Protein AF-A0A1I8AXR8-F1 (afdb_monomer)

Structure (mmCIF, N/CA/C/O backbone):
data_AF-A0A1I8AXR8-F1
#
_entry.id   AF-A0A1I8AXR8-F1
#
loop_
_atom_site.group_PDB
_atom_site.id
_atom_site.type_symbol
_atom_site.label_atom_id
_atom_site.label_alt_id
_atom_site.label_comp_id
_atom_site.label_asym_id
_atom_site.label_entity_id
_atom_site.label_seq_id
_atom_site.pdbx_PDB_ins_code
_atom_site.Cartn_x
_atom_site.Cartn_y
_atom_site.Cartn_z
_atom_site.occupancy
_atom_site.B_iso_or_equiv
_atom_site.auth_seq_id
_atom_site.auth_comp_id
_atom_site.auth_asym_id
_atom_site.auth_atom_id
_atom_site.pdbx_PDB_model_num
ATOM 1 N N . MET A 1 1 ? 24.373 9.805 62.077 1.00 29.59 1 MET A N 1
ATOM 2 C CA . MET A 1 1 ? 24.104 11.245 61.869 1.00 29.59 1 MET A CA 1
ATOM 3 C C . MET A 1 1 ? 22.833 11.357 61.031 1.00 29.59 1 MET A C 1
ATOM 5 O O . MET A 1 1 ? 22.923 11.371 59.820 1.00 29.59 1 MET A O 1
ATOM 9 N N . PHE A 1 2 ? 21.623 11.124 61.542 1.00 18.30 2 PHE A N 1
ATOM 10 C CA . PHE A 1 2 ? 20.919 11.729 62.683 1.00 18.30 2 PHE A CA 1
ATOM 11 C C . PHE A 1 2 ? 20.661 13.240 62.536 1.00 18.30 2 PHE A C 1
ATOM 13 O O . PHE A 1 2 ? 21.577 14.032 62.692 1.00 18.30 2 PHE A O 1
ATOM 20 N N . ALA A 1 3 ? 19.367 13.551 62.371 1.00 20.72 3 ALA A N 1
ATOM 21 C CA . ALA A 1 3 ? 18.621 14.655 62.980 1.00 20.72 3 ALA A CA 1
ATOM 22 C C . ALA A 1 3 ? 18.751 16.103 62.447 1.00 20.72 3 ALA A C 1
ATOM 24 O O . ALA A 1 3 ? 19.794 16.730 62.532 1.00 20.72 3 ALA A O 1
ATOM 25 N N . ARG A 1 4 ? 17.557 16.645 62.134 1.00 22.14 4 ARG A N 1
ATOM 26 C CA . ARG A 1 4 ? 17.025 17.968 62.539 1.00 22.14 4 ARG A CA 1
ATOM 27 C C . ARG A 1 4 ? 17.604 19.236 61.893 1.00 22.14 4 ARG A C 1
ATOM 29 O O . ARG A 1 4 ? 18.681 19.687 62.247 1.00 22.14 4 ARG A O 1
ATOM 36 N N . CYS A 1 5 ? 16.781 19.861 61.043 1.00 23.34 5 CYS A N 1
ATOM 37 C CA . CYS A 1 5 ? 16.087 21.152 61.269 1.00 23.34 5 CYS A CA 1
ATOM 38 C C . CYS A 1 5 ? 15.422 21.562 59.930 1.00 23.34 5 CYS A C 1
ATOM 40 O O . CYS A 1 5 ? 16.123 21.780 58.952 1.00 23.34 5 CYS A O 1
ATOM 42 N N . SER A 1 6 ? 14.106 21.395 59.719 1.00 24.03 6 SER A N 1
ATOM 43 C CA . SER A 1 6 ? 12.989 22.271 60.156 1.00 24.03 6 SER A CA 1
ATOM 44 C C . SER A 1 6 ? 13.092 23.692 59.573 1.00 24.03 6 SER A C 1
ATOM 46 O O . SER A 1 6 ? 14.146 24.296 59.677 1.00 24.03 6 SER A O 1
ATOM 48 N N . SER A 1 7 ? 12.082 24.377 59.042 1.00 24.09 7 SER A N 1
ATOM 49 C CA . SER A 1 7 ? 10.654 24.143 58.797 1.00 24.09 7 SER A CA 1
ATOM 50 C C . SER A 1 7 ? 10.083 25.533 58.488 1.00 24.09 7 SER A C 1
ATOM 52 O O . SER A 1 7 ? 10.192 26.399 59.353 1.00 24.09 7 SER A O 1
ATOM 54 N N . SER A 1 8 ? 9.431 25.751 57.343 1.00 22.34 8 SER A N 1
ATOM 55 C CA . SER A 1 8 ? 8.398 26.797 57.236 1.00 22.34 8 SER A CA 1
ATOM 56 C C . SER A 1 8 ? 7.565 26.694 55.949 1.00 22.34 8 SER A C 1
ATOM 58 O O . SER A 1 8 ? 7.930 27.181 54.890 1.00 22.34 8 SER A O 1
ATOM 60 N N . ILE A 1 9 ? 6.386 26.087 56.125 1.00 24.69 9 ILE A N 1
ATOM 61 C CA . ILE A 1 9 ? 5.084 26.525 55.592 1.00 24.69 9 ILE A CA 1
ATOM 62 C C . ILE A 1 9 ? 4.852 26.371 54.074 1.00 24.69 9 ILE A C 1
ATOM 64 O O . ILE A 1 9 ? 5.057 27.290 53.293 1.00 24.69 9 ILE A O 1
ATOM 68 N N . LEU A 1 10 ? 4.240 25.237 53.701 1.00 26.34 10 LEU A N 1
ATOM 69 C CA . LEU A 1 10 ? 2.917 25.188 53.047 1.00 26.34 10 LEU A CA 1
ATOM 70 C C . LEU A 1 10 ? 2.359 23.750 53.123 1.00 26.34 10 LEU A C 1
ATOM 72 O O . LEU A 1 10 ? 2.732 22.859 52.365 1.00 26.34 10 LEU A O 1
ATOM 76 N N . ASN A 1 11 ? 1.480 23.535 54.108 1.00 26.31 11 ASN A N 1
ATOM 77 C CA . ASN A 1 11 ? 0.777 22.283 54.402 1.00 26.31 11 ASN A CA 1
ATOM 78 C C . ASN A 1 11 ? -0.110 21.818 53.234 1.00 26.31 11 ASN A C 1
ATOM 80 O O . ASN A 1 11 ? -1.107 22.465 52.922 1.00 26.31 11 ASN A O 1
ATOM 84 N N . CYS A 1 12 ? 0.182 20.636 52.687 1.00 32.12 12 CYS A N 1
ATOM 85 C CA . CYS A 1 12 ? -0.750 19.822 51.897 1.00 32.12 12 CYS A CA 1
ATOM 86 C C . CYS A 1 12 ? -1.304 18.664 52.751 1.00 32.12 12 CYS A C 1
ATOM 88 O O . CYS A 1 12 ? -1.126 17.493 52.422 1.00 32.12 12 CYS A O 1
ATOM 90 N N . GLU A 1 13 ? -1.975 18.971 53.864 1.00 31.16 13 GLU A N 1
ATOM 91 C CA . GLU A 1 13 ? -2.759 17.967 54.607 1.00 31.16 13 GLU A CA 1
ATOM 92 C C . GLU A 1 13 ? -4.134 17.710 53.964 1.00 31.16 13 GLU A C 1
ATOM 94 O O . GLU A 1 13 ? -4.656 16.601 54.071 1.00 31.16 13 GLU A O 1
ATOM 99 N N . ASN A 1 14 ? -4.670 18.646 53.171 1.00 32.03 14 ASN A N 1
ATOM 100 C CA . ASN A 1 14 ? -5.993 18.503 52.545 1.00 32.03 14 ASN A CA 1
ATOM 101 C C . ASN A 1 14 ? -6.058 17.415 51.456 1.00 32.03 14 ASN A C 1
ATOM 103 O O . ASN A 1 14 ? -7.065 16.725 51.346 1.00 32.03 14 ASN A O 1
ATOM 107 N N . ILE A 1 15 ? -4.978 17.154 50.711 1.00 35.00 15 ILE A N 1
ATOM 108 C CA . ILE A 1 15 ? -4.961 16.081 49.692 1.00 35.00 15 ILE A CA 1
ATOM 109 C C . ILE A 1 15 ? -4.820 14.695 50.345 1.00 35.00 15 ILE A C 1
ATOM 111 O O . ILE A 1 15 ? -5.386 13.708 49.868 1.00 35.00 15 ILE A O 1
ATOM 115 N N . ARG A 1 16 ? -4.116 14.607 51.481 1.00 32.00 16 ARG A N 1
ATOM 116 C CA . ARG A 1 16 ? -3.982 13.362 52.251 1.00 32.00 16 ARG A CA 1
ATOM 117 C C . ARG A 1 16 ? -5.279 13.040 52.996 1.00 32.00 16 ARG A C 1
ATOM 119 O O . ARG A 1 16 ? -5.691 11.884 52.995 1.00 32.00 16 ARG A O 1
ATOM 126 N N . LEU A 1 17 ? -5.963 14.056 53.525 1.00 32.66 17 LEU A N 1
ATOM 127 C CA . LEU A 1 17 ? -7.264 13.920 54.180 1.00 32.66 17 LEU A CA 1
ATOM 128 C C . LEU A 1 17 ? -8.397 13.616 53.198 1.00 32.66 17 LEU A C 1
ATOM 130 O O . LEU A 1 17 ? -9.223 12.780 53.528 1.00 32.66 17 LEU A O 1
ATOM 134 N N . VAL A 1 18 ? -8.403 14.151 51.971 1.00 34.94 18 VAL A N 1
ATOM 135 C CA . VAL A 1 18 ? -9.366 13.732 50.929 1.00 34.94 18 VAL A CA 1
ATOM 136 C C . VAL A 1 18 ? -9.127 12.276 50.507 1.00 34.94 18 VAL A C 1
ATOM 138 O O . VAL A 1 18 ? -10.086 11.532 50.323 1.00 34.94 18 VAL A O 1
ATOM 141 N N . ARG A 1 19 ? -7.873 11.802 50.460 1.00 32.31 19 ARG A N 1
ATOM 142 C CA . ARG A 1 19 ? -7.561 10.372 50.253 1.00 32.31 19 ARG A CA 1
ATOM 143 C C . ARG A 1 19 ? -7.998 9.497 51.431 1.00 32.31 19 ARG A C 1
ATOM 145 O O . ARG A 1 19 ? -8.493 8.399 51.198 1.00 32.31 19 ARG A O 1
ATOM 152 N N . ILE A 1 20 ? -7.866 9.987 52.666 1.00 34.72 20 ILE A N 1
ATOM 153 C CA . ILE A 1 20 ? -8.324 9.298 53.880 1.00 34.72 20 ILE A CA 1
ATOM 154 C C . ILE A 1 20 ? -9.857 9.293 53.945 1.00 34.72 20 ILE A C 1
ATOM 156 O O . ILE A 1 20 ? -10.422 8.235 54.153 1.00 34.72 20 ILE A O 1
ATOM 160 N N . PHE A 1 21 ? -10.557 10.392 53.650 1.00 31.42 21 PHE A N 1
ATOM 161 C CA . PHE A 1 21 ? -12.026 10.468 53.649 1.00 31.42 21 PHE A CA 1
ATOM 162 C C . PHE A 1 21 ? -12.658 9.680 52.489 1.00 31.42 21 PHE A C 1
ATOM 164 O O . PHE A 1 21 ? -13.735 9.100 52.644 1.00 31.42 21 PHE A O 1
ATOM 171 N N . TYR A 1 22 ? -11.974 9.579 51.344 1.00 33.56 22 TYR A N 1
ATOM 172 C CA . TYR A 1 22 ? -12.390 8.721 50.228 1.00 33.56 22 TYR A CA 1
ATOM 173 C C . TYR A 1 22 ? -12.094 7.233 50.492 1.00 33.56 22 TYR A C 1
ATOM 175 O O . TYR A 1 22 ? -12.860 6.358 50.091 1.00 33.56 22 TYR A O 1
ATOM 183 N N . GLN A 1 23 ? -11.030 6.919 51.242 1.00 34.28 23 GLN A N 1
ATOM 184 C CA . GLN A 1 23 ? -10.815 5.575 51.792 1.00 34.28 23 GLN A CA 1
ATOM 185 C C . GLN A 1 23 ? -11.816 5.241 52.911 1.00 34.28 23 GLN A C 1
ATOM 187 O O . GLN A 1 23 ? -12.264 4.099 52.980 1.00 34.28 23 GLN A O 1
ATOM 192 N N . SER A 1 24 ? -12.255 6.223 53.704 1.00 28.59 24 SER A N 1
ATOM 193 C CA . SER A 1 24 ? -13.285 6.078 54.742 1.00 28.59 24 SER A CA 1
ATOM 194 C C . SER A 1 24 ? -14.697 5.919 54.168 1.00 28.59 24 SER A C 1
ATOM 196 O O . SER A 1 24 ? -15.491 5.159 54.711 1.00 28.59 24 SER A O 1
ATOM 198 N N . SER A 1 25 ? -15.008 6.538 53.025 1.00 31.62 25 SER A N 1
ATOM 199 C CA . SER A 1 25 ? -16.276 6.315 52.303 1.00 31.62 25 SER A CA 1
ATOM 200 C C . SER A 1 25 ? -16.273 5.031 51.460 1.00 31.62 25 SER A C 1
ATOM 202 O O . SER A 1 25 ? -17.330 4.443 51.250 1.00 31.62 25 SER A O 1
ATOM 204 N N . LYS A 1 26 ? -15.096 4.490 51.103 1.00 32.09 26 LYS A N 1
ATOM 205 C CA . LYS A 1 26 ? -14.926 3.072 50.713 1.00 32.09 26 LYS A CA 1
ATOM 206 C C . LYS A 1 26 ? -14.981 2.097 51.902 1.00 32.09 26 LYS A C 1
ATOM 208 O O . LYS A 1 26 ? -15.085 0.889 51.691 1.00 32.09 26 LYS A O 1
ATOM 213 N N . ALA A 1 27 ? -14.910 2.586 53.142 1.00 34.31 27 ALA A N 1
ATOM 214 C CA . ALA A 1 27 ? -14.874 1.759 54.348 1.00 34.31 27 ALA A CA 1
ATOM 215 C C . ALA A 1 27 ? -16.246 1.515 55.003 1.00 34.31 27 ALA A C 1
ATOM 217 O O . ALA A 1 27 ? -16.294 0.761 55.973 1.00 34.31 27 ALA A O 1
ATOM 218 N N . ALA A 1 28 ? -17.346 2.034 54.449 1.00 36.84 28 ALA A N 1
ATOM 219 C CA . ALA A 1 28 ? -18.707 1.795 54.942 1.00 36.84 28 ALA A CA 1
ATOM 220 C C . ALA A 1 28 ? -19.453 0.658 54.209 1.00 36.84 28 ALA A C 1
ATOM 222 O O . ALA A 1 28 ? -20.670 0.690 54.103 1.00 36.84 28 ALA A O 1
ATOM 223 N N . LEU A 1 29 ? -18.737 -0.357 53.713 1.00 40.94 29 LEU A N 1
ATOM 224 C CA . LEU A 1 29 ? -19.336 -1.673 53.460 1.00 40.94 29 LEU A CA 1
ATOM 225 C C . LEU A 1 29 ? -19.294 -2.453 54.774 1.00 40.94 29 LEU A C 1
ATOM 227 O O . LEU A 1 29 ? -18.216 -2.625 55.370 1.00 40.94 29 LEU A O 1
ATOM 231 N N . SER A 1 30 ? -20.468 -2.870 55.240 1.00 47.69 30 SER A N 1
ATOM 232 C CA . SER A 1 30 ? -20.643 -3.655 56.458 1.00 47.69 30 SER A CA 1
ATOM 233 C C . SER A 1 30 ? -19.792 -4.933 56.406 1.00 47.69 30 SER A C 1
ATOM 235 O O . SER A 1 30 ? -19.450 -5.436 55.334 1.00 47.69 30 SER A O 1
ATOM 237 N N . ARG A 1 31 ? -19.420 -5.490 57.569 1.00 41.81 31 ARG A N 1
ATOM 238 C CA . ARG A 1 31 ? -18.684 -6.772 57.648 1.00 41.81 31 ARG A CA 1
ATOM 239 C C . ARG A 1 31 ? -19.369 -7.880 56.827 1.00 41.81 31 ARG A C 1
ATOM 241 O O . ARG A 1 31 ? -18.669 -8.661 56.198 1.00 41.81 31 ARG A O 1
ATOM 248 N N . ARG A 1 32 ? -20.707 -7.858 56.759 1.00 38.28 32 ARG A N 1
ATOM 249 C CA . ARG A 1 32 ? -21.541 -8.758 55.948 1.00 38.28 32 ARG A CA 1
ATOM 250 C C . ARG A 1 32 ? -21.328 -8.586 54.442 1.00 38.28 32 ARG A C 1
ATOM 252 O O . ARG A 1 32 ? -21.114 -9.577 53.762 1.00 38.28 32 ARG A O 1
ATOM 259 N N . GLU A 1 33 ? -21.296 -7.357 53.932 1.00 44.94 33 GLU A N 1
ATOM 260 C CA . GLU A 1 33 ? -21.058 -7.100 52.501 1.00 44.94 33 GLU A CA 1
ATOM 261 C C . GLU A 1 33 ? -19.604 -7.390 52.099 1.00 44.94 33 GLU A C 1
ATOM 263 O O . GLU A 1 33 ? -19.334 -7.818 50.983 1.00 44.94 33 GLU A O 1
ATOM 268 N N . LYS A 1 34 ? -18.641 -7.206 53.012 1.00 41.62 34 LYS A N 1
ATOM 269 C CA . LYS A 1 34 ? -17.238 -7.595 52.780 1.00 41.62 34 LYS A CA 1
ATOM 270 C C . LYS A 1 34 ? -17.065 -9.115 52.742 1.00 41.62 34 LYS A C 1
ATOM 272 O O . LYS A 1 34 ? -16.311 -9.601 51.904 1.00 41.62 34 LYS A O 1
ATOM 277 N N . GLU A 1 35 ? -17.779 -9.853 53.590 1.00 41.88 35 GLU A N 1
ATOM 278 C CA . GLU A 1 35 ? -17.837 -11.319 53.541 1.00 41.88 35 GLU A CA 1
ATOM 279 C C . GLU A 1 35 ? -18.580 -11.820 52.298 1.00 41.88 35 GLU A C 1
ATOM 281 O O . GLU A 1 35 ? -18.089 -12.740 51.652 1.00 41.88 35 GLU A O 1
ATOM 286 N N . GLU A 1 36 ? -19.674 -11.180 51.875 1.00 42.41 36 GLU A N 1
ATOM 287 C CA . GLU A 1 36 ? -20.349 -11.486 50.606 1.00 42.41 36 GLU A CA 1
ATOM 288 C C . GLU A 1 36 ? -19.445 -11.221 49.403 1.00 42.41 36 GLU A C 1
ATOM 290 O O . GLU A 1 36 ? -19.290 -12.108 48.575 1.00 42.41 36 GLU A O 1
ATOM 295 N N . ILE A 1 37 ? -18.738 -10.089 49.343 1.00 43.81 37 ILE A N 1
ATOM 296 C CA . ILE A 1 37 ? -17.756 -9.789 48.285 1.00 43.81 37 ILE A CA 1
ATOM 297 C C . ILE A 1 37 ? -16.580 -10.777 48.308 1.00 43.81 37 ILE A C 1
ATOM 299 O O . ILE A 1 37 ? -16.006 -11.077 47.261 1.00 43.81 37 ILE A O 1
ATOM 303 N N . GLN A 1 38 ? -16.195 -11.302 49.473 1.00 38.84 38 GLN A N 1
ATOM 304 C CA . GLN A 1 38 ? -15.097 -12.262 49.613 1.00 38.84 38 GLN A CA 1
ATOM 305 C C . GLN A 1 38 ? -15.529 -13.693 49.259 1.00 38.84 38 GLN A C 1
ATOM 307 O O . GLN A 1 38 ? -14.780 -14.401 48.582 1.00 38.84 38 GLN A O 1
ATOM 312 N N . ILE A 1 39 ? -16.759 -14.078 49.604 1.00 45.69 39 ILE A N 1
ATOM 313 C CA . ILE A 1 39 ? -17.433 -15.302 49.149 1.00 45.69 39 ILE A CA 1
ATOM 314 C C . ILE A 1 39 ? -17.700 -15.224 47.641 1.00 45.69 39 ILE A C 1
ATOM 316 O O . ILE A 1 39 ? -17.515 -16.206 46.930 1.00 45.69 39 ILE A O 1
ATOM 320 N N . GLU A 1 40 ? -18.064 -14.059 47.115 1.00 42.81 40 GLU A N 1
ATOM 321 C CA . GLU A 1 40 ? -18.295 -13.825 45.694 1.00 42.81 40 GLU A CA 1
ATOM 322 C C . GLU A 1 40 ? -16.977 -13.756 44.914 1.00 42.81 40 GLU A C 1
ATOM 324 O O . GLU A 1 40 ? -16.893 -14.310 43.824 1.00 42.81 40 GLU A O 1
ATOM 329 N N . ARG A 1 41 ? -15.892 -13.224 45.495 1.00 40.00 41 ARG A N 1
ATOM 330 C CA . ARG A 1 41 ? -14.520 -13.357 44.966 1.00 40.00 41 ARG A CA 1
ATOM 331 C C . ARG A 1 41 ? -14.034 -14.805 44.967 1.00 40.00 41 ARG A C 1
ATOM 333 O O . ARG A 1 41 ? -13.414 -15.216 43.990 1.00 40.00 41 ARG A O 1
ATOM 340 N N . GLN A 1 42 ? -14.323 -15.592 46.006 1.00 36.62 42 GLN A N 1
ATOM 341 C CA . GLN A 1 42 ? -13.999 -17.024 46.024 1.00 36.62 42 GLN A CA 1
ATOM 342 C C . GLN A 1 42 ? -14.852 -17.824 45.025 1.00 36.62 42 GLN A C 1
ATOM 344 O O . GLN A 1 42 ? -14.312 -18.676 44.321 1.00 36.62 42 GLN A O 1
ATOM 349 N N . LYS A 1 43 ? -16.140 -17.492 44.858 1.00 37.97 43 LYS A N 1
ATOM 350 C CA . LYS A 1 43 ? -17.004 -18.037 43.793 1.00 37.97 43 LYS A CA 1
ATOM 351 C C . LYS A 1 43 ? -16.540 -17.613 42.389 1.00 37.97 43 LYS A C 1
ATOM 353 O O . LYS A 1 43 ? -16.572 -18.434 41.476 1.00 37.97 43 LYS A O 1
ATOM 358 N N . ARG A 1 44 ? -16.041 -16.383 42.205 1.00 37.97 44 ARG A N 1
ATOM 359 C CA . ARG A 1 44 ? -15.445 -15.878 40.946 1.00 37.97 44 ARG A CA 1
ATOM 360 C C . ARG A 1 44 ? -14.108 -16.555 40.622 1.00 37.97 44 ARG A C 1
ATOM 362 O O . ARG A 1 44 ? -13.863 -16.876 39.464 1.00 37.97 44 ARG A O 1
ATOM 369 N N . LEU A 1 45 ? -13.285 -16.868 41.627 1.00 37.31 45 LEU A N 1
ATOM 370 C CA . LEU A 1 45 ? -12.059 -17.663 41.458 1.00 37.31 45 LEU A CA 1
ATOM 371 C C . LEU A 1 45 ? -12.357 -19.130 41.100 1.00 37.31 45 LEU A C 1
ATOM 373 O O . LEU A 1 45 ? -11.647 -19.706 40.279 1.00 37.31 45 LEU A O 1
ATOM 377 N N . GLN A 1 46 ? -13.439 -19.713 41.627 1.00 35.56 46 GLN A N 1
ATOM 378 C CA . GLN A 1 46 ? -13.941 -21.025 41.188 1.00 35.56 46 GLN A CA 1
ATOM 379 C C . GLN A 1 46 ? -14.601 -20.982 39.791 1.00 35.56 46 GLN A C 1
ATOM 381 O O . GLN A 1 46 ? -14.593 -21.982 39.073 1.00 35.56 46 GLN A O 1
ATOM 386 N N . GLY A 1 47 ? -15.101 -19.820 39.350 1.00 38.12 47 GLY A N 1
ATOM 387 C CA . GLY A 1 47 ? -15.659 -19.590 38.008 1.00 38.12 47 GLY A CA 1
ATOM 388 C C . GLY A 1 47 ? -14.653 -19.741 36.857 1.00 38.12 47 GLY A C 1
ATOM 389 O O . GLY A 1 47 ? -15.047 -20.076 35.737 1.00 38.12 47 GLY A O 1
ATOM 390 N N . ASN A 1 48 ? -13.351 -19.617 37.136 1.00 40.31 48 ASN A N 1
ATOM 391 C CA . ASN A 1 48 ? -12.281 -19.855 36.159 1.00 40.31 48 ASN A CA 1
ATOM 392 C C . ASN A 1 48 ? -12.113 -21.331 35.755 1.00 40.31 48 ASN A C 1
ATOM 394 O O . ASN A 1 48 ? -11.412 -21.616 34.786 1.00 40.31 48 ASN A O 1
ATOM 398 N N . ALA A 1 49 ? -12.804 -22.271 36.411 1.00 42.34 49 ALA A N 1
ATOM 399 C CA . ALA A 1 49 ? -12.857 -23.669 35.979 1.00 42.34 49 ALA A CA 1
ATOM 400 C C . ALA A 1 49 ? -13.659 -23.885 34.671 1.00 42.34 49 ALA A C 1
ATOM 402 O O . ALA A 1 49 ? -13.642 -24.985 34.120 1.00 42.34 49 ALA A O 1
ATOM 403 N N . LYS A 1 50 ? -14.361 -22.857 34.159 1.00 49.22 50 LYS A N 1
ATOM 404 C CA . LYS A 1 50 ? -15.215 -22.937 32.954 1.00 49.22 50 LYS A CA 1
ATOM 405 C C . LYS A 1 50 ? -14.607 -22.356 31.672 1.00 49.22 50 LYS A C 1
ATOM 407 O O . LYS A 1 50 ? -15.218 -22.486 30.611 1.00 49.22 50 LYS A O 1
ATOM 412 N N . VAL A 1 51 ? -13.430 -21.729 31.722 1.00 57.00 51 VAL A N 1
ATOM 413 C CA . VAL A 1 51 ? -12.792 -21.186 30.511 1.00 57.00 51 VAL A CA 1
ATOM 414 C C . VAL A 1 51 ? -12.061 -22.313 29.781 1.00 57.00 51 VAL A C 1
ATOM 416 O O . VAL A 1 51 ? -11.196 -22.974 30.348 1.00 57.00 51 VAL A O 1
ATOM 419 N N . SER A 1 52 ? -12.397 -22.540 28.508 1.00 63.41 52 SER A N 1
ATOM 420 C CA . SER A 1 52 ? -11.734 -23.560 27.684 1.00 63.41 52 SER A CA 1
ATOM 421 C C . SER A 1 52 ? -10.209 -23.380 27.699 1.00 63.41 52 SER A C 1
ATOM 423 O O . SER A 1 52 ? -9.712 -22.279 27.451 1.00 63.41 52 SER A O 1
ATOM 425 N N . SER A 1 53 ? -9.459 -24.466 27.918 1.00 69.06 53 SER A N 1
ATOM 426 C CA . SER A 1 53 ? -7.984 -24.479 27.923 1.00 69.06 53 SER A CA 1
ATOM 427 C C . SER A 1 53 ? -7.374 -23.848 26.665 1.00 69.06 53 SER A C 1
ATOM 429 O O . SER A 1 53 ? -6.331 -23.195 26.734 1.00 69.06 53 SER A O 1
ATOM 431 N N . ARG A 1 54 ? -8.069 -23.961 25.525 1.00 71.19 54 ARG A N 1
ATOM 432 C CA . ARG A 1 54 ? -7.694 -23.338 24.250 1.00 71.19 54 ARG A CA 1
ATOM 433 C C . ARG A 1 54 ? -7.748 -21.806 24.298 1.00 71.19 54 ARG A C 1
ATOM 435 O O . ARG A 1 54 ? -6.834 -21.163 23.790 1.00 71.19 54 ARG A O 1
ATOM 442 N N . ILE A 1 55 ? -8.767 -21.221 24.936 1.00 79.31 55 ILE A N 1
ATOM 443 C CA . ILE A 1 55 ? -8.857 -19.762 25.128 1.00 79.31 55 ILE A CA 1
ATOM 444 C C . ILE A 1 55 ? -7.792 -19.286 26.104 1.00 79.31 55 ILE A C 1
ATOM 446 O O . ILE A 1 55 ? -7.133 -18.291 25.829 1.00 79.31 55 ILE A O 1
ATOM 450 N N . ILE A 1 56 ? -7.574 -20.005 27.207 1.00 80.06 56 ILE A N 1
ATOM 451 C CA . ILE A 1 56 ? -6.540 -19.643 28.188 1.00 80.06 56 ILE A CA 1
ATOM 452 C C . ILE A 1 56 ? -5.162 -19.590 27.516 1.00 80.06 56 ILE A C 1
ATOM 454 O O . ILE A 1 56 ? -4.406 -18.642 27.727 1.00 80.06 56 ILE A O 1
ATOM 458 N N . GLY A 1 57 ? -4.844 -20.580 26.675 1.00 81.50 57 GLY A N 1
ATOM 459 C CA . GLY A 1 57 ? -3.610 -20.588 25.890 1.00 81.50 57 GLY A CA 1
ATOM 460 C C . GLY A 1 57 ? -3.481 -19.360 24.985 1.00 81.50 57 GLY A C 1
ATOM 461 O O . GLY A 1 57 ? -2.420 -18.737 24.948 1.00 81.50 57 GLY A O 1
ATOM 462 N N . GLN A 1 58 ? -4.561 -18.969 24.306 1.00 84.50 58 GLN A N 1
ATOM 463 C CA . GLN A 1 58 ? -4.555 -17.802 23.425 1.00 84.50 58 GLN A CA 1
ATOM 464 C C . GLN A 1 58 ? -4.463 -16.472 24.190 1.00 84.50 58 GLN A C 1
ATOM 466 O O . GLN A 1 58 ? -3.686 -15.605 23.801 1.00 84.50 58 GLN A O 1
ATOM 471 N N . LEU A 1 59 ? -5.180 -16.324 25.306 1.00 84.75 59 LEU A N 1
ATOM 472 C CA . LEU A 1 59 ? -5.106 -15.139 26.166 1.00 84.75 59 LEU A CA 1
ATOM 473 C C . LEU A 1 59 ? -3.693 -14.933 26.711 1.00 84.75 59 LEU A C 1
ATOM 475 O O . LEU A 1 59 ? -3.188 -13.816 26.682 1.00 84.75 59 LEU A O 1
ATOM 479 N N . LYS A 1 60 ? -3.012 -16.006 27.137 1.00 83.88 60 LYS A N 1
ATOM 480 C CA . LYS A 1 60 ? -1.603 -15.932 27.561 1.00 83.88 60 LYS A CA 1
ATOM 481 C C . LYS A 1 60 ? -0.697 -15.409 26.443 1.00 83.88 60 LYS A C 1
ATOM 483 O O . LYS A 1 60 ? 0.166 -14.574 26.707 1.00 83.88 60 LYS A O 1
ATOM 488 N N . LYS A 1 61 ? -0.909 -15.862 25.200 1.00 86.12 61 LYS A N 1
ATOM 489 C CA . LYS A 1 61 ? -0.177 -15.357 24.026 1.00 86.12 61 LYS A CA 1
ATOM 490 C C . LYS A 1 61 ? -0.455 -13.868 23.783 1.00 86.12 61 LYS A C 1
ATOM 492 O O . LYS A 1 61 ? 0.486 -13.112 23.564 1.00 86.12 61 LYS A O 1
ATOM 497 N N . TRP A 1 62 ? -1.719 -13.445 23.849 1.00 87.06 62 TRP A N 1
ATOM 498 C CA . TRP A 1 62 ? -2.117 -12.042 23.685 1.00 87.06 62 TRP A CA 1
ATOM 499 C C . TRP A 1 62 ? -1.553 -11.132 24.772 1.00 87.06 62 TRP A C 1
ATOM 501 O O . TRP A 1 62 ? -0.997 -10.090 24.446 1.00 87.06 62 TRP A O 1
ATOM 511 N N . ILE A 1 63 ? -1.643 -11.533 26.041 1.00 85.81 63 ILE A N 1
ATOM 512 C CA . ILE A 1 63 ? -1.091 -10.779 27.173 1.00 85.81 63 ILE A CA 1
ATOM 513 C C . ILE A 1 63 ? 0.411 -10.571 26.979 1.00 85.81 63 ILE A C 1
ATOM 515 O O . ILE A 1 63 ? 0.868 -9.433 27.015 1.00 85.81 63 ILE A O 1
ATOM 519 N N . LYS A 1 64 ? 1.154 -11.646 26.686 1.00 86.31 64 LYS A N 1
ATOM 520 C CA . LYS A 1 64 ? 2.599 -11.562 26.450 1.00 86.31 64 LYS A CA 1
ATOM 521 C C . LYS A 1 64 ? 2.930 -10.626 25.285 1.00 86.31 64 LYS A C 1
ATOM 523 O O . LYS A 1 64 ? 3.842 -9.817 25.394 1.00 86.31 64 LYS A O 1
ATOM 528 N N . PHE A 1 65 ? 2.190 -10.722 24.180 1.00 86.38 65 PHE A N 1
ATOM 529 C CA . PHE A 1 65 ? 2.374 -9.834 23.032 1.00 86.38 65 PHE A CA 1
ATOM 530 C C . PHE A 1 65 ? 2.151 -8.360 23.398 1.00 86.38 65 PHE A C 1
ATOM 532 O O . PHE A 1 65 ? 2.990 -7.525 23.078 1.00 86.38 65 PHE A O 1
ATOM 539 N N . LEU A 1 66 ? 1.055 -8.043 24.093 1.00 84.62 66 LEU A N 1
ATOM 540 C CA . LEU A 1 66 ? 0.732 -6.672 24.496 1.00 84.62 66 LEU A CA 1
ATOM 541 C C . LEU A 1 66 ? 1.763 -6.098 25.476 1.00 84.62 66 LEU A C 1
ATOM 543 O O . LEU A 1 66 ? 2.097 -4.922 25.379 1.00 84.62 66 LEU A O 1
ATOM 547 N N . GLU A 1 67 ? 2.289 -6.908 26.397 1.00 85.00 67 GLU A N 1
ATOM 548 C CA . GLU A 1 67 ? 3.366 -6.495 27.306 1.00 85.00 67 GLU A CA 1
ATOM 549 C C . GLU A 1 67 ? 4.647 -6.146 26.540 1.00 85.00 67 GLU A C 1
ATOM 551 O O . GLU A 1 67 ? 5.187 -5.055 26.718 1.00 85.00 67 GLU A O 1
ATOM 556 N N . VAL A 1 68 ? 5.089 -7.033 25.640 1.00 85.06 68 VAL A N 1
ATOM 557 C CA . VAL A 1 68 ? 6.285 -6.817 24.807 1.00 85.06 68 VAL A CA 1
ATOM 558 C C . VAL A 1 68 ? 6.122 -5.583 23.918 1.00 85.06 68 VAL A C 1
ATOM 560 O O . VAL A 1 68 ? 7.031 -4.756 23.828 1.00 85.06 68 VAL A O 1
ATOM 563 N N . GLU A 1 69 ? 4.960 -5.425 23.285 1.00 84.62 69 GLU A N 1
ATOM 564 C CA . GLU A 1 69 ? 4.680 -4.282 22.420 1.00 84.62 69 GLU A CA 1
ATOM 565 C C . GLU A 1 69 ? 4.591 -2.973 23.216 1.00 84.62 69 GLU A C 1
ATOM 567 O O . GLU A 1 69 ? 5.163 -1.967 22.798 1.00 84.62 69 GLU A O 1
ATOM 572 N N . SER A 1 70 ? 3.961 -2.981 24.397 1.00 82.56 70 SER A N 1
ATOM 573 C CA . SER A 1 70 ? 3.939 -1.814 25.288 1.00 82.56 70 SER A CA 1
ATOM 574 C C . SER A 1 70 ? 5.353 -1.387 25.681 1.00 82.56 70 SER A C 1
ATOM 576 O O . SER A 1 70 ? 5.664 -0.197 25.639 1.00 82.56 70 SER A O 1
ATOM 578 N N . SER A 1 71 ? 6.220 -2.336 26.047 1.00 82.81 71 SER A N 1
ATOM 579 C CA . SER A 1 71 ? 7.614 -2.040 26.391 1.00 82.81 71 SER A CA 1
ATOM 580 C C . SER A 1 71 ? 8.404 -1.511 25.193 1.00 82.81 71 SER A C 1
ATOM 582 O O . SER A 1 71 ? 9.197 -0.584 25.348 1.00 82.81 71 SER A O 1
ATOM 584 N N . ALA A 1 72 ? 8.182 -2.048 23.989 1.00 82.56 72 ALA A N 1
ATOM 585 C CA . ALA A 1 72 ? 8.825 -1.556 22.771 1.00 82.56 72 ALA A CA 1
ATOM 586 C C . ALA A 1 72 ? 8.430 -0.101 22.458 1.00 82.56 72 ALA A C 1
ATOM 588 O O . ALA A 1 72 ? 9.309 0.728 22.219 1.00 82.56 72 ALA A O 1
ATOM 589 N N . ILE A 1 73 ? 7.133 0.221 22.539 1.00 77.94 73 ILE A N 1
ATOM 590 C CA . ILE A 1 73 ? 6.609 1.583 22.349 1.00 77.94 73 ILE A CA 1
ATOM 591 C C . ILE A 1 73 ? 7.207 2.547 23.377 1.00 77.94 73 ILE A C 1
ATOM 593 O O . ILE A 1 73 ? 7.652 3.639 23.014 1.00 77.94 73 ILE A O 1
ATOM 597 N N . GLN A 1 74 ? 7.261 2.146 24.649 1.00 77.50 74 GLN A N 1
ATOM 598 C CA . GLN A 1 74 ? 7.843 2.964 25.713 1.00 77.50 74 GLN A CA 1
ATOM 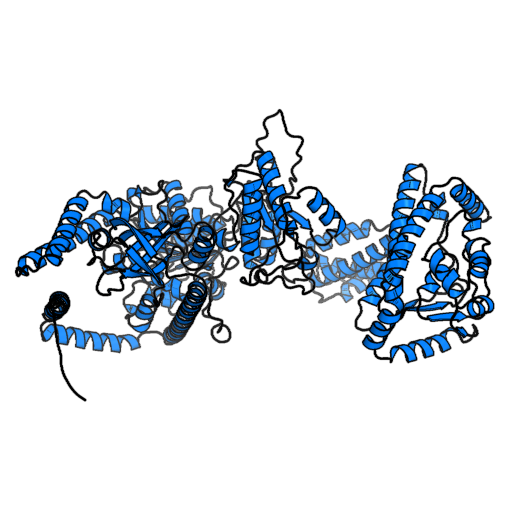599 C C . GLN A 1 74 ? 9.340 3.217 25.476 1.00 77.50 74 GLN A C 1
ATOM 601 O O . GLN A 1 74 ? 9.789 4.359 25.561 1.00 77.50 74 GLN A O 1
ATOM 606 N N . ASN A 1 75 ? 10.105 2.189 25.099 1.00 81.75 75 ASN A N 1
ATOM 607 C CA . ASN A 1 75 ? 11.537 2.316 24.821 1.00 81.75 75 ASN A CA 1
ATOM 608 C C . ASN A 1 75 ? 11.831 3.246 23.635 1.00 81.75 75 ASN A C 1
ATOM 610 O O . ASN A 1 75 ? 12.707 4.107 23.740 1.00 81.75 75 ASN A O 1
ATOM 614 N N . GLU A 1 76 ? 11.092 3.114 22.529 1.00 78.88 76 GLU A N 1
ATOM 615 C CA . GLU A 1 76 ? 11.246 3.996 21.365 1.00 78.88 76 GLU A CA 1
ATOM 616 C C . GLU A 1 76 ? 10.920 5.450 21.727 1.00 78.88 76 GLU A C 1
ATOM 618 O O . GLU A 1 76 ? 11.659 6.373 21.380 1.00 78.88 76 GLU A O 1
ATOM 623 N N . THR A 1 77 ? 9.866 5.648 22.518 1.00 73.88 77 THR A N 1
ATOM 624 C CA . THR A 1 77 ? 9.462 6.962 23.023 1.00 73.88 77 THR A CA 1
ATOM 625 C C . THR A 1 77 ? 10.550 7.603 23.897 1.00 73.88 77 THR A C 1
ATOM 627 O O . THR A 1 77 ? 10.892 8.777 23.709 1.00 73.88 77 THR A O 1
ATOM 630 N N . ILE A 1 78 ? 11.155 6.838 24.813 1.00 78.56 78 ILE A N 1
ATOM 631 C CA . ILE A 1 78 ? 12.271 7.293 25.658 1.00 78.56 78 ILE A CA 1
ATOM 632 C C . ILE A 1 78 ? 13.480 7.677 24.796 1.00 78.56 78 ILE A C 1
ATOM 634 O O . ILE A 1 78 ? 14.108 8.714 25.027 1.00 78.56 78 ILE A O 1
ATOM 638 N N . GLU A 1 79 ? 13.818 6.873 23.788 1.00 80.44 79 GLU A N 1
ATOM 639 C CA . GLU A 1 79 ? 14.957 7.143 22.909 1.00 80.44 79 GLU A CA 1
ATOM 640 C C . GLU A 1 79 ? 14.749 8.414 22.070 1.00 80.44 79 GLU A C 1
ATOM 642 O O . GLU A 1 79 ? 15.650 9.254 21.982 1.00 80.44 79 GLU A O 1
ATOM 647 N N . MET A 1 80 ? 13.551 8.601 21.507 1.00 76.25 80 MET A N 1
ATOM 648 C CA . MET A 1 80 ? 13.181 9.824 20.789 1.00 76.25 80 MET A CA 1
ATOM 649 C C . MET A 1 80 ? 13.292 11.064 21.682 1.00 76.25 80 MET A C 1
ATOM 651 O O . MET A 1 80 ? 13.850 12.078 21.261 1.00 76.25 80 MET A O 1
ATOM 655 N N . THR A 1 81 ? 12.833 10.961 22.931 1.00 75.69 81 THR A N 1
ATOM 656 C CA . THR A 1 81 ? 12.913 12.037 23.932 1.00 75.69 81 THR A CA 1
ATOM 657 C C . THR A 1 81 ? 14.363 12.398 24.252 1.00 75.69 81 THR A C 1
ATOM 659 O O . THR A 1 81 ? 14.739 13.569 24.213 1.00 75.69 81 THR A O 1
ATOM 662 N N . LYS A 1 82 ? 15.224 11.397 24.483 1.00 80.94 82 LYS A N 1
ATOM 663 C CA . LYS A 1 82 ? 16.663 11.611 24.716 1.00 80.94 82 LYS A CA 1
ATOM 664 C C . LYS A 1 82 ? 17.339 12.291 23.526 1.00 80.94 82 LYS A C 1
ATOM 666 O O . LYS A 1 82 ? 18.105 13.235 23.708 1.00 80.94 82 LYS A O 1
ATOM 671 N N . ARG A 1 83 ? 17.037 11.849 22.300 1.00 79.25 83 ARG A N 1
ATOM 672 C CA . ARG A 1 83 ? 17.570 12.463 21.072 1.00 79.25 83 ARG A CA 1
ATOM 673 C C . ARG A 1 83 ? 17.115 13.913 20.919 1.00 79.25 83 ARG A C 1
ATOM 675 O O . ARG A 1 83 ? 17.922 14.749 20.517 1.00 79.25 83 ARG A O 1
ATOM 682 N N . PHE A 1 84 ? 15.869 14.224 21.268 1.00 81.56 84 PHE A N 1
ATOM 683 C CA . PHE A 1 84 ? 15.366 15.594 21.262 1.00 81.56 84 PHE A CA 1
ATOM 684 C C . PHE A 1 84 ? 16.116 16.475 22.267 1.00 81.56 84 PHE A C 1
ATOM 686 O O . PHE A 1 84 ? 16.705 17.479 21.866 1.00 81.56 84 PHE A O 1
ATOM 693 N N . HIS A 1 85 ? 16.200 16.051 23.532 1.00 81.88 85 HIS A N 1
ATOM 694 C CA . HIS A 1 85 ? 16.869 16.826 24.583 1.00 81.88 85 HIS A CA 1
ATOM 695 C C . HIS A 1 85 ? 18.388 16.931 24.418 1.00 81.88 85 HIS A C 1
ATOM 697 O O . HIS A 1 85 ? 18.996 17.848 24.957 1.00 81.88 85 HIS A O 1
ATOM 703 N N . SER A 1 86 ? 19.013 16.052 23.625 1.00 82.81 86 SER A N 1
ATOM 704 C CA . SER A 1 86 ? 20.436 16.188 23.279 1.00 82.81 86 SER A CA 1
ATOM 705 C C . SER A 1 86 ? 20.750 17.421 22.423 1.00 82.81 86 SER A C 1
ATOM 707 O O . SER A 1 86 ? 21.907 17.821 22.334 1.00 82.81 86 SER A O 1
ATOM 709 N N . LYS A 1 87 ? 19.737 18.006 21.769 1.00 80.44 87 LYS A N 1
ATOM 710 C CA . LYS A 1 87 ? 19.891 19.142 20.845 1.00 80.44 87 LYS A CA 1
ATOM 711 C C . LYS A 1 87 ? 19.055 20.353 21.219 1.00 80.44 87 LYS A C 1
ATOM 713 O O . LYS A 1 87 ? 19.416 21.462 20.844 1.00 80.44 87 LYS A O 1
ATOM 718 N N . TRP A 1 88 ? 17.941 20.141 21.910 1.00 82.06 88 TRP A N 1
ATOM 719 C CA . TRP A 1 88 ? 16.946 21.171 22.156 1.00 82.06 88 TRP A CA 1
ATOM 720 C C . TRP A 1 88 ? 16.504 21.196 23.623 1.00 82.06 88 TRP A C 1
ATOM 722 O O . TRP A 1 88 ? 16.421 20.141 24.253 1.00 82.06 88 TRP A O 1
ATOM 732 N N . PRO A 1 89 ? 16.178 22.376 24.179 1.00 82.19 89 PRO A N 1
ATOM 733 C CA . PRO A 1 89 ? 15.688 22.480 25.549 1.00 82.19 89 PRO A CA 1
ATOM 734 C C . PRO A 1 89 ? 14.296 21.854 25.713 1.00 82.19 89 PRO A C 1
ATOM 736 O O . PRO A 1 89 ? 13.577 21.602 24.738 1.00 82.19 89 PRO A O 1
ATOM 739 N N . GLU A 1 90 ? 13.902 21.621 26.969 1.00 80.44 90 GLU A N 1
ATOM 740 C CA . GLU A 1 90 ? 12.559 21.138 27.291 1.00 80.44 90 GLU A CA 1
ATOM 741 C C . GLU A 1 90 ? 11.470 22.078 26.739 1.00 80.44 90 GLU A C 1
ATOM 743 O O . GLU A 1 90 ? 11.576 23.300 26.899 1.00 80.44 90 GLU A O 1
ATOM 748 N N . PRO A 1 91 ? 10.411 21.536 26.105 1.00 85.94 91 PRO A N 1
ATOM 749 C CA . PRO A 1 91 ? 9.351 22.356 25.541 1.00 85.94 91 PRO A CA 1
ATOM 750 C C . PRO A 1 91 ? 8.612 23.150 26.609 1.00 85.94 91 PRO A C 1
ATOM 752 O O . PRO A 1 91 ? 7.881 22.594 27.431 1.00 85.94 91 PRO A O 1
ATOM 755 N N . SER A 1 92 ? 8.795 24.467 26.560 1.00 86.81 92 SER A N 1
ATOM 756 C CA . SER A 1 92 ? 8.090 25.420 27.409 1.00 86.81 92 SER A CA 1
ATOM 757 C C . SER A 1 92 ? 6.807 25.878 26.722 1.00 86.81 92 SER A C 1
ATOM 759 O O . SER A 1 92 ? 6.807 26.275 25.558 1.00 86.81 92 SER A O 1
ATOM 761 N N . LEU A 1 93 ? 5.703 25.820 27.453 1.00 86.81 93 LEU A N 1
ATOM 762 C CA . LEU A 1 93 ? 4.355 26.105 26.989 1.00 86.81 93 LEU A CA 1
ATOM 763 C C . LEU A 1 93 ? 3.773 27.291 27.753 1.00 86.81 93 LEU A C 1
ATOM 765 O O . LEU A 1 93 ? 3.859 27.340 28.979 1.00 86.81 93 LEU A O 1
ATOM 769 N N . SER A 1 94 ? 3.116 28.199 27.043 1.00 86.00 94 SER A N 1
ATOM 770 C CA . SER A 1 94 ? 2.296 29.261 27.620 1.00 86.00 94 SER A CA 1
ATOM 771 C C . SER A 1 94 ? 0.819 28.962 27.421 1.00 86.00 94 SER A C 1
ATOM 773 O O . SER A 1 94 ? 0.405 28.609 26.322 1.00 86.00 94 SER A O 1
ATOM 775 N N . VAL A 1 95 ? 0.020 29.080 28.480 1.00 85.31 95 VAL A N 1
ATOM 776 C CA . VAL A 1 95 ? -1.425 28.809 28.414 1.00 85.31 95 VAL A CA 1
ATOM 777 C C . VAL A 1 95 ? -2.118 29.914 27.616 1.00 85.31 95 VAL A C 1
ATOM 779 O O . VAL A 1 95 ? -1.935 31.095 27.899 1.00 85.31 95 VAL A O 1
ATOM 782 N N . LEU A 1 96 ? -2.919 29.519 26.628 1.00 83.06 96 LEU A N 1
ATOM 783 C CA . LEU A 1 96 ? -3.785 30.398 25.842 1.00 83.06 96 LEU A CA 1
ATOM 784 C C . LEU A 1 96 ? -5.225 30.369 26.361 1.00 83.06 96 LEU A C 1
ATOM 786 O O . LEU A 1 96 ? -5.857 31.415 26.469 1.00 83.06 96 LEU A O 1
ATOM 790 N N . ASN A 1 97 ? -5.756 29.178 26.658 1.00 81.88 97 ASN A N 1
ATOM 791 C CA . ASN A 1 97 ? -7.135 28.996 27.115 1.00 81.88 97 ASN A CA 1
ATOM 792 C C . ASN A 1 97 ? -7.310 27.661 27.868 1.00 81.88 97 ASN A C 1
ATOM 794 O O . ASN A 1 97 ? -6.558 26.721 27.624 1.00 81.88 97 ASN A O 1
ATOM 798 N N . ALA A 1 98 ? -8.310 27.554 28.748 1.00 80.12 98 ALA A N 1
ATOM 799 C CA . ALA A 1 98 ? -8.683 26.316 29.440 1.00 80.12 98 ALA A CA 1
ATOM 800 C C . ALA A 1 98 ? -10.190 26.274 29.766 1.00 80.12 98 ALA A C 1
ATOM 802 O O . ALA A 1 98 ? -10.755 27.286 30.198 1.00 80.12 98 ALA A O 1
ATOM 803 N N . TRP A 1 99 ? -10.833 25.116 29.567 1.00 74.44 99 TRP A N 1
ATOM 804 C CA . TRP A 1 99 ? -12.272 24.905 29.809 1.00 74.44 99 TRP A CA 1
ATOM 805 C C . TRP A 1 99 ? -12.623 23.419 30.028 1.00 74.44 99 TRP A C 1
ATOM 807 O O . TRP A 1 99 ? -11.858 22.526 29.667 1.00 74.44 99 TRP A O 1
ATOM 817 N N . HIS A 1 100 ? -13.801 23.133 30.589 1.00 72.50 100 HIS A N 1
ATOM 818 C CA . HIS A 1 100 ? -14.311 21.764 30.728 1.00 72.50 100 HIS A CA 1
ATOM 819 C C . HIS A 1 100 ? -14.905 21.230 29.414 1.00 72.50 100 HIS A C 1
ATOM 821 O O . HIS A 1 100 ? -15.597 21.937 28.686 1.00 72.50 100 HIS A O 1
ATOM 827 N N . GLY A 1 101 ? -14.687 19.956 29.102 1.00 61.44 101 GLY A N 1
ATOM 828 C CA . GLY A 1 101 ? -15.455 19.247 28.083 1.00 61.44 101 GLY A CA 1
ATOM 829 C C . GLY A 1 101 ? -15.759 17.844 28.569 1.00 61.44 101 GLY A C 1
ATOM 830 O O . GLY A 1 101 ? -14.877 16.995 28.619 1.00 61.44 101 GLY A O 1
ATOM 831 N N . ALA A 1 102 ? -16.996 17.619 28.990 1.00 55.59 102 ALA A N 1
ATOM 832 C CA . ALA A 1 102 ? -17.416 16.287 29.385 1.00 55.59 102 ALA A CA 1
ATOM 833 C C . ALA A 1 102 ? -17.837 15.477 28.149 1.00 55.59 102 ALA A C 1
ATOM 835 O O . ALA A 1 102 ? -18.439 16.048 27.233 1.00 55.59 102 ALA A O 1
ATOM 836 N N . PRO A 1 103 ? -17.581 14.156 28.147 1.00 55.28 103 PRO A N 1
ATOM 837 C CA . PRO A 1 103 ? -17.015 13.330 29.217 1.00 55.28 103 PRO A CA 1
ATOM 838 C C . PRO A 1 103 ? -15.482 13.240 29.154 1.00 55.28 103 PRO A C 1
ATOM 840 O O . PRO A 1 103 ? -14.891 12.390 29.811 1.00 55.28 103 PRO A O 1
ATOM 843 N N . GLU A 1 104 ? -14.813 14.045 28.327 1.00 63.97 104 GLU A N 1
ATOM 844 C CA . GLU A 1 104 ? -13.393 13.850 28.028 1.00 63.97 104 GLU A CA 1
ATOM 845 C C . GLU A 1 104 ? -12.418 14.472 29.042 1.00 63.97 104 GLU A C 1
ATOM 847 O O . GLU A 1 104 ? -11.264 14.039 29.097 1.00 63.97 104 GLU A O 1
ATOM 852 N N . GLY A 1 105 ? -12.866 15.445 29.842 1.00 73.75 105 GLY A N 1
ATOM 853 C CA . GLY A 1 105 ? -12.107 16.068 30.929 1.00 73.75 105 GLY A CA 1
ATOM 854 C C . GLY A 1 105 ? -11.874 17.574 30.744 1.00 73.75 105 GLY A C 1
ATOM 855 O O . GLY A 1 105 ? -12.739 18.290 30.243 1.00 73.75 105 GLY A O 1
ATOM 856 N N . VAL A 1 106 ? -10.722 18.089 31.179 1.00 77.88 106 VAL A N 1
ATOM 857 C CA . VAL A 1 106 ? -10.342 19.508 31.020 1.00 77.88 106 VAL A CA 1
ATOM 858 C C . VAL A 1 106 ? -9.527 19.689 29.747 1.00 77.88 106 VAL A C 1
ATOM 860 O O . VAL A 1 106 ? -8.535 18.998 29.532 1.00 77.88 106 VAL A O 1
ATOM 863 N N . PHE A 1 107 ? -9.923 20.636 28.905 1.00 81.69 107 PHE A N 1
ATOM 864 C CA . PHE A 1 107 ? -9.204 21.020 27.697 1.00 81.69 107 PHE A CA 1
ATOM 865 C C . PHE A 1 107 ? -8.331 22.233 27.986 1.00 81.69 107 PHE A C 1
ATOM 867 O O . PHE A 1 107 ? -8.790 23.188 28.612 1.00 81.69 107 PHE A O 1
ATOM 874 N N . VAL A 1 108 ? -7.097 22.214 27.488 1.00 84.38 108 VAL A N 1
ATOM 875 C CA . VAL A 1 108 ? -6.158 23.331 27.626 1.00 84.38 108 VAL A CA 1
ATOM 876 C C . VAL A 1 108 ? -5.474 23.589 26.288 1.00 84.38 108 VAL A C 1
ATOM 878 O O . VAL A 1 108 ? -4.987 22.664 25.635 1.00 84.38 108 VAL A O 1
ATOM 881 N N . GLU A 1 109 ? -5.454 24.848 25.866 1.00 86.75 109 GLU A N 1
ATOM 882 C CA . GLU A 1 109 ? -4.709 25.335 24.708 1.00 86.75 109 GLU A CA 1
ATOM 883 C C . GLU A 1 109 ? -3.445 26.048 25.169 1.00 86.75 109 GLU A C 1
ATOM 885 O O . GLU A 1 109 ? -3.471 26.865 26.086 1.00 86.75 109 GLU A O 1
ATOM 890 N N . PHE A 1 110 ? -2.344 25.747 24.496 1.00 88.19 110 PHE A N 1
ATOM 891 C CA . PHE A 1 110 ? -1.015 26.256 24.761 1.00 88.19 110 PHE A CA 1
ATOM 892 C C . PHE A 1 110 ? -0.384 26.813 23.481 1.00 88.19 110 PHE A C 1
ATOM 894 O O . PHE A 1 110 ? -0.617 26.307 22.378 1.00 88.19 110 PHE A O 1
ATOM 901 N N . SER A 1 111 ? 0.478 27.813 23.630 1.00 86.25 111 SER A N 1
ATOM 902 C CA . SER A 1 111 ? 1.497 28.179 22.651 1.00 86.25 111 SER A CA 1
ATOM 903 C C . SER A 1 111 ? 2.858 27.665 23.109 1.00 86.25 111 SER A C 1
ATOM 905 O O . SER A 1 111 ? 3.232 27.786 24.273 1.00 86.25 111 SER A O 1
ATOM 907 N N . LEU A 1 112 ? 3.611 27.083 22.186 1.00 84.75 112 LEU A N 1
ATOM 908 C CA . LEU A 1 112 ? 5.014 26.753 22.372 1.00 84.75 112 LEU A CA 1
ATOM 909 C C . LEU A 1 112 ? 5.802 28.063 22.427 1.00 84.75 112 LEU A C 1
ATOM 911 O O . LEU A 1 112 ? 5.669 28.909 21.538 1.00 84.75 112 LEU A O 1
ATOM 915 N N . GLN A 1 113 ? 6.598 28.241 23.477 1.00 80.25 113 GLN A N 1
ATOM 916 C CA . GLN A 1 113 ? 7.493 29.386 23.569 1.00 80.25 113 GLN A CA 1
ATOM 917 C C . GLN A 1 113 ? 8.585 29.249 22.506 1.00 80.25 113 GLN A C 1
ATOM 919 O O . GLN A 1 113 ? 9.228 28.205 22.399 1.00 80.25 113 GLN A O 1
ATOM 924 N N . LYS A 1 114 ? 8.739 30.299 21.696 1.00 68.00 114 LYS A N 1
ATOM 925 C CA . LYS A 1 114 ? 9.739 30.383 20.630 1.00 68.00 114 LYS A CA 1
ATOM 926 C C . LYS A 1 114 ? 11.162 30.380 21.198 1.00 68.00 114 LYS A C 1
ATOM 928 O O . LYS A 1 114 ? 11.379 30.835 22.323 1.00 68.00 114 LYS A O 1
ATOM 933 N N . LEU A 1 115 ? 12.100 29.867 20.409 1.00 61.50 115 LEU A N 1
ATOM 934 C CA . LEU A 1 115 ? 13.539 30.051 20.593 1.00 61.50 115 LEU A CA 1
ATOM 935 C C . LEU A 1 115 ? 13.987 31.288 19.782 1.00 61.50 115 LEU A C 1
ATOM 937 O O . LEU A 1 115 ? 13.159 31.995 19.211 1.00 61.50 115 LEU A O 1
ATOM 941 N N . ASP A 1 116 ? 15.286 31.595 19.748 1.00 56.75 116 ASP A N 1
ATOM 942 C CA . ASP A 1 116 ? 15.811 32.674 18.895 1.00 56.75 116 ASP A CA 1
ATOM 943 C C . ASP A 1 116 ? 15.437 32.466 17.408 1.00 56.75 116 ASP A C 1
ATOM 945 O O . ASP A 1 116 ? 15.296 31.329 16.940 1.00 56.75 116 ASP A O 1
ATOM 949 N N . SER A 1 117 ? 15.303 33.564 16.650 1.00 55.59 117 SER A N 1
ATOM 950 C CA . SER A 1 117 ? 14.626 33.608 15.338 1.00 55.59 117 SER A CA 1
ATOM 951 C C . SER A 1 117 ? 15.142 32.623 14.280 1.00 55.59 117 SER A C 1
ATOM 953 O O . SER A 1 117 ? 14.347 32.142 13.476 1.00 55.59 117 SER A O 1
ATOM 955 N N . ASP A 1 118 ? 16.432 32.275 14.287 1.00 52.38 118 ASP A N 1
ATOM 956 C CA . ASP A 1 118 ? 17.029 31.354 13.302 1.00 52.38 118 ASP A CA 1
ATOM 957 C C . ASP A 1 118 ? 16.761 29.863 13.597 1.00 52.38 118 ASP A C 1
ATOM 959 O O . ASP A 1 118 ? 16.914 29.007 12.719 1.00 52.38 118 ASP A O 1
ATOM 963 N N . ASN A 1 119 ? 16.351 29.518 14.822 1.00 59.97 119 ASN A N 1
ATOM 964 C CA . ASN A 1 119 ? 16.186 28.128 15.265 1.00 59.97 119 ASN A CA 1
ATOM 965 C C . ASN A 1 119 ? 14.724 27.668 15.373 1.00 59.97 119 ASN A C 1
ATOM 967 O O . ASN A 1 119 ? 14.476 26.467 15.523 1.00 59.97 119 ASN A O 1
ATOM 971 N N . ASP A 1 120 ? 13.763 28.583 15.252 1.00 67.88 120 ASP A N 1
ATOM 972 C CA . ASP A 1 120 ? 12.340 28.322 15.488 1.00 67.88 120 ASP A CA 1
ATOM 973 C C . ASP A 1 120 ? 11.754 27.230 14.581 1.00 67.88 120 ASP A C 1
ATOM 975 O O . ASP A 1 120 ? 11.115 26.294 15.065 1.00 67.88 120 ASP A O 1
ATOM 979 N N . GLU A 1 121 ? 11.993 27.283 13.268 1.00 67.06 121 GLU A N 1
ATOM 980 C CA . GLU A 1 121 ? 11.420 26.294 12.343 1.00 67.06 121 GLU A CA 1
ATOM 981 C C . GLU A 1 121 ? 11.985 24.889 12.570 1.00 67.06 121 GLU A C 1
ATOM 983 O O . GLU A 1 121 ? 11.249 23.898 12.546 1.00 67.06 121 GLU A O 1
ATOM 988 N N . ARG A 1 122 ? 13.293 24.789 12.836 1.00 70.56 122 ARG A N 1
ATOM 989 C CA . ARG A 1 122 ? 13.959 23.508 13.110 1.00 70.56 122 ARG A CA 1
ATOM 990 C C . ARG A 1 122 ? 13.499 22.922 14.437 1.00 70.56 122 ARG A C 1
ATOM 992 O O . ARG A 1 122 ? 13.291 21.711 14.520 1.00 70.56 122 ARG A O 1
ATOM 999 N N . TYR A 1 123 ? 13.307 23.768 15.445 1.00 76.56 123 TYR A N 1
ATOM 1000 C CA . TYR A 1 123 ? 12.778 23.359 16.738 1.00 76.56 123 TYR A CA 1
ATOM 1001 C C . TYR A 1 123 ? 11.330 22.884 16.632 1.00 76.56 123 TYR A C 1
ATOM 1003 O O . TYR A 1 123 ? 11.018 21.796 17.109 1.00 76.56 123 TYR A O 1
ATOM 1011 N N . ILE A 1 124 ? 10.458 23.625 15.940 1.00 72.00 124 ILE A N 1
ATOM 1012 C CA . ILE A 1 124 ? 9.054 23.239 15.725 1.00 72.00 124 ILE A CA 1
ATOM 1013 C C . ILE A 1 124 ? 8.961 21.928 14.932 1.00 72.00 124 ILE A C 1
ATOM 1015 O O . ILE A 1 124 ? 8.146 21.062 15.271 1.00 72.00 124 ILE A O 1
ATOM 1019 N N . ALA A 1 125 ? 9.800 21.745 13.909 1.00 70.56 125 ALA A N 1
ATOM 1020 C CA . ALA A 1 125 ? 9.865 20.499 13.149 1.00 70.56 125 ALA A CA 1
ATOM 1021 C C . ALA A 1 125 ? 10.338 19.323 14.023 1.00 70.56 125 ALA A C 1
ATOM 1023 O O . ALA A 1 125 ? 9.704 18.266 14.034 1.00 70.56 125 ALA A O 1
ATOM 1024 N N . ALA A 1 126 ? 11.402 19.513 14.812 1.00 72.88 126 ALA A N 1
ATOM 1025 C CA . ALA A 1 126 ? 11.900 18.504 15.745 1.00 72.88 126 ALA A CA 1
ATOM 1026 C C . ALA A 1 126 ? 10.860 18.165 16.826 1.00 72.88 126 ALA A C 1
ATOM 1028 O O . ALA A 1 126 ? 10.615 16.989 17.092 1.00 72.88 126 ALA A O 1
ATOM 1029 N N . PHE A 1 127 ? 10.187 19.171 17.386 1.00 79.81 127 PHE A N 1
ATOM 1030 C CA . PHE A 1 127 ? 9.111 19.011 18.360 1.00 79.81 127 PHE A CA 1
ATOM 1031 C C . PHE A 1 127 ? 7.964 18.184 17.772 1.00 79.81 127 PHE A C 1
ATOM 1033 O O . PHE A 1 127 ? 7.563 17.178 18.352 1.00 79.81 127 PHE A O 1
ATOM 1040 N N . SER A 1 128 ? 7.504 18.538 16.570 1.00 73.00 128 SER A N 1
ATOM 1041 C CA . SER A 1 128 ? 6.409 17.841 15.877 1.00 73.00 128 SER A CA 1
ATOM 1042 C C . SER A 1 128 ? 6.774 16.417 15.436 1.00 73.00 128 S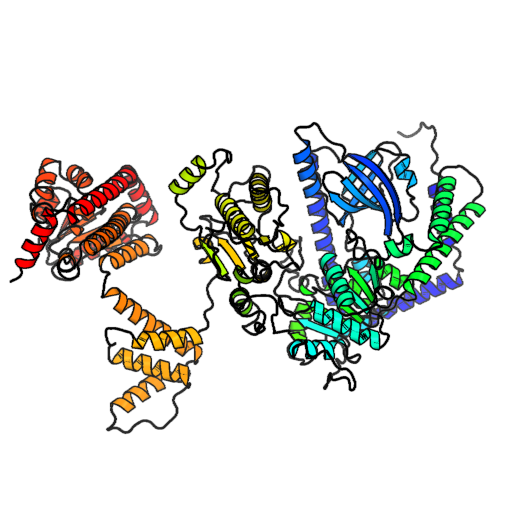ER A C 1
ATOM 1044 O O . SER A 1 128 ? 5.894 15.599 15.168 1.00 73.00 128 SER A O 1
ATOM 1046 N N . SER A 1 129 ? 8.069 16.095 15.352 1.00 70.56 129 SER A N 1
ATOM 1047 C CA . SER A 1 129 ? 8.526 14.730 15.073 1.00 70.56 129 SER A CA 1
ATOM 1048 C C . SER A 1 129 ? 8.371 13.796 16.281 1.00 70.56 129 SER A C 1
ATOM 1050 O O . SER A 1 129 ? 8.134 12.600 16.097 1.00 70.56 129 SER A O 1
ATOM 1052 N N . VAL A 1 130 ? 8.454 14.352 17.497 1.00 73.75 130 VAL A N 1
ATOM 1053 C CA . VAL A 1 130 ? 8.390 13.633 18.778 1.00 73.75 130 VAL A CA 1
ATOM 1054 C C . VAL A 1 130 ? 6.974 13.639 19.347 1.00 73.75 130 VAL A C 1
ATOM 1056 O O . VAL A 1 130 ? 6.430 12.588 19.678 1.00 73.75 130 VAL A O 1
ATOM 1059 N N . PHE A 1 131 ? 6.355 14.814 19.414 1.00 77.88 131 PHE A N 1
ATOM 1060 C CA . PHE A 1 131 ? 5.010 15.015 19.933 1.00 77.88 131 PHE A CA 1
ATOM 1061 C C . PHE A 1 131 ? 4.012 15.014 18.778 1.00 77.88 131 PHE A C 1
ATOM 1063 O O . PHE A 1 131 ? 4.116 15.817 17.853 1.00 77.88 131 PHE A O 1
ATOM 1070 N N . LYS A 1 132 ? 3.033 14.110 18.820 1.00 72.56 132 LYS A N 1
ATOM 1071 C CA . LYS A 1 132 ? 2.024 13.943 17.767 1.00 72.56 132 LYS A CA 1
ATOM 1072 C C . LYS A 1 132 ? 0.624 14.025 18.361 1.00 72.56 132 LYS A C 1
ATOM 1074 O O . LYS A 1 132 ? 0.422 13.858 19.562 1.00 72.56 132 LYS A O 1
ATOM 1079 N N . ASN A 1 133 ? -0.373 14.250 17.511 1.00 67.50 133 ASN A N 1
ATOM 1080 C CA . ASN A 1 133 ? -1.767 14.112 17.929 1.00 67.50 133 ASN A CA 1
ATOM 1081 C C . ASN A 1 133 ? -2.003 12.683 18.444 1.00 67.50 133 ASN A C 1
ATOM 1083 O O . ASN A 1 133 ? -1.607 11.716 17.795 1.00 67.50 133 ASN A O 1
ATOM 1087 N N . GLY A 1 134 ? -2.637 12.564 19.606 1.00 68.62 134 GLY A N 1
ATOM 1088 C CA . GLY A 1 134 ? -2.833 11.314 20.336 1.00 68.62 134 GLY A CA 1
ATOM 1089 C C . GLY A 1 134 ? -1.698 10.945 21.297 1.00 68.62 134 GLY A C 1
ATOM 1090 O O . GLY A 1 134 ? -1.875 10.010 22.074 1.00 68.62 134 GLY A O 1
ATOM 1091 N N . SER A 1 135 ? -0.561 11.654 21.296 1.00 73.00 135 SER A N 1
ATOM 1092 C CA . SER A 1 135 ? 0.531 11.384 22.240 1.00 73.00 135 SER A CA 1
ATOM 1093 C C . SER A 1 135 ? 0.083 11.616 23.682 1.00 73.00 135 SER A C 1
ATOM 1095 O O . SER A 1 135 ? -0.481 12.663 24.011 1.00 73.00 135 SER A O 1
ATOM 1097 N N . HIS A 1 136 ? 0.385 10.651 24.546 1.00 78.38 136 HIS A N 1
ATOM 1098 C CA . HIS A 1 136 ? 0.263 10.797 25.989 1.00 78.38 136 HIS A CA 1
ATOM 1099 C C . HIS A 1 136 ? 1.461 11.582 26.534 1.00 78.38 136 HIS A C 1
ATOM 1101 O O . HIS A 1 136 ? 2.612 11.272 26.231 1.00 78.38 136 HIS A O 1
ATOM 1107 N N . VAL A 1 137 ? 1.190 12.615 27.324 1.00 84.56 137 VAL A N 1
ATOM 1108 C CA . VAL A 1 137 ? 2.179 13.585 27.808 1.00 84.56 137 VAL A CA 1
ATOM 1109 C C . VAL A 1 137 ? 1.947 13.921 29.275 1.00 84.56 137 VAL A C 1
ATOM 1111 O O . VAL A 1 137 ? 0.861 13.712 29.808 1.00 84.56 137 VAL A O 1
ATOM 1114 N N . ILE A 1 138 ? 2.980 14.438 29.926 1.00 86.38 138 ILE A N 1
ATOM 1115 C CA . ILE A 1 138 ? 2.942 14.959 31.287 1.00 86.38 138 ILE A CA 1
ATOM 1116 C C . ILE A 1 138 ? 3.206 16.461 31.221 1.00 86.38 138 ILE A C 1
ATOM 1118 O O . ILE A 1 138 ? 4.230 16.897 30.683 1.00 86.38 138 ILE A O 1
ATOM 1122 N N . LEU A 1 139 ? 2.287 17.240 31.785 1.00 86.12 139 LEU A N 1
ATOM 1123 C CA . LEU A 1 139 ? 2.449 18.672 32.001 1.00 86.12 139 LEU A CA 1
ATOM 1124 C C . LEU A 1 139 ? 3.037 18.911 33.389 1.00 86.12 139 LEU A C 1
ATOM 1126 O O . LEU A 1 139 ? 2.484 18.442 34.385 1.00 86.12 139 LEU A O 1
ATOM 1130 N N . LYS A 1 140 ? 4.130 19.672 33.452 1.00 85.81 140 LYS A N 1
ATOM 1131 C CA . LYS A 1 140 ? 4.793 20.062 34.702 1.00 85.81 140 LYS A CA 1
ATOM 1132 C C . LYS A 1 140 ? 4.750 21.575 34.857 1.00 85.81 140 LYS A C 1
ATOM 1134 O O . LYS A 1 140 ? 5.100 22.301 33.929 1.00 85.81 140 LYS A O 1
ATOM 1139 N N . SER A 1 141 ? 4.315 22.070 36.009 1.00 79.12 141 SER A N 1
ATOM 1140 C CA . SER A 1 141 ? 4.327 23.512 36.270 1.00 79.12 141 SER A CA 1
ATOM 1141 C C . SER A 1 141 ? 5.758 24.030 36.459 1.00 79.12 141 SER A C 1
ATOM 1143 O O . SER A 1 141 ? 6.568 23.389 37.128 1.00 79.12 141 SER A O 1
ATOM 1145 N N . ARG A 1 142 ? 6.062 25.215 35.903 1.00 71.56 142 ARG A N 1
ATOM 1146 C CA . ARG A 1 142 ? 7.361 25.890 36.083 1.00 71.56 142 ARG A CA 1
ATOM 1147 C C . ARG A 1 142 ? 7.435 26.724 37.370 1.00 71.56 142 ARG A C 1
ATOM 1149 O O . ARG A 1 142 ? 8.530 27.019 37.842 1.00 71.56 142 ARG A O 1
ATOM 1156 N N . LYS A 1 143 ? 6.289 27.116 37.940 1.00 62.91 143 LYS A N 1
ATOM 1157 C CA . LYS A 1 143 ? 6.181 27.891 39.188 1.00 62.91 143 LYS A CA 1
ATOM 1158 C C . LYS A 1 143 ? 5.276 27.150 40.178 1.00 62.91 143 LYS A C 1
ATOM 1160 O O . LYS A 1 143 ? 4.059 27.313 40.136 1.00 62.91 143 LYS A O 1
ATOM 1165 N N . GLY A 1 144 ? 5.856 26.356 41.077 1.00 57.00 144 GLY A N 1
ATOM 1166 C CA . GLY A 1 144 ? 5.141 25.724 42.197 1.00 57.00 144 GLY A CA 1
ATOM 1167 C C . GLY A 1 144 ? 5.465 24.237 42.392 1.00 57.00 144 GLY A C 1
ATOM 1168 O O . GLY A 1 144 ? 6.150 23.649 41.556 1.00 57.00 144 GLY A O 1
ATOM 1169 N N . PRO A 1 145 ? 5.014 23.621 43.503 1.00 49.91 145 PRO A N 1
ATOM 1170 C CA . PRO A 1 145 ? 5.301 22.224 43.800 1.00 49.91 145 PRO A CA 1
ATOM 1171 C C . PRO A 1 145 ? 4.663 21.281 42.767 1.00 49.91 145 PRO A C 1
ATOM 1173 O O . PRO A 1 145 ? 3.463 21.309 42.500 1.00 49.91 145 PRO A O 1
ATOM 1176 N N . THR A 1 146 ? 5.540 20.454 42.205 1.00 52.81 146 THR A N 1
ATOM 1177 C CA . THR A 1 146 ? 5.364 19.341 41.268 1.00 52.81 146 THR A CA 1
ATOM 1178 C C . THR A 1 146 ? 4.091 18.515 41.470 1.00 52.81 146 THR A C 1
ATOM 1180 O O . THR A 1 146 ? 4.026 17.611 42.301 1.00 52.81 146 THR A O 1
ATOM 1183 N N . THR A 1 147 ? 3.094 18.743 40.620 1.00 66.06 147 THR A N 1
ATOM 1184 C CA . THR A 1 147 ? 2.160 17.681 40.229 1.00 66.06 147 THR A CA 1
ATOM 1185 C C . THR A 1 147 ? 2.288 17.477 38.731 1.00 66.06 147 THR A C 1
ATOM 1187 O O . THR A 1 147 ? 1.978 18.362 37.940 1.00 66.06 147 THR A O 1
ATOM 1190 N N . ASP A 1 148 ? 2.813 16.315 38.361 1.00 77.62 148 ASP A N 1
ATOM 1191 C CA . ASP A 1 148 ? 2.847 15.833 36.990 1.00 77.62 148 ASP A CA 1
ATOM 1192 C C . ASP A 1 148 ? 1.402 15.548 36.569 1.00 77.62 148 ASP A C 1
ATOM 1194 O O . ASP A 1 148 ? 0.755 14.672 37.146 1.00 77.62 148 ASP A O 1
ATOM 1198 N N . ILE A 1 149 ? 0.874 16.311 35.609 1.00 81.88 149 ILE A N 1
ATOM 1199 C CA . ILE A 1 149 ? -0.511 16.167 35.142 1.00 81.88 149 ILE A CA 1
ATOM 1200 C C . ILE A 1 149 ? -0.515 15.360 33.837 1.00 81.88 149 ILE A C 1
ATOM 1202 O O . ILE A 1 149 ? -0.048 15.871 32.813 1.00 81.88 149 ILE A O 1
ATOM 1206 N N . PRO A 1 150 ? -1.058 14.127 33.828 1.00 81.75 150 PRO A N 1
ATOM 1207 C CA . PRO A 1 150 ? -1.230 13.355 32.606 1.00 81.75 150 PRO A CA 1
ATOM 1208 C C . PRO A 1 150 ? -2.242 14.012 31.675 1.00 81.75 150 PRO A C 1
ATOM 1210 O O . PRO A 1 150 ? -3.375 14.311 32.056 1.00 81.75 150 PRO A O 1
ATOM 1213 N N . ALA A 1 151 ? -1.840 14.184 30.425 1.00 82.44 151 ALA A N 1
ATOM 1214 C CA . ALA A 1 151 ? -2.662 14.743 29.373 1.00 82.44 151 ALA A CA 1
ATOM 1215 C C . ALA A 1 151 ? -2.474 13.970 28.062 1.00 82.44 151 ALA A C 1
ATOM 1217 O O . ALA A 1 151 ? -1.544 13.180 27.893 1.00 82.44 151 ALA A O 1
ATOM 1218 N N . VAL A 1 152 ? -3.379 14.193 27.115 1.00 79.50 152 VAL A N 1
ATOM 1219 C CA . VAL A 1 152 ? -3.292 13.661 25.752 1.00 79.50 152 VAL A CA 1
ATOM 1220 C C . VAL A 1 152 ? -3.323 14.824 24.776 1.00 79.50 152 VAL A C 1
ATOM 1222 O O . VAL A 1 152 ? -4.211 15.675 24.854 1.00 79.50 152 VAL A O 1
ATOM 1225 N N . ILE A 1 153 ? -2.374 14.860 23.844 1.00 79.06 153 ILE A N 1
ATOM 1226 C CA . ILE A 1 153 ? -2.346 15.865 22.782 1.00 79.06 153 ILE A CA 1
ATOM 1227 C C . ILE A 1 153 ? -3.514 15.620 21.830 1.00 79.06 153 ILE A C 1
ATOM 1229 O O . ILE A 1 153 ? -3.621 14.561 21.221 1.00 79.06 153 ILE A O 1
ATOM 1233 N N . LEU A 1 154 ? -4.375 16.614 21.658 1.00 72.44 154 LEU A N 1
ATOM 1234 C CA . LEU A 1 154 ? -5.475 16.576 20.695 1.00 72.44 154 LEU A CA 1
ATOM 1235 C C . LEU A 1 154 ? -5.075 17.165 19.353 1.00 72.44 154 LEU A C 1
ATOM 1237 O O . LEU A 1 154 ? -5.483 16.686 18.296 1.00 72.44 154 LEU A O 1
ATOM 1241 N N . TYR A 1 155 ? -4.315 18.251 19.418 1.00 74.19 155 TYR A N 1
ATOM 1242 C CA . TYR A 1 155 ? -3.966 19.043 18.261 1.00 74.19 155 TYR A CA 1
ATOM 1243 C C . TYR A 1 155 ? -2.597 19.667 18.452 1.00 74.19 155 TYR A C 1
ATOM 1245 O O . TYR A 1 155 ? -2.323 20.263 19.490 1.00 74.19 155 TYR A O 1
ATOM 1253 N N . LEU A 1 156 ? -1.780 19.575 17.414 1.00 71.81 156 LEU A N 1
ATOM 1254 C CA . LEU A 1 156 ? -0.511 20.256 17.296 1.00 71.81 156 LEU A CA 1
ATOM 1255 C C . LEU A 1 156 ? -0.396 20.854 15.893 1.00 71.81 156 LEU A C 1
ATOM 1257 O O . LEU A 1 156 ? -0.507 20.140 14.895 1.00 71.81 156 LEU A O 1
ATOM 1261 N N . SER A 1 157 ? -0.182 22.166 15.807 1.00 71.50 157 SER A N 1
ATOM 1262 C CA . SER A 1 157 ? 0.073 22.847 14.537 1.00 71.50 157 SER A CA 1
ATOM 1263 C C . SER A 1 157 ? 0.749 24.195 14.748 1.00 71.50 157 SER A C 1
ATOM 1265 O O . SER A 1 157 ? 0.281 24.983 15.565 1.00 71.50 157 SER A O 1
ATOM 1267 N N . HIS A 1 158 ? 1.814 24.473 13.989 1.00 70.00 158 HIS A N 1
ATOM 1268 C CA . HIS A 1 158 ? 2.517 25.766 13.980 1.00 70.00 158 HIS A CA 1
ATOM 1269 C C . HIS A 1 158 ? 2.839 26.298 15.392 1.00 70.00 158 HIS A C 1
ATOM 1271 O O . HIS A 1 158 ? 2.581 27.455 15.709 1.00 70.00 158 HIS A O 1
ATOM 1277 N N . GLY A 1 159 ? 3.327 25.423 16.279 1.00 69.88 159 GLY A N 1
ATOM 1278 C CA . GLY A 1 159 ? 3.648 25.783 17.664 1.00 69.88 159 GLY A CA 1
ATOM 1279 C C . GLY A 1 159 ? 2.437 26.002 18.580 1.00 69.88 159 GLY A C 1
ATOM 1280 O O . GLY A 1 159 ? 2.623 26.343 19.739 1.00 69.88 159 GLY A O 1
ATOM 1281 N N . LYS A 1 160 ? 1.198 25.791 18.126 1.00 80.75 160 LYS A N 1
ATOM 1282 C CA . LYS A 1 160 ? 0.012 25.737 18.993 1.00 80.75 160 LYS A CA 1
ATOM 1283 C C . LYS A 1 160 ? -0.321 24.295 19.340 1.00 80.75 160 LYS A C 1
ATOM 1285 O O . LYS A 1 160 ? -0.377 23.438 18.456 1.00 80.75 160 LYS A O 1
ATOM 1290 N N . LEU A 1 161 ? -0.577 24.050 20.616 1.00 85.69 161 LEU A N 1
ATOM 1291 C CA . LEU A 1 161 ? -0.870 22.743 21.182 1.00 85.69 161 LEU A CA 1
ATOM 1292 C C . LEU A 1 161 ? -2.216 22.793 21.906 1.00 85.69 161 LEU A C 1
ATOM 1294 O O . LEU A 1 161 ? -2.461 23.693 22.695 1.00 85.69 161 LEU A O 1
ATOM 1298 N N . LYS A 1 162 ? -3.075 21.803 21.691 1.00 85.50 162 LYS A N 1
ATOM 1299 C CA . LYS A 1 162 ? -4.283 21.577 22.490 1.00 85.50 162 LYS A CA 1
ATOM 1300 C C . LYS A 1 162 ? -4.187 20.209 23.126 1.00 85.50 162 LYS A C 1
ATOM 1302 O O . LYS A 1 162 ? -3.908 19.235 22.424 1.00 85.50 162 LYS A O 1
ATOM 1307 N N . VAL A 1 163 ? -4.455 20.122 24.418 1.00 85.50 163 VAL A N 1
ATOM 1308 C CA . VAL A 1 163 ? -4.435 18.867 25.169 1.00 85.50 163 VAL A CA 1
ATOM 1309 C C . VAL A 1 163 ? -5.740 18.666 25.926 1.00 85.50 163 VAL A C 1
ATOM 1311 O O . VAL A 1 163 ? -6.478 19.620 26.175 1.00 85.50 163 VAL A O 1
ATOM 1314 N N . VAL A 1 164 ? -6.006 17.418 26.300 1.00 80.81 164 VAL A N 1
ATOM 1315 C CA . VAL A 1 164 ? -7.062 17.054 27.247 1.00 80.81 164 VAL A CA 1
ATOM 1316 C C . VAL A 1 164 ? -6.468 16.361 28.462 1.00 80.81 164 VAL A C 1
ATOM 1318 O O . VAL A 1 164 ? -5.558 15.541 28.334 1.00 80.81 164 VAL A O 1
ATOM 1321 N N . ILE A 1 165 ? -7.012 16.661 29.631 1.00 80.81 165 ILE A N 1
ATOM 1322 C CA . ILE A 1 165 ? -6.666 16.063 30.915 1.00 80.81 165 ILE A CA 1
ATOM 1323 C C . ILE A 1 165 ? -7.891 15.296 31.389 1.00 80.81 165 ILE A C 1
ATOM 1325 O O . ILE A 1 165 ? -8.929 15.894 31.655 1.00 80.81 165 ILE A O 1
ATOM 1329 N N . LYS A 1 166 ? -7.774 13.970 31.490 1.00 67.12 166 LYS A N 1
ATOM 1330 C CA . LYS A 1 166 ? -8.904 13.077 31.810 1.00 67.12 166 LYS A CA 1
ATOM 1331 C C . LYS A 1 166 ? -9.308 13.079 33.289 1.00 67.12 166 LYS A C 1
ATOM 1333 O O . LYS A 1 166 ? -10.226 12.361 33.672 1.00 67.12 166 LYS A O 1
ATOM 1338 N N . ASP A 1 167 ? -8.614 13.838 34.130 1.00 68.00 167 ASP A N 1
ATOM 1339 C CA . ASP A 1 167 ? -8.952 13.959 35.543 1.00 68.00 167 ASP A CA 1
ATOM 1340 C C . ASP A 1 167 ? -9.977 15.080 35.757 1.00 68.00 167 ASP A C 1
ATOM 1342 O O . ASP A 1 167 ? -9.635 16.259 35.797 1.00 68.00 167 ASP A O 1
ATOM 1346 N N . HIS A 1 168 ? -11.243 14.695 35.927 1.00 57.12 168 HIS A N 1
ATOM 1347 C CA . HIS A 1 168 ? -12.360 15.601 36.228 1.00 57.12 168 HIS A CA 1
ATOM 1348 C C . HIS A 1 168 ? -12.284 16.230 37.633 1.00 57.12 168 HIS A C 1
ATOM 1350 O O . HIS A 1 168 ? -13.172 16.992 38.027 1.00 57.12 168 HIS A O 1
ATOM 1356 N N . GLN A 1 169 ? -11.295 15.859 38.452 1.00 57.72 169 GLN A N 1
ATOM 1357 C CA . GLN A 1 169 ? -11.034 16.512 39.734 1.00 57.72 169 GLN A CA 1
ATOM 1358 C C . GLN A 1 169 ? -10.183 17.771 39.585 1.00 57.72 169 GLN A C 1
ATOM 1360 O O . GLN A 1 169 ? -10.271 18.651 40.441 1.00 57.72 169 GLN A O 1
ATOM 1365 N N . LEU A 1 170 ? -9.405 17.863 38.506 1.00 64.81 170 LEU A N 1
ATOM 1366 C CA . LEU A 1 170 ? -8.725 19.084 38.096 1.00 64.81 170 LEU A CA 1
ATOM 1367 C C . LEU A 1 170 ? -9.727 19.954 37.334 1.00 64.81 170 LEU A C 1
ATOM 1369 O O . LEU A 1 170 ? -10.513 19.439 36.538 1.00 64.81 170 LEU A O 1
ATOM 1373 N N . GLY A 1 171 ? -9.712 21.262 37.565 1.00 66.75 171 GLY A N 1
ATOM 1374 C CA . GLY A 1 171 ? -10.466 22.204 36.747 1.00 66.75 171 GLY A CA 1
ATOM 1375 C C . GLY A 1 171 ? -9.548 23.163 35.974 1.00 66.75 171 GLY A C 1
ATOM 1376 O O . GLY A 1 171 ? -8.314 23.087 36.061 1.00 66.75 171 GLY A O 1
ATOM 1377 N N . PRO A 1 172 ? -10.136 24.021 35.124 1.00 72.12 172 PRO A N 1
ATOM 1378 C CA . PRO A 1 172 ? -9.406 24.853 34.178 1.00 72.12 172 PRO A CA 1
ATOM 1379 C C . PRO A 1 172 ? -8.639 26.004 34.840 1.00 72.12 172 PRO A C 1
ATOM 1381 O O . PRO A 1 172 ? -7.686 26.508 34.238 1.00 72.12 172 PRO A O 1
ATOM 1384 N N . ASN A 1 173 ? -9.007 26.434 36.052 1.00 67.50 173 ASN A N 1
ATOM 1385 C CA . ASN A 1 173 ? -8.406 27.619 36.669 1.00 67.50 173 ASN A CA 1
ATOM 1386 C C . ASN A 1 173 ? -6.943 27.391 37.088 1.00 67.50 173 ASN A C 1
ATOM 1388 O O . ASN A 1 173 ? -6.139 28.319 36.992 1.00 67.50 173 ASN A O 1
ATOM 1392 N N . ILE A 1 174 ? -6.541 26.149 37.391 1.00 72.06 174 ILE A N 1
ATOM 1393 C CA . ILE A 1 174 ? -5.132 25.773 37.646 1.00 72.06 174 ILE A CA 1
ATOM 1394 C C . ILE A 1 174 ? -4.208 26.222 36.495 1.00 72.06 174 ILE A C 1
ATOM 1396 O O . ILE A 1 174 ? -3.075 26.653 36.724 1.00 72.06 174 ILE A O 1
ATOM 1400 N N . PHE A 1 175 ? -4.703 26.180 35.255 1.00 73.44 175 PHE A N 1
ATOM 1401 C CA . PHE A 1 175 ? -3.966 26.609 34.063 1.00 73.44 175 PHE A CA 1
ATOM 1402 C C . PHE A 1 175 ? -4.028 28.122 33.836 1.00 73.44 175 PHE A C 1
ATOM 1404 O O . PHE A 1 175 ? -3.140 28.680 33.200 1.00 73.44 175 PHE A O 1
ATOM 1411 N N . ARG A 1 176 ? -5.034 28.815 34.379 1.00 63.62 176 ARG A N 1
ATOM 1412 C CA . ARG A 1 176 ? -5.142 30.281 34.291 1.00 63.62 176 ARG A CA 1
ATOM 1413 C C . ARG A 1 176 ? -4.196 30.995 35.261 1.00 63.62 176 ARG A C 1
ATOM 1415 O O . ARG A 1 176 ? -3.672 32.049 34.915 1.00 63.62 176 ARG A O 1
ATOM 1422 N N . PHE A 1 177 ? -3.928 30.415 36.435 1.00 57.38 177 PHE A N 1
ATOM 1423 C CA . PHE A 1 177 ? -3.018 30.993 37.437 1.00 57.38 177 PHE A CA 1
ATOM 1424 C C . PHE A 1 177 ? -1.530 30.721 37.167 1.00 57.38 177 PHE A C 1
ATOM 1426 O O . PHE A 1 177 ? -0.672 31.487 37.610 1.00 57.38 177 PHE A O 1
ATOM 1433 N N . ASN A 1 178 ? -1.202 29.656 36.426 1.00 60.09 178 ASN A N 1
ATOM 1434 C CA . ASN A 1 178 ? 0.171 29.299 36.071 1.00 60.09 178 ASN A CA 1
ATOM 1435 C C . ASN A 1 178 ? 0.405 29.478 34.566 1.00 60.09 178 ASN A C 1
ATOM 1437 O O . ASN A 1 178 ? -0.013 28.651 33.759 1.00 60.09 178 ASN A O 1
ATOM 1441 N N . SER A 1 179 ? 1.082 30.560 34.173 1.00 67.12 179 SER A N 1
ATOM 1442 C CA . SER A 1 179 ? 1.207 30.951 32.761 1.00 67.12 179 SER A CA 1
ATOM 1443 C C . SER A 1 179 ? 2.261 30.171 31.971 1.00 67.12 179 SER A C 1
ATOM 1445 O O . SER A 1 179 ? 2.357 30.350 30.757 1.00 67.12 179 SER A O 1
ATOM 1447 N N . THR A 1 180 ? 3.059 29.322 32.632 1.00 78.88 180 THR A N 1
ATOM 1448 C CA . THR A 1 180 ? 4.168 28.592 31.998 1.00 78.88 180 THR A CA 1
ATOM 1449 C C . THR A 1 180 ? 4.290 27.156 32.494 1.00 78.88 180 THR A C 1
ATOM 1451 O O . THR A 1 180 ? 4.358 26.898 33.696 1.00 78.88 180 THR A O 1
ATOM 1454 N N . TRP A 1 181 ? 4.348 26.228 31.545 1.00 86.00 181 TRP A N 1
ATOM 1455 C CA . TRP A 1 181 ? 4.367 24.786 31.762 1.00 86.00 181 TRP A CA 1
ATOM 1456 C C . TRP A 1 181 ? 5.483 24.144 30.951 1.00 86.00 181 TRP A C 1
ATOM 1458 O O . TRP A 1 181 ? 5.927 24.693 29.949 1.00 86.00 181 TRP A O 1
ATOM 1468 N N . ILE A 1 182 ? 5.922 22.972 31.377 1.00 86.06 182 ILE A N 1
ATOM 1469 C CA . ILE A 1 182 ? 6.880 22.135 30.669 1.00 86.06 182 ILE A CA 1
ATOM 1470 C C . ILE A 1 182 ? 6.141 20.894 30.178 1.00 86.06 182 ILE A C 1
ATOM 1472 O O . ILE A 1 182 ? 5.396 20.266 30.936 1.00 86.06 182 ILE A O 1
ATOM 1476 N N . LEU A 1 183 ? 6.343 20.547 28.910 1.00 86.62 183 LEU A N 1
ATOM 1477 C CA . LEU A 1 183 ? 5.804 19.332 28.313 1.00 86.62 183 LEU A CA 1
ATOM 1478 C C . LEU A 1 183 ? 6.861 18.231 28.317 1.00 86.62 183 LEU A C 1
ATOM 1480 O O . LEU A 1 183 ? 7.929 18.381 27.730 1.00 86.62 183 LEU A O 1
ATOM 1484 N N . SER A 1 184 ? 6.526 17.094 28.909 1.00 83.44 184 SER A N 1
ATOM 1485 C CA . SER A 1 184 ? 7.331 15.873 28.840 1.00 83.44 184 SER A CA 1
ATOM 1486 C C . SER A 1 184 ? 6.485 14.720 28.313 1.00 83.44 184 SER A C 1
ATOM 1488 O O . SER A 1 184 ? 5.255 14.782 28.344 1.00 83.44 184 SER A O 1
ATOM 1490 N N . ILE A 1 185 ? 7.114 13.677 27.775 1.00 77.88 185 ILE A N 1
ATOM 1491 C CA . ILE A 1 185 ? 6.362 12.501 27.330 1.00 77.88 185 ILE A CA 1
ATOM 1492 C C . ILE A 1 185 ? 5.958 11.664 28.543 1.00 77.88 185 ILE A C 1
ATOM 1494 O O . ILE A 1 185 ? 6.733 11.515 29.485 1.00 77.88 185 ILE A O 1
ATOM 1498 N N . ALA A 1 186 ? 4.733 11.138 28.527 1.00 74.00 186 ALA A N 1
ATOM 1499 C CA . ALA A 1 186 ? 4.260 10.262 29.583 1.00 74.00 186 ALA A CA 1
ATOM 1500 C C . ALA A 1 186 ? 4.731 8.824 29.351 1.00 74.00 186 ALA A C 1
ATOM 1502 O O . ALA A 1 186 ? 4.521 8.255 28.279 1.00 74.00 186 ALA A O 1
ATOM 1503 N N . GLU A 1 187 ? 5.292 8.212 30.389 1.00 69.00 187 GLU A N 1
ATOM 1504 C CA . GLU A 1 187 ? 5.496 6.768 30.443 1.00 69.00 187 GLU A CA 1
ATOM 1505 C C . GLU A 1 187 ? 4.171 6.093 30.819 1.00 69.00 187 GLU A C 1
ATOM 1507 O O . GLU A 1 187 ? 3.830 5.979 31.994 1.00 69.00 187 GLU A O 1
ATOM 1512 N N . ILE A 1 188 ? 3.380 5.698 29.816 1.00 64.75 188 ILE A N 1
ATOM 1513 C CA . ILE A 1 188 ? 2.083 5.039 30.025 1.00 64.75 188 ILE A CA 1
ATOM 1514 C C . ILE A 1 188 ? 2.068 3.695 29.310 1.00 64.75 188 ILE A C 1
ATOM 1516 O O . ILE A 1 188 ? 2.409 3.601 28.130 1.00 64.75 188 ILE A O 1
ATOM 1520 N N . ASN A 1 189 ? 1.597 2.663 30.010 1.00 67.56 189 ASN A N 1
ATOM 1521 C CA . ASN A 1 189 ? 1.229 1.408 29.373 1.00 67.56 189 ASN A CA 1
ATOM 1522 C C . ASN A 1 189 ? -0.089 1.608 28.614 1.00 67.56 189 ASN A C 1
ATOM 1524 O O . ASN A 1 189 ? -1.181 1.565 29.178 1.00 67.56 189 ASN A O 1
ATOM 1528 N N . ILE A 1 190 ? 0.013 1.842 27.307 1.00 66.69 190 ILE A N 1
ATOM 1529 C CA . ILE A 1 190 ? -1.146 2.114 26.448 1.00 66.69 190 ILE A CA 1
ATOM 1530 C C . ILE A 1 190 ? -2.151 0.950 26.385 1.00 66.69 190 ILE A C 1
ATOM 1532 O O . ILE A 1 190 ? -3.308 1.162 26.021 1.00 66.69 190 ILE A O 1
ATOM 1536 N N . PHE A 1 191 ? -1.733 -0.265 26.753 1.00 76.06 191 PHE A N 1
ATOM 1537 C CA . PHE A 1 191 ? -2.576 -1.459 26.781 1.00 76.06 191 PHE A CA 1
ATOM 1538 C C . PHE A 1 191 ? -3.029 -1.836 28.192 1.00 76.06 191 PHE A C 1
ATOM 1540 O O . PHE A 1 191 ? -3.649 -2.883 28.347 1.00 76.06 191 PHE A O 1
ATOM 1547 N N . GLU A 1 192 ? -2.769 -1.014 29.213 1.00 73.56 192 GLU A N 1
ATOM 1548 C CA . GLU A 1 192 ? -3.059 -1.324 30.619 1.00 73.56 192 GLU A CA 1
ATOM 1549 C C . GLU A 1 192 ? -4.495 -1.815 30.826 1.00 73.56 192 GLU A C 1
ATOM 1551 O O . GLU A 1 192 ? -4.692 -2.915 31.328 1.00 73.56 192 GLU A O 1
ATOM 1556 N N . ARG A 1 193 ? -5.499 -1.089 30.320 1.00 71.56 193 ARG A N 1
ATOM 1557 C CA . ARG A 1 193 ? -6.914 -1.496 30.426 1.00 71.56 193 ARG A CA 1
ATOM 1558 C C . ARG A 1 193 ? -7.222 -2.818 29.722 1.00 71.56 193 ARG A C 1
ATOM 1560 O O . ARG A 1 193 ? -8.011 -3.619 30.208 1.00 71.56 193 ARG A O 1
ATOM 1567 N N . LEU A 1 194 ? -6.617 -3.047 28.558 1.00 77.94 194 LEU A N 1
ATOM 1568 C CA . LEU A 1 194 ? -6.792 -4.289 27.803 1.00 77.94 194 LEU A CA 1
ATOM 1569 C C . LEU A 1 194 ? -6.139 -5.467 28.543 1.00 77.94 194 LEU A C 1
ATOM 1571 O O . LEU A 1 194 ? -6.706 -6.556 28.615 1.00 77.94 194 LEU A O 1
ATOM 1575 N N . LEU A 1 195 ? -4.971 -5.232 29.143 1.00 78.94 195 LEU A N 1
ATOM 1576 C CA . LEU A 1 195 ? -4.284 -6.185 30.006 1.00 78.94 195 LEU A CA 1
ATOM 1577 C C . LEU A 1 195 ? -5.093 -6.466 31.274 1.00 78.94 195 LEU A C 1
ATOM 1579 O O . LEU A 1 195 ? -5.214 -7.628 31.639 1.00 78.94 195 LEU A O 1
ATOM 1583 N N . GLU A 1 196 ? -5.678 -5.457 31.919 1.00 75.62 196 GLU A N 1
ATOM 1584 C CA . GLU A 1 196 ? -6.593 -5.630 33.054 1.00 75.62 196 GLU A CA 1
ATOM 1585 C C . GLU A 1 196 ? -7.812 -6.468 32.663 1.00 75.62 196 GLU A C 1
ATOM 1587 O O . GLU A 1 196 ? -8.156 -7.416 33.371 1.00 75.62 196 GLU A O 1
ATOM 1592 N N . MET A 1 197 ? -8.410 -6.196 31.500 1.00 76.62 197 MET A N 1
ATOM 1593 C CA . MET A 1 197 ? -9.531 -6.978 30.980 1.00 76.62 197 MET A CA 1
ATOM 1594 C C . MET A 1 197 ? -9.146 -8.449 30.755 1.00 76.62 197 MET A C 1
ATOM 1596 O O . MET A 1 197 ? -9.903 -9.344 31.119 1.00 76.62 197 MET A O 1
ATOM 1600 N N . PHE A 1 198 ? -7.963 -8.733 30.201 1.00 78.50 198 PHE A N 1
ATOM 1601 C CA . PHE A 1 198 ? -7.518 -10.113 29.966 1.00 78.50 198 PHE A CA 1
ATOM 1602 C C . PHE A 1 198 ? -6.961 -10.827 31.208 1.00 78.50 198 PHE A C 1
ATOM 1604 O O . PHE A 1 198 ? -7.062 -12.052 31.287 1.00 78.50 198 PHE A O 1
ATOM 1611 N N . LYS A 1 199 ? -6.354 -10.102 32.158 1.00 72.38 199 LYS A N 1
ATOM 1612 C CA . LYS A 1 199 ? -5.718 -10.663 33.367 1.00 72.38 199 LYS A CA 1
ATOM 1613 C C . LYS A 1 199 ? -6.665 -10.762 34.561 1.00 72.38 199 LYS A C 1
ATOM 1615 O O . LYS A 1 199 ? -6.519 -11.679 35.364 1.00 72.38 199 LYS A O 1
ATOM 1620 N N . GLY A 1 200 ? -7.553 -9.784 34.724 1.00 56.75 200 GLY A N 1
ATOM 1621 C CA . GLY A 1 200 ? -8.288 -9.536 35.966 1.00 56.75 200 GLY A CA 1
ATOM 1622 C C . GLY A 1 200 ? -9.809 -9.592 35.852 1.00 56.75 200 GLY A C 1
ATOM 1623 O O . GLY A 1 200 ? -10.466 -9.800 36.872 1.00 56.75 200 GLY A O 1
ATOM 1624 N N . ALA A 1 201 ? -10.388 -9.438 34.659 1.00 55.59 201 ALA A N 1
ATOM 1625 C CA . ALA A 1 201 ? -11.835 -9.516 34.499 1.00 55.59 201 ALA A CA 1
ATOM 1626 C C . ALA A 1 201 ? -12.296 -10.968 34.321 1.00 55.59 201 ALA A C 1
ATOM 1628 O O . ALA A 1 201 ? -11.689 -11.760 33.596 1.00 55.59 201 ALA A O 1
ATOM 1629 N N . ASN A 1 202 ? -13.407 -11.318 34.967 1.00 64.25 202 ASN A N 1
ATOM 1630 C CA . ASN A 1 202 ? -14.135 -12.540 34.671 1.00 64.25 202 ASN A CA 1
ATOM 1631 C C . ASN A 1 202 ? -14.697 -12.380 33.252 1.00 64.25 202 ASN A C 1
ATOM 1633 O O . ASN A 1 202 ? -15.796 -11.869 33.086 1.00 64.25 202 ASN A O 1
ATOM 1637 N N . LEU A 1 203 ? -13.921 -12.744 32.219 1.00 73.81 203 LEU A N 1
ATOM 1638 C CA . LEU A 1 203 ? -14.296 -12.580 30.805 1.00 73.81 203 LEU A CA 1
ATOM 1639 C C . LEU A 1 203 ? -15.702 -13.120 30.509 1.00 73.81 203 LEU A C 1
ATOM 1641 O O . LEU A 1 203 ? -16.347 -12.636 29.592 1.00 73.81 203 LEU A O 1
ATOM 1645 N N . VAL A 1 204 ? -16.175 -14.078 31.311 1.00 74.06 204 VAL A N 1
ATOM 1646 C CA . VAL A 1 204 ? -17.520 -14.665 31.287 1.00 74.06 204 VAL A CA 1
ATOM 1647 C C . VAL A 1 204 ? -18.643 -13.645 31.542 1.00 74.06 204 VAL A C 1
ATOM 1649 O O . VAL A 1 204 ? -19.762 -13.868 31.091 1.00 74.06 204 VAL A O 1
ATOM 1652 N N . GLU A 1 205 ? -18.367 -12.540 32.238 1.00 77.50 205 GLU A N 1
ATOM 1653 C CA . GLU A 1 205 ? -19.326 -11.460 32.526 1.00 77.50 205 GLU A CA 1
ATOM 1654 C C . GLU A 1 205 ? -19.554 -10.539 31.316 1.00 77.50 205 GLU A C 1
ATOM 1656 O O . GLU A 1 205 ? -20.570 -9.849 31.255 1.00 77.50 205 GLU A O 1
ATOM 1661 N N . TYR A 1 206 ? -18.656 -10.549 30.325 1.00 81.94 206 TYR A N 1
ATOM 1662 C CA . TYR A 1 206 ? -18.831 -9.753 29.113 1.00 81.94 206 TYR A CA 1
ATOM 1663 C C . TYR A 1 206 ? -19.876 -10.383 28.174 1.00 81.94 206 TYR A C 1
ATOM 1665 O O . TYR A 1 206 ? -19.765 -11.575 27.857 1.00 81.94 206 TYR A O 1
ATOM 1673 N N . PRO A 1 207 ? -20.832 -9.600 27.626 1.00 84.25 207 PRO A N 1
ATOM 1674 C CA . PRO A 1 207 ? -21.860 -10.109 26.710 1.00 84.25 207 PRO A CA 1
ATOM 1675 C C . PRO A 1 207 ? -21.294 -10.886 25.509 1.00 84.25 207 PRO A C 1
ATOM 1677 O O . PRO A 1 207 ? -21.853 -11.898 25.080 1.00 84.25 207 PRO A O 1
ATOM 1680 N N . GLY A 1 208 ? -20.144 -10.448 24.992 1.00 87.00 208 GLY A N 1
ATOM 1681 C CA . GLY A 1 208 ? -19.467 -11.040 23.841 1.00 87.00 208 GLY A CA 1
ATOM 1682 C C . GLY A 1 208 ? -18.606 -12.268 24.150 1.00 87.00 208 GLY A C 1
ATOM 1683 O O . GLY A 1 208 ? -18.009 -12.831 23.230 1.00 87.00 208 GLY A O 1
ATOM 1684 N N . TYR A 1 209 ? -18.537 -12.749 25.396 1.00 85.69 209 TYR A N 1
ATOM 1685 C CA . TYR A 1 209 ? -17.731 -13.929 25.749 1.00 85.69 209 TYR A CA 1
ATOM 1686 C C . TYR A 1 209 ? -18.101 -15.178 24.935 1.00 85.69 209 TYR A C 1
ATOM 1688 O O . TYR A 1 209 ? -17.241 -15.911 24.437 1.00 85.69 209 TYR A O 1
ATOM 1696 N N . GLY A 1 210 ? -19.402 -15.397 24.725 1.00 84.94 210 GLY A N 1
ATOM 1697 C CA . GLY A 1 210 ? -19.895 -16.480 23.875 1.00 84.94 210 GLY A CA 1
ATOM 1698 C C . GLY A 1 210 ? -19.445 -16.349 22.414 1.00 84.94 210 GLY A C 1
ATOM 1699 O O . GLY A 1 210 ? -19.250 -17.360 21.735 1.00 84.94 210 GLY A O 1
ATOM 1700 N N . LEU A 1 211 ? -19.244 -15.122 21.923 1.00 88.31 211 LEU A N 1
ATOM 1701 C CA . LEU A 1 211 ? -18.719 -14.859 20.582 1.00 88.31 211 LEU A CA 1
ATOM 1702 C C . LEU A 1 211 ? -17.241 -15.205 20.484 1.00 88.31 211 LEU A C 1
ATOM 1704 O O . LEU A 1 211 ? -16.837 -15.822 19.498 1.00 88.31 211 LEU A O 1
ATOM 1708 N N . LEU A 1 212 ? -16.459 -14.873 21.516 1.00 88.69 212 LEU A N 1
ATOM 1709 C CA . LEU A 1 212 ? -15.052 -15.250 21.614 1.00 88.69 212 LEU A CA 1
ATOM 1710 C C . LEU A 1 212 ? -14.897 -16.769 21.481 1.00 88.69 212 LEU A C 1
ATOM 1712 O O . LEU A 1 212 ? -14.186 -17.227 20.586 1.00 88.69 212 LEU A O 1
ATOM 1716 N N . LEU A 1 213 ? -15.651 -17.548 22.264 1.00 85.12 213 LEU A N 1
ATOM 1717 C CA . LEU A 1 213 ? -15.695 -19.015 22.165 1.00 85.12 213 LEU A CA 1
ATOM 1718 C C . LEU A 1 213 ? -16.019 -19.498 20.744 1.00 85.12 213 LEU A C 1
ATOM 1720 O O . LEU A 1 213 ? -15.256 -20.268 20.150 1.00 85.12 213 LEU A O 1
ATOM 1724 N N . LYS A 1 214 ? -17.114 -18.998 20.160 1.00 84.44 214 LYS A N 1
ATOM 1725 C CA . LYS A 1 214 ? -17.555 -19.380 18.809 1.00 84.44 214 LYS A CA 1
ATOM 1726 C C . LYS A 1 214 ? -16.519 -19.032 17.735 1.00 84.44 214 LYS A C 1
ATOM 1728 O O . LYS A 1 214 ? -16.339 -19.814 16.799 1.00 84.44 214 LYS A O 1
ATOM 1733 N N . SER A 1 215 ? -15.812 -17.908 17.872 1.00 87.00 215 SER A N 1
ATOM 1734 C CA . SER A 1 215 ? -14.767 -17.472 16.933 1.00 87.00 215 SER A CA 1
ATOM 1735 C C . SER A 1 215 ? -13.557 -18.416 16.901 1.00 87.00 215 SER A C 1
ATOM 1737 O O . SER A 1 215 ? -12.893 -18.522 15.873 1.00 87.00 215 SER A O 1
ATOM 1739 N N . PHE A 1 216 ? -13.304 -19.141 17.997 1.00 85.38 216 PHE A N 1
ATOM 1740 C CA . PHE A 1 216 ? -12.280 -20.188 18.104 1.00 85.38 216 PHE A CA 1
ATOM 1741 C C . PHE A 1 216 ? -12.829 -21.593 17.817 1.00 85.38 216 PHE A C 1
ATOM 1743 O O . PHE A 1 216 ? -12.167 -22.593 18.106 1.00 85.38 216 PHE A O 1
ATOM 1750 N N . LYS A 1 217 ? -14.032 -21.681 17.229 1.00 80.88 217 LYS A N 1
ATOM 1751 C CA . LYS A 1 217 ? -14.744 -22.934 16.924 1.00 80.88 217 LYS A CA 1
ATOM 1752 C C . LYS A 1 217 ? -15.034 -23.773 18.180 1.00 80.88 217 LYS A C 1
ATOM 1754 O O . LYS A 1 217 ? -15.112 -24.996 18.093 1.00 80.88 217 LYS A O 1
ATOM 1759 N N . ILE A 1 218 ? -15.189 -23.127 19.337 1.00 78.31 218 ILE A N 1
ATOM 1760 C CA . ILE A 1 218 ? -15.559 -23.777 20.598 1.00 78.31 218 ILE A CA 1
ATOM 1761 C C . ILE A 1 218 ? -17.082 -23.674 20.755 1.00 78.31 218 ILE A C 1
ATOM 1763 O O . ILE A 1 218 ? -17.636 -22.576 20.795 1.00 78.31 218 ILE A O 1
ATOM 1767 N N . GLY A 1 219 ? -17.756 -24.825 20.825 1.00 70.50 219 GLY A N 1
ATOM 1768 C CA . GLY A 1 219 ? -19.220 -24.928 20.845 1.00 70.50 219 GLY A CA 1
ATOM 1769 C C . GLY A 1 219 ? -19.867 -24.971 19.451 1.00 70.50 219 GLY A C 1
ATOM 1770 O O . GLY A 1 219 ? -19.191 -24.980 18.420 1.00 70.50 219 GLY A O 1
ATOM 1771 N N . THR A 1 220 ? -21.201 -25.022 19.410 1.00 64.62 220 THR A N 1
ATOM 1772 C CA . THR A 1 220 ? -21.960 -25.148 18.156 1.00 64.62 220 THR A CA 1
ATOM 1773 C C . THR A 1 220 ? -22.011 -23.820 17.399 1.00 64.62 220 THR A C 1
ATOM 1775 O O . THR A 1 220 ? -22.564 -22.825 17.870 1.00 64.62 220 THR A O 1
ATOM 1778 N N . VAL A 1 221 ? -21.468 -23.809 16.180 1.00 67.38 221 VAL A N 1
ATOM 1779 C CA . VAL A 1 221 ? -21.621 -22.700 15.227 1.00 67.38 221 VAL A CA 1
ATOM 1780 C C . VAL A 1 221 ? -22.809 -23.023 14.318 1.00 67.38 221 VAL A C 1
ATOM 1782 O O . VAL A 1 221 ? -22.718 -23.929 13.491 1.00 67.38 221 VAL A O 1
ATOM 1785 N N . ASN A 1 222 ? -23.931 -22.317 14.498 1.00 61.97 222 ASN A N 1
ATOM 1786 C CA . ASN A 1 222 ? -25.183 -22.579 13.778 1.00 61.97 222 ASN A CA 1
ATOM 1787 C C . ASN A 1 222 ? -24.993 -22.563 12.253 1.00 61.97 222 ASN A C 1
ATOM 1789 O O . ASN A 1 222 ? -24.604 -21.554 11.669 1.00 61.97 222 ASN A O 1
ATOM 1793 N N . ARG A 1 223 ? -25.338 -23.661 11.576 1.00 61.00 223 ARG A N 1
ATOM 1794 C CA . ARG A 1 223 ? -25.349 -23.705 10.110 1.00 61.00 223 ARG A CA 1
ATOM 1795 C C . ARG A 1 223 ? -26.605 -22.999 9.601 1.00 61.00 223 ARG A C 1
ATOM 1797 O O . ARG A 1 223 ? -27.697 -23.556 9.630 1.00 61.00 223 ARG A O 1
ATOM 1804 N N . ILE A 1 224 ? -26.461 -21.754 9.164 1.00 65.38 224 ILE A N 1
ATOM 1805 C CA . ILE A 1 224 ? -27.580 -20.955 8.653 1.00 65.38 224 ILE A CA 1
ATOM 1806 C C . ILE A 1 224 ? -27.717 -21.203 7.154 1.00 65.38 224 ILE A C 1
ATOM 1808 O O . ILE A 1 224 ? -26.819 -20.885 6.380 1.00 65.38 224 ILE A O 1
ATOM 1812 N N . LEU A 1 225 ? -28.839 -21.816 6.767 1.00 55.75 225 LEU A N 1
ATOM 1813 C CA . LEU A 1 225 ? -29.098 -22.282 5.400 1.00 55.75 225 LEU A CA 1
ATOM 1814 C C . LEU A 1 225 ? -29.598 -21.174 4.457 1.00 55.75 225 LEU A C 1
ATOM 1816 O O . LEU A 1 225 ? -29.473 -21.321 3.244 1.00 55.75 225 LEU A O 1
ATOM 1820 N N . ARG A 1 226 ? -30.178 -20.082 4.984 1.00 67.19 226 ARG A N 1
ATOM 1821 C CA . ARG A 1 226 ? -30.690 -18.943 4.199 1.00 67.19 226 ARG A CA 1
ATOM 1822 C C . ARG A 1 226 ? -30.543 -17.632 4.975 1.00 67.19 226 ARG A C 1
ATOM 1824 O O . ARG A 1 226 ? -30.942 -17.570 6.134 1.00 67.19 226 ARG A O 1
ATOM 1831 N N . ASP A 1 227 ? -30.024 -16.603 4.306 1.00 71.38 227 ASP A N 1
ATOM 1832 C CA . ASP A 1 227 ? -29.856 -15.247 4.857 1.00 71.38 227 ASP A CA 1
ATOM 1833 C C . ASP A 1 227 ? -30.967 -14.269 4.448 1.00 71.38 227 ASP A C 1
ATOM 1835 O O . ASP A 1 227 ? -31.055 -13.175 4.992 1.00 71.38 227 ASP A O 1
ATOM 1839 N N . ARG A 1 228 ? -31.858 -14.661 3.525 1.00 64.94 228 ARG A N 1
ATOM 1840 C CA . ARG A 1 228 ? -32.997 -13.822 3.131 1.00 64.94 228 ARG A CA 1
ATOM 1841 C C . ARG A 1 228 ? -33.973 -13.658 4.295 1.00 64.94 228 ARG A C 1
ATOM 1843 O O . ARG A 1 228 ? -34.656 -14.604 4.690 1.00 64.94 228 ARG A O 1
ATOM 1850 N N . THR A 1 229 ? -34.072 -12.437 4.793 1.00 63.47 229 THR A N 1
ATOM 1851 C CA . THR A 1 229 ? -35.123 -11.979 5.702 1.00 63.47 229 THR A CA 1
ATOM 1852 C C . THR A 1 229 ? -36.369 -11.660 4.882 1.00 63.47 229 THR A C 1
ATOM 1854 O O . THR A 1 229 ? -36.280 -10.911 3.914 1.00 63.47 229 THR A O 1
ATOM 1857 N N . LYS A 1 230 ? -37.520 -12.256 5.228 1.00 54.72 230 LYS A N 1
ATOM 1858 C CA . LYS A 1 230 ? -38.715 -12.324 4.361 1.00 54.72 230 LYS A CA 1
ATOM 1859 C C . LYS A 1 230 ? -39.301 -10.975 3.894 1.00 54.72 230 LYS A C 1
ATOM 1861 O O . LYS A 1 230 ? -40.084 -11.017 2.960 1.00 54.72 230 LYS A O 1
ATOM 1866 N N . ASN A 1 231 ? -38.894 -9.828 4.447 1.00 57.34 231 ASN A N 1
ATOM 1867 C CA . ASN A 1 231 ? -39.545 -8.529 4.222 1.00 57.34 231 ASN A CA 1
ATOM 1868 C C . ASN A 1 231 ? -38.574 -7.338 4.017 1.00 57.34 231 ASN A C 1
ATOM 1870 O O . ASN A 1 231 ? -38.970 -6.213 4.287 1.00 57.34 231 ASN A O 1
ATOM 1874 N N . LEU A 1 232 ? -37.312 -7.547 3.610 1.00 67.38 232 LEU A N 1
ATOM 1875 C CA . LEU A 1 232 ? -36.345 -6.437 3.472 1.00 67.38 232 LEU A CA 1
ATOM 1876 C C . LEU A 1 232 ? -35.859 -6.256 2.033 1.00 67.38 232 LEU A C 1
ATOM 1878 O O . LEU A 1 232 ? -35.201 -7.139 1.467 1.00 67.38 232 LEU A O 1
ATOM 1882 N N . GLU A 1 233 ? -36.176 -5.091 1.467 1.00 74.56 233 GLU A N 1
ATOM 1883 C CA . GLU A 1 233 ? -35.757 -4.671 0.134 1.00 74.56 233 GLU A CA 1
ATOM 1884 C C . GLU A 1 233 ? -34.494 -3.806 0.236 1.00 74.56 233 GLU A C 1
ATOM 1886 O O . GLU A 1 233 ? -34.524 -2.644 0.633 1.00 74.56 233 GLU A O 1
ATOM 1891 N N . ILE A 1 234 ? -33.351 -4.399 -0.112 1.00 82.75 234 ILE A N 1
ATOM 1892 C CA . ILE A 1 234 ? -32.102 -3.655 -0.292 1.00 82.75 234 ILE A CA 1
ATOM 1893 C C . ILE A 1 234 ? -32.200 -2.909 -1.623 1.00 82.75 234 ILE A C 1
ATOM 1895 O O . ILE A 1 234 ? -32.616 -3.492 -2.629 1.00 82.75 234 ILE A O 1
ATOM 1899 N N . LYS A 1 235 ? -31.782 -1.638 -1.649 1.00 84.81 235 LYS A N 1
ATOM 1900 C CA . LYS A 1 235 ? -31.813 -0.812 -2.864 1.00 84.81 235 LYS A CA 1
ATOM 1901 C C . LYS A 1 235 ? -31.147 -1.521 -4.054 1.00 84.81 235 LYS A C 1
ATOM 1903 O O . LYS A 1 235 ? -30.117 -2.182 -3.914 1.00 84.81 235 LYS A O 1
ATOM 1908 N N . LYS A 1 236 ? -31.703 -1.319 -5.255 1.00 82.62 236 LYS A N 1
ATOM 1909 C CA . LYS A 1 236 ? -31.215 -1.936 -6.505 1.00 82.62 236 LYS A CA 1
ATOM 1910 C C . LYS A 1 236 ? -29.763 -1.581 -6.850 1.00 82.62 236 LYS A C 1
ATOM 1912 O O . LYS A 1 236 ? -29.117 -2.356 -7.539 1.00 82.62 236 LYS A O 1
ATOM 1917 N N . GLU A 1 237 ? -29.262 -0.457 -6.339 1.00 88.12 237 GLU A N 1
ATOM 1918 C CA . GLU A 1 237 ? -27.894 0.041 -6.549 1.00 88.12 237 GLU A CA 1
ATOM 1919 C C . GLU A 1 237 ? -26.782 -0.810 -5.908 1.00 88.12 237 GLU A C 1
ATOM 1921 O O . GLU A 1 237 ? -25.609 -0.538 -6.145 1.00 88.12 237 GLU A O 1
ATOM 1926 N N . PHE A 1 238 ? -27.118 -1.779 -5.049 1.00 92.31 238 PHE A N 1
ATOM 1927 C CA . PHE A 1 238 ? -26.143 -2.715 -4.488 1.00 92.31 238 PHE A CA 1
ATOM 1928 C C . PHE A 1 238 ? -26.008 -3.946 -5.390 1.00 92.31 238 PHE A C 1
ATOM 1930 O O . PHE A 1 238 ? -27.012 -4.567 -5.764 1.00 92.31 238 PHE A O 1
ATOM 1937 N N . ASP A 1 239 ? -24.774 -4.347 -5.696 1.00 93.69 239 ASP A N 1
ATOM 1938 C CA . ASP A 1 239 ? -24.529 -5.588 -6.434 1.00 93.69 239 ASP A CA 1
ATOM 1939 C C . ASP A 1 239 ? -24.815 -6.841 -5.591 1.00 93.69 239 ASP A C 1
ATOM 1941 O O . ASP A 1 239 ? -25.052 -6.797 -4.380 1.00 93.69 239 ASP A O 1
ATOM 1945 N N . GLU A 1 240 ? -24.789 -8.000 -6.243 1.00 91.69 240 GLU A N 1
ATOM 1946 C CA . GLU A 1 240 ? -25.097 -9.280 -5.607 1.00 91.69 240 GLU A CA 1
ATOM 1947 C C . GLU A 1 240 ? -24.104 -9.687 -4.509 1.00 91.69 240 GLU A C 1
ATOM 1949 O O . GLU A 1 240 ? -24.500 -10.372 -3.561 1.00 91.69 240 GLU A O 1
ATOM 1954 N N . SER A 1 241 ? -22.832 -9.283 -4.591 1.00 93.75 241 SER A N 1
ATOM 1955 C CA . SER A 1 241 ? -21.847 -9.557 -3.535 1.00 93.75 241 SER A CA 1
ATOM 1956 C C . SER A 1 241 ? -22.126 -8.709 -2.293 1.00 93.75 241 SER A C 1
ATOM 1958 O O . SER A 1 241 ? -22.161 -9.238 -1.177 1.00 93.75 241 SER A O 1
ATOM 1960 N N . GLN A 1 242 ? -22.442 -7.426 -2.491 1.00 95.31 242 GLN A N 1
ATOM 1961 C CA . GLN A 1 242 ? -22.833 -6.501 -1.429 1.00 95.31 242 GLN A CA 1
ATOM 1962 C C . GLN A 1 242 ? -24.142 -6.934 -0.761 1.00 95.31 242 GLN A C 1
ATOM 1964 O O . GLN A 1 242 ? -24.193 -7.050 0.464 1.00 95.31 242 GLN A O 1
ATOM 1969 N N . LYS A 1 243 ? -25.181 -7.263 -1.540 1.00 93.38 243 LYS A N 1
ATOM 1970 C CA . LYS A 1 243 ? -26.468 -7.754 -1.015 1.00 93.38 243 LYS A CA 1
ATOM 1971 C C . LYS A 1 243 ? -26.298 -8.997 -0.147 1.00 93.38 243 LYS A C 1
ATOM 1973 O O . LYS A 1 243 ? -26.867 -9.059 0.940 1.00 93.38 243 LYS A O 1
ATOM 1978 N N . LYS A 1 244 ? -25.503 -9.982 -0.584 1.00 90.69 244 LYS A N 1
ATOM 1979 C CA . LYS A 1 244 ? -25.219 -11.197 0.208 1.00 90.69 244 LYS A CA 1
ATOM 1980 C C . LYS A 1 244 ? -24.560 -10.863 1.546 1.00 90.69 244 LYS A C 1
ATOM 1982 O O . LYS A 1 244 ? -24.986 -11.395 2.573 1.00 90.69 244 LYS A O 1
ATOM 1987 N N . ALA A 1 245 ? -23.579 -9.960 1.535 1.00 93.38 245 ALA A N 1
ATOM 1988 C CA . ALA A 1 245 ? -22.901 -9.505 2.742 1.00 93.38 245 ALA A CA 1
ATOM 1989 C C . ALA A 1 245 ? -23.861 -8.782 3.703 1.00 93.38 245 ALA A C 1
ATOM 1991 O O . ALA A 1 245 ? -23.874 -9.089 4.895 1.00 93.38 245 ALA A O 1
ATOM 1992 N N . ILE A 1 246 ? -24.712 -7.888 3.183 1.00 94.06 246 ILE A N 1
ATOM 1993 C CA . ILE A 1 246 ? -25.727 -7.162 3.962 1.00 94.06 246 ILE A CA 1
ATOM 1994 C C . ILE A 1 246 ? -26.733 -8.141 4.573 1.00 94.06 246 ILE A C 1
ATOM 1996 O O . ILE A 1 246 ? -26.933 -8.119 5.785 1.00 94.06 246 ILE A O 1
ATOM 2000 N N . TYR A 1 247 ? -27.313 -9.051 3.780 1.00 91.31 247 TYR A N 1
ATOM 2001 C CA . TYR A 1 247 ? -28.270 -10.047 4.277 1.00 91.31 247 TYR A CA 1
ATOM 2002 C C . TYR A 1 247 ? -27.683 -10.913 5.394 1.00 91.31 247 TYR A C 1
ATOM 2004 O O . TYR A 1 247 ? -28.359 -11.190 6.384 1.00 91.31 247 TYR A O 1
ATOM 2012 N N . ALA A 1 248 ? -26.418 -11.317 5.275 1.00 90.31 248 ALA A N 1
ATOM 2013 C CA . ALA A 1 248 ? -25.746 -12.042 6.343 1.00 90.31 248 ALA A CA 1
ATOM 2014 C C . ALA A 1 248 ? -25.528 -11.163 7.585 1.00 90.31 248 ALA A C 1
ATOM 2016 O O . ALA A 1 248 ? -25.818 -11.598 8.700 1.00 90.31 248 ALA A O 1
ATOM 2017 N N . ALA A 1 249 ? -25.053 -9.929 7.416 1.00 92.50 249 ALA A N 1
ATOM 2018 C CA . ALA A 1 249 ? -24.784 -9.012 8.521 1.00 92.50 249 ALA A CA 1
ATOM 2019 C C . ALA A 1 249 ? -26.046 -8.656 9.325 1.00 92.50 249 ALA A C 1
ATOM 2021 O O . ALA A 1 249 ? -26.000 -8.630 10.554 1.00 92.50 249 ALA A O 1
ATOM 2022 N N . ILE A 1 250 ? -27.196 -8.473 8.674 1.00 91.25 250 ILE A N 1
ATOM 2023 C CA . ILE A 1 250 ? -28.466 -8.162 9.354 1.00 91.25 250 ILE A CA 1
ATOM 2024 C C . ILE A 1 250 ? -29.169 -9.407 9.914 1.00 91.25 250 ILE A C 1
ATOM 2026 O O . ILE A 1 250 ? -30.191 -9.295 10.586 1.00 91.25 250 ILE A O 1
ATOM 2030 N N . ASN A 1 251 ? -28.686 -10.618 9.637 1.00 88.00 251 ASN A N 1
ATOM 2031 C CA . ASN A 1 251 ? -29.311 -11.839 10.137 1.00 88.00 251 ASN A CA 1
ATOM 2032 C C . ASN A 1 251 ? -28.949 -12.062 11.612 1.00 88.00 251 ASN A C 1
ATOM 2034 O O . ASN A 1 251 ? -27.855 -12.535 11.916 1.00 88.00 251 ASN A O 1
ATOM 2038 N N . SER A 1 252 ? -29.881 -11.795 12.531 1.00 84.56 252 SER A N 1
ATOM 2039 C CA . SER A 1 252 ? -29.666 -11.928 13.982 1.00 84.56 252 SER A CA 1
ATOM 2040 C C . SER A 1 252 ? -29.258 -13.339 14.428 1.00 84.56 252 SER A C 1
ATOM 2042 O O . SER A 1 252 ? -28.626 -13.500 15.469 1.00 84.56 252 SER A O 1
ATOM 2044 N N . LYS A 1 253 ? -29.519 -14.376 13.616 1.00 83.44 253 LYS A N 1
ATOM 2045 C CA . LYS A 1 253 ? -29.045 -15.745 13.886 1.00 83.44 253 LYS A CA 1
ATOM 2046 C C . LYS A 1 253 ? -27.528 -15.894 13.703 1.00 83.44 253 LYS A C 1
ATOM 2048 O O . LYS A 1 253 ? -26.939 -16.846 14.227 1.00 83.44 253 LYS A O 1
ATOM 2053 N N . ARG A 1 254 ? -26.882 -14.991 12.954 1.00 84.94 254 ARG A N 1
ATOM 2054 C CA . ARG A 1 254 ? -25.426 -14.958 12.763 1.00 84.94 254 ARG A CA 1
ATOM 2055 C C . ARG A 1 254 ? -24.767 -14.198 13.903 1.00 84.94 254 ARG A C 1
ATOM 2057 O O . ARG A 1 254 ? -24.822 -12.979 13.948 1.00 84.94 254 ARG A O 1
ATOM 2064 N N . ASN A 1 255 ? -24.082 -14.945 14.767 1.00 85.69 255 ASN A N 1
ATOM 2065 C CA . ASN A 1 255 ? -23.294 -14.409 15.883 1.00 85.69 255 ASN A CA 1
ATOM 2066 C C . ASN A 1 255 ? -22.183 -13.448 15.424 1.00 85.69 255 ASN A C 1
ATOM 2068 O O . ASN A 1 255 ? -21.886 -12.470 16.098 1.00 85.69 255 ASN A O 1
ATOM 2072 N N . PHE A 1 256 ? -21.561 -13.742 14.282 1.00 90.44 256 PHE A N 1
ATOM 2073 C CA . PHE A 1 256 ? -20.592 -12.857 13.660 1.00 90.44 256 PHE A CA 1
ATOM 2074 C C . PHE A 1 256 ? -20.600 -12.992 12.139 1.00 90.44 256 PHE A C 1
ATOM 2076 O O . PHE A 1 256 ? -21.024 -14.026 11.615 1.00 90.44 256 PHE A O 1
ATOM 2083 N N . VAL A 1 257 ? -20.111 -11.967 11.442 1.00 92.44 257 VAL A N 1
ATOM 2084 C CA . VAL A 1 257 ? -19.884 -11.962 9.988 1.00 92.44 257 VAL A CA 1
ATOM 2085 C C . VAL A 1 257 ? -18.563 -11.258 9.691 1.00 92.44 257 VAL A C 1
ATOM 2087 O O . VAL A 1 257 ? -18.262 -10.234 10.298 1.00 92.44 257 VAL A O 1
ATOM 2090 N N . ALA A 1 258 ? -17.781 -11.792 8.756 1.00 94.25 258 ALA A N 1
ATOM 2091 C CA . ALA A 1 258 ? -16.616 -11.106 8.214 1.00 94.25 258 ALA A CA 1
ATOM 2092 C C . ALA A 1 258 ? -16.865 -10.730 6.751 1.00 94.25 258 ALA A C 1
ATOM 2094 O O . ALA A 1 258 ? -17.214 -11.581 5.929 1.00 94.25 258 ALA A O 1
ATOM 2095 N N . ILE A 1 259 ? -16.682 -9.450 6.437 1.00 95.81 259 ILE A N 1
ATOM 2096 C CA . ILE A 1 259 ? -16.840 -8.891 5.097 1.00 95.81 259 ILE A CA 1
ATOM 2097 C C . ILE A 1 259 ? -15.461 -8.459 4.601 1.00 95.81 259 ILE A C 1
ATOM 2099 O O . ILE A 1 259 ? -14.906 -7.450 5.044 1.00 95.81 259 ILE A O 1
ATOM 2103 N N . HIS A 1 260 ? -14.907 -9.228 3.668 1.00 94.81 260 HIS A N 1
ATOM 2104 C CA . HIS A 1 260 ? -13.689 -8.856 2.964 1.00 94.81 260 HIS A CA 1
ATOM 2105 C C . HIS A 1 260 ? -14.041 -7.900 1.833 1.00 94.81 260 HIS A C 1
ATOM 2107 O O . HIS A 1 260 ? -14.701 -8.276 0.867 1.00 94.81 260 HIS A O 1
ATOM 2113 N N . GLY A 1 261 ? -13.614 -6.650 1.954 1.00 93.50 261 GLY A N 1
ATOM 2114 C CA . GLY A 1 261 ? -13.857 -5.643 0.932 1.00 93.50 261 GLY A CA 1
ATOM 2115 C C . GLY A 1 261 ? -12.548 -5.104 0.378 1.00 93.50 261 GLY A C 1
ATOM 2116 O O . GLY A 1 261 ? -11.971 -4.211 1.005 1.00 93.50 261 GLY A O 1
ATOM 2117 N N . PRO A 1 262 ? -12.101 -5.552 -0.805 1.00 93.25 262 PRO A N 1
ATOM 2118 C CA . PRO A 1 262 ? -11.019 -4.910 -1.546 1.00 93.25 262 PRO A CA 1
ATOM 2119 C C . PRO A 1 262 ? -11.244 -3.392 -1.742 1.00 93.25 262 PRO A C 1
ATOM 2121 O O . PRO A 1 262 ? -12.341 -2.868 -1.489 1.00 93.25 262 PRO A O 1
ATOM 2124 N N . PRO A 1 263 ? -10.227 -2.622 -2.156 1.00 90.00 263 PRO A N 1
ATOM 2125 C CA . PRO A 1 263 ? -10.371 -1.204 -2.472 1.00 90.00 263 PRO A CA 1
ATOM 2126 C C . PRO A 1 263 ? -11.473 -0.960 -3.509 1.00 90.00 263 PRO A C 1
ATOM 2128 O O . PRO A 1 263 ? -11.651 -1.744 -4.429 1.00 90.00 263 PRO A O 1
ATOM 2131 N N . GLY A 1 264 ? -12.230 0.127 -3.348 1.00 89.56 264 GLY A N 1
ATOM 2132 C CA . GLY A 1 264 ? -13.256 0.521 -4.320 1.00 89.56 264 GLY A CA 1
ATOM 2133 C C . GLY A 1 264 ? -14.557 -0.290 -4.301 1.00 89.56 264 GLY A C 1
ATOM 2134 O O . GLY A 1 264 ? -15.501 0.096 -4.977 1.00 89.56 264 GLY A O 1
ATOM 2135 N N . THR A 1 265 ? -14.675 -1.334 -3.474 1.00 93.88 265 THR A N 1
ATOM 2136 C CA . THR A 1 265 ? -15.866 -2.212 -3.448 1.00 93.88 265 THR A CA 1
ATOM 2137 C C . THR A 1 265 ? -17.059 -1.702 -2.638 1.00 93.88 265 THR A C 1
ATOM 2139 O O . THR A 1 265 ? -18.037 -2.415 -2.435 1.00 93.88 265 THR A O 1
ATOM 2142 N N . GLY A 1 266 ? -17.000 -0.464 -2.139 1.00 92.75 266 GLY A N 1
ATOM 2143 C CA . GLY A 1 266 ? -18.126 0.150 -1.428 1.00 92.75 266 GLY A CA 1
ATOM 2144 C C . GLY A 1 266 ? -18.325 -0.300 0.027 1.00 92.75 266 GLY A C 1
ATOM 2145 O O . GLY A 1 266 ? -19.429 -0.146 0.538 1.00 92.75 266 GLY A O 1
ATOM 2146 N N . LYS A 1 267 ? -17.284 -0.790 0.727 1.00 94.31 267 LYS A N 1
ATOM 2147 C CA . LYS A 1 267 ? -17.332 -1.176 2.162 1.00 94.31 267 LYS A CA 1
ATOM 2148 C C . LYS A 1 267 ? -18.154 -0.225 3.042 1.00 94.31 267 LYS A C 1
ATOM 2150 O O . LYS A 1 267 ? -19.077 -0.655 3.719 1.00 94.31 267 LYS A O 1
ATOM 2155 N N . THR A 1 268 ? -17.853 1.073 2.999 1.00 93.56 268 THR A N 1
ATOM 2156 C CA . THR A 1 268 ? -18.523 2.079 3.837 1.00 93.56 268 THR A CA 1
ATOM 2157 C C . THR A 1 268 ? -20.003 2.250 3.469 1.00 93.56 268 THR A C 1
ATOM 2159 O O . THR A 1 268 ? -20.832 2.462 4.348 1.00 93.56 268 THR A O 1
ATOM 2162 N N . LYS A 1 269 ? -20.362 2.089 2.185 1.00 94.69 269 LYS A N 1
ATOM 2163 C CA . LYS A 1 269 ? -21.760 2.079 1.717 1.00 94.69 269 LYS A CA 1
ATOM 2164 C C . LYS A 1 269 ? -22.502 0.847 2.250 1.00 94.69 269 LYS A C 1
ATOM 2166 O O . LYS A 1 269 ? -23.630 0.970 2.711 1.00 94.69 269 LYS A O 1
ATOM 2171 N N . VAL A 1 270 ? -21.847 -0.317 2.240 1.00 96.75 270 VAL A N 1
ATOM 2172 C CA . VAL A 1 270 ? -22.367 -1.562 2.832 1.00 96.75 270 VAL A CA 1
ATOM 2173 C C . VAL A 1 270 ? -22.577 -1.411 4.340 1.00 96.75 270 VAL A C 1
ATOM 2175 O O . VAL A 1 270 ? -23.631 -1.791 4.835 1.00 96.75 270 VAL A O 1
ATOM 2178 N N . ILE A 1 271 ? -21.625 -0.815 5.065 1.00 97.56 271 ILE A N 1
ATOM 2179 C CA . ILE A 1 271 ? -21.769 -0.531 6.503 1.00 97.56 271 ILE A CA 1
ATOM 2180 C C . ILE A 1 271 ? -22.984 0.364 6.755 1.00 97.56 271 ILE A C 1
ATOM 2182 O O . ILE A 1 271 ? -23.818 0.017 7.583 1.00 97.56 271 ILE A O 1
ATOM 2186 N N . ALA A 1 272 ? -23.122 1.469 6.018 1.00 97.06 272 ALA A N 1
ATOM 2187 C CA . ALA A 1 272 ? -24.257 2.377 6.168 1.00 97.06 272 ALA A CA 1
ATOM 2188 C C . ALA A 1 272 ? -25.608 1.690 5.902 1.00 97.06 272 ALA A C 1
ATOM 2190 O O . ALA A 1 272 ? -26.575 1.947 6.615 1.00 97.06 272 ALA A O 1
ATOM 2191 N N . GLU A 1 273 ? -25.675 0.784 4.921 1.00 96.31 273 GLU A N 1
ATOM 2192 C CA . GLU A 1 273 ? -26.877 -0.020 4.670 1.00 96.31 273 GLU A CA 1
ATOM 2193 C C . GLU A 1 273 ? -27.163 -1.001 5.811 1.00 96.31 273 GLU A C 1
ATOM 2195 O O . GLU A 1 273 ? -28.307 -1.111 6.237 1.00 96.31 273 GLU A O 1
ATOM 2200 N N . ILE A 1 274 ? -26.144 -1.685 6.345 1.00 96.31 274 ILE A N 1
ATOM 2201 C CA . ILE A 1 274 ? -26.308 -2.582 7.500 1.00 96.31 274 ILE A CA 1
ATOM 2202 C C . ILE A 1 274 ? -26.865 -1.804 8.695 1.00 96.31 274 ILE A C 1
ATOM 2204 O O . ILE A 1 274 ? -27.821 -2.259 9.317 1.00 96.31 274 ILE A O 1
ATOM 2208 N N . VAL A 1 275 ? -26.302 -0.626 8.988 1.00 97.25 275 VAL A N 1
ATOM 2209 C CA . VAL A 1 275 ? -26.776 0.238 10.078 1.00 97.25 275 VAL A CA 1
ATOM 2210 C C . VAL A 1 275 ? -28.233 0.633 9.841 1.00 97.25 275 VAL A C 1
ATOM 2212 O O . VAL A 1 275 ? -29.058 0.439 10.726 1.00 97.25 275 VAL A O 1
ATOM 2215 N N . TYR A 1 276 ? -28.569 1.115 8.642 1.00 95.31 276 TYR A N 1
ATOM 2216 C CA . TYR A 1 276 ? -29.932 1.519 8.288 1.00 95.31 276 TYR A CA 1
ATOM 2217 C C . TYR A 1 276 ? -30.949 0.386 8.506 1.00 95.31 276 TYR A C 1
ATOM 2219 O O . TYR A 1 276 ? -31.963 0.578 9.168 1.00 95.31 276 TYR A O 1
ATOM 2227 N N . GLN A 1 277 ? -30.643 -0.817 8.018 1.00 92.88 277 GLN A N 1
ATOM 2228 C CA . GLN A 1 277 ? -31.516 -1.993 8.124 1.00 92.88 277 GLN A CA 1
ATOM 2229 C C . GLN A 1 277 ? -31.661 -2.508 9.569 1.00 92.88 277 GLN A C 1
ATOM 2231 O O . GLN A 1 277 ? -32.697 -3.060 9.939 1.00 92.88 277 GLN A O 1
ATOM 2236 N N . CYS A 1 278 ? -30.624 -2.358 10.396 1.00 93.44 278 CYS A N 1
ATOM 2237 C CA . CYS A 1 278 ? -30.677 -2.690 11.821 1.00 93.44 278 CYS A CA 1
ATOM 2238 C C . CYS A 1 278 ? -31.494 -1.654 12.617 1.00 93.44 278 CYS A C 1
ATOM 2240 O O . CYS A 1 278 ? -32.245 -2.033 13.517 1.00 93.44 278 CYS A O 1
ATOM 2242 N N . LEU A 1 279 ? -31.425 -0.369 12.251 1.00 93.69 279 LEU A N 1
ATOM 2243 C CA . LEU A 1 279 ? -32.217 0.695 12.880 1.00 93.69 279 LEU A CA 1
ATOM 2244 C C . LEU A 1 279 ? -33.725 0.524 12.670 1.00 93.69 279 LEU A C 1
ATOM 2246 O O . LEU A 1 279 ? -34.490 0.761 13.602 1.00 93.69 279 LEU A O 1
ATOM 2250 N N . GLU A 1 280 ? -34.161 0.025 11.508 1.00 88.88 280 GLU A N 1
ATOM 2251 C CA . GLU A 1 280 ? -35.576 -0.322 11.268 1.00 88.88 280 GLU A CA 1
ATOM 2252 C C . GLU A 1 280 ? -36.109 -1.393 12.238 1.00 88.88 280 GLU A C 1
ATOM 2254 O O . GLU A 1 280 ? -37.317 -1.544 12.414 1.00 88.88 280 GLU A O 1
ATOM 2259 N N . ARG A 1 281 ? -35.212 -2.132 12.899 1.00 87.88 281 ARG A N 1
ATOM 2260 C CA . ARG A 1 281 ? -35.535 -3.136 13.923 1.00 87.88 281 ARG A CA 1
ATOM 2261 C C . ARG A 1 281 ? -35.285 -2.648 15.344 1.00 87.88 281 ARG A C 1
ATOM 2263 O O . ARG A 1 281 ? -35.333 -3.454 16.270 1.00 87.88 281 ARG A O 1
ATOM 2270 N N . ASN A 1 282 ? -35.027 -1.352 15.508 1.00 90.69 282 ASN A N 1
ATOM 2271 C CA . ASN A 1 282 ? -34.708 -0.723 16.781 1.00 90.69 282 ASN A CA 1
ATOM 2272 C C . ASN A 1 282 ? -33.449 -1.311 17.457 1.00 90.69 282 ASN A C 1
ATOM 2274 O O . ASN A 1 282 ? -33.350 -1.304 18.682 1.00 90.69 282 ASN A O 1
ATOM 2278 N N . GLU A 1 283 ? -32.497 -1.833 16.670 1.00 93.19 283 GLU A N 1
ATOM 2279 C CA . GLU A 1 283 ? -31.214 -2.332 17.185 1.00 93.19 283 GLU A CA 1
ATOM 2280 C C . GLU A 1 283 ? -30.281 -1.159 17.535 1.00 93.19 283 GLU A C 1
ATOM 2282 O O . GLU A 1 283 ? -30.155 -0.190 16.780 1.00 93.19 283 GLU A O 1
ATOM 2287 N N . ARG A 1 284 ? -29.580 -1.266 18.668 1.00 93.38 284 ARG A N 1
ATOM 2288 C CA . ARG A 1 284 ? -28.509 -0.350 19.082 1.00 93.38 284 ARG A CA 1
ATOM 2289 C C . ARG A 1 284 ? -27.176 -0.800 18.508 1.00 93.38 284 ARG A C 1
ATOM 2291 O O . ARG A 1 284 ? -26.757 -1.944 18.685 1.00 93.38 284 ARG A O 1
ATOM 2298 N N . ILE A 1 285 ? -26.483 0.107 17.832 1.00 96.12 285 ILE A N 1
ATOM 2299 C CA . ILE A 1 285 ? -25.340 -0.232 16.987 1.00 96.12 285 ILE A CA 1
ATOM 2300 C C . ILE A 1 285 ? -24.116 0.576 17.415 1.00 96.12 285 ILE A C 1
ATOM 2302 O O . ILE A 1 285 ? -24.192 1.779 17.652 1.00 96.12 285 ILE A O 1
ATOM 2306 N N . VAL A 1 286 ? -22.959 -0.078 17.473 1.00 94.81 286 VAL A N 1
ATOM 2307 C CA . VAL A 1 286 ? -21.657 0.593 17.578 1.00 94.81 286 VAL A CA 1
ATOM 2308 C C . VAL A 1 286 ? -20.919 0.402 16.267 1.00 94.81 286 VAL A C 1
ATOM 2310 O O . VAL A 1 286 ? -20.708 -0.730 15.844 1.00 94.81 286 VAL A O 1
ATOM 2313 N N . VAL A 1 287 ? -20.480 1.490 15.646 1.00 96.25 287 VAL A N 1
ATOM 2314 C CA . VAL A 1 287 ? -19.568 1.461 14.502 1.00 96.25 287 VAL A CA 1
ATOM 2315 C C . VAL A 1 287 ? -18.211 1.971 14.962 1.00 96.25 287 VAL A C 1
ATOM 2317 O O . VAL A 1 287 ? -18.078 3.107 15.424 1.00 96.25 287 VAL A O 1
ATOM 2320 N N . CYS A 1 288 ? -17.186 1.135 14.851 1.00 93.19 288 CYS A N 1
ATOM 2321 C CA . CYS A 1 288 ? -15.838 1.476 15.263 1.00 93.19 288 CYS A CA 1
ATOM 2322 C C . CYS A 1 288 ? -14.802 1.242 14.171 1.00 93.19 288 CYS A C 1
ATOM 2324 O O . CYS A 1 288 ? -14.980 0.411 13.288 1.00 93.19 288 CYS A O 1
ATOM 2326 N N . ALA A 1 289 ? -13.715 2.010 14.218 1.00 91.81 289 ALA A N 1
ATOM 2327 C CA . ALA A 1 289 ? -12.609 1.897 13.273 1.00 91.81 289 ALA A CA 1
ATOM 2328 C C . ALA A 1 289 ? -11.277 2.308 13.938 1.00 91.81 289 ALA A C 1
ATOM 2330 O O . ALA A 1 289 ? -11.280 3.036 14.934 1.00 91.81 289 ALA A O 1
ATOM 2331 N N . PRO A 1 290 ? -10.113 1.865 13.436 1.00 86.62 290 PRO A N 1
ATOM 2332 C CA . PRO A 1 290 ? -8.804 2.180 14.018 1.00 86.62 290 PRO A CA 1
ATOM 2333 C C . PRO A 1 290 ? -8.424 3.664 13.952 1.00 86.62 290 PRO A C 1
ATOM 2335 O O . PRO A 1 290 ? -7.633 4.126 14.770 1.00 86.62 290 PRO A O 1
ATOM 2338 N N . SER A 1 291 ? -8.973 4.426 13.000 1.00 82.75 291 SER A N 1
ATOM 2339 C CA . SER A 1 291 ? -8.633 5.839 12.803 1.00 82.75 291 SER A CA 1
ATOM 2340 C C . SER A 1 291 ? -9.862 6.739 12.875 1.00 82.75 291 SER A C 1
ATOM 2342 O O . SER A 1 291 ? -10.935 6.373 12.402 1.00 82.75 291 SER A O 1
ATOM 2344 N N . ASN A 1 292 ? -9.691 7.959 13.398 1.00 81.88 292 ASN A N 1
ATOM 2345 C CA . ASN A 1 292 ? -10.764 8.959 13.446 1.00 81.88 292 ASN A CA 1
ATOM 2346 C C . ASN A 1 292 ? -11.384 9.204 12.062 1.00 81.88 292 ASN A C 1
ATOM 2348 O O . ASN A 1 292 ? -12.599 9.259 11.941 1.00 81.88 292 ASN A O 1
ATOM 2352 N N . LYS A 1 293 ? -10.557 9.262 11.011 1.00 81.88 293 LYS A N 1
ATOM 2353 C CA . LYS A 1 293 ? -11.019 9.471 9.634 1.00 81.88 293 LYS A CA 1
ATOM 2354 C C . LYS A 1 293 ? -11.926 8.345 9.135 1.00 81.88 293 LYS A C 1
ATOM 2356 O O . LYS A 1 293 ? -12.914 8.625 8.467 1.00 81.88 293 LYS A O 1
ATOM 2361 N N . ALA A 1 294 ? -11.607 7.089 9.447 1.00 86.81 294 ALA A N 1
ATOM 2362 C CA . ALA A 1 294 ? -12.456 5.959 9.076 1.00 86.81 294 ALA A CA 1
ATOM 2363 C C . ALA A 1 294 ? -13.807 6.005 9.811 1.00 86.81 294 ALA A C 1
ATOM 2365 O O . ALA A 1 294 ? -14.845 5.801 9.187 1.00 86.81 294 ALA A O 1
ATOM 2366 N N . VAL A 1 295 ? -13.804 6.373 11.098 1.00 89.81 295 VAL A N 1
ATOM 2367 C CA . VAL A 1 295 ? -15.038 6.565 11.879 1.00 89.81 295 VAL A CA 1
ATOM 2368 C C . VAL A 1 295 ? -15.905 7.673 11.277 1.00 89.81 295 VAL A C 1
ATOM 2370 O O . VAL A 1 295 ? -17.096 7.472 11.049 1.00 89.81 295 VAL A O 1
ATOM 2373 N N . ASP A 1 296 ? -15.307 8.824 10.970 1.00 89.19 296 ASP A N 1
ATOM 2374 C CA . ASP A 1 296 ? -16.027 9.970 10.414 1.00 89.19 296 ASP A CA 1
ATOM 2375 C C . ASP A 1 296 ? -16.571 9.651 9.009 1.00 89.19 296 ASP A C 1
ATOM 2377 O O . ASP A 1 296 ? -17.696 10.021 8.681 1.00 89.19 296 ASP A O 1
ATOM 2381 N N . ASN A 1 297 ? -15.827 8.895 8.192 1.00 90.31 297 ASN A N 1
ATOM 2382 C CA . ASN A 1 297 ? -16.305 8.405 6.896 1.00 90.31 297 ASN A CA 1
ATOM 2383 C C . ASN A 1 297 ? -17.528 7.487 7.039 1.00 90.31 297 ASN A C 1
ATOM 2385 O O . ASN A 1 297 ? -18.468 7.603 6.249 1.00 90.31 297 ASN A O 1
ATOM 2389 N N . ALA A 1 298 ? -17.525 6.584 8.024 1.00 93.75 298 ALA A N 1
ATOM 2390 C CA . ALA A 1 298 ? -18.658 5.706 8.297 1.00 93.75 298 ALA A CA 1
ATOM 2391 C C . ALA A 1 298 ? -19.891 6.498 8.758 1.00 93.75 298 ALA A C 1
ATOM 2393 O O . ALA A 1 298 ? -20.989 6.255 8.256 1.00 93.75 298 ALA A O 1
ATOM 2394 N N . LEU A 1 299 ? -19.704 7.493 9.633 1.00 94.62 299 LEU A N 1
ATOM 2395 C CA . LEU A 1 299 ? -20.764 8.410 10.058 1.00 94.62 299 LEU A CA 1
ATOM 2396 C C . LEU A 1 299 ? -21.338 9.195 8.871 1.00 94.62 299 LEU A C 1
ATOM 2398 O O . LEU A 1 299 ? -22.544 9.167 8.645 1.00 94.62 299 LEU A O 1
ATOM 2402 N N . ILE A 1 300 ? -20.489 9.818 8.049 1.00 93.31 300 ILE A N 1
ATOM 2403 C CA . ILE A 1 300 ? -20.921 10.557 6.850 1.00 93.31 300 ILE A CA 1
ATOM 2404 C C . ILE A 1 300 ? -21.703 9.648 5.893 1.00 93.31 300 ILE A C 1
ATOM 2406 O O . ILE A 1 300 ? -22.705 10.074 5.320 1.00 93.31 300 ILE A O 1
ATOM 2410 N N . ALA A 1 301 ? -21.267 8.401 5.701 1.00 94.25 301 ALA A N 1
ATOM 2411 C CA . ALA A 1 301 ? -21.985 7.450 4.859 1.00 94.25 301 ALA A CA 1
ATOM 2412 C C . ALA A 1 301 ? -23.367 7.094 5.429 1.00 94.25 301 ALA A C 1
ATOM 2414 O O . ALA A 1 301 ? -24.322 6.993 4.660 1.00 94.25 301 ALA A O 1
ATOM 2415 N N . CYS A 1 302 ? -23.491 6.959 6.752 1.00 95.94 302 CYS A N 1
ATOM 2416 C CA . CYS A 1 302 ? -24.770 6.731 7.426 1.00 95.94 302 CYS A CA 1
ATOM 2417 C C . CYS A 1 302 ? -25.726 7.920 7.250 1.00 95.94 302 CYS A C 1
ATOM 2419 O O . CYS A 1 302 ? -26.867 7.731 6.829 1.00 95.94 302 CYS A O 1
ATOM 2421 N N . LEU A 1 303 ? -25.243 9.148 7.461 1.00 95.00 303 LEU A N 1
ATOM 2422 C CA . LEU A 1 303 ? -26.038 10.364 7.254 1.00 95.00 303 LEU A CA 1
ATOM 2423 C C . LEU A 1 303 ? -26.494 10.494 5.792 1.00 95.00 303 LEU A C 1
ATOM 2425 O O . LEU A 1 303 ? -27.671 10.713 5.518 1.00 95.00 303 LEU A O 1
ATOM 2429 N N . ARG A 1 304 ? -25.597 10.250 4.824 1.00 93.75 304 ARG A N 1
ATOM 2430 C CA . ARG A 1 304 ? -25.942 10.226 3.386 1.00 93.75 304 ARG A CA 1
ATOM 2431 C C . ARG A 1 304 ? -26.946 9.138 3.023 1.00 93.75 304 ARG A C 1
ATOM 2433 O O . ARG A 1 304 ? -27.671 9.281 2.042 1.00 93.75 304 ARG A O 1
ATOM 2440 N N . ARG A 1 305 ? -26.988 8.046 3.789 1.00 93.56 305 ARG A N 1
ATOM 2441 C CA . ARG A 1 305 ? -27.978 6.981 3.616 1.00 93.56 305 ARG A CA 1
ATOM 2442 C C . ARG A 1 305 ? -29.371 7.373 4.133 1.00 93.56 305 ARG A C 1
ATOM 2444 O O . ARG A 1 305 ? -30.330 6.649 3.851 1.00 93.56 305 ARG A O 1
ATOM 2451 N N . GLY A 1 306 ? -29.490 8.515 4.811 1.00 93.31 306 GLY A N 1
ATOM 2452 C CA . GLY A 1 306 ? -30.732 9.035 5.380 1.00 93.31 306 GLY A CA 1
ATOM 2453 C C . GLY A 1 306 ? -30.947 8.649 6.843 1.00 93.31 306 GLY A C 1
ATOM 2454 O O . GLY A 1 306 ? -32.079 8.693 7.308 1.00 93.31 306 GLY A O 1
ATOM 2455 N N . ILE A 1 307 ? -29.897 8.227 7.556 1.00 94.88 307 ILE A N 1
ATOM 2456 C CA . ILE A 1 307 ? -29.968 8.006 9.005 1.00 94.88 307 ILE A CA 1
ATOM 2457 C C . ILE A 1 307 ? -29.983 9.374 9.697 1.00 94.88 307 ILE A C 1
ATOM 2459 O O . ILE A 1 307 ? -29.141 10.218 9.393 1.00 94.88 307 ILE A O 1
ATOM 2463 N N . ASP A 1 308 ? -30.936 9.581 10.607 1.00 94.25 308 ASP A N 1
ATOM 2464 C CA . ASP A 1 308 ? -31.094 10.838 11.344 1.00 94.25 308 ASP A CA 1
ATOM 2465 C C . ASP A 1 308 ? -29.864 11.108 12.233 1.00 94.25 308 ASP A C 1
ATOM 2467 O O . ASP A 1 308 ? -29.383 10.235 12.961 1.00 94.25 308 ASP A O 1
ATOM 2471 N N . GLU A 1 309 ? -29.342 12.333 12.178 1.00 92.81 309 GLU A N 1
ATOM 2472 C CA . GLU A 1 309 ? -28.212 12.757 13.005 1.00 92.81 309 GLU A CA 1
ATOM 2473 C C . GLU A 1 309 ? -28.544 12.741 14.504 1.00 92.81 309 GLU A C 1
ATOM 2475 O O . GLU A 1 309 ? -27.651 12.497 15.312 1.00 92.81 309 GLU A O 1
ATOM 2480 N N . LYS A 1 310 ? -29.817 12.925 14.885 1.00 91.19 310 LYS A N 1
ATOM 2481 C CA . LYS A 1 310 ? -30.260 12.996 16.291 1.00 91.19 310 LYS A CA 1
ATOM 2482 C C . LYS A 1 310 ? -30.126 11.675 17.041 1.00 91.19 310 LYS A C 1
ATOM 2484 O O . LYS A 1 310 ? -29.972 11.680 18.258 1.00 91.19 310 LYS A O 1
ATOM 2489 N N . ILE A 1 311 ? -30.182 10.557 16.321 1.00 94.19 311 ILE A N 1
ATOM 2490 C CA . ILE A 1 311 ? -30.017 9.210 16.886 1.00 94.19 311 ILE A CA 1
ATOM 2491 C C . ILE A 1 311 ? -28.566 8.717 16.792 1.00 94.19 311 ILE A C 1
ATOM 2493 O O . ILE A 1 311 ? -28.265 7.585 17.180 1.00 94.19 311 ILE A O 1
ATOM 2497 N N . CYS A 1 312 ? -27.660 9.546 16.268 1.00 94.62 312 CYS A N 1
ATOM 2498 C CA . CYS A 1 312 ? -26.246 9.240 16.114 1.00 94.62 312 CYS A CA 1
ATOM 2499 C C . CYS A 1 312 ? -25.415 10.014 17.138 1.00 94.62 312 CYS A C 1
ATOM 2501 O O . CYS A 1 312 ? -25.644 11.194 17.382 1.00 94.62 312 CYS A O 1
ATOM 2503 N N . THR A 1 313 ? -24.373 9.385 17.679 1.00 91.62 313 THR A N 1
ATOM 2504 C CA . THR A 1 313 ? -23.354 10.111 18.439 1.00 91.62 313 THR A CA 1
ATOM 2505 C C . THR A 1 313 ? -21.945 9.662 18.086 1.00 91.62 313 THR A C 1
ATOM 2507 O O . THR A 1 313 ? -21.663 8.475 17.917 1.00 91.62 313 THR A O 1
ATOM 2510 N N . ARG A 1 314 ? -21.032 10.624 17.980 1.00 89.69 314 ARG A N 1
ATOM 2511 C CA . ARG A 1 314 ? -19.608 10.424 17.729 1.00 89.69 314 ARG A CA 1
ATOM 2512 C C . ARG A 1 314 ? -18.838 10.622 19.033 1.00 89.69 314 ARG A C 1
ATOM 2514 O O . ARG A 1 314 ? -18.743 11.738 19.540 1.00 89.69 314 ARG A O 1
ATOM 2521 N N . LEU A 1 315 ? -18.256 9.539 19.553 1.00 84.75 315 LEU A N 1
ATOM 2522 C CA . LEU A 1 315 ? -17.449 9.533 20.777 1.00 84.75 315 LEU A CA 1
ATOM 2523 C C . LEU A 1 315 ? -15.957 9.577 20.473 1.00 84.75 315 LEU A C 1
ATOM 2525 O O . LEU A 1 315 ? -15.428 8.697 19.787 1.00 84.75 315 LEU A O 1
ATOM 2529 N N . GLY A 1 316 ? -15.248 10.519 21.085 1.00 72.38 316 GLY A N 1
ATOM 2530 C CA . GLY A 1 316 ? -13.793 10.609 21.038 1.00 72.38 316 GLY A CA 1
ATOM 2531 C C . GLY A 1 316 ? -13.284 11.940 20.507 1.00 72.38 316 GLY A C 1
ATOM 2532 O O . GLY A 1 316 ? -14.011 12.746 19.938 1.00 72.38 316 GLY A O 1
ATOM 2533 N N . LEU A 1 317 ? -11.989 12.149 20.713 1.00 58.03 317 LEU A N 1
ATOM 2534 C CA . LEU A 1 317 ? -11.326 13.428 20.516 1.00 58.03 317 LEU A CA 1
ATOM 2535 C C . LEU A 1 317 ? -10.749 13.513 19.097 1.00 58.03 317 LEU A C 1
ATOM 2537 O O . LEU A 1 317 ? -9.557 13.287 18.884 1.00 58.03 317 LEU A O 1
ATOM 2541 N N . SER A 1 318 ? -11.595 13.778 18.106 1.00 57.22 318 SER A N 1
ATOM 2542 C CA . SER A 1 318 ? -11.146 14.150 16.760 1.00 57.22 318 SER A CA 1
ATOM 2543 C C . SER A 1 318 ? -11.034 15.674 16.637 1.00 57.22 318 SER A C 1
ATOM 2545 O O . SER A 1 318 ? -11.634 16.435 17.401 1.00 57.22 318 SER A O 1
ATOM 2547 N N . LYS A 1 319 ? -10.253 16.145 15.655 1.00 56.50 319 LYS A N 1
ATOM 2548 C CA . LYS A 1 319 ? -10.365 17.529 15.179 1.00 56.50 319 LYS A CA 1
ATOM 2549 C C . LYS A 1 319 ? -11.788 17.655 14.634 1.00 56.50 319 LYS A C 1
ATOM 2551 O O . LYS A 1 319 ? -12.067 17.051 13.601 1.00 56.50 319 LYS A O 1
ATOM 2556 N N . MET A 1 320 ? -12.670 18.333 15.374 1.00 56.44 320 MET A N 1
ATOM 2557 C CA . MET A 1 320 ? -14.087 18.440 15.023 1.00 56.44 320 MET A CA 1
ATOM 2558 C C . MET A 1 320 ? -14.200 18.878 13.567 1.00 56.44 320 MET A C 1
ATOM 2560 O O . MET A 1 320 ? -13.735 19.954 13.193 1.00 56.44 320 MET A O 1
ATOM 2564 N N . ASN A 1 321 ? -14.777 18.012 12.741 1.00 63.47 321 ASN A N 1
ATOM 2565 C CA . ASN A 1 321 ? -15.259 18.428 11.442 1.00 63.47 321 ASN A CA 1
ATOM 2566 C C . ASN A 1 321 ? -16.485 19.297 11.719 1.00 63.47 321 ASN A C 1
ATOM 2568 O O . ASN A 1 321 ? -17.443 18.801 12.310 1.00 63.47 321 ASN A O 1
ATOM 2572 N N . GLU A 1 322 ? -16.439 20.579 11.355 1.00 62.56 322 GLU A N 1
ATOM 2573 C CA . GLU A 1 322 ? -17.520 21.535 11.638 1.00 62.56 322 GLU A CA 1
ATOM 2574 C C . GLU A 1 322 ? -18.873 21.007 11.142 1.00 62.56 322 GLU A C 1
ATOM 2576 O O . GLU A 1 322 ? -19.869 21.086 11.859 1.00 62.56 322 GLU A O 1
ATOM 2581 N N . ASN A 1 323 ? -18.867 20.314 9.998 1.00 70.19 323 ASN A N 1
ATOM 2582 C CA . ASN A 1 323 ? -20.044 19.689 9.390 1.00 70.19 323 ASN A CA 1
ATOM 2583 C C . ASN A 1 323 ? -20.621 18.501 10.181 1.00 70.19 323 ASN A C 1
ATOM 2585 O O . ASN A 1 323 ? -21.683 18.002 9.832 1.00 70.19 323 ASN A O 1
ATOM 2589 N N . LEU A 1 324 ? -19.916 18.003 11.198 1.00 79.94 324 LEU A N 1
ATOM 2590 C CA . LEU A 1 324 ? -20.346 16.893 12.055 1.00 79.94 324 LEU A CA 1
ATOM 2591 C C . LEU A 1 324 ? -20.523 17.326 13.516 1.00 79.94 324 LEU A C 1
ATOM 2593 O O . LEU A 1 324 ? -20.737 16.471 14.377 1.00 79.94 324 LEU A O 1
ATOM 2597 N N . SER A 1 325 ? -20.404 18.621 13.826 1.00 78.44 325 SER A N 1
ATOM 2598 C CA . SER A 1 325 ? -20.401 19.114 15.209 1.00 78.44 325 SER A CA 1
ATOM 2599 C C . SER A 1 325 ? -21.664 18.717 15.983 1.00 78.44 325 SER A C 1
ATOM 2601 O O . SER A 1 325 ? -21.549 18.320 17.139 1.00 78.44 325 SER A O 1
ATOM 2603 N N . SER A 1 326 ? -22.836 18.714 15.335 1.00 83.38 326 SER A N 1
ATOM 2604 C CA . SER A 1 326 ? -24.131 18.309 15.917 1.00 83.38 326 SER A CA 1
ATOM 2605 C C . SER A 1 326 ? -24.144 16.878 16.463 1.00 83.38 326 SER A C 1
ATOM 2607 O O . SER A 1 326 ? -24.844 16.596 17.428 1.00 83.38 326 SER A O 1
ATOM 2609 N N . THR A 1 327 ? -23.342 15.984 15.882 1.00 87.44 327 THR A N 1
ATOM 2610 C CA . THR A 1 327 ? -23.269 14.565 16.272 1.00 87.44 327 THR A CA 1
ATOM 2611 C C . THR A 1 327 ? -22.186 14.268 17.310 1.00 87.44 327 THR A C 1
ATOM 2613 O O . THR A 1 327 ? -22.155 13.176 17.875 1.00 87.44 327 THR A O 1
ATOM 2616 N N . HIS A 1 328 ? -21.252 15.192 17.561 1.00 86.62 328 HIS A N 1
ATOM 2617 C CA . HIS A 1 328 ? -20.169 14.954 18.516 1.00 86.62 328 HIS A CA 1
ATOM 2618 C C . HIS A 1 328 ? -20.691 15.060 19.944 1.00 86.62 328 HIS A C 1
ATOM 2620 O O . HIS A 1 328 ? -21.215 16.100 20.340 1.00 86.62 328 HIS A O 1
ATOM 2626 N N . PHE A 1 329 ? -20.464 14.022 20.750 1.00 84.62 329 PHE A N 1
ATOM 2627 C CA . PHE A 1 329 ? -20.984 13.981 22.117 1.00 84.62 329 PHE A CA 1
ATOM 2628 C C . PHE A 1 329 ? -20.518 15.176 22.958 1.00 84.62 329 PHE A C 1
ATOM 2630 O O . PHE A 1 329 ? -21.330 15.803 23.628 1.00 84.62 329 PHE A O 1
ATOM 2637 N N . ALA A 1 330 ? -19.241 15.561 22.857 1.00 78.25 330 ALA A N 1
ATOM 2638 C CA . ALA A 1 330 ? -18.706 16.741 23.538 1.00 78.25 330 ALA A CA 1
ATOM 2639 C C . ALA A 1 330 ? -19.438 18.043 23.158 1.00 78.25 330 ALA A C 1
ATOM 2641 O O . ALA A 1 330 ? -19.631 18.918 24.002 1.00 78.25 330 ALA A O 1
ATOM 2642 N N . SER A 1 331 ? -19.842 18.188 21.891 1.00 80.69 331 SER A N 1
ATOM 2643 C CA . SER A 1 331 ? -20.610 19.347 21.420 1.00 80.69 331 SER A CA 1
ATOM 2644 C C . SER A 1 331 ? -22.033 19.315 21.972 1.00 80.69 331 SER A C 1
ATOM 2646 O O . SER A 1 331 ? -22.482 20.310 22.538 1.00 80.69 331 SER A O 1
ATOM 2648 N N . MET A 1 332 ? -22.704 18.162 21.882 1.00 84.94 332 MET A N 1
ATOM 2649 C CA . MET A 1 332 ? -24.046 17.953 22.437 1.00 84.94 332 MET A CA 1
ATOM 2650 C C . MET A 1 332 ? -24.077 18.216 23.951 1.00 84.94 332 MET A C 1
ATOM 2652 O O . MET A 1 332 ? -24.998 18.852 24.457 1.00 84.94 332 MET A O 1
ATOM 2656 N N . PHE A 1 333 ? -23.036 17.787 24.671 1.00 83.75 333 PHE A N 1
ATOM 2657 C CA . PHE A 1 333 ? -22.886 18.006 26.106 1.00 83.75 333 PHE A CA 1
ATOM 2658 C C . PHE A 1 333 ? -22.770 19.488 26.462 1.00 83.75 333 PHE A C 1
ATOM 2660 O O . PHE A 1 333 ? -23.467 19.956 27.361 1.00 83.75 333 PHE A O 1
ATOM 2667 N N . ARG A 1 334 ? -21.937 20.247 25.737 1.00 80.88 334 ARG A N 1
ATOM 2668 C CA . ARG A 1 334 ? -21.773 21.696 25.959 1.00 80.88 334 ARG A CA 1
ATOM 2669 C C . ARG A 1 334 ? -23.019 22.506 25.618 1.00 80.88 334 ARG A C 1
ATOM 2671 O O . ARG A 1 334 ? -23.237 23.556 26.205 1.00 80.88 334 ARG A O 1
ATOM 2678 N N . GLN A 1 335 ? -23.815 22.038 24.663 1.00 85.88 335 GLN A N 1
ATOM 2679 C CA . GLN A 1 335 ? -25.055 22.697 24.251 1.00 85.88 335 GLN A CA 1
ATOM 2680 C C . GLN A 1 335 ? -26.254 22.321 25.133 1.00 85.88 335 GLN A C 1
ATOM 2682 O O . GLN A 1 335 ? -27.342 22.868 24.958 1.00 85.88 335 GLN A O 1
ATOM 2687 N N . HIS A 1 336 ? -26.087 21.391 26.077 1.00 89.38 336 HIS A N 1
ATOM 2688 C CA . HIS A 1 336 ? -27.169 20.975 26.954 1.00 89.38 336 HIS A CA 1
ATOM 2689 C C . HIS A 1 336 ? -27.585 22.110 27.899 1.00 89.38 336 HIS A C 1
ATOM 2691 O O . HIS A 1 336 ? -26.749 22.806 28.470 1.00 89.38 336 HIS A O 1
ATOM 2697 N N . THR A 1 337 ? -28.887 22.253 28.141 1.00 92.75 337 THR A N 1
ATOM 2698 C CA . THR A 1 337 ? -29.466 23.365 28.921 1.00 92.75 337 THR A CA 1
ATOM 2699 C C . THR A 1 337 ? -28.909 23.495 30.341 1.00 92.75 337 THR A C 1
ATOM 2701 O O . THR A 1 337 ? -28.823 24.596 30.873 1.00 92.75 337 THR A O 1
ATOM 2704 N N . PHE A 1 338 ? -28.500 22.383 30.954 1.00 90.50 338 PHE A N 1
ATOM 2705 C CA . PHE A 1 338 ? -27.917 22.351 32.302 1.00 90.50 338 PHE A CA 1
ATOM 2706 C C . PHE A 1 338 ? -26.382 22.444 32.337 1.00 90.50 338 PHE A C 1
ATOM 2708 O O . PHE A 1 338 ? -25.793 22.327 33.413 1.00 90.50 338 PHE A O 1
ATOM 2715 N N . TYR A 1 339 ? -25.727 22.627 31.188 1.00 84.38 339 TYR A N 1
ATOM 2716 C CA . TYR A 1 339 ? -24.269 22.692 31.108 1.00 84.38 339 TYR A CA 1
ATOM 2717 C C . TYR A 1 339 ? -23.702 23.866 31.917 1.00 84.38 339 TYR A C 1
ATOM 2719 O O . TYR A 1 339 ? -22.819 23.662 32.743 1.00 84.38 339 TYR A O 1
ATOM 2727 N N . GLU A 1 340 ? -24.269 25.067 31.775 1.00 85.50 340 GLU A N 1
ATOM 2728 C CA . GLU A 1 340 ? -23.830 26.255 32.527 1.00 85.50 340 GLU A CA 1
ATOM 2729 C C . GLU A 1 340 ? -23.964 26.071 34.047 1.00 85.50 340 GLU A C 1
ATOM 2731 O O . GLU A 1 340 ? -23.082 26.449 34.816 1.00 85.50 340 GLU A O 1
ATOM 2736 N N . SER A 1 341 ? -25.028 25.402 34.506 1.00 86.69 341 SER A N 1
ATOM 2737 C CA . SER A 1 341 ? -25.183 25.061 35.926 1.00 86.69 341 SER A CA 1
ATOM 2738 C C . SER A 1 341 ? -24.115 24.076 36.408 1.00 86.69 341 SER A C 1
ATOM 2740 O O . SER A 1 341 ? -23.664 24.158 37.549 1.00 86.69 341 SER A O 1
ATOM 2742 N N . LEU A 1 342 ? -23.702 23.134 35.557 1.00 82.88 342 LEU A N 1
ATOM 2743 C CA . LEU A 1 342 ? -22.619 22.206 35.870 1.00 82.88 342 LEU A CA 1
ATOM 2744 C C . LEU A 1 342 ? -21.263 22.922 35.935 1.00 82.88 342 LEU A C 1
ATOM 2746 O O . LEU A 1 342 ? -20.487 22.645 36.849 1.00 82.88 342 LEU A O 1
ATOM 2750 N N . VAL A 1 343 ? -21.013 23.870 35.025 1.00 78.94 343 VAL A N 1
ATOM 2751 C CA . VAL A 1 343 ? -19.822 24.733 35.052 1.00 78.94 343 VAL A CA 1
ATOM 2752 C C . VAL A 1 343 ? -19.755 25.528 36.355 1.00 78.94 343 VAL A C 1
ATOM 2754 O O . VAL A 1 343 ? -18.722 25.498 37.016 1.00 78.94 343 VAL A O 1
ATOM 2757 N N . ASP A 1 344 ? -20.861 26.125 36.806 1.00 81.94 344 ASP A N 1
ATOM 2758 C CA . ASP A 1 344 ? -20.921 26.821 38.102 1.00 81.94 344 ASP A CA 1
ATOM 2759 C C . ASP A 1 344 ? -20.591 25.887 39.286 1.00 81.94 344 ASP A C 1
ATOM 2761 O O . ASP A 1 344 ? -19.856 26.266 40.201 1.00 81.94 344 ASP A O 1
ATOM 2765 N N . TYR A 1 345 ? -21.054 24.631 39.274 1.00 79.06 345 TYR A N 1
ATOM 2766 C CA . TYR A 1 345 ? -20.651 23.660 40.298 1.00 79.06 345 TYR A CA 1
ATOM 2767 C C . TYR A 1 345 ? -19.157 23.314 40.249 1.00 79.06 345 TYR A C 1
ATOM 2769 O O . TYR A 1 345 ? -18.544 23.153 41.311 1.00 79.06 345 TYR A O 1
ATOM 2777 N N . TRP A 1 346 ? -18.568 23.186 39.058 1.00 73.31 346 TRP A N 1
ATOM 2778 C CA . TRP A 1 346 ? -17.129 22.965 38.909 1.00 73.31 346 TRP A CA 1
ATOM 2779 C C . TRP A 1 346 ? -16.317 24.175 39.389 1.00 73.31 346 TRP A C 1
ATOM 2781 O O . TRP A 1 346 ? -15.399 23.996 40.189 1.00 73.31 346 TRP A O 1
ATOM 2791 N N . ASP A 1 347 ? -16.718 25.395 39.031 1.00 73.56 347 ASP A N 1
ATOM 2792 C CA . ASP A 1 347 ? -16.073 26.634 39.483 1.00 73.56 347 ASP A CA 1
ATOM 2793 C C . ASP A 1 347 ? -16.150 26.795 41.010 1.00 73.56 347 ASP A C 1
ATOM 2795 O O . ASP A 1 347 ? -15.178 27.181 41.667 1.00 73.56 347 ASP A O 1
ATOM 2799 N N . ARG A 1 348 ? -17.297 26.463 41.620 1.00 74.50 348 ARG A N 1
ATOM 2800 C CA . ARG A 1 348 ? -17.441 26.443 43.085 1.00 74.50 348 ARG A CA 1
ATOM 2801 C C . ARG A 1 348 ? -16.514 25.410 43.716 1.00 74.50 348 ARG A C 1
ATOM 2803 O O . ARG A 1 348 ? -15.865 25.722 44.710 1.00 74.50 348 ARG A O 1
ATOM 2810 N N . ARG A 1 349 ? -16.429 24.201 43.150 1.00 70.94 349 ARG A N 1
ATOM 2811 C CA . ARG A 1 349 ? -15.528 23.142 43.634 1.00 70.94 349 ARG A CA 1
ATOM 2812 C C . ARG A 1 349 ? -14.069 23.607 43.636 1.00 70.94 349 ARG A C 1
ATOM 2814 O O . ARG A 1 349 ? -13.357 23.321 44.594 1.00 70.94 349 ARG A O 1
ATOM 2821 N N . GLU A 1 350 ? -13.642 24.343 42.613 1.00 64.00 350 GLU A N 1
ATOM 2822 C CA . GLU A 1 350 ? -12.289 24.907 42.548 1.00 64.00 350 GLU A CA 1
ATOM 2823 C C . GLU A 1 350 ? -12.048 26.006 43.591 1.00 64.00 350 GLU A C 1
ATOM 2825 O O . GLU A 1 350 ? -11.062 25.933 44.323 1.00 64.00 350 GLU A O 1
ATOM 2830 N N . LYS A 1 351 ? -12.970 26.965 43.754 1.00 66.69 351 LYS A N 1
ATOM 2831 C CA . LYS A 1 351 ? -12.854 28.021 44.785 1.00 66.69 351 LYS A CA 1
ATOM 2832 C C . LYS A 1 351 ? -12.750 27.455 46.206 1.00 66.69 351 LYS A C 1
ATOM 2834 O O . LYS A 1 351 ? -12.048 28.012 47.051 1.00 66.69 351 LYS A O 1
ATOM 2839 N N . PHE A 1 352 ? -13.428 26.337 46.472 1.00 65.25 352 PHE A N 1
ATOM 2840 C CA . PHE A 1 352 ? -13.319 25.609 47.740 1.00 65.25 352 PHE A CA 1
ATOM 2841 C C . PHE A 1 352 ? -11.960 24.915 47.932 1.00 65.25 352 PHE A C 1
ATOM 2843 O O . PHE A 1 352 ? -11.528 24.765 49.068 1.00 65.25 352 PHE A O 1
ATOM 2850 N N . ASN A 1 353 ? -11.266 24.516 46.860 1.00 56.16 353 ASN A N 1
ATOM 2851 C CA . ASN A 1 353 ? -9.910 23.956 46.955 1.00 56.16 353 ASN A CA 1
ATOM 2852 C C . ASN A 1 353 ? -8.845 25.036 47.238 1.00 56.16 353 ASN A C 1
ATOM 2854 O O . ASN A 1 353 ? -7.817 24.728 47.842 1.00 56.16 353 ASN A O 1
ATOM 2858 N N . GLU A 1 354 ? -9.071 26.283 46.812 1.00 53.97 354 GLU A N 1
ATOM 2859 C CA . GLU A 1 354 ? -8.147 27.415 47.017 1.00 53.97 354 GLU A CA 1
ATOM 2860 C C . GLU A 1 354 ? -8.261 28.049 48.410 1.00 53.97 354 GLU A C 1
ATOM 2862 O O . GLU A 1 354 ? -7.290 28.586 48.950 1.00 53.97 354 GLU A O 1
ATOM 2867 N N . THR A 1 355 ? -9.444 27.982 49.019 1.00 52.66 355 THR A N 1
ATOM 2868 C CA . THR A 1 355 ? -9.717 28.570 50.330 1.00 52.66 355 THR A CA 1
ATOM 2869 C C . THR A 1 355 ? -9.563 27.507 51.424 1.00 52.66 355 THR A C 1
ATOM 2871 O O . THR A 1 355 ? -10.193 26.458 51.381 1.00 52.66 355 THR A O 1
ATOM 2874 N N . LYS A 1 356 ? -8.702 27.745 52.426 1.00 51.41 356 LYS A N 1
ATOM 2875 C CA . LYS A 1 356 ? -8.504 26.863 53.601 1.00 51.41 356 LYS A CA 1
ATOM 2876 C C . LYS A 1 356 ? -9.739 26.864 54.529 1.00 51.41 356 LYS A C 1
ATOM 2878 O O . LYS A 1 356 ? -9.636 27.291 55.674 1.00 51.41 356 LYS A O 1
ATOM 2883 N N . ILE A 1 357 ? -10.913 26.474 54.036 1.00 55.44 357 ILE A N 1
ATOM 2884 C CA . ILE A 1 357 ? -12.188 26.564 54.766 1.00 55.44 357 ILE A CA 1
ATOM 2885 C C . ILE A 1 357 ? -12.574 25.195 55.340 1.00 55.44 357 ILE A C 1
ATOM 2887 O O . ILE A 1 357 ? -12.483 24.173 54.669 1.00 55.44 357 ILE A O 1
ATOM 2891 N N . GLU A 1 358 ? -13.027 25.200 56.594 1.00 54.78 358 GLU A N 1
ATOM 2892 C CA . GLU A 1 358 ? -13.288 24.039 57.462 1.00 54.78 358 GLU A CA 1
ATOM 2893 C C . GLU A 1 358 ? -14.618 23.295 57.176 1.00 54.78 358 GLU A C 1
ATOM 2895 O O . GLU A 1 358 ? -14.927 22.296 57.823 1.00 54.78 358 GLU A O 1
ATOM 2900 N N . ASP A 1 359 ? -15.416 23.741 56.198 1.00 65.75 359 ASP A N 1
ATOM 2901 C CA . ASP A 1 359 ? -16.785 23.250 55.956 1.00 65.75 359 ASP A CA 1
ATOM 2902 C C . ASP A 1 359 ? -16.848 22.106 54.918 1.00 65.75 359 ASP A C 1
ATOM 2904 O O . ASP A 1 359 ? -17.239 22.267 53.754 1.00 65.75 359 ASP A O 1
ATOM 2908 N N . PHE A 1 360 ? -16.437 20.913 55.358 1.00 65.12 360 PHE A N 1
ATOM 2909 C CA . PHE A 1 360 ? -16.388 19.691 54.544 1.00 65.12 360 PHE A CA 1
ATOM 2910 C C . PHE A 1 360 ? -17.763 19.198 54.062 1.00 65.12 360 PHE A C 1
ATOM 2912 O O . PHE A 1 360 ? -17.842 18.558 53.009 1.00 65.12 360 PHE A O 1
ATOM 2919 N N . GLN A 1 361 ? -18.845 19.482 54.797 1.00 67.25 361 GLN A N 1
ATOM 2920 C CA . GLN A 1 361 ? -20.202 19.079 54.401 1.00 67.25 361 GLN A CA 1
ATOM 2921 C C . GLN A 1 361 ? -20.640 19.818 53.139 1.00 67.25 361 GLN A C 1
ATOM 2923 O O . GLN A 1 361 ? -21.053 19.191 52.159 1.00 67.25 361 GLN A O 1
ATOM 2928 N N . LYS A 1 362 ? -20.457 21.140 53.116 1.00 71.12 362 LYS A N 1
ATOM 2929 C CA . LYS A 1 362 ? -20.789 21.975 51.959 1.00 71.12 362 LYS A CA 1
ATOM 2930 C C . LYS A 1 362 ? -19.986 21.591 50.712 1.00 71.12 362 LYS A C 1
ATOM 2932 O O . LYS A 1 362 ? -20.529 21.583 49.606 1.00 71.12 362 LYS A O 1
ATOM 2937 N N . PHE A 1 363 ? -18.717 21.217 50.879 1.00 68.56 363 PHE A N 1
ATOM 2938 C CA . PHE A 1 363 ? -17.884 20.711 49.785 1.00 68.56 363 PHE A CA 1
ATOM 2939 C C . PHE A 1 363 ? -18.370 19.353 49.251 1.00 68.56 363 PHE A C 1
ATOM 2941 O O . PHE A 1 363 ? -18.487 19.168 48.035 1.00 68.56 363 PHE A O 1
ATOM 2948 N N . GLY A 1 364 ? -18.715 18.420 50.146 1.00 66.69 364 GLY A N 1
ATOM 2949 C CA . GLY A 1 364 ? -19.294 17.124 49.784 1.00 66.69 364 GLY A CA 1
ATOM 2950 C C . GLY A 1 364 ? -20.600 17.256 48.995 1.00 66.69 364 GLY A C 1
ATOM 2951 O O . GLY A 1 364 ? -20.795 16.557 47.997 1.00 66.69 364 GLY A O 1
ATOM 2952 N N . ASP A 1 365 ? -21.453 18.208 49.373 1.00 74.94 365 ASP A N 1
ATOM 2953 C CA . ASP A 1 365 ? -22.702 18.505 48.668 1.00 74.94 365 ASP A CA 1
ATOM 2954 C C . ASP A 1 365 ? -22.476 19.060 47.259 1.00 74.94 365 ASP A C 1
ATOM 2956 O O . ASP A 1 365 ? -23.166 18.653 46.320 1.00 74.94 365 ASP A O 1
ATOM 2960 N N . ILE A 1 366 ? -21.502 19.958 47.081 1.00 73.94 366 ILE A N 1
ATOM 2961 C CA . ILE A 1 366 ? -21.137 20.511 45.766 1.00 73.94 366 ILE A CA 1
ATOM 2962 C C . ILE A 1 366 ? -20.654 19.398 44.831 1.00 73.94 366 ILE A C 1
ATOM 2964 O O . ILE A 1 366 ? -21.117 19.317 43.692 1.00 73.94 366 ILE A O 1
ATOM 2968 N N . ILE A 1 367 ? -19.786 18.501 45.313 1.00 68.69 367 ILE A N 1
ATOM 2969 C CA . ILE A 1 367 ? -19.306 17.347 44.533 1.00 68.69 367 ILE A CA 1
ATOM 2970 C C . ILE A 1 367 ? -20.456 16.392 44.205 1.00 68.69 367 ILE A C 1
ATOM 2972 O O . ILE A 1 367 ? -20.597 15.936 43.073 1.00 68.69 367 ILE A O 1
ATOM 2976 N N . SER A 1 368 ? -21.297 16.075 45.187 1.00 73.44 368 SER A N 1
ATOM 2977 C CA . SER A 1 368 ? -22.428 15.167 44.990 1.00 73.44 368 SER A CA 1
ATOM 2978 C C . SER A 1 368 ? -23.402 15.708 43.941 1.00 73.44 368 SER A C 1
ATOM 2980 O O . SER A 1 368 ? -23.839 14.972 43.054 1.00 73.44 368 SER A O 1
ATOM 2982 N N . ARG A 1 369 ? -23.718 17.007 44.000 1.00 80.25 369 ARG A N 1
ATOM 2983 C CA . ARG A 1 369 ? -24.599 17.672 43.031 1.00 80.25 369 ARG A CA 1
ATOM 2984 C C . ARG A 1 369 ? -23.973 17.759 41.644 1.00 80.25 369 ARG A C 1
ATOM 2986 O O . ARG A 1 369 ? -24.679 17.466 40.683 1.00 80.25 369 ARG A O 1
ATOM 2993 N N . SER A 1 370 ? -22.681 18.072 41.530 1.00 76.25 370 SER A N 1
ATOM 2994 C CA . SER A 1 370 ? -21.997 18.121 40.232 1.00 76.25 370 SER A CA 1
ATOM 2995 C C . SER A 1 370 ? -22.002 16.757 39.540 1.00 76.25 370 SER A C 1
ATOM 2997 O O . SER A 1 370 ? -22.439 16.654 38.398 1.00 76.25 370 SER A O 1
ATOM 2999 N N . VAL A 1 371 ? -21.652 15.685 40.260 1.00 74.62 371 VAL A N 1
ATOM 3000 C CA . VAL A 1 371 ? -21.655 14.311 39.729 1.00 74.62 371 VAL A CA 1
ATOM 3001 C C . VAL A 1 371 ? -23.065 13.861 39.341 1.00 74.62 371 VAL A C 1
ATOM 3003 O O . VAL A 1 371 ? -23.249 13.210 38.311 1.00 74.62 371 VAL A O 1
ATOM 3006 N N . LYS A 1 372 ? -24.083 14.187 40.148 1.00 82.88 372 LYS A N 1
ATOM 3007 C CA . LYS A 1 372 ? -25.483 13.868 39.824 1.00 82.88 372 LYS A CA 1
ATOM 3008 C C . LYS A 1 372 ? -25.952 14.600 38.571 1.00 82.88 372 LYS A C 1
ATOM 3010 O O . LYS A 1 372 ? -26.590 13.975 37.726 1.00 82.88 372 LYS A O 1
ATOM 3015 N N . LEU A 1 373 ? -25.634 15.887 38.449 1.00 84.44 373 LEU A N 1
ATOM 3016 C CA . LEU A 1 373 ? -26.014 16.693 37.296 1.00 84.44 373 LEU A CA 1
ATOM 3017 C C . LEU A 1 373 ? -25.295 16.219 36.030 1.00 84.44 373 LEU A C 1
ATOM 3019 O O . LEU A 1 373 ? -25.941 16.009 35.012 1.00 84.44 373 LEU A O 1
ATOM 3023 N N . GLU A 1 374 ? -23.996 15.937 36.105 1.00 81.56 374 GLU A N 1
ATOM 3024 C CA . GLU A 1 374 ? -23.233 15.353 35.000 1.00 81.56 374 GLU A CA 1
ATOM 3025 C C . GLU A 1 374 ? -23.828 14.011 34.545 1.00 81.56 374 GLU A C 1
ATOM 3027 O O . GLU A 1 374 ? -24.072 13.804 33.356 1.00 81.56 374 GLU A O 1
ATOM 3032 N N . LYS A 1 375 ? -24.142 13.105 35.483 1.00 81.31 375 LYS A N 1
ATOM 3033 C CA . LYS A 1 375 ? -24.824 11.837 35.168 1.00 81.31 375 LYS A CA 1
ATOM 3034 C C . LYS A 1 375 ? -26.192 12.051 34.529 1.00 81.31 375 LYS A C 1
ATOM 3036 O O . LYS A 1 375 ? -26.562 11.285 33.641 1.00 81.31 375 LYS A O 1
ATOM 3041 N N . PHE A 1 376 ? -26.941 13.055 34.977 1.00 87.50 376 PHE A N 1
ATOM 3042 C CA . PHE A 1 376 ? -28.229 13.408 34.392 1.00 87.50 376 PHE A CA 1
ATOM 3043 C C . PHE A 1 376 ? -28.076 13.875 32.940 1.00 87.50 376 PHE A C 1
ATOM 3045 O O . PHE A 1 376 ? -28.761 13.333 32.077 1.00 87.50 376 PHE A O 1
ATOM 3052 N N . ILE A 1 377 ? -27.141 14.792 32.664 1.00 87.50 377 ILE A N 1
ATOM 3053 C CA . ILE A 1 377 ? -26.849 15.279 31.305 1.00 87.50 377 ILE A CA 1
ATOM 3054 C C . ILE A 1 377 ? -26.404 14.121 30.401 1.00 87.50 377 ILE A C 1
ATOM 3056 O O . ILE A 1 377 ? -26.900 13.959 29.292 1.00 87.50 377 ILE A O 1
ATOM 3060 N N . ASN A 1 378 ? -25.504 13.259 30.877 1.00 84.62 378 ASN A N 1
ATOM 3061 C CA . ASN A 1 378 ? -25.060 12.106 30.094 1.00 84.62 378 ASN A CA 1
ATOM 3062 C C . ASN A 1 378 ? -26.227 11.167 29.748 1.00 84.62 378 ASN A C 1
ATOM 3064 O O . ASN A 1 378 ? -26.365 10.736 28.605 1.00 84.62 378 ASN A O 1
ATOM 3068 N N . ARG A 1 379 ? -27.102 10.877 30.720 1.00 86.75 379 ARG A N 1
ATOM 3069 C CA . ARG A 1 379 ? -28.288 10.034 30.510 1.00 86.75 379 ARG A CA 1
ATOM 3070 C C . ARG A 1 379 ? -29.286 10.652 29.540 1.00 86.75 379 ARG A C 1
ATOM 3072 O O . ARG A 1 379 ? -29.813 9.922 28.707 1.00 86.75 379 ARG A O 1
ATOM 3079 N N . SER A 1 380 ? -29.557 11.954 29.641 1.00 88.75 380 SER A N 1
ATOM 3080 C CA . SER A 1 380 ? -30.509 12.625 28.748 1.00 88.75 380 SER A CA 1
ATOM 3081 C C . SER A 1 380 ? -30.030 12.608 27.300 1.00 88.75 380 SER A C 1
ATOM 3083 O O . SER A 1 380 ? -30.836 12.355 26.412 1.00 88.75 380 SER A O 1
ATOM 3085 N N . LEU A 1 381 ? -28.729 12.802 27.069 1.00 87.94 381 LEU A N 1
ATOM 3086 C CA . LEU A 1 381 ? -28.139 12.793 25.730 1.00 87.94 381 LEU A CA 1
ATOM 3087 C C . LEU A 1 381 ? -28.092 11.398 25.103 1.00 87.94 381 LEU A C 1
ATOM 3089 O O . LEU A 1 381 ? -28.277 11.272 23.901 1.00 87.94 381 LEU A O 1
ATOM 3093 N N . ILE A 1 382 ? -27.842 10.353 25.897 1.00 87.75 382 ILE A N 1
ATOM 3094 C CA . ILE A 1 382 ? -27.704 8.978 25.386 1.00 87.75 382 ILE A CA 1
ATOM 3095 C C . ILE A 1 382 ? -29.060 8.302 25.179 1.00 87.75 382 ILE A C 1
ATOM 3097 O O . ILE A 1 382 ? -29.162 7.399 24.353 1.00 87.75 382 ILE A O 1
ATOM 3101 N N . ARG A 1 383 ? -30.103 8.720 25.909 1.00 87.19 383 ARG A N 1
ATOM 3102 C CA . ARG A 1 383 ? -31.419 8.059 25.907 1.00 87.19 383 ARG A CA 1
ATOM 3103 C C . ARG A 1 383 ? -31.958 7.792 24.500 1.00 87.19 383 ARG A C 1
ATOM 3105 O O . ARG A 1 383 ? -32.467 6.701 24.255 1.00 87.19 383 ARG A O 1
ATOM 3112 N N . ASP A 1 384 ? -31.814 8.776 23.617 1.00 85.56 384 ASP A N 1
ATOM 3113 C CA . ASP A 1 384 ? -32.393 8.767 22.272 1.00 85.56 384 ASP A CA 1
ATOM 3114 C C . ASP A 1 384 ? -31.358 8.344 21.197 1.00 85.56 384 ASP A C 1
ATOM 3116 O O . ASP A 1 384 ? -31.678 8.246 20.014 1.00 85.56 384 ASP A O 1
ATOM 3120 N N . VAL A 1 385 ? -30.117 8.032 21.600 1.00 91.56 385 VAL A N 1
ATOM 3121 C CA . VAL A 1 385 ? -29.054 7.545 20.708 1.00 91.56 385 VAL A CA 1
ATOM 3122 C C . VAL A 1 385 ? -29.258 6.063 20.398 1.00 91.56 385 VAL A C 1
ATOM 3124 O O . VAL A 1 385 ? -29.418 5.232 21.294 1.00 91.56 385 VAL A O 1
ATOM 3127 N N . GLN A 1 386 ? -29.164 5.712 19.116 1.00 94.50 386 GLN A N 1
ATOM 3128 C CA . GLN A 1 386 ? -29.186 4.331 18.626 1.00 94.50 386 GLN A CA 1
ATOM 3129 C C . GLN A 1 386 ? -27.872 3.915 17.957 1.00 94.50 386 GLN A C 1
ATOM 3131 O O . GLN A 1 386 ? -27.544 2.730 17.981 1.00 94.50 386 GLN A O 1
ATOM 3136 N N . VAL A 1 387 ? -27.098 4.854 17.395 1.00 96.12 387 VAL A N 1
ATOM 3137 C CA . VAL A 1 387 ? -25.816 4.552 16.736 1.00 96.12 387 VAL A CA 1
ATOM 3138 C C . VAL A 1 387 ? -24.669 5.323 17.374 1.00 96.12 387 VAL A C 1
ATOM 3140 O O . VAL A 1 387 ? -24.660 6.553 17.391 1.00 96.12 387 VAL A O 1
ATOM 3143 N N . VAL A 1 388 ? -23.659 4.599 17.850 1.00 93.50 388 VAL A N 1
ATOM 3144 C CA . VAL A 1 388 ? -22.442 5.170 18.435 1.00 93.50 388 VAL A CA 1
ATOM 3145 C C . VAL A 1 388 ? -21.256 4.952 17.496 1.00 93.50 388 VAL A C 1
ATOM 3147 O O . VAL A 1 388 ? -20.913 3.820 17.168 1.00 93.50 388 VAL A O 1
ATOM 3150 N N . PHE A 1 389 ? -20.578 6.030 17.116 1.00 93.38 389 PHE A N 1
ATOM 3151 C CA . PHE A 1 389 ? -19.374 6.020 16.286 1.00 93.38 389 PHE A CA 1
ATOM 3152 C C . PHE A 1 389 ? -18.133 6.301 17.142 1.00 93.38 389 PHE A C 1
ATOM 3154 O O . PHE A 1 389 ? -18.070 7.331 17.817 1.00 93.38 389 PHE A O 1
ATOM 3161 N N . CYS A 1 390 ? -17.122 5.427 17.139 1.00 89.44 390 CYS A N 1
ATOM 3162 C CA . CYS A 1 390 ? -15.920 5.614 17.973 1.00 89.44 390 CYS A CA 1
ATOM 3163 C C . CYS A 1 390 ? -14.661 4.923 17.423 1.00 89.44 390 CYS A C 1
ATOM 3165 O O . CYS A 1 390 ? -14.736 4.082 16.536 1.00 89.44 390 CYS A O 1
ATOM 3167 N N . THR A 1 391 ? -13.474 5.261 17.934 1.00 86.94 391 THR A N 1
ATOM 3168 C CA . THR A 1 391 ? -12.251 4.511 17.598 1.00 86.94 391 THR A CA 1
ATOM 3169 C C . THR A 1 391 ? -12.101 3.255 18.459 1.00 86.94 391 THR A C 1
ATOM 3171 O O . THR A 1 391 ? -12.588 3.219 19.588 1.00 86.94 391 THR A O 1
ATOM 3174 N N . VAL A 1 392 ? -11.381 2.237 17.966 1.00 82.12 392 VAL A N 1
ATOM 3175 C CA . VAL A 1 392 ? -11.174 0.965 18.704 1.00 82.12 392 VAL A CA 1
ATOM 3176 C C . VAL A 1 392 ? -10.480 1.175 20.055 1.00 82.12 392 VAL A C 1
ATOM 3178 O O . VAL A 1 392 ? -10.776 0.485 21.022 1.00 82.12 392 VAL A O 1
ATOM 3181 N N . THR A 1 393 ? -9.590 2.164 20.145 1.00 70.00 393 THR A N 1
ATOM 3182 C CA . THR A 1 393 ? -8.787 2.460 21.341 1.00 70.00 393 THR A CA 1
ATOM 3183 C C . THR A 1 393 ? -9.495 3.348 22.372 1.00 70.00 393 THR A C 1
ATOM 3185 O O . THR A 1 393 ? -8.853 3.842 23.302 1.00 70.00 393 THR A O 1
ATOM 3188 N N . ASN A 1 394 ? -10.803 3.602 22.241 1.00 62.25 394 ASN A N 1
ATOM 3189 C CA . ASN A 1 394 ? -11.455 4.614 23.067 1.00 62.25 394 ASN A CA 1
ATOM 3190 C C . ASN A 1 394 ? -12.025 4.072 24.392 1.00 62.25 394 ASN A C 1
ATOM 3192 O O . ASN A 1 394 ? -12.962 3.277 24.422 1.00 62.25 394 ASN A O 1
ATOM 3196 N N . GLY A 1 395 ? -11.525 4.616 25.506 1.00 62.56 395 GLY A N 1
ATOM 3197 C CA . GLY A 1 395 ? -12.086 4.411 26.842 1.00 62.56 395 GLY A CA 1
ATOM 3198 C C . GLY A 1 395 ? -13.492 4.995 27.038 1.00 62.56 395 GLY A C 1
ATOM 3199 O O . GLY A 1 395 ? -14.158 4.594 27.984 1.00 62.56 395 GLY A O 1
ATOM 3200 N N . SER A 1 396 ? -13.959 5.897 26.164 1.00 64.94 396 SER A N 1
ATOM 3201 C CA . SER A 1 396 ? -15.300 6.495 26.261 1.00 64.94 396 SER A CA 1
ATOM 3202 C C . SER A 1 396 ? -16.426 5.491 26.021 1.00 64.94 396 SER A C 1
ATOM 3204 O O . SER A 1 396 ? -17.433 5.565 26.706 1.00 64.94 396 SER A O 1
ATOM 3206 N N . LEU A 1 397 ? -16.283 4.535 25.093 1.00 69.94 397 LEU A N 1
ATOM 3207 C CA . LEU A 1 397 ? -17.324 3.513 24.923 1.00 69.94 397 LEU A CA 1
ATOM 3208 C C . LEU A 1 397 ? -17.361 2.573 26.130 1.00 69.94 397 LEU A C 1
ATOM 3210 O O . LEU A 1 397 ? -18.435 2.249 26.618 1.00 69.94 397 LEU A O 1
ATOM 3214 N N . HIS A 1 398 ? -16.188 2.183 26.635 1.00 68.81 398 HIS A N 1
ATOM 3215 C CA . HIS A 1 398 ? -16.093 1.384 27.854 1.00 68.81 398 HIS A CA 1
ATOM 3216 C C . HIS A 1 398 ? -16.758 2.101 29.035 1.00 68.81 398 HIS A C 1
ATOM 3218 O O . HIS A 1 398 ? -17.565 1.499 29.727 1.00 68.81 398 HIS A O 1
ATOM 3224 N N . TRP A 1 399 ? -16.505 3.406 29.194 1.00 74.75 399 TRP A N 1
ATOM 3225 C CA . TRP A 1 399 ? -17.196 4.253 30.170 1.00 74.75 399 TRP A CA 1
ATOM 3226 C C . TRP A 1 399 ? -18.717 4.220 29.983 1.00 74.75 399 TRP A C 1
ATOM 3228 O O . TRP A 1 399 ? -19.457 4.083 30.950 1.00 74.75 399 TRP A O 1
ATOM 3238 N N . LEU A 1 400 ? -19.192 4.307 28.742 1.00 71.88 400 LEU A N 1
ATOM 3239 C CA . LEU A 1 400 ? -20.617 4.350 28.432 1.00 71.88 400 LEU A CA 1
ATOM 3240 C C . LEU A 1 400 ? -21.323 3.029 28.799 1.00 71.88 400 LEU A C 1
ATOM 3242 O O . LEU A 1 400 ? -22.423 3.049 29.353 1.00 71.88 400 LEU A O 1
ATOM 3246 N N . VAL A 1 401 ? -20.653 1.896 28.566 1.00 71.19 401 VAL A N 1
ATOM 3247 C CA . VAL A 1 401 ? -21.128 0.557 28.954 1.00 71.19 401 VAL A CA 1
ATOM 3248 C C . VAL A 1 401 ? -21.008 0.324 30.467 1.00 71.19 401 VAL A C 1
ATOM 3250 O O . VAL A 1 401 ? -21.950 -0.165 31.077 1.00 71.19 401 VAL A O 1
ATOM 3253 N N . GLU A 1 402 ? -19.904 0.720 31.111 1.00 66.69 402 GLU A N 1
ATOM 3254 C CA . GLU A 1 402 ? -19.716 0.595 32.572 1.00 66.69 402 GLU A CA 1
ATOM 3255 C C . GLU 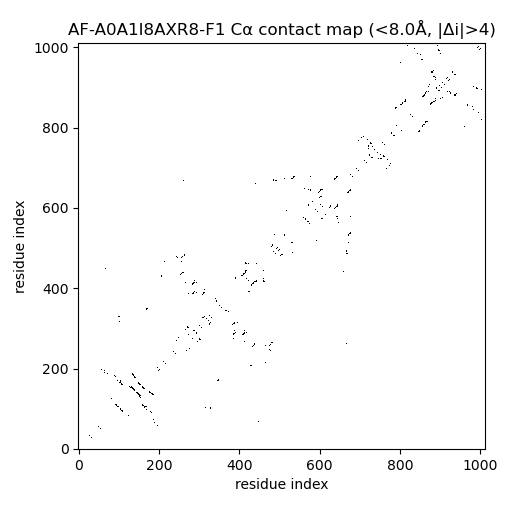A 1 402 ? -20.761 1.371 33.380 1.00 66.69 402 GLU A C 1
ATOM 3257 O O . GLU A 1 402 ? -21.097 0.990 34.500 1.00 66.69 402 GLU A O 1
ATOM 3262 N N . GLN A 1 403 ? -21.259 2.479 32.833 1.00 66.31 403 GLN A N 1
ATOM 3263 C CA . GLN A 1 403 ? -22.326 3.264 33.449 1.00 66.31 403 GLN A CA 1
ATOM 3264 C C . GLN A 1 403 ? -23.736 2.725 33.125 1.00 66.31 403 GLN A C 1
ATOM 3266 O O . GLN A 1 403 ? -24.716 3.359 33.526 1.00 66.31 403 GLN A O 1
ATOM 3271 N N . ASP A 1 404 ? -23.835 1.594 32.410 1.00 72.94 404 ASP A N 1
ATOM 3272 C CA . ASP A 1 404 ? -25.071 0.970 31.908 1.00 72.94 404 ASP A CA 1
ATOM 3273 C C . ASP A 1 404 ? -25.957 1.958 31.127 1.00 72.94 404 ASP A C 1
ATOM 3275 O O . ASP A 1 404 ? -27.177 2.023 31.277 1.00 72.94 404 ASP A O 1
ATOM 3279 N N . LEU A 1 405 ? -25.319 2.815 30.321 1.00 77.19 405 LEU A N 1
ATOM 3280 C CA . LEU A 1 405 ? -26.014 3.845 29.545 1.00 77.19 405 LEU A CA 1
ATOM 3281 C C . LEU A 1 405 ? -26.375 3.357 28.139 1.00 77.19 405 LEU A C 1
ATOM 3283 O O . LEU A 1 405 ? -27.321 3.867 27.540 1.00 77.19 405 LEU A O 1
ATOM 3287 N N . PHE A 1 406 ? -25.652 2.369 27.607 1.00 85.38 406 PHE A N 1
ATOM 3288 C CA . PHE A 1 406 ? -25.873 1.837 26.264 1.00 85.38 406 PHE A CA 1
ATOM 3289 C C . PHE A 1 406 ? -25.365 0.406 26.148 1.00 85.38 406 PHE A C 1
ATOM 3291 O O . PHE A 1 406 ? -24.212 0.120 26.457 1.00 85.38 406 PHE A O 1
ATOM 3298 N N . ASN A 1 407 ? -26.219 -0.465 25.619 1.00 86.88 407 ASN A N 1
ATOM 3299 C CA . ASN A 1 407 ? -25.936 -1.878 25.410 1.00 86.88 407 ASN A CA 1
ATOM 3300 C C . ASN A 1 407 ? -26.107 -2.178 23.912 1.00 86.88 407 ASN A C 1
ATOM 3302 O O . ASN A 1 407 ? -27.226 -2.041 23.416 1.00 86.88 407 ASN A O 1
ATOM 3306 N N . PRO A 1 408 ? -25.025 -2.500 23.176 1.00 91.00 408 PRO A N 1
ATOM 3307 C CA . PRO A 1 408 ? -25.088 -2.686 21.731 1.00 91.00 408 PRO A CA 1
ATOM 3308 C C . PRO A 1 408 ? -25.557 -4.091 21.329 1.00 91.00 408 PRO A C 1
ATOM 3310 O O . PRO A 1 408 ? -24.982 -5.102 21.744 1.00 91.00 408 PRO A O 1
ATOM 3313 N N . ASP A 1 409 ? -26.535 -4.148 20.427 1.00 92.56 409 ASP A N 1
ATOM 3314 C CA . ASP A 1 409 ? -26.990 -5.378 19.768 1.00 92.56 409 ASP A CA 1
ATOM 3315 C C . ASP A 1 409 ? -26.006 -5.827 18.680 1.00 92.56 409 ASP A C 1
ATOM 3317 O O . ASP A 1 409 ? -25.771 -7.024 18.480 1.00 92.56 409 ASP A O 1
ATOM 3321 N N . LEU A 1 410 ? -25.401 -4.856 17.987 1.00 95.12 410 LEU A N 1
ATOM 3322 C CA . LEU A 1 410 ? -24.446 -5.080 16.909 1.00 95.12 410 LEU A CA 1
ATOM 3323 C C . LEU A 1 410 ? -23.232 -4.156 17.037 1.00 95.12 410 LEU A C 1
ATOM 3325 O O . LEU A 1 410 ? -23.362 -2.936 17.115 1.00 95.12 410 LEU A O 1
ATOM 3329 N N . ILE A 1 411 ? -22.036 -4.740 16.966 1.00 95.56 411 ILE A N 1
ATOM 3330 C CA . ILE A 1 411 ? -20.779 -3.998 16.841 1.00 95.56 411 ILE A CA 1
ATOM 3331 C C . ILE A 1 411 ? -20.199 -4.214 15.443 1.00 95.56 411 ILE A C 1
ATOM 3333 O O . ILE A 1 411 ? -19.924 -5.343 15.041 1.00 95.56 411 ILE A O 1
ATOM 3337 N N . ILE A 1 412 ? -19.995 -3.137 14.695 1.00 97.62 412 ILE A N 1
ATOM 3338 C CA . ILE A 1 412 ? -19.363 -3.143 13.378 1.00 97.62 412 ILE A CA 1
ATOM 3339 C C . ILE A 1 412 ? -17.953 -2.577 13.517 1.00 97.62 412 ILE A C 1
ATOM 3341 O O . ILE A 1 412 ? -17.795 -1.414 13.870 1.00 97.62 412 ILE A O 1
ATOM 3345 N N . LEU A 1 413 ? -16.939 -3.381 13.209 1.00 96.19 413 LEU A N 1
ATOM 3346 C CA . LEU A 1 413 ? -15.543 -2.950 13.155 1.00 96.19 413 LEU A CA 1
ATOM 3347 C C . LEU A 1 413 ? -15.128 -2.754 11.692 1.00 96.19 413 LEU A C 1
ATOM 3349 O O . LEU A 1 413 ? -14.911 -3.737 10.984 1.00 96.19 413 LEU A O 1
ATOM 3353 N N . ASP A 1 414 ? -15.023 -1.503 11.247 1.00 95.50 414 ASP A N 1
ATOM 3354 C CA . ASP A 1 414 ? -14.481 -1.128 9.937 1.00 95.50 414 ASP A CA 1
ATOM 3355 C C . ASP A 1 414 ? -12.946 -1.104 9.955 1.00 95.50 414 ASP A C 1
ATOM 3357 O O . ASP A 1 414 ? -12.311 -0.938 11.000 1.00 95.50 414 ASP A O 1
ATOM 3361 N N . GLU A 1 415 ? -12.342 -1.264 8.778 1.00 92.69 415 GLU A N 1
ATOM 3362 C CA . GLU A 1 415 ? -10.893 -1.352 8.580 1.00 92.69 415 GLU A CA 1
ATOM 3363 C C . GLU A 1 415 ? -10.221 -2.398 9.498 1.00 92.69 415 GLU A C 1
ATOM 3365 O O . GLU A 1 415 ? -9.073 -2.248 9.922 1.00 92.69 415 GLU A O 1
ATOM 3370 N N . ALA A 1 416 ? -10.922 -3.505 9.771 1.00 92.94 416 ALA A N 1
ATOM 3371 C CA . ALA A 1 416 ? -10.508 -4.555 10.704 1.00 92.94 416 ALA A CA 1
ATOM 3372 C C . ALA A 1 416 ? -9.153 -5.201 10.357 1.00 92.94 416 ALA A C 1
ATOM 3374 O O . ALA A 1 416 ? -8.508 -5.771 11.230 1.00 92.94 416 ALA A O 1
ATOM 3375 N N . GLY A 1 417 ? -8.703 -5.104 9.099 1.00 89.81 417 GLY A N 1
ATOM 3376 C CA . GLY A 1 417 ? -7.378 -5.568 8.670 1.00 89.81 417 GLY A CA 1
ATOM 3377 C C . GLY A 1 417 ? -6.218 -4.802 9.319 1.00 89.81 417 GLY A C 1
ATOM 3378 O O . GLY A 1 417 ? -5.135 -5.356 9.465 1.00 89.81 417 GLY A O 1
ATOM 3379 N N . GLN A 1 418 ? -6.462 -3.568 9.769 1.00 88.25 418 GLN A N 1
ATOM 3380 C CA . GLN A 1 418 ? -5.464 -2.699 10.401 1.00 88.25 418 GLN A CA 1
ATOM 3381 C C . GLN A 1 418 ? -5.420 -2.851 11.929 1.00 88.25 418 GLN A C 1
ATOM 3383 O O . GLN A 1 418 ? -4.673 -2.131 12.596 1.00 88.25 418 GLN A O 1
ATOM 3388 N N . VAL A 1 419 ? -6.223 -3.750 12.508 1.00 88.19 419 VAL A N 1
ATOM 3389 C CA . VAL A 1 419 ? -6.327 -3.953 13.958 1.00 88.19 419 VAL A CA 1
ATOM 3390 C C . VAL A 1 419 ? -5.869 -5.365 14.301 1.00 88.19 419 VAL A C 1
ATOM 3392 O O . VAL A 1 419 ? -6.489 -6.342 13.877 1.00 88.19 419 VAL A O 1
ATOM 3395 N N . VAL A 1 420 ? -4.811 -5.487 15.107 1.00 88.56 420 VAL A N 1
ATOM 3396 C CA . VAL A 1 420 ? -4.398 -6.788 15.648 1.00 88.56 420 VAL A CA 1
ATOM 3397 C C . VAL A 1 420 ? -5.533 -7.395 16.465 1.00 88.56 420 VAL A C 1
ATOM 3399 O O . VAL A 1 420 ? -6.292 -6.700 17.152 1.00 88.56 420 VAL A O 1
ATOM 3402 N N . GLU A 1 421 ? -5.660 -8.714 16.403 1.00 90.38 421 GLU A N 1
ATOM 3403 C CA . GLU A 1 421 ? -6.758 -9.421 17.048 1.00 90.38 421 GLU A CA 1
ATOM 3404 C C . GLU A 1 421 ? -6.992 -9.070 18.536 1.00 90.38 421 GLU A C 1
ATOM 3406 O O . GLU A 1 421 ? -8.145 -8.781 18.870 1.00 90.38 421 GLU A O 1
ATOM 3411 N N . PRO A 1 422 ? -5.982 -9.034 19.435 1.00 88.06 422 PRO A N 1
ATOM 3412 C CA . PRO A 1 422 ? -6.234 -8.720 20.844 1.00 88.06 422 PRO A CA 1
ATOM 3413 C C . PRO A 1 422 ? -6.892 -7.351 21.052 1.00 88.06 422 PRO A C 1
ATOM 3415 O O . PRO A 1 422 ? -7.752 -7.214 21.917 1.00 88.06 422 PRO A O 1
ATOM 3418 N N . ILE A 1 423 ? -6.548 -6.354 20.231 1.00 87.94 423 ILE A N 1
ATOM 3419 C CA . ILE A 1 423 ? -7.148 -5.015 20.301 1.00 87.94 423 ILE A CA 1
ATOM 3420 C C . ILE A 1 423 ? -8.589 -5.040 19.775 1.00 87.94 423 ILE A C 1
ATOM 3422 O O . ILE A 1 423 ? -9.455 -4.370 20.330 1.00 87.94 423 ILE A O 1
ATOM 3426 N N . SER A 1 424 ? -8.884 -5.857 18.757 1.00 90.88 424 SER A N 1
ATOM 3427 C CA . SER A 1 424 ? -10.258 -6.020 18.253 1.00 90.88 424 SER A CA 1
ATOM 3428 C C . SER A 1 424 ? -11.202 -6.487 19.368 1.00 90.88 424 SER A C 1
ATOM 3430 O O . SER A 1 424 ? -12.305 -5.968 19.518 1.00 90.88 424 SER A O 1
ATOM 3432 N N . TRP A 1 425 ? -10.759 -7.423 20.212 1.00 89.25 425 TRP A N 1
ATOM 3433 C CA . TRP A 1 425 ? -11.583 -7.958 21.300 1.00 89.25 425 TRP A CA 1
ATOM 3434 C C . TRP A 1 425 ? -11.886 -6.968 22.426 1.00 89.25 425 TRP A C 1
ATOM 3436 O O . TRP A 1 425 ? -12.851 -7.190 23.153 1.00 89.25 425 TRP A O 1
ATOM 3446 N N . GLN A 1 426 ? -11.153 -5.854 22.528 1.00 84.69 426 GLN A N 1
ATOM 3447 C CA . GLN A 1 426 ? -11.444 -4.789 23.492 1.00 84.69 426 GLN A CA 1
ATOM 3448 C C . GLN A 1 426 ? -12.877 -4.257 23.365 1.00 84.69 426 GLN A C 1
ATOM 3450 O O . GLN A 1 426 ? -13.531 -3.990 24.369 1.00 84.69 426 GLN A O 1
ATOM 3455 N N . ILE A 1 427 ? -13.365 -4.112 22.131 1.00 85.81 427 ILE A N 1
ATOM 3456 C CA . ILE A 1 427 ? -14.701 -3.578 21.848 1.00 85.81 427 ILE A CA 1
ATOM 3457 C C . ILE A 1 427 ? -15.708 -4.686 21.547 1.00 85.81 427 ILE A C 1
ATOM 3459 O O . ILE A 1 427 ? -16.858 -4.603 21.965 1.00 85.81 427 ILE A O 1
ATOM 3463 N N . LEU A 1 428 ? -15.281 -5.760 20.876 1.00 90.38 428 LEU A N 1
ATOM 3464 C CA . LEU A 1 428 ? -16.177 -6.839 20.447 1.00 90.38 428 LEU A CA 1
ATOM 3465 C C . LEU A 1 428 ? -16.765 -7.644 21.614 1.00 90.38 428 LEU A C 1
ATOM 3467 O O . LEU A 1 428 ? -17.823 -8.249 21.458 1.00 90.38 428 LEU A O 1
ATOM 3471 N N . LEU A 1 429 ? -16.113 -7.640 22.782 1.00 87.62 429 LEU A N 1
ATOM 3472 C CA . LEU A 1 429 ? -16.646 -8.260 23.998 1.00 87.62 429 LEU A CA 1
ATOM 3473 C C . LEU A 1 429 ? -17.860 -7.518 24.581 1.00 87.62 429 LEU A C 1
ATOM 3475 O O . LEU A 1 429 ? -18.597 -8.103 25.371 1.00 87.62 429 LEU A O 1
ATOM 3479 N N . LEU A 1 430 ? -18.102 -6.263 24.192 1.00 85.94 430 LEU A N 1
ATOM 3480 C CA . LEU A 1 430 ? -19.200 -5.451 24.730 1.00 85.94 430 LEU A CA 1
ATOM 3481 C C . LEU A 1 430 ? -20.564 -5.778 24.098 1.00 85.94 430 LEU A C 1
ATOM 3483 O O . LEU A 1 430 ? -21.590 -5.393 24.647 1.00 85.94 430 LEU A O 1
ATOM 3487 N N . GLY A 1 431 ? -20.590 -6.471 22.955 1.00 86.62 431 GLY A N 1
ATOM 3488 C CA . GLY A 1 431 ? -21.809 -6.742 22.187 1.00 86.62 431 GLY A CA 1
ATOM 3489 C C . GLY A 1 431 ? -22.117 -8.228 22.038 1.00 86.62 431 GLY A C 1
ATOM 3490 O O . GLY A 1 431 ? -21.248 -9.084 22.190 1.00 86.62 431 GLY A O 1
ATOM 3491 N N . GLN A 1 432 ? -23.369 -8.538 21.700 1.00 85.31 432 GLN A N 1
ATOM 3492 C CA . GLN A 1 432 ? -23.834 -9.918 21.483 1.00 85.31 432 GLN A CA 1
ATOM 3493 C C . GLN A 1 432 ? -23.680 -10.397 20.036 1.00 85.31 432 GLN A C 1
ATOM 3495 O O . GLN A 1 432 ? -23.836 -11.588 19.754 1.00 85.31 432 GLN A O 1
ATOM 3500 N N . ARG A 1 433 ? -23.345 -9.489 19.116 1.00 92.06 433 ARG A N 1
ATOM 3501 C CA . ARG A 1 433 ? -23.141 -9.771 17.697 1.00 92.06 433 ARG A CA 1
ATOM 3502 C C . ARG A 1 433 ? -22.100 -8.823 17.125 1.00 92.06 433 ARG A C 1
ATOM 3504 O O . ARG A 1 433 ? -22.045 -7.660 17.526 1.00 92.06 433 ARG A O 1
ATOM 3511 N N . PHE A 1 434 ? -21.303 -9.288 16.164 1.00 95.38 434 PHE A N 1
ATOM 3512 C CA . PHE A 1 434 ? -20.374 -8.394 15.476 1.00 95.38 434 PHE A CA 1
ATOM 3513 C C . PHE A 1 434 ? -20.235 -8.620 13.974 1.00 95.38 434 PHE A C 1
ATOM 3515 O O . PHE A 1 434 ? -20.364 -9.732 13.465 1.00 95.38 434 PHE A O 1
ATOM 3522 N N . VAL A 1 435 ? -19.898 -7.552 13.260 1.00 96.56 435 VAL A N 1
ATOM 3523 C CA . VAL A 1 435 ? -19.508 -7.584 11.851 1.00 96.56 435 VAL A CA 1
ATOM 3524 C C . VAL A 1 435 ? -18.118 -6.970 11.746 1.00 96.56 435 VAL A C 1
ATOM 3526 O O . VAL A 1 435 ? -17.924 -5.819 12.118 1.00 96.56 435 VAL A O 1
ATOM 3529 N N . VAL A 1 436 ? -17.142 -7.720 11.242 1.00 96.50 436 VAL A N 1
ATOM 3530 C CA . VAL A 1 436 ? -15.821 -7.166 10.914 1.00 96.50 436 VAL A CA 1
ATOM 3531 C C . VAL A 1 436 ? -15.751 -6.905 9.417 1.00 96.50 436 VAL A C 1
ATOM 3533 O O . VAL A 1 436 ? -16.043 -7.789 8.613 1.00 96.50 436 VAL A O 1
ATOM 3536 N N . VAL A 1 437 ? -15.377 -5.692 9.033 1.00 96.75 437 VAL A N 1
ATOM 3537 C CA . VAL A 1 437 ? -15.256 -5.254 7.642 1.00 96.75 437 VAL A CA 1
ATOM 3538 C C . VAL A 1 437 ? -13.835 -4.763 7.428 1.00 96.75 437 VAL A C 1
ATOM 3540 O O . VAL A 1 437 ? -13.295 -4.024 8.244 1.00 96.75 437 VAL A O 1
ATOM 3543 N N . GLY A 1 438 ? -13.189 -5.175 6.344 1.00 93.75 438 GLY A N 1
ATOM 3544 C CA . GLY A 1 438 ? -11.835 -4.710 6.068 1.00 93.75 438 GLY A CA 1
ATOM 3545 C C . GLY A 1 438 ? -11.159 -5.448 4.931 1.00 93.75 438 GLY A C 1
ATOM 3546 O O . GLY A 1 438 ? -11.780 -6.236 4.216 1.00 93.75 438 GLY A O 1
ATOM 3547 N N . ASP A 1 439 ? -9.868 -5.180 4.774 1.00 92.00 439 ASP A N 1
ATOM 3548 C CA . ASP A 1 439 ? -9.026 -5.821 3.777 1.00 92.00 439 ASP A CA 1
ATOM 3549 C C . ASP A 1 439 ? -7.664 -6.189 4.359 1.00 92.00 439 ASP A C 1
ATOM 3551 O O . ASP A 1 439 ? -6.818 -5.329 4.587 1.00 92.00 439 ASP A O 1
ATOM 3555 N N . HIS A 1 440 ? -7.454 -7.484 4.573 1.00 87.81 440 HIS A N 1
ATOM 3556 C CA . HIS A 1 440 ? -6.207 -8.027 5.103 1.00 87.81 440 HIS A CA 1
ATOM 3557 C C . HIS A 1 440 ? -5.063 -8.050 4.068 1.00 87.81 440 HIS A C 1
ATOM 3559 O O . HIS A 1 440 ? -3.956 -8.457 4.406 1.00 87.81 440 HIS A O 1
ATOM 3565 N N . HIS A 1 441 ? -5.305 -7.619 2.822 1.00 87.81 441 HIS A N 1
ATOM 3566 C CA . HIS A 1 441 ? -4.273 -7.395 1.803 1.00 87.81 441 HIS A CA 1
ATOM 3567 C C . HIS A 1 441 ? -3.836 -5.919 1.680 1.00 87.81 441 HIS A C 1
ATOM 3569 O O . HIS A 1 441 ? -2.957 -5.604 0.873 1.00 87.81 441 HIS A O 1
ATOM 3575 N N . GLN A 1 442 ? -4.432 -5.007 2.459 1.00 86.31 442 GLN A N 1
ATOM 3576 C CA . GLN A 1 442 ? -3.950 -3.628 2.643 1.00 86.31 442 GLN A CA 1
ATOM 3577 C C . GLN A 1 442 ? -3.029 -3.542 3.879 1.00 86.31 442 GLN A C 1
ATOM 3579 O O . GLN A 1 442 ? -2.494 -4.561 4.300 1.00 86.31 442 GLN A O 1
ATOM 3584 N N . LEU A 1 443 ? -2.737 -2.348 4.414 1.00 80.44 443 LEU A N 1
ATOM 3585 C CA . LEU A 1 443 ? -1.753 -2.203 5.500 1.00 80.44 443 LEU A CA 1
ATOM 3586 C C . LEU A 1 443 ? -2.140 -2.992 6.755 1.00 80.44 443 LEU A C 1
ATOM 3588 O O . LEU A 1 443 ? -3.276 -2.913 7.218 1.00 80.44 443 LEU A O 1
ATOM 3592 N N . ASP A 1 444 ? -1.145 -3.681 7.313 1.00 76.19 444 ASP A N 1
ATOM 3593 C CA . ASP A 1 444 ? -1.205 -4.281 8.643 1.00 76.19 444 ASP A CA 1
ATOM 3594 C C . ASP A 1 444 ? -1.130 -3.228 9.745 1.00 76.19 444 ASP A C 1
ATOM 3596 O O . ASP A 1 444 ? -0.689 -2.094 9.531 1.00 76.19 444 ASP A O 1
ATOM 3600 N N . SER A 1 445 ? -1.466 -3.648 10.962 1.00 74.50 445 SER A N 1
ATOM 3601 C CA . SER A 1 445 ? -1.108 -2.899 12.160 1.00 74.50 445 SER A CA 1
ATOM 3602 C C . SER A 1 445 ? 0.404 -2.674 12.250 1.00 74.50 445 SER A C 1
ATOM 3604 O O . SER A 1 445 ? 1.213 -3.568 11.984 1.00 74.50 445 SER A O 1
ATOM 3606 N N . ILE A 1 446 ? 0.791 -1.476 12.685 1.00 72.50 446 ILE A N 1
ATOM 3607 C CA . ILE A 1 446 ? 2.185 -1.149 12.986 1.00 72.50 446 ILE A CA 1
ATOM 3608 C C . ILE A 1 446 ? 2.563 -1.846 14.298 1.00 72.50 446 ILE A C 1
ATOM 3610 O O . ILE A 1 446 ? 1.910 -1.631 15.314 1.00 72.50 446 ILE A O 1
ATOM 3614 N N . ILE A 1 447 ? 3.606 -2.679 14.250 1.00 74.94 447 ILE A N 1
ATOM 3615 C CA . ILE A 1 447 ? 4.179 -3.389 15.402 1.00 74.94 447 ILE A CA 1
ATOM 3616 C C . ILE A 1 447 ? 5.646 -2.970 15.509 1.00 74.94 447 ILE A C 1
ATOM 3618 O O . ILE A 1 447 ? 6.411 -3.194 14.561 1.00 74.94 447 ILE A O 1
ATOM 3622 N N . LEU A 1 448 ? 6.015 -2.349 16.628 1.00 73.56 448 LEU A N 1
ATOM 3623 C CA . LEU A 1 448 ? 7.351 -1.803 16.889 1.00 73.56 448 LEU A CA 1
ATOM 3624 C C . LEU A 1 448 ? 8.305 -2.861 17.444 1.00 73.56 448 LEU A C 1
ATOM 3626 O O . LEU A 1 448 ? 9.506 -2.826 17.157 1.00 73.56 448 LEU A O 1
ATOM 3630 N N . SER A 1 449 ? 7.793 -3.830 18.207 1.00 74.19 449 SER A N 1
ATOM 3631 C CA . SER A 1 449 ? 8.621 -4.899 18.761 1.00 74.19 449 SER A CA 1
ATOM 3632 C C . SER A 1 449 ? 9.309 -5.722 17.660 1.00 74.19 449 SER A C 1
ATOM 3634 O O . SER A 1 449 ? 8.705 -6.212 16.701 1.00 74.19 449 SER A O 1
ATOM 3636 N N . LYS A 1 450 ? 10.632 -5.878 17.800 1.00 67.31 450 LYS A N 1
ATOM 3637 C CA . LYS A 1 450 ? 11.473 -6.665 16.880 1.00 67.31 450 LYS A CA 1
ATOM 3638 C C . LYS A 1 450 ? 11.490 -8.159 17.212 1.00 67.31 450 LYS A C 1
ATOM 3640 O O . LYS A 1 450 ? 11.965 -8.942 16.394 1.00 67.31 450 LYS A O 1
ATOM 3645 N N . GLU A 1 451 ? 10.946 -8.569 18.360 1.00 64.38 451 GLU A N 1
ATOM 3646 C CA . GLU A 1 451 ? 10.854 -9.965 18.830 1.00 64.38 451 GLU A CA 1
ATOM 3647 C C . GLU A 1 451 ? 9.830 -10.812 18.037 1.00 64.38 451 GLU A C 1
ATOM 3649 O O . GLU A 1 451 ? 9.070 -11.611 18.584 1.00 64.38 451 GLU A O 1
ATOM 3654 N N . LYS A 1 452 ? 9.812 -10.671 16.707 1.00 50.72 452 LYS A N 1
ATOM 3655 C CA . LYS A 1 452 ? 8.858 -11.336 15.809 1.00 50.72 452 LYS A CA 1
ATOM 3656 C C . LYS A 1 452 ? 9.057 -12.847 15.680 1.00 50.72 452 LYS A C 1
ATOM 3658 O O . LYS A 1 452 ? 8.192 -13.518 15.142 1.00 50.72 452 LYS A O 1
ATOM 3663 N N . VAL A 1 453 ? 10.152 -13.414 16.181 1.00 43.56 453 VAL A N 1
ATOM 3664 C CA . VAL A 1 453 ? 10.547 -14.790 15.827 1.00 43.56 453 VAL A CA 1
ATOM 3665 C C . VAL A 1 453 ? 9.832 -15.874 16.661 1.00 43.56 453 VAL A C 1
ATOM 3667 O O . VAL A 1 453 ? 9.854 -17.035 16.272 1.00 43.56 453 VAL A O 1
ATOM 3670 N N . SER A 1 454 ? 9.111 -15.534 17.744 1.00 46.34 454 SER A N 1
ATOM 3671 C CA . SER A 1 454 ? 8.378 -16.532 18.565 1.00 46.34 454 SER A CA 1
ATOM 3672 C C . SER A 1 454 ? 6.853 -16.342 18.673 1.00 46.34 454 SER A C 1
ATOM 3674 O O . SER A 1 454 ? 6.183 -17.161 19.303 1.00 46.34 454 SER A O 1
ATOM 3676 N N . LEU A 1 455 ? 6.277 -15.300 18.054 1.00 53.78 455 LEU A N 1
ATOM 3677 C CA . LEU A 1 455 ? 4.865 -14.898 18.230 1.00 53.78 455 LEU A CA 1
ATOM 3678 C C . LEU A 1 455 ? 4.082 -14.750 16.905 1.00 53.78 455 LEU A C 1
ATOM 3680 O O . LEU A 1 455 ? 3.103 -14.007 16.858 1.00 53.78 455 LEU A O 1
ATOM 3684 N N . ASN A 1 456 ? 4.484 -15.458 15.841 1.00 53.69 456 ASN A N 1
ATOM 3685 C CA . ASN A 1 456 ? 3.949 -15.310 14.472 1.00 53.69 456 ASN A CA 1
ATOM 3686 C C . ASN A 1 456 ? 2.409 -15.381 14.330 1.00 53.69 456 ASN A C 1
ATOM 3688 O O . ASN A 1 456 ? 1.880 -14.822 13.376 1.00 53.69 456 ASN A O 1
ATOM 3692 N N . ASP A 1 457 ? 1.682 -15.987 15.275 1.00 60.03 457 ASP A N 1
ATOM 3693 C CA . ASP A 1 457 ? 0.211 -16.083 15.230 1.00 60.03 457 ASP A CA 1
ATOM 3694 C C . ASP A 1 457 ? -0.531 -14.886 15.860 1.00 60.03 457 ASP A C 1
ATOM 3696 O O . ASP A 1 457 ? -1.750 -14.794 15.752 1.00 60.03 457 ASP A O 1
ATOM 3700 N N . VAL A 1 458 ? 0.149 -13.999 16.597 1.00 64.56 458 VAL A N 1
ATOM 3701 C CA . VAL A 1 458 ? -0.527 -12.985 17.441 1.00 64.56 458 VAL A CA 1
ATOM 3702 C C . VAL A 1 458 ? -0.628 -11.613 16.769 1.00 64.56 458 VAL A C 1
ATOM 3704 O O . VAL A 1 458 ? -1.483 -10.804 17.126 1.00 64.56 458 VAL A O 1
ATOM 3707 N N . SER A 1 459 ? 0.212 -11.361 15.767 1.00 66.62 459 SER A N 1
ATOM 3708 C CA . SER A 1 459 ? 0.227 -10.121 14.985 1.00 66.62 459 SER A CA 1
ATOM 3709 C C . SER A 1 459 ? -0.851 -10.061 13.897 1.00 66.62 459 SER A C 1
ATOM 3711 O O . SER A 1 459 ? -1.010 -9.022 13.259 1.00 66.62 459 SER A O 1
ATOM 3713 N N . THR A 1 460 ? -1.592 -11.148 13.665 1.00 83.50 460 THR A N 1
ATOM 3714 C CA . THR A 1 460 ? -2.648 -11.198 12.648 1.00 83.50 460 THR A CA 1
ATOM 3715 C C . THR A 1 460 ? -3.900 -10.445 13.091 1.00 83.50 460 THR A C 1
ATOM 3717 O O . THR A 1 460 ? -4.276 -10.453 14.267 1.00 83.50 460 THR A O 1
ATOM 3720 N N . SER A 1 461 ? -4.591 -9.826 12.135 1.00 90.88 461 SER A N 1
ATOM 3721 C CA . SER A 1 461 ? -5.900 -9.221 12.390 1.00 90.88 461 SER A CA 1
ATOM 3722 C C . SER A 1 461 ? -6.991 -10.277 12.579 1.00 90.88 461 SER A C 1
ATOM 3724 O O . SER A 1 461 ? -6.924 -11.380 12.024 1.00 90.88 461 SER A O 1
ATOM 3726 N N . LEU A 1 462 ? -8.047 -9.924 13.322 1.00 91.81 462 LEU A N 1
ATOM 3727 C CA . LEU A 1 462 ? -9.182 -10.825 13.544 1.00 91.81 462 LEU A CA 1
ATOM 3728 C C . LEU A 1 462 ? -9.841 -11.239 12.220 1.00 91.81 462 LEU A C 1
ATOM 3730 O O . LEU A 1 462 ? -10.183 -12.406 12.043 1.00 91.81 462 LEU A O 1
ATOM 3734 N N . ILE A 1 463 ? -9.997 -10.306 11.274 1.00 92.25 463 ILE A N 1
ATOM 3735 C CA . ILE A 1 463 ? -10.591 -10.606 9.965 1.00 92.25 463 ILE A CA 1
ATOM 3736 C C . ILE A 1 463 ? -9.755 -11.629 9.189 1.00 92.25 463 ILE A C 1
ATOM 3738 O O . ILE A 1 463 ? -10.321 -12.578 8.653 1.00 92.25 463 ILE A O 1
ATOM 3742 N N . GLN A 1 464 ? -8.425 -11.500 9.193 1.00 90.62 464 GLN A N 1
ATOM 3743 C CA . GLN A 1 464 ? -7.531 -12.448 8.527 1.00 90.62 464 GLN A CA 1
ATOM 3744 C C . GLN A 1 464 ? -7.656 -13.849 9.135 1.00 90.62 464 GLN A C 1
ATOM 3746 O O . GLN A 1 464 ? -7.811 -14.825 8.399 1.00 90.62 464 GLN A O 1
ATOM 3751 N N . ARG A 1 465 ? -7.651 -13.953 10.472 1.00 90.44 465 ARG A N 1
ATOM 3752 C CA . ARG A 1 465 ? -7.830 -15.241 11.151 1.00 90.44 465 ARG A CA 1
ATOM 3753 C C . ARG A 1 465 ? -9.193 -15.849 10.843 1.00 90.44 465 ARG A C 1
ATOM 3755 O O . ARG A 1 465 ? -9.256 -17.019 10.485 1.00 90.44 465 ARG A O 1
ATOM 3762 N N . LEU A 1 466 ? -10.277 -15.077 10.953 1.00 89.19 466 LEU A N 1
ATOM 3763 C CA . LEU A 1 466 ? -11.626 -15.569 10.662 1.00 89.19 466 LEU A CA 1
ATOM 3764 C C . LEU A 1 466 ? -11.750 -16.051 9.216 1.00 89.19 466 LEU A C 1
ATOM 3766 O O . LEU A 1 466 ? -12.381 -17.081 8.982 1.00 89.19 466 LEU A O 1
ATOM 3770 N N . MET A 1 467 ? -11.132 -15.353 8.262 1.00 86.94 467 MET A N 1
ATOM 3771 C CA . MET A 1 467 ? -11.114 -15.775 6.865 1.00 86.94 467 MET A CA 1
ATOM 3772 C C . MET A 1 467 ? -10.416 -17.125 6.683 1.00 86.94 467 MET A C 1
ATOM 3774 O O . MET A 1 467 ? -11.004 -18.020 6.084 1.00 86.94 467 MET A O 1
ATOM 3778 N N . ALA A 1 468 ? -9.231 -17.308 7.271 1.00 86.38 468 ALA A N 1
ATOM 3779 C CA . ALA A 1 468 ? -8.511 -18.582 7.219 1.00 86.38 468 ALA A CA 1
ATOM 3780 C C . ALA A 1 468 ? -9.265 -19.710 7.950 1.00 86.38 468 ALA A C 1
ATOM 3782 O O . ALA A 1 468 ? -9.388 -20.833 7.465 1.00 86.38 468 ALA A O 1
ATOM 3783 N N . ASP A 1 469 ? -9.825 -19.416 9.124 1.00 83.62 469 ASP A N 1
ATOM 3784 C CA . ASP A 1 469 ? -10.495 -20.408 9.957 1.00 83.62 469 ASP A CA 1
ATOM 3785 C C . ASP A 1 469 ? -11.838 -20.878 9.374 1.00 83.62 469 ASP A C 1
ATOM 3787 O O . ASP A 1 469 ? -12.233 -22.034 9.578 1.00 83.62 469 ASP A O 1
ATOM 3791 N N . PHE A 1 470 ? -12.575 -19.996 8.700 1.00 81.50 470 PHE A N 1
ATOM 3792 C CA . PHE A 1 470 ? -13.946 -20.251 8.256 1.00 81.50 470 PHE A CA 1
ATOM 3793 C C . PHE A 1 470 ? -14.095 -20.347 6.732 1.00 81.50 470 PHE A C 1
ATOM 3795 O O . PHE A 1 470 ? -15.231 -20.422 6.265 1.00 81.50 470 PHE A O 1
ATOM 3802 N N . GLU A 1 471 ? -12.998 -20.426 5.970 1.00 75.00 471 GLU A N 1
ATOM 3803 C CA . GLU A 1 471 ? -12.995 -20.499 4.497 1.00 75.00 471 GLU A CA 1
ATOM 3804 C C . GLU A 1 471 ? -13.966 -21.562 3.947 1.00 75.00 471 GLU A C 1
ATOM 3806 O O . GLU A 1 471 ? -14.801 -21.289 3.085 1.00 75.00 471 GLU A O 1
ATOM 3811 N N . ASN A 1 472 ? -13.965 -22.756 4.549 1.00 64.69 472 ASN A N 1
ATOM 3812 C CA . ASN A 1 472 ? -14.823 -23.878 4.148 1.00 64.69 472 ASN A CA 1
ATOM 3813 C C . ASN A 1 472 ? -16.268 -23.804 4.687 1.00 64.69 472 ASN A C 1
ATOM 3815 O O . ASN A 1 472 ? -17.117 -24.628 4.336 1.00 64.69 472 ASN A O 1
ATOM 3819 N N . LYS A 1 473 ? -16.588 -22.832 5.550 1.00 64.50 473 LYS A N 1
ATOM 3820 C CA . LYS A 1 473 ? -17.922 -22.654 6.145 1.00 64.50 473 LYS A CA 1
ATOM 3821 C C . LYS A 1 473 ? -18.681 -21.540 5.424 1.00 64.50 473 LYS A C 1
ATOM 3823 O O . LYS A 1 473 ? -18.790 -20.417 5.917 1.00 64.50 473 LYS A O 1
ATOM 3828 N N . LYS A 1 474 ? -19.262 -21.894 4.268 1.00 58.84 474 LYS A N 1
ATOM 3829 C CA . LYS A 1 474 ? -20.122 -21.013 3.456 1.00 58.84 474 LYS A CA 1
ATOM 3830 C C . LYS A 1 474 ? -21.119 -20.240 4.342 1.00 58.84 474 LYS A C 1
ATOM 3832 O O . LYS A 1 474 ? -21.916 -20.847 5.058 1.00 58.84 474 LYS A O 1
ATOM 3837 N N . GLY A 1 475 ? -21.058 -18.906 4.287 1.00 68.25 475 GLY A N 1
ATOM 3838 C CA . GLY A 1 475 ? -22.029 -17.991 4.902 1.00 68.25 475 GLY A CA 1
ATOM 3839 C C . GLY A 1 475 ? -21.493 -17.046 5.985 1.00 68.25 475 GLY A C 1
ATOM 3840 O O . GLY A 1 475 ? -22.142 -16.042 6.257 1.00 68.25 475 GLY A O 1
ATOM 3841 N N . TYR A 1 476 ? -20.342 -17.319 6.608 1.00 79.06 476 TYR A N 1
ATOM 3842 C CA . TYR A 1 476 ? -19.744 -16.400 7.602 1.00 79.06 476 TYR A CA 1
ATOM 3843 C C . TYR A 1 476 ? -18.787 -15.377 6.991 1.00 79.06 476 TYR A C 1
ATOM 3845 O O . TYR A 1 476 ? -18.569 -14.318 7.575 1.00 79.06 476 TYR A O 1
ATOM 3853 N N . LEU A 1 477 ? -18.241 -15.706 5.823 1.00 87.56 477 LEU A N 1
ATOM 3854 C CA . LEU A 1 477 ? -17.289 -14.900 5.078 1.00 87.56 477 LEU A CA 1
ATOM 3855 C C . LEU A 1 477 ? -17.947 -14.440 3.783 1.00 87.56 477 LEU A C 1
ATOM 3857 O O . LEU A 1 477 ? -18.490 -15.266 3.043 1.00 87.56 477 LEU A O 1
ATOM 3861 N N . HIS A 1 478 ? -17.891 -13.139 3.520 1.00 91.06 478 HIS A N 1
ATOM 3862 C CA . HIS A 1 478 ? -18.421 -12.537 2.300 1.00 91.06 478 HIS A CA 1
ATOM 3863 C C . HIS A 1 478 ? -17.362 -11.636 1.690 1.00 91.06 478 HIS A C 1
ATOM 3865 O O . HIS A 1 478 ? -16.898 -10.706 2.343 1.00 91.06 478 HIS A O 1
ATOM 3871 N N . THR A 1 479 ? -16.982 -11.909 0.447 1.00 92.44 479 THR A N 1
ATOM 3872 C CA . THR A 1 479 ? -16.034 -11.076 -0.294 1.00 92.44 479 THR A CA 1
ATOM 3873 C C . THR A 1 479 ? -16.793 -10.216 -1.290 1.00 92.44 479 THR A C 1
ATOM 3875 O O . THR A 1 479 ? -17.556 -10.742 -2.101 1.00 92.44 479 THR A O 1
ATOM 3878 N N . LEU A 1 480 ? -16.582 -8.903 -1.224 1.00 95.38 480 LEU A N 1
ATOM 3879 C CA . LEU A 1 480 ? -17.090 -7.957 -2.213 1.00 95.38 480 LEU A CA 1
ATOM 3880 C C . LEU A 1 480 ? -16.187 -7.993 -3.448 1.00 95.38 480 LEU A C 1
ATOM 3882 O O . LEU A 1 480 ? -14.964 -8.003 -3.301 1.00 95.38 480 LEU A O 1
ATOM 3886 N N . ASN A 1 481 ? -16.763 -8.013 -4.650 1.00 93.69 481 ASN A N 1
ATOM 3887 C CA . ASN A 1 481 ? -15.988 -8.257 -5.871 1.00 93.69 481 ASN A CA 1
ATOM 3888 C C . ASN A 1 481 ? -16.204 -7.250 -7.011 1.00 93.69 481 ASN A C 1
ATOM 3890 O O . ASN A 1 481 ? -15.498 -7.346 -8.008 1.00 93.69 481 ASN A O 1
ATOM 3894 N N . VAL A 1 482 ? -17.107 -6.277 -6.871 1.00 94.56 482 VAL A N 1
ATOM 3895 C CA . VAL A 1 482 ? -17.284 -5.197 -7.857 1.00 94.56 482 VAL A CA 1
ATOM 3896 C C . VAL A 1 482 ? -16.615 -3.921 -7.351 1.00 94.56 482 VAL A C 1
ATOM 3898 O O . VAL A 1 482 ? -16.899 -3.474 -6.243 1.00 94.56 482 VAL A O 1
ATOM 3901 N N . ASN A 1 483 ? -15.709 -3.344 -8.138 1.00 93.56 483 ASN A N 1
ATOM 3902 C CA . ASN A 1 483 ? -14.997 -2.099 -7.864 1.00 93.56 483 ASN A CA 1
ATOM 3903 C C . ASN A 1 483 ? -15.675 -0.930 -8.592 1.00 93.56 483 ASN A C 1
ATOM 3905 O O . ASN A 1 483 ? -15.774 -0.937 -9.812 1.00 93.56 483 ASN A O 1
ATOM 3909 N N . TYR A 1 484 ? -16.085 0.087 -7.834 1.00 92.94 484 TYR A N 1
ATOM 3910 C CA . TYR A 1 484 ? -16.787 1.283 -8.322 1.00 92.94 484 TYR A CA 1
ATOM 3911 C C . TYR A 1 484 ? -15.917 2.548 -8.294 1.00 92.94 484 TYR A C 1
ATOM 3913 O O . TYR A 1 484 ? -16.425 3.667 -8.361 1.00 92.94 484 TYR A O 1
ATOM 3921 N N . ARG A 1 485 ? -14.611 2.406 -8.048 1.00 90.88 485 ARG A N 1
ATOM 3922 C CA . ARG A 1 485 ? -13.704 3.534 -7.794 1.00 90.88 485 ARG A CA 1
ATOM 3923 C C . ARG A 1 485 ? -12.811 3.847 -8.980 1.00 90.88 485 ARG A C 1
ATOM 3925 O O . ARG A 1 485 ? -12.631 5.025 -9.273 1.00 90.88 485 ARG A O 1
ATOM 3932 N N . SER A 1 486 ? -12.156 2.826 -9.517 1.00 91.94 486 SER A N 1
ATOM 3933 C CA . SER A 1 486 ? -10.944 2.993 -10.318 1.00 91.94 486 SER A CA 1
ATOM 3934 C C . SER A 1 486 ? -11.091 2.363 -11.691 1.00 91.94 486 SER A C 1
ATOM 3936 O O . SER A 1 486 ? -11.708 1.304 -11.805 1.00 91.94 486 SER A O 1
ATOM 3938 N N . ASN A 1 487 ? -10.435 2.980 -12.675 1.00 94.25 487 ASN A N 1
ATOM 3939 C CA . ASN A 1 487 ? -10.231 2.420 -14.006 1.00 94.25 487 ASN A CA 1
ATOM 3940 C C . ASN A 1 487 ? -9.707 0.974 -13.931 1.00 94.25 487 ASN A C 1
ATOM 3942 O O . ASN A 1 487 ? -8.903 0.632 -13.049 1.00 94.25 487 ASN A O 1
ATOM 3946 N N . GLU A 1 488 ? -10.147 0.126 -14.863 1.00 90.69 488 GLU A N 1
ATOM 3947 C CA . GLU A 1 488 ? -9.805 -1.298 -14.883 1.00 90.69 488 GLU A CA 1
ATOM 3948 C C . GLU A 1 488 ? -8.289 -1.557 -14.959 1.00 90.69 488 GLU A C 1
ATOM 3950 O O . GLU A 1 488 ? -7.778 -2.476 -14.309 1.00 90.69 488 GLU A O 1
ATOM 3955 N N . LEU A 1 489 ? -7.539 -0.708 -15.663 1.00 90.00 489 LEU A N 1
ATOM 3956 C CA . LEU A 1 489 ? -6.087 -0.843 -15.790 1.00 90.00 489 LEU A CA 1
ATOM 3957 C C . LEU A 1 489 ? -5.352 -0.558 -14.474 1.00 90.00 489 LEU A C 1
ATOM 3959 O O . LEU A 1 489 ? -4.366 -1.227 -14.159 1.00 90.00 489 LEU A O 1
ATOM 3963 N N . ILE A 1 490 ? -5.855 0.376 -13.660 1.00 91.44 490 ILE A N 1
ATOM 3964 C CA . ILE A 1 490 ? -5.258 0.720 -12.357 1.00 91.44 490 ILE A CA 1
ATOM 3965 C C . ILE A 1 490 ? -5.383 -0.455 -11.385 1.00 91.44 490 ILE A C 1
ATOM 3967 O O . ILE A 1 490 ? -4.449 -0.770 -10.646 1.00 91.44 490 ILE A O 1
ATOM 3971 N N . GLN A 1 491 ? -6.532 -1.131 -11.376 1.00 87.69 491 GLN A N 1
ATOM 3972 C CA . GLN A 1 491 ? -6.766 -2.253 -10.463 1.00 87.69 491 GLN A CA 1
ATOM 3973 C C . GLN A 1 491 ? -6.053 -3.544 -10.885 1.00 87.69 491 GLN A C 1
ATOM 3975 O O . GLN A 1 491 ? -5.899 -4.435 -10.049 1.00 87.69 491 GLN A O 1
ATOM 3980 N N . LEU A 1 492 ? -5.615 -3.661 -12.142 1.00 86.12 492 LEU A N 1
ATOM 3981 C CA . LEU A 1 492 ? -5.114 -4.905 -12.729 1.00 86.12 492 LEU A CA 1
ATOM 3982 C C . LEU A 1 492 ? -3.977 -5.534 -11.915 1.00 86.12 492 LEU A C 1
ATOM 3984 O O . LEU A 1 492 ? -4.011 -6.728 -11.607 1.00 86.12 492 LEU A O 1
ATOM 3988 N N . TRP A 1 493 ? -2.986 -4.725 -11.527 1.00 86.69 493 TRP A N 1
ATOM 3989 C CA . TRP A 1 493 ? -1.849 -5.203 -10.740 1.00 86.69 493 TRP A CA 1
ATOM 3990 C C . TRP A 1 493 ? -2.297 -5.723 -9.370 1.00 86.69 493 TRP A C 1
ATOM 3992 O O . TRP A 1 493 ? -1.976 -6.857 -9.009 1.00 86.69 493 TRP A O 1
ATOM 4002 N N . SER A 1 494 ? -3.098 -4.942 -8.639 1.00 89.12 494 SER A N 1
ATOM 4003 C CA . SER A 1 494 ? -3.626 -5.326 -7.326 1.00 89.12 494 SER A CA 1
ATOM 4004 C C . SER A 1 494 ? -4.509 -6.575 -7.398 1.00 89.12 494 SER A C 1
ATOM 4006 O O . SER A 1 494 ? -4.406 -7.457 -6.547 1.00 89.12 494 SER A O 1
ATOM 4008 N N . ASN A 1 495 ? -5.352 -6.678 -8.428 1.00 89.00 495 ASN A N 1
ATOM 4009 C CA . ASN A 1 495 ? -6.254 -7.806 -8.645 1.00 89.00 495 ASN A CA 1
ATOM 4010 C C . ASN A 1 495 ? -5.495 -9.123 -8.833 1.00 89.00 495 ASN A C 1
ATOM 4012 O O . ASN A 1 495 ? -5.832 -10.127 -8.203 1.00 89.00 495 ASN A O 1
ATOM 4016 N N . ARG A 1 496 ? -4.420 -9.096 -9.627 1.00 83.56 496 ARG A N 1
ATOM 4017 C CA . ARG A 1 496 ? -3.544 -10.253 -9.851 1.00 83.56 496 ARG A CA 1
ATOM 4018 C C . ARG A 1 496 ? -2.768 -10.657 -8.601 1.00 83.56 496 ARG A C 1
ATOM 4020 O O . ARG A 1 496 ? -2.770 -11.827 -8.241 1.00 83.56 496 ARG A O 1
ATOM 4027 N N . HIS A 1 497 ? -2.140 -9.696 -7.922 1.00 82.25 497 HIS A N 1
ATOM 4028 C CA . HIS A 1 497 ? -1.220 -9.995 -6.819 1.00 82.25 497 HIS A CA 1
ATOM 4029 C C . HIS A 1 497 ? -1.925 -10.340 -5.500 1.00 82.25 497 HIS A C 1
ATOM 4031 O O . HIS A 1 497 ? -1.362 -11.075 -4.693 1.00 82.25 497 HIS A O 1
ATOM 4037 N N . PHE A 1 498 ? -3.131 -9.811 -5.258 1.00 86.00 498 PHE A N 1
ATOM 4038 C CA . PHE A 1 498 ? -3.803 -9.944 -3.957 1.00 86.00 498 PHE A CA 1
ATOM 4039 C C . PHE A 1 498 ? -5.180 -10.592 -4.013 1.00 86.00 498 PHE A C 1
ATOM 4041 O O . PHE A 1 498 ? -5.590 -11.207 -3.036 1.00 86.00 498 PHE A O 1
ATOM 4048 N N . TYR A 1 499 ? -5.915 -10.455 -5.117 1.00 86.62 499 TYR A N 1
ATOM 4049 C CA . TYR A 1 499 ? -7.339 -10.814 -5.149 1.00 86.62 499 TYR A CA 1
ATOM 4050 C C . TYR A 1 499 ? -7.660 -11.976 -6.101 1.00 86.62 499 TYR A C 1
ATOM 4052 O O . TYR A 1 499 ? -8.831 -12.313 -6.281 1.00 86.62 499 TYR A O 1
ATOM 4060 N N . GLY A 1 500 ? -6.637 -12.624 -6.673 1.00 83.06 500 GLY A N 1
ATOM 4061 C CA . GLY A 1 500 ? -6.777 -13.810 -7.523 1.00 83.06 500 GLY A CA 1
ATOM 4062 C C . GLY A 1 500 ? -7.643 -13.573 -8.759 1.00 83.06 500 GLY A C 1
ATOM 4063 O O . GLY A 1 500 ? -8.420 -14.452 -9.119 1.00 83.06 500 GLY A O 1
ATOM 4064 N N . GLU A 1 501 ? -7.572 -12.367 -9.332 1.00 85.44 501 GLU A N 1
ATOM 4065 C CA . GLU A 1 501 ? -8.362 -11.927 -10.495 1.00 85.44 501 GLU A CA 1
ATOM 4066 C C . GLU A 1 501 ? -9.891 -11.971 -10.286 1.00 85.44 501 GLU A C 1
ATOM 4068 O O . GLU A 1 501 ? -10.664 -11.979 -11.240 1.00 85.44 501 GLU A O 1
ATOM 4073 N N . LYS A 1 502 ? -10.358 -11.966 -9.028 1.00 85.69 502 LYS A N 1
ATOM 4074 C CA . LYS A 1 502 ? -11.795 -11.999 -8.697 1.00 85.69 502 LYS A CA 1
ATOM 4075 C C . LYS A 1 502 ? -12.458 -10.621 -8.669 1.00 85.69 502 LYS A C 1
ATOM 4077 O O . LYS A 1 502 ? -13.684 -10.565 -8.608 1.00 85.69 502 LYS A O 1
ATOM 4082 N N . LEU A 1 503 ? -11.686 -9.531 -8.651 1.00 88.75 503 LEU A N 1
ATOM 4083 C CA . LEU A 1 503 ? -12.212 -8.163 -8.655 1.00 88.75 503 LEU A CA 1
ATOM 4084 C C . LEU A 1 503 ? -12.611 -7.756 -10.080 1.00 88.75 503 LEU A C 1
ATOM 4086 O O . LEU A 1 503 ? -11.851 -7.979 -11.017 1.00 88.75 503 LEU A O 1
ATOM 4090 N N . VAL A 1 504 ? -13.775 -7.133 -10.239 1.00 90.94 504 VAL A N 1
ATOM 4091 C CA . VAL A 1 504 ? -14.315 -6.683 -11.531 1.00 90.94 504 VAL A CA 1
ATOM 4092 C C . VAL A 1 504 ? -14.614 -5.189 -11.445 1.00 90.94 504 VAL A C 1
ATOM 4094 O O . VAL A 1 504 ? -15.208 -4.753 -10.462 1.00 90.94 504 VAL A O 1
ATOM 4097 N N . AL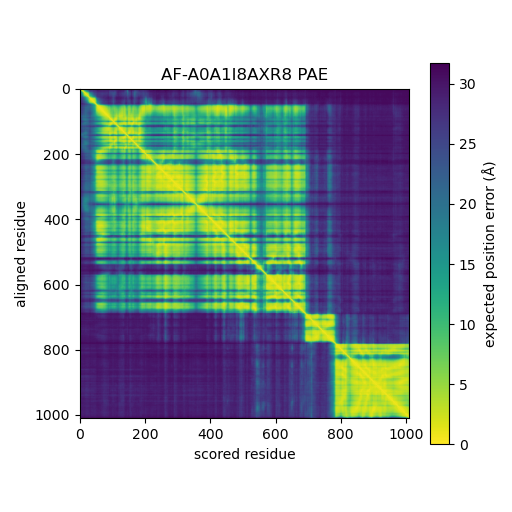A A 1 505 ? -14.218 -4.391 -12.441 1.00 90.00 505 ALA A N 1
ATOM 4098 C CA . ALA A 1 505 ? -14.637 -2.985 -12.502 1.00 90.00 505 ALA A CA 1
ATOM 4099 C C . ALA A 1 505 ? -16.115 -2.881 -12.906 1.00 90.00 505 ALA A C 1
ATOM 4101 O O . ALA A 1 505 ? -16.547 -3.560 -13.845 1.00 90.00 505 ALA A O 1
ATOM 4102 N N . SER A 1 506 ? -16.870 -2.023 -12.213 1.00 92.88 506 SER A N 1
ATOM 4103 C CA . SER A 1 506 ? -18.224 -1.647 -12.626 1.00 92.88 506 SER A CA 1
ATOM 4104 C C . SER A 1 506 ? -18.185 -0.915 -13.966 1.00 92.88 506 SER A C 1
ATOM 4106 O O . SER A 1 506 ? -17.158 -0.340 -14.332 1.00 92.88 506 SER A O 1
ATOM 4108 N N . ASP A 1 507 ? -19.297 -0.916 -14.697 1.00 88.25 507 ASP A N 1
ATOM 4109 C CA . ASP A 1 507 ? -19.345 -0.282 -16.017 1.00 88.25 507 ASP A CA 1
ATOM 4110 C C . ASP A 1 507 ? -19.084 1.234 -15.933 1.00 88.25 507 ASP A C 1
ATOM 4112 O O . ASP A 1 507 ? -18.460 1.799 -16.827 1.00 88.25 507 ASP A O 1
ATOM 4116 N N . GLU A 1 508 ? -19.451 1.886 -14.823 1.00 88.88 508 GLU A N 1
ATOM 4117 C CA . GLU A 1 508 ? -19.182 3.313 -14.591 1.00 88.88 508 GLU A CA 1
ATOM 4118 C C . GLU A 1 508 ? -17.719 3.613 -14.250 1.00 88.88 508 GLU A C 1
ATOM 4120 O O . GLU A 1 508 ? -17.277 4.747 -14.415 1.00 88.88 508 GLU A O 1
ATOM 4125 N N . ALA A 1 509 ? -16.980 2.632 -13.726 1.00 89.88 509 ALA A N 1
ATOM 4126 C CA . ALA A 1 509 ? -15.588 2.798 -13.321 1.00 89.88 509 ALA A CA 1
ATOM 4127 C C . ALA A 1 509 ? -14.599 2.280 -14.371 1.00 89.88 509 ALA A C 1
ATOM 4129 O O . ALA A 1 509 ? -13.455 2.724 -14.370 1.00 89.88 509 ALA A O 1
ATOM 4130 N N . ARG A 1 510 ? -15.017 1.361 -15.254 1.00 88.94 510 ARG A N 1
ATOM 4131 C CA . ARG A 1 510 ? -14.138 0.638 -16.188 1.00 88.94 510 ARG A CA 1
ATOM 4132 C C . ARG A 1 510 ? -13.282 1.572 -17.048 1.00 88.94 510 ARG A C 1
ATOM 4134 O O . ARG A 1 510 ? -12.067 1.411 -17.064 1.00 88.94 510 ARG A O 1
ATOM 4141 N N . GLU A 1 511 ? -13.914 2.575 -17.656 1.00 89.81 511 GLU A N 1
ATOM 4142 C CA . GLU A 1 511 ? -13.342 3.474 -18.676 1.00 89.81 511 GLU A CA 1
ATOM 4143 C C . GLU A 1 511 ? -13.306 4.945 -18.207 1.00 89.81 511 GLU A C 1
ATOM 4145 O O . GLU A 1 511 ? -13.604 5.882 -18.956 1.00 89.81 511 GLU A O 1
ATOM 4150 N N . ILE A 1 512 ? -12.996 5.183 -16.926 1.00 92.38 512 ILE A N 1
ATOM 4151 C CA . ILE A 1 512 ? -12.790 6.553 -16.426 1.00 92.38 512 ILE A CA 1
ATOM 4152 C C . ILE A 1 512 ? -11.363 7.021 -16.726 1.00 92.38 512 ILE A C 1
ATOM 4154 O O . ILE A 1 512 ? -10.400 6.349 -16.359 1.00 92.38 512 ILE A O 1
ATOM 4158 N N . HIS A 1 513 ? -11.235 8.190 -17.357 1.00 91.69 513 HIS A N 1
ATOM 4159 C CA . HIS A 1 513 ? -9.964 8.790 -17.792 1.00 91.69 513 HIS A CA 1
ATOM 4160 C C . HIS A 1 513 ? -9.770 10.191 -17.213 1.00 91.69 513 HIS A C 1
ATOM 4162 O O . HIS A 1 513 ? -10.730 10.804 -16.732 1.00 91.69 513 HIS A O 1
ATOM 4168 N N . ILE A 1 514 ? -8.532 10.694 -17.197 1.00 89.69 514 ILE A N 1
ATOM 4169 C CA . ILE A 1 514 ? -8.220 11.978 -16.557 1.00 89.69 514 ILE A CA 1
ATOM 4170 C C . ILE A 1 514 ? -8.691 13.168 -17.403 1.00 89.69 514 ILE A C 1
ATOM 4172 O O . ILE A 1 514 ? -9.167 14.154 -16.839 1.00 89.69 514 ILE A O 1
ATOM 4176 N N . ASN A 1 515 ? -8.660 13.054 -18.736 1.00 87.50 515 ASN A N 1
ATOM 4177 C CA . ASN A 1 515 ? -9.156 14.083 -19.655 1.00 87.50 515 ASN A CA 1
ATOM 4178 C C . ASN A 1 515 ? -10.638 14.445 -19.430 1.00 87.50 515 ASN A C 1
ATOM 4180 O O . ASN A 1 515 ? -11.006 15.612 -19.560 1.00 87.50 515 ASN A O 1
ATOM 4184 N N . GLN A 1 516 ? -11.466 13.485 -19.006 1.00 89.25 516 GLN A N 1
ATOM 4185 C CA . GLN A 1 516 ? -12.907 13.640 -18.771 1.00 89.25 516 GLN A CA 1
ATOM 4186 C C . GLN A 1 516 ? -13.249 14.663 -17.673 1.00 89.25 516 GLN A C 1
ATOM 4188 O O . GLN A 1 516 ? -14.400 15.080 -17.573 1.00 89.25 516 GLN A O 1
ATOM 4193 N N . ILE A 1 517 ? -12.286 15.037 -16.823 1.00 88.38 517 ILE A N 1
ATOM 4194 C CA . ILE A 1 517 ? -12.476 16.010 -15.732 1.00 88.38 517 ILE A CA 1
ATOM 4195 C C . ILE A 1 517 ? -11.591 17.255 -15.870 1.00 88.38 517 ILE A C 1
ATOM 4197 O O . ILE A 1 517 ? -11.493 18.048 -14.931 1.00 88.38 517 ILE A O 1
ATOM 4201 N N . THR A 1 518 ? -10.934 17.423 -17.018 1.00 84.81 518 THR A N 1
ATOM 4202 C CA . THR A 1 518 ? -10.165 18.636 -17.313 1.00 84.81 518 THR A CA 1
ATOM 4203 C C . THR A 1 518 ? -11.106 19.823 -17.503 1.00 84.81 518 THR A C 1
ATOM 4205 O O . THR A 1 518 ? -12.225 19.678 -17.996 1.00 84.81 518 THR A O 1
ATOM 4208 N N . ARG A 1 519 ? -10.683 21.004 -17.045 1.00 83.75 519 ARG A N 1
ATOM 4209 C CA . ARG A 1 519 ? -11.510 22.225 -17.010 1.00 83.75 519 ARG A CA 1
ATOM 4210 C C . ARG A 1 519 ? -10.811 23.380 -17.723 1.00 83.75 519 ARG A C 1
ATOM 4212 O O . ARG A 1 519 ? -10.722 24.475 -17.178 1.00 83.75 519 ARG A O 1
ATOM 4219 N N . ASN A 1 520 ? -10.250 23.117 -18.902 1.00 66.25 520 ASN A N 1
ATOM 4220 C CA . ASN A 1 520 ? -9.563 24.146 -19.678 1.00 66.25 520 ASN A CA 1
ATOM 4221 C C . ASN A 1 520 ? -10.569 25.179 -20.195 1.00 66.25 520 ASN A C 1
ATOM 4223 O O . ASN A 1 520 ? -11.457 24.840 -20.977 1.00 66.25 520 ASN A O 1
ATOM 4227 N N . ASP A 1 521 ? -10.389 26.441 -19.801 1.00 52.25 521 ASP A N 1
ATOM 4228 C CA . ASP A 1 521 ? -10.997 27.568 -20.500 1.00 52.25 521 ASP A CA 1
ATOM 4229 C C . ASP A 1 521 ? -10.448 27.596 -21.931 1.00 52.25 521 ASP A C 1
ATOM 4231 O O . ASP A 1 521 ? -9.239 27.490 -22.163 1.00 52.25 521 ASP A O 1
ATOM 4235 N N . SER A 1 522 ? -11.348 27.736 -22.897 1.00 46.22 522 SER A N 1
ATOM 4236 C CA . SER A 1 522 ? -11.153 27.568 -24.342 1.00 46.22 522 SER A CA 1
ATOM 4237 C C . SER A 1 522 ? -10.136 28.508 -25.014 1.00 46.22 522 SER A C 1
ATOM 4239 O O . SER A 1 522 ? -10.085 28.556 -26.237 1.00 46.22 522 SER A O 1
ATOM 4241 N N . ASN A 1 523 ? -9.309 29.233 -24.257 1.00 46.19 523 ASN A N 1
ATOM 4242 C CA . ASN A 1 523 ? -8.389 30.243 -24.777 1.00 46.19 523 ASN A CA 1
ATOM 4243 C C . ASN A 1 523 ? -6.905 30.027 -24.427 1.00 46.19 523 ASN A C 1
ATOM 4245 O O . ASN A 1 523 ? -6.113 30.900 -24.774 1.00 46.19 523 ASN A O 1
ATOM 4249 N N . ASN A 1 524 ? -6.481 28.932 -23.761 1.00 50.84 524 ASN A N 1
ATOM 4250 C CA . ASN A 1 524 ? -5.054 28.824 -23.389 1.00 50.84 524 ASN A CA 1
ATOM 4251 C C . ASN A 1 524 ? -4.433 27.427 -23.130 1.00 50.84 524 ASN A C 1
ATOM 4253 O O . ASN A 1 524 ? -3.603 27.303 -22.232 1.00 50.84 524 ASN A O 1
ATOM 4257 N N . SER A 1 525 ? -4.752 26.361 -23.878 1.00 48.16 525 SER A N 1
ATOM 4258 C CA . SER A 1 525 ? -4.140 25.038 -23.607 1.00 48.16 525 SER A CA 1
ATOM 4259 C C . SER A 1 525 ? -3.332 24.455 -24.770 1.00 48.16 525 SER A C 1
ATOM 4261 O O . SER A 1 525 ? -3.835 23.665 -25.563 1.00 48.16 525 SER A O 1
ATOM 4263 N N . SER A 1 526 ? -2.040 24.775 -24.813 1.00 52.75 526 SER A N 1
ATOM 4264 C CA . SER A 1 526 ? -1.008 24.049 -25.573 1.00 52.75 526 SER A CA 1
ATOM 4265 C C . SER A 1 526 ? -0.471 22.807 -24.834 1.00 52.75 526 SER A C 1
ATOM 4267 O O . SER A 1 526 ? 0.489 22.187 -25.286 1.00 52.75 526 SER A O 1
ATOM 4269 N N . ILE A 1 527 ? -1.067 22.426 -23.696 1.00 59.88 527 ILE A N 1
ATOM 4270 C CA . ILE A 1 527 ? -0.588 21.330 -22.841 1.00 59.88 527 ILE A CA 1
ATOM 4271 C C . ILE A 1 527 ? -1.410 20.069 -23.097 1.00 59.88 527 ILE A C 1
ATOM 4273 O O . ILE A 1 527 ? -2.581 19.982 -22.728 1.00 59.88 527 ILE A O 1
ATOM 4277 N N . GLN A 1 528 ? -0.767 19.078 -23.710 1.00 65.56 528 GLN A N 1
ATOM 4278 C CA . GLN A 1 528 ? -1.321 17.749 -23.929 1.00 65.56 528 GLN A CA 1
ATOM 4279 C C . GLN A 1 528 ? -1.012 16.868 -22.709 1.00 65.56 528 GLN A C 1
ATOM 4281 O O . GLN A 1 528 ? 0.144 16.535 -22.454 1.00 65.56 528 GLN A O 1
ATOM 4286 N N . LEU A 1 529 ? -2.039 16.523 -21.925 1.00 75.94 529 LEU A N 1
ATOM 4287 C CA . LEU A 1 529 ? -1.891 15.583 -20.812 1.00 75.94 529 LEU A CA 1
ATOM 4288 C C . LEU A 1 529 ? -1.735 14.143 -21.315 1.00 75.94 529 LEU A C 1
ATOM 4290 O O . LEU A 1 529 ? -2.329 13.754 -22.320 1.00 75.94 529 LEU A O 1
ATOM 4294 N N . ILE A 1 530 ? -0.998 13.338 -20.549 1.00 80.88 530 ILE A N 1
ATOM 4295 C CA . ILE A 1 530 ? -0.991 11.880 -20.693 1.00 80.88 530 ILE A CA 1
ATOM 4296 C C . ILE A 1 530 ? -2.319 11.356 -20.145 1.00 80.88 530 ILE A C 1
ATOM 4298 O O . ILE A 1 530 ? -2.618 11.574 -18.970 1.00 80.88 530 ILE A O 1
ATOM 4302 N N . ASP A 1 531 ? -3.108 10.692 -20.987 1.00 84.38 531 ASP A N 1
ATOM 4303 C CA . ASP A 1 531 ? -4.456 10.222 -20.637 1.00 84.38 531 ASP A CA 1
ATOM 4304 C C . ASP A 1 531 ? -4.512 8.746 -20.207 1.00 84.38 531 ASP A C 1
ATOM 4306 O O . ASP A 1 531 ? -5.546 8.255 -19.745 1.00 84.38 531 ASP A O 1
ATOM 4310 N N . ASP A 1 532 ? -3.385 8.037 -20.312 1.00 86.75 532 ASP A N 1
ATOM 4311 C CA . ASP A 1 532 ? -3.263 6.663 -19.840 1.00 86.75 532 ASP A CA 1
ATOM 4312 C C . ASP A 1 532 ? -3.576 6.570 -18.331 1.00 86.75 532 ASP A C 1
ATOM 4314 O O . ASP A 1 532 ? -3.003 7.320 -17.523 1.00 86.75 532 ASP A O 1
ATOM 4318 N N . PRO A 1 533 ? -4.448 5.631 -17.907 1.00 88.12 533 PRO A N 1
ATOM 4319 C CA . PRO A 1 533 ? -4.789 5.453 -16.496 1.00 88.12 533 PRO A CA 1
ATOM 4320 C C . PRO A 1 533 ? -3.625 4.965 -15.633 1.00 88.12 533 PRO A C 1
ATOM 4322 O O . PRO A 1 533 ? -3.625 5.156 -14.416 1.00 88.12 533 PRO A O 1
ATOM 4325 N N . LEU A 1 534 ? -2.631 4.317 -16.241 1.00 89.69 534 LEU A N 1
ATOM 4326 C CA . LEU A 1 534 ? -1.455 3.792 -15.562 1.00 89.69 534 LEU A CA 1
ATOM 4327 C C . LEU A 1 534 ? -0.196 4.218 -16.317 1.00 89.69 534 LEU A C 1
ATOM 4329 O O . LEU A 1 534 ? 0.063 3.730 -17.412 1.00 89.69 534 LEU A O 1
ATOM 4333 N N . VAL A 1 535 ? 0.597 5.100 -15.709 1.00 86.81 535 VAL A N 1
ATOM 4334 C CA . VAL A 1 535 ? 1.805 5.672 -16.321 1.00 86.81 535 VAL A CA 1
ATOM 4335 C C . VAL A 1 535 ? 3.020 5.329 -15.469 1.00 86.81 535 VAL A C 1
ATOM 4337 O O . VAL A 1 535 ? 2.989 5.499 -14.251 1.00 86.81 535 VAL A O 1
ATOM 4340 N N . LEU A 1 536 ? 4.100 4.869 -16.103 1.00 86.25 536 LEU A N 1
ATOM 4341 C CA . LEU A 1 536 ? 5.417 4.722 -15.485 1.00 86.25 536 LEU A CA 1
ATOM 4342 C C . LEU A 1 536 ? 6.397 5.679 -16.168 1.00 86.25 536 LEU A C 1
ATOM 4344 O O . LEU A 1 536 ? 6.730 5.490 -17.335 1.00 86.25 536 LEU A O 1
ATOM 4348 N N . LEU A 1 537 ? 6.891 6.660 -15.419 1.00 83.62 537 LEU A N 1
ATOM 4349 C CA . LEU A 1 537 ? 8.065 7.442 -15.776 1.00 83.62 537 LEU A CA 1
ATOM 4350 C C . LEU A 1 537 ? 9.307 6.727 -15.235 1.00 83.62 537 LEU A C 1
ATOM 4352 O O . LEU A 1 537 ? 9.568 6.737 -14.027 1.00 83.62 537 LEU A O 1
ATOM 4356 N N . ASP A 1 538 ? 10.039 6.076 -16.136 1.00 82.81 538 ASP A N 1
ATOM 4357 C CA . ASP A 1 538 ? 11.245 5.328 -15.798 1.00 82.81 538 ASP A CA 1
ATOM 4358 C C . ASP A 1 538 ? 12.439 6.265 -15.568 1.00 82.81 538 ASP A C 1
ATOM 4360 O O . ASP A 1 538 ? 12.804 7.045 -16.442 1.00 82.81 538 ASP A O 1
ATOM 4364 N N . THR A 1 539 ? 13.067 6.175 -14.395 1.00 77.94 539 THR A N 1
ATOM 4365 C CA . THR A 1 539 ? 14.265 6.956 -14.033 1.00 77.94 539 THR A CA 1
ATOM 4366 C C . THR A 1 539 ? 15.563 6.147 -14.099 1.00 77.94 539 THR A C 1
ATOM 4368 O O . THR A 1 539 ? 16.593 6.574 -13.569 1.00 77.94 539 THR A O 1
ATOM 4371 N N . ALA A 1 540 ? 15.532 4.959 -14.716 1.00 69.06 540 ALA A N 1
ATOM 4372 C CA . ALA A 1 540 ? 16.681 4.064 -14.816 1.00 69.06 540 ALA A CA 1
ATOM 4373 C C . ALA A 1 540 ? 17.877 4.666 -15.573 1.00 69.06 540 ALA A C 1
ATOM 4375 O O . ALA A 1 540 ? 19.004 4.285 -15.249 1.00 69.06 540 ALA A O 1
ATOM 4376 N N . ASP A 1 541 ? 17.653 5.597 -16.506 1.00 58.59 541 ASP A N 1
ATOM 4377 C CA . ASP A 1 541 ? 18.649 6.049 -17.492 1.00 58.59 541 ASP A CA 1
ATOM 4378 C C . ASP A 1 541 ? 18.682 7.582 -17.682 1.00 58.59 541 ASP A C 1
ATOM 4380 O O . ASP A 1 541 ? 18.886 8.065 -18.786 1.00 58.59 541 ASP A O 1
ATOM 4384 N N . ILE A 1 542 ? 18.482 8.370 -16.616 1.00 53.56 542 ILE A N 1
ATOM 4385 C CA . ILE A 1 542 ? 18.723 9.824 -16.699 1.00 53.56 542 ILE A CA 1
ATOM 4386 C C . ILE A 1 542 ? 20.238 10.070 -16.655 1.00 53.56 542 ILE A C 1
ATOM 4388 O O . ILE A 1 542 ? 20.883 9.807 -15.631 1.00 53.56 542 ILE A O 1
ATOM 4392 N N . ASP A 1 543 ? 20.798 10.560 -17.760 1.00 49.19 543 ASP A N 1
ATOM 4393 C CA . ASP A 1 543 ? 22.232 10.802 -17.917 1.00 49.19 543 ASP A CA 1
ATOM 4394 C C . ASP A 1 543 ? 22.729 11.977 -17.061 1.00 49.19 543 ASP A C 1
ATOM 4396 O O . ASP A 1 543 ? 22.037 12.972 -16.837 1.00 49.19 543 ASP A O 1
ATOM 4400 N N . LYS A 1 544 ? 23.983 11.895 -16.591 1.00 45.47 544 LYS A N 1
ATOM 4401 C CA . LYS A 1 544 ? 24.621 12.955 -15.778 1.00 45.47 544 LYS A CA 1
ATOM 4402 C C . LYS A 1 544 ? 24.659 14.323 -16.474 1.00 45.47 544 LYS A C 1
ATOM 4404 O O . LYS A 1 544 ? 24.728 15.334 -15.779 1.00 45.47 544 LYS A O 1
ATOM 4409 N N . GLU A 1 545 ? 24.643 14.351 -17.804 1.00 48.62 545 GLU A N 1
ATOM 4410 C CA . GLU A 1 545 ? 24.712 15.572 -18.614 1.00 48.62 545 GLU A CA 1
ATOM 4411 C C . GLU A 1 545 ? 23.357 16.305 -18.668 1.00 48.62 545 GLU A C 1
ATOM 4413 O O . GLU A 1 545 ? 23.320 17.501 -18.383 1.00 48.62 545 GLU A O 1
ATOM 4418 N N . GLU A 1 546 ? 22.233 15.598 -18.861 1.00 51.19 546 GLU A N 1
ATOM 4419 C CA . GLU A 1 546 ? 20.874 16.178 -18.766 1.00 51.19 546 GLU A CA 1
ATOM 4420 C C . GLU A 1 546 ? 20.585 16.748 -17.364 1.00 51.19 546 GLU A C 1
ATOM 4422 O O . GLU A 1 546 ? 19.900 17.762 -17.193 1.00 51.19 546 GLU A O 1
ATOM 4427 N N . LEU A 1 547 ? 21.160 16.126 -16.330 1.00 50.81 547 LEU A N 1
ATOM 4428 C CA . LEU A 1 547 ? 21.073 16.608 -14.949 1.00 50.81 547 LEU A CA 1
ATOM 4429 C C . LEU A 1 547 ? 21.818 17.933 -14.733 1.00 50.81 547 LEU A C 1
ATOM 4431 O O . LEU A 1 547 ? 21.376 18.755 -13.924 1.00 50.81 547 LEU A O 1
ATOM 4435 N N . LEU A 1 548 ? 22.924 18.151 -15.450 1.00 47.69 548 LEU A N 1
ATOM 4436 C CA . LEU A 1 548 ? 23.690 19.396 -15.407 1.00 47.69 548 LEU A CA 1
ATOM 4437 C C . LEU A 1 548 ? 22.919 20.539 -16.085 1.00 47.69 548 LEU A C 1
ATOM 4439 O O . LEU A 1 548 ? 22.897 21.660 -15.577 1.00 47.69 548 LEU A O 1
ATOM 4443 N N . GLU A 1 549 ? 22.223 20.255 -17.187 1.00 50.72 549 GLU A N 1
ATOM 4444 C CA . GLU A 1 549 ? 21.382 21.238 -17.882 1.00 50.72 549 GLU A CA 1
ATOM 4445 C C . GLU A 1 549 ? 20.202 21.709 -17.024 1.00 50.72 549 GLU A C 1
ATOM 4447 O O . GLU A 1 549 ? 19.914 22.907 -16.953 1.00 50.72 549 GLU A O 1
ATOM 4452 N N . LEU A 1 550 ? 19.550 20.797 -16.295 1.00 47.59 550 LEU A N 1
ATOM 4453 C CA . LEU A 1 550 ? 18.493 21.154 -15.343 1.00 47.59 550 LEU A CA 1
ATOM 4454 C C . LEU A 1 550 ? 19.019 22.018 -14.184 1.00 47.59 550 LEU A C 1
ATOM 4456 O O . LEU A 1 550 ? 18.304 22.900 -13.704 1.00 47.59 550 LEU A O 1
ATOM 4460 N N . GLN A 1 551 ? 20.269 21.810 -13.758 1.00 44.59 551 GLN A N 1
ATOM 4461 C CA . GLN A 1 551 ? 20.929 22.634 -12.741 1.00 44.59 551 GLN A CA 1
ATOM 4462 C C . GLN A 1 551 ? 21.182 24.065 -13.225 1.00 44.59 551 GLN A C 1
ATOM 4464 O O . GLN A 1 551 ? 20.986 25.019 -12.472 1.00 44.59 551 GLN A O 1
ATOM 4469 N N . ILE A 1 552 ? 21.582 24.207 -14.489 1.00 49.97 552 ILE A N 1
ATOM 4470 C CA . ILE A 1 552 ? 21.794 25.499 -15.151 1.00 49.97 552 ILE A CA 1
ATOM 4471 C C . ILE A 1 552 ? 20.457 26.226 -15.346 1.00 49.97 552 ILE A C 1
ATOM 4473 O O . ILE A 1 552 ? 20.371 27.437 -15.144 1.00 49.97 552 ILE A O 1
ATOM 4477 N N . LYS A 1 553 ? 19.394 25.489 -15.686 1.00 42.75 553 LYS A N 1
ATOM 4478 C CA . LYS A 1 553 ? 18.050 26.036 -15.920 1.00 42.75 553 LYS A CA 1
ATOM 4479 C C . LYS A 1 553 ? 17.347 26.507 -14.640 1.00 42.75 553 LYS A C 1
ATOM 4481 O O . LYS A 1 553 ? 16.521 27.415 -14.703 1.00 42.75 553 LYS A O 1
ATOM 4486 N N . TYR A 1 554 ? 17.677 25.926 -13.484 1.00 46.94 554 TYR A N 1
ATOM 4487 C CA . TYR A 1 554 ? 17.055 26.243 -12.191 1.00 46.94 554 TYR A CA 1
ATOM 4488 C C . TYR A 1 554 ? 18.103 26.507 -11.086 1.00 46.94 554 TYR A C 1
ATOM 4490 O O . TYR A 1 554 ? 18.226 25.727 -10.136 1.00 46.94 554 TYR A O 1
ATOM 4498 N N . PRO A 1 555 ? 18.835 27.635 -11.149 1.00 41.09 555 PRO A N 1
ATOM 4499 C CA . PRO A 1 555 ? 19.991 27.914 -10.286 1.00 41.09 555 PRO A CA 1
ATOM 4500 C C . PRO A 1 555 ? 19.656 28.098 -8.792 1.00 41.09 555 PRO A C 1
ATOM 4502 O O . PRO A 1 555 ? 20.525 27.933 -7.939 1.00 41.09 555 PRO A O 1
ATOM 4505 N N . ASN A 1 556 ? 18.388 28.352 -8.446 1.00 39.00 556 ASN A N 1
ATOM 4506 C CA . ASN A 1 556 ? 17.920 28.451 -7.054 1.00 39.00 556 ASN A CA 1
ATOM 4507 C C . ASN A 1 556 ? 17.827 27.084 -6.337 1.00 39.00 556 ASN A C 1
ATOM 4509 O O . ASN A 1 556 ? 17.509 27.023 -5.150 1.00 39.00 556 ASN A O 1
ATOM 4513 N N . LEU A 1 557 ? 18.095 25.972 -7.033 1.00 43.69 557 LEU A N 1
ATOM 4514 C CA . LEU A 1 557 ? 18.088 24.606 -6.490 1.00 43.69 557 LEU A CA 1
ATOM 4515 C C . LEU A 1 557 ? 19.472 24.160 -5.979 1.00 43.69 557 LEU A C 1
ATOM 4517 O O . LEU A 1 557 ? 19.836 22.991 -6.117 1.00 43.69 557 LEU A O 1
ATOM 4521 N N . SER A 1 558 ? 20.246 25.069 -5.380 1.00 32.22 558 SER A N 1
ATOM 4522 C CA . SER A 1 558 ? 21.638 24.882 -4.942 1.00 32.22 558 SER A CA 1
ATOM 4523 C C . SER A 1 558 ? 21.821 23.824 -3.835 1.00 32.22 558 SER A C 1
ATOM 4525 O O . SER A 1 558 ? 21.991 24.128 -2.660 1.00 32.22 558 SER A O 1
ATOM 4527 N N . ALA A 1 559 ? 21.764 22.550 -4.230 1.00 33.53 559 ALA A N 1
ATOM 4528 C CA . ALA A 1 559 ? 22.407 21.366 -3.649 1.00 33.53 559 ALA A CA 1
ATOM 4529 C C . ALA A 1 559 ? 21.867 20.140 -4.404 1.00 33.53 559 ALA A C 1
ATOM 4531 O O . ALA A 1 559 ? 20.942 19.456 -3.955 1.00 33.53 559 ALA A O 1
ATOM 4532 N N . ILE A 1 560 ? 22.402 19.897 -5.598 1.00 36.97 560 ILE A N 1
ATOM 4533 C CA . ILE A 1 560 ? 22.035 18.745 -6.413 1.00 36.97 560 ILE A CA 1
ATOM 4534 C C . ILE A 1 560 ? 22.897 17.547 -5.992 1.00 36.97 560 ILE A C 1
ATOM 4536 O O . ILE A 1 560 ? 24.008 17.352 -6.472 1.00 36.97 560 ILE A O 1
ATOM 4540 N N . CYS A 1 561 ? 22.372 16.741 -5.067 1.00 34.22 561 CYS A N 1
ATOM 4541 C CA . CYS A 1 561 ? 22.899 15.419 -4.728 1.00 34.22 561 CYS A CA 1
ATOM 4542 C C . CYS A 1 561 ? 21.902 14.361 -5.221 1.00 34.22 561 CYS A C 1
ATOM 4544 O O . CYS A 1 561 ? 20.887 14.111 -4.577 1.00 34.22 561 CYS A O 1
ATOM 4546 N N . PHE A 1 562 ? 22.180 13.743 -6.371 1.00 42.53 562 PHE A N 1
ATOM 4547 C CA . PHE A 1 562 ? 21.365 12.658 -6.945 1.00 42.53 562 PHE A CA 1
ATOM 4548 C C . PHE A 1 562 ? 21.701 11.259 -6.406 1.00 42.53 562 PHE A C 1
ATOM 4550 O O . PHE A 1 562 ? 21.082 10.276 -6.801 1.00 42.53 562 PHE A O 1
ATOM 4557 N N . PHE A 1 563 ? 22.641 11.163 -5.465 1.00 42.91 563 PHE A N 1
ATOM 4558 C CA . PHE A 1 563 ? 22.907 9.934 -4.726 1.00 42.91 563 PHE A CA 1
ATOM 4559 C C . PHE A 1 563 ? 22.334 10.033 -3.320 1.00 42.91 563 PHE A C 1
ATOM 4561 O O . PHE A 1 563 ? 22.372 11.107 -2.718 1.00 42.91 563 PHE A O 1
ATOM 4568 N N . ASP A 1 564 ? 21.820 8.892 -2.854 1.00 42.72 564 ASP A N 1
ATOM 4569 C CA . ASP A 1 564 ? 21.303 8.549 -1.524 1.00 42.72 564 ASP A CA 1
ATOM 4570 C C . ASP A 1 564 ? 21.908 9.414 -0.399 1.00 42.72 564 ASP A C 1
ATOM 4572 O O . ASP A 1 564 ? 22.829 9.010 0.311 1.00 42.72 564 ASP A O 1
ATOM 4576 N N . SER A 1 565 ? 21.434 10.653 -0.251 1.00 43.34 565 SER A N 1
ATOM 4577 C CA . SER A 1 565 ? 22.066 11.620 0.642 1.00 43.34 565 SER A CA 1
ATOM 4578 C C . SER A 1 565 ? 21.367 11.533 1.984 1.00 43.34 565 SER A C 1
ATOM 4580 O O . SER A 1 565 ? 20.307 12.119 2.204 1.00 43.34 565 SER A O 1
ATOM 4582 N N . ARG A 1 566 ? 21.968 10.770 2.901 1.00 39.56 566 ARG A N 1
ATOM 4583 C CA . ARG A 1 566 ? 21.625 10.863 4.321 1.00 39.56 566 ARG A CA 1
ATOM 4584 C C . ARG A 1 566 ? 22.020 12.259 4.809 1.00 39.56 566 ARG A C 1
ATOM 4586 O O . ARG A 1 566 ? 23.195 12.611 4.695 1.00 39.56 566 ARG A O 1
ATOM 4593 N N . PRO A 1 567 ? 21.121 13.046 5.420 1.00 39.59 567 PRO A N 1
ATOM 4594 C CA . PRO A 1 567 ? 21.574 14.065 6.348 1.00 39.59 567 PRO A CA 1
ATOM 4595 C C . PRO A 1 567 ? 22.320 13.349 7.475 1.00 39.59 567 PRO A C 1
ATOM 4597 O O . PRO A 1 567 ? 21.869 12.302 7.943 1.00 39.59 567 PRO A O 1
ATOM 4600 N N . THR A 1 568 ? 23.393 13.943 7.983 1.00 40.66 568 THR A N 1
ATOM 4601 C CA . THR A 1 568 ? 24.196 13.494 9.140 1.00 40.66 568 THR A CA 1
ATOM 4602 C C . THR A 1 568 ? 23.395 13.274 10.441 1.00 40.66 568 THR A C 1
ATOM 4604 O O . THR A 1 568 ? 23.966 12.967 11.482 1.00 40.66 568 THR A O 1
ATOM 4607 N N . ILE A 1 569 ? 22.063 13.428 10.407 1.00 39.00 569 ILE A N 1
ATOM 4608 C CA . ILE A 1 569 ? 21.149 13.415 11.552 1.00 39.00 569 ILE A CA 1
ATOM 4609 C C . ILE A 1 569 ? 19.885 12.544 11.313 1.00 39.00 569 ILE A C 1
ATOM 4611 O O . ILE A 1 569 ? 19.215 12.199 12.284 1.00 39.00 569 ILE A O 1
ATOM 4615 N N . SER A 1 570 ? 19.545 12.141 10.074 1.00 41.12 570 SER A N 1
ATOM 4616 C CA . SER A 1 570 ? 18.289 11.414 9.766 1.00 41.12 570 SER A CA 1
ATOM 4617 C C . SER A 1 570 ? 18.521 10.126 8.961 1.00 41.12 570 SER A C 1
ATOM 4619 O O . SER A 1 570 ? 19.329 10.101 8.039 1.00 41.12 570 SER A O 1
ATOM 4621 N N . SER A 1 571 ? 17.753 9.073 9.257 1.00 55.25 571 SER A N 1
ATOM 4622 C CA . SER A 1 571 ? 17.768 7.777 8.557 1.00 55.25 571 SER A CA 1
ATOM 4623 C C . SER A 1 571 ? 16.887 7.710 7.292 1.00 55.25 571 SER A C 1
ATOM 4625 O O . SER A 1 571 ? 16.701 6.625 6.742 1.00 55.25 571 SER A O 1
ATOM 4627 N N . SER A 1 572 ? 16.307 8.831 6.843 1.00 66.62 572 SER A N 1
ATOM 4628 C CA . SER A 1 572 ? 15.405 8.900 5.680 1.00 66.62 572 SER A CA 1
ATOM 4629 C C . SER A 1 572 ? 16.138 9.317 4.391 1.00 66.62 572 SER A C 1
ATOM 4631 O O . SER A 1 572 ? 17.288 9.748 4.447 1.00 66.62 572 SER A O 1
ATOM 4633 N N . PHE A 1 573 ? 15.473 9.200 3.235 1.00 72.06 573 PHE A N 1
ATOM 4634 C CA . PHE A 1 573 ? 16.058 9.392 1.900 1.00 72.06 573 PHE A CA 1
ATOM 4635 C C . PHE A 1 573 ? 15.197 10.312 1.021 1.00 72.06 573 PHE A C 1
ATOM 4637 O O . PHE A 1 573 ? 13.994 10.447 1.250 1.00 72.06 573 PHE A O 1
ATOM 4644 N N . TYR A 1 574 ? 15.801 10.925 0.004 1.00 74.69 574 TYR A N 1
ATOM 4645 C CA . TYR A 1 574 ? 15.102 11.712 -1.014 1.00 74.69 574 TYR A CA 1
ATOM 4646 C C . TYR A 1 574 ? 15.814 11.580 -2.371 1.00 74.69 574 TYR A C 1
ATOM 4648 O O . TYR A 1 574 ? 16.985 11.208 -2.428 1.00 74.69 574 TYR A O 1
ATOM 4656 N N . ASN A 1 575 ? 15.097 11.868 -3.456 1.00 76.06 575 ASN A N 1
ATOM 4657 C CA . ASN A 1 575 ? 15.593 11.890 -4.827 1.00 76.06 575 ASN A CA 1
ATOM 4658 C C . ASN A 1 575 ? 15.068 13.156 -5.506 1.00 76.06 575 ASN A C 1
ATOM 4660 O O . ASN A 1 575 ? 13.862 13.309 -5.721 1.00 76.06 575 ASN A O 1
ATOM 4664 N N . LEU A 1 576 ? 15.982 14.074 -5.816 1.00 74.19 576 LEU A N 1
ATOM 4665 C CA . LEU A 1 576 ? 15.632 15.387 -6.343 1.00 74.19 576 LEU A CA 1
ATOM 4666 C C . LEU A 1 576 ? 14.968 15.318 -7.723 1.00 74.19 576 LEU A C 1
ATOM 4668 O O . LEU A 1 576 ? 14.002 16.037 -7.951 1.00 74.19 576 LEU A O 1
ATOM 4672 N N . GLY A 1 577 ? 15.427 14.446 -8.620 1.00 74.38 577 GLY A N 1
ATOM 4673 C CA . GLY A 1 577 ? 14.867 14.337 -9.975 1.00 74.38 577 GLY A CA 1
ATOM 4674 C C . GLY A 1 577 ? 13.462 13.799 -9.950 1.00 74.38 577 GLY A C 1
ATOM 4675 O O . GLY A 1 577 ? 12.576 14.372 -10.574 1.00 74.38 577 GLY A O 1
ATOM 4676 N N . GLU A 1 578 ? 13.228 12.764 -9.145 1.00 84.38 578 GLU A N 1
ATOM 4677 C CA . GLU A 1 578 ? 11.865 12.290 -8.943 1.00 84.38 578 GLU A CA 1
ATOM 4678 C C . GLU A 1 578 ? 10.977 13.354 -8.292 1.00 84.38 578 GLU A C 1
ATOM 4680 O O . GLU A 1 578 ? 9.808 13.465 -8.649 1.00 84.38 578 GLU A O 1
ATOM 4685 N N . ALA A 1 579 ? 11.515 14.163 -7.371 1.00 84.38 579 ALA A N 1
ATOM 4686 C CA . ALA A 1 579 ? 10.760 15.254 -6.757 1.00 84.38 579 ALA A CA 1
ATOM 4687 C C . ALA A 1 579 ? 10.389 16.342 -7.781 1.00 84.38 579 ALA A C 1
ATOM 4689 O O . ALA A 1 579 ? 9.266 16.850 -7.753 1.00 84.38 579 ALA A O 1
ATOM 4690 N N . ILE A 1 580 ? 11.303 16.673 -8.700 1.00 80.81 580 ILE A N 1
ATOM 4691 C CA . ILE A 1 580 ? 11.063 17.607 -9.810 1.00 80.81 580 ILE A CA 1
ATOM 4692 C C . ILE A 1 580 ? 10.010 17.034 -10.762 1.00 80.81 580 ILE A C 1
ATOM 4694 O O . ILE A 1 580 ? 9.029 17.715 -11.044 1.00 80.81 580 ILE A O 1
ATOM 4698 N N . CYS A 1 581 ? 10.154 15.777 -11.190 1.00 83.12 581 CYS A N 1
ATOM 4699 C CA . CYS A 1 581 ? 9.195 15.113 -12.077 1.00 83.12 581 CYS A CA 1
ATOM 4700 C C . CYS A 1 581 ? 7.798 15.042 -11.448 1.00 83.12 581 CYS A C 1
ATOM 4702 O O . CYS A 1 581 ? 6.806 15.363 -12.099 1.00 83.12 581 CYS A O 1
ATOM 4704 N N . ALA A 1 582 ? 7.718 14.689 -10.161 1.00 89.62 582 ALA A N 1
ATOM 4705 C CA . ALA A 1 582 ? 6.458 14.649 -9.428 1.00 89.62 582 ALA A CA 1
ATOM 4706 C C . ALA A 1 582 ? 5.799 16.029 -9.387 1.00 89.62 582 ALA A C 1
ATOM 4708 O O . ALA A 1 582 ? 4.607 16.154 -9.651 1.00 89.62 582 ALA A O 1
ATOM 4709 N N . THR A 1 583 ? 6.582 17.071 -9.098 1.00 86.62 583 THR A N 1
ATOM 4710 C CA . THR A 1 583 ? 6.099 18.457 -9.079 1.00 86.62 583 THR A CA 1
ATOM 4711 C C . THR A 1 583 ? 5.623 18.888 -10.466 1.00 86.62 583 THR A C 1
ATOM 4713 O O . THR A 1 583 ? 4.542 19.454 -10.580 1.00 86.62 583 THR A O 1
ATOM 4716 N N . HIS A 1 584 ? 6.372 18.575 -11.523 1.00 84.75 584 HIS A N 1
ATOM 4717 C CA . HIS A 1 584 ? 6.000 18.915 -12.894 1.00 84.75 584 HIS A CA 1
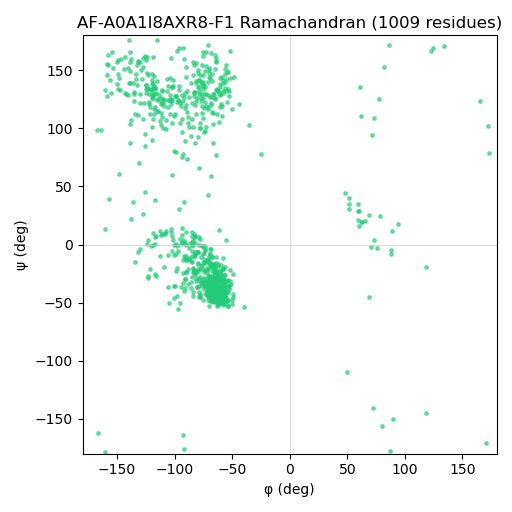ATOM 4718 C C . HIS A 1 584 ? 4.672 18.268 -13.301 1.00 84.75 584 HIS A C 1
ATOM 4720 O O . HIS A 1 584 ? 3.780 18.963 -13.777 1.00 84.75 584 HIS A O 1
ATOM 4726 N N . GLN A 1 585 ? 4.497 16.971 -13.028 1.00 88.56 585 GLN A N 1
ATOM 4727 C CA . GLN A 1 585 ? 3.240 16.278 -13.310 1.00 88.56 585 GLN A CA 1
ATOM 4728 C C . GLN A 1 585 ? 2.066 16.882 -12.528 1.00 88.56 585 GLN A C 1
ATOM 4730 O O . GLN A 1 585 ? 0.979 17.061 -13.072 1.00 88.56 585 GLN A O 1
ATOM 4735 N N . ILE A 1 586 ? 2.275 17.233 -11.256 1.00 90.12 586 ILE A N 1
ATOM 4736 C CA . ILE A 1 586 ? 1.255 17.901 -10.438 1.00 90.12 586 ILE A CA 1
ATOM 4737 C C . ILE A 1 586 ? 0.863 19.251 -11.051 1.00 90.12 586 ILE A C 1
ATOM 4739 O O . ILE A 1 586 ? -0.326 19.541 -11.169 1.00 90.12 586 ILE A O 1
ATOM 4743 N N . LEU A 1 587 ? 1.838 20.065 -11.459 1.00 86.00 587 LEU A N 1
ATOM 4744 C CA . LEU A 1 587 ? 1.584 21.366 -12.079 1.00 86.00 587 LEU A CA 1
ATOM 4745 C C . LEU A 1 587 ? 0.882 21.226 -13.434 1.00 86.00 587 LEU A C 1
ATOM 4747 O O . LEU A 1 587 ? -0.038 21.992 -13.701 1.00 86.00 587 LEU A O 1
ATOM 4751 N N . ALA A 1 588 ? 1.236 20.224 -14.243 1.00 85.56 588 ALA A N 1
ATOM 4752 C CA . ALA A 1 588 ? 0.554 19.934 -15.504 1.00 85.56 588 ALA A CA 1
ATOM 4753 C C . ALA A 1 588 ? -0.928 19.581 -15.278 1.00 85.56 588 ALA A C 1
ATOM 4755 O O . ALA A 1 588 ? -1.809 20.133 -15.935 1.00 85.56 588 ALA A O 1
ATOM 4756 N N . LEU A 1 589 ? -1.226 18.730 -14.289 1.00 88.56 589 LEU A N 1
ATOM 4757 C CA . LEU A 1 589 ? -2.606 18.410 -13.902 1.00 88.56 589 LEU A CA 1
ATOM 4758 C C . LEU A 1 589 ? -3.365 19.649 -13.396 1.00 88.56 589 LEU A C 1
ATOM 4760 O O . LEU A 1 589 ? -4.538 19.830 -13.721 1.00 88.56 589 LEU A O 1
ATOM 4764 N N . ARG A 1 590 ? -2.706 20.530 -12.632 1.00 87.88 590 ARG A N 1
ATOM 4765 C CA . ARG A 1 590 ? -3.295 21.805 -12.181 1.00 87.88 590 ARG A CA 1
ATOM 4766 C C . ARG A 1 590 ? -3.593 22.740 -13.350 1.00 87.88 590 ARG A C 1
ATOM 4768 O O . ARG A 1 590 ? -4.679 23.309 -13.395 1.00 87.88 590 ARG A O 1
ATOM 4775 N N . GLN A 1 591 ? -2.666 22.867 -14.297 1.00 84.06 591 GLN A N 1
ATOM 4776 C CA . GLN A 1 591 ? -2.837 23.674 -15.509 1.00 84.06 591 GLN A CA 1
ATOM 4777 C C . GLN A 1 591 ? -3.967 23.147 -16.396 1.00 84.06 591 GLN A C 1
ATOM 4779 O O . GLN A 1 591 ? -4.637 23.939 -17.046 1.00 84.06 591 GLN A O 1
ATOM 4784 N N . ALA A 1 592 ? -4.243 21.842 -16.349 1.00 84.50 592 ALA A N 1
ATOM 4785 C CA . ALA A 1 592 ? -5.394 21.232 -17.007 1.00 84.50 592 ALA A CA 1
ATOM 4786 C C . ALA A 1 592 ? -6.740 21.421 -16.262 1.00 84.50 592 ALA A C 1
ATOM 4788 O O . ALA A 1 592 ? -7.764 20.837 -16.633 1.00 84.50 592 ALA A O 1
ATOM 4789 N N . GLY A 1 593 ? -6.756 22.193 -15.170 1.00 87.06 593 GLY A N 1
ATOM 4790 C CA . GLY A 1 593 ? -7.970 22.569 -14.441 1.00 87.06 593 GLY A CA 1
ATOM 4791 C C . GLY A 1 593 ? -8.413 21.605 -13.331 1.00 87.06 593 GLY A C 1
ATOM 4792 O O . GLY A 1 593 ? -9.524 21.747 -12.805 1.00 87.06 593 GLY A O 1
ATOM 4793 N N . LEU A 1 594 ? -7.582 20.633 -12.934 1.00 90.19 594 LEU A N 1
ATOM 4794 C CA . LEU A 1 594 ? -7.872 19.776 -11.777 1.00 90.19 594 LEU A CA 1
ATOM 4795 C C . LEU A 1 594 ? -7.643 20.538 -10.474 1.00 90.19 594 LEU A C 1
ATOM 4797 O O . LEU A 1 594 ? -6.655 21.251 -10.343 1.00 90.19 594 LEU A O 1
ATOM 4801 N N . GLN A 1 595 ? -8.515 20.358 -9.486 1.00 90.00 595 GLN A N 1
ATOM 4802 C CA . GLN A 1 595 ? -8.434 20.985 -8.164 1.00 90.00 595 GLN A CA 1
ATOM 4803 C C . GLN A 1 595 ? -7.373 20.313 -7.273 1.00 90.00 595 GLN A C 1
ATOM 4805 O O . GLN A 1 595 ? -7.117 19.117 -7.424 1.00 90.00 595 GLN A O 1
ATOM 4810 N N . PRO A 1 596 ? -6.788 21.008 -6.273 1.00 88.06 596 PRO A N 1
ATOM 4811 C CA . PRO A 1 596 ? -5.778 20.404 -5.396 1.00 88.06 596 PRO A CA 1
ATOM 4812 C C . PRO A 1 596 ? -6.310 19.190 -4.621 1.00 88.06 596 PRO A C 1
ATOM 4814 O O . PRO A 1 596 ? -5.571 18.252 -4.343 1.00 88.06 596 PRO A O 1
ATOM 4817 N N . SER A 1 597 ? -7.610 19.176 -4.310 1.00 87.75 597 SER A N 1
ATOM 4818 C CA . SER A 1 597 ? -8.299 18.059 -3.653 1.00 87.75 597 SER A CA 1
ATOM 4819 C C . SER A 1 597 ? -8.501 16.834 -4.555 1.00 87.75 597 SER A C 1
ATOM 4821 O O . SER A 1 597 ? -8.802 15.753 -4.044 1.00 87.75 597 SER A O 1
ATOM 4823 N N . GLU A 1 598 ? -8.329 16.974 -5.872 1.00 92.12 598 GLU A N 1
ATOM 4824 C CA . GLU A 1 598 ? -8.444 15.900 -6.867 1.00 92.12 598 GLU A CA 1
ATOM 4825 C C . GLU A 1 598 ? -7.101 15.207 -7.136 1.00 92.12 598 GLU A C 1
ATOM 4827 O O . GLU A 1 598 ? -7.083 14.127 -7.727 1.00 92.12 598 GLU A O 1
ATOM 4832 N N . ILE A 1 599 ? -5.991 15.775 -6.651 1.00 92.88 599 ILE A N 1
ATOM 4833 C CA . ILE A 1 599 ? -4.625 15.283 -6.857 1.00 92.88 599 ILE A CA 1
ATOM 4834 C C . ILE A 1 599 ? -4.030 14.847 -5.509 1.00 92.88 599 ILE A C 1
ATOM 4836 O O . ILE A 1 599 ? -4.244 15.476 -4.473 1.00 92.88 599 ILE A O 1
ATOM 4840 N N . GLY A 1 600 ? -3.278 13.749 -5.493 1.00 92.56 600 GLY A N 1
ATOM 4841 C CA . GLY A 1 600 ? -2.479 13.348 -4.333 1.00 92.56 600 GLY A CA 1
ATOM 4842 C C . GLY A 1 600 ? -1.071 12.952 -4.734 1.00 92.56 600 GLY A C 1
ATOM 4843 O O . GLY A 1 600 ? -0.880 12.316 -5.768 1.00 92.56 600 GLY A O 1
ATOM 4844 N N . CYS A 1 601 ? -0.091 13.294 -3.900 1.00 93.38 601 CYS A N 1
ATOM 4845 C CA . CYS A 1 601 ? 1.291 12.874 -4.090 1.00 93.38 601 CYS A CA 1
ATOM 4846 C C . CYS A 1 601 ? 1.739 11.959 -2.948 1.00 93.38 601 CYS A C 1
ATOM 4848 O O . CYS A 1 601 ? 1.652 12.324 -1.771 1.00 93.38 601 CYS A O 1
ATOM 4850 N N . ILE A 1 602 ? 2.209 10.761 -3.296 1.00 91.94 602 ILE A N 1
ATOM 4851 C CA . ILE A 1 602 ? 2.581 9.714 -2.344 1.00 91.94 602 ILE A CA 1
ATOM 4852 C C . ILE A 1 602 ? 4.062 9.365 -2.495 1.00 91.94 602 ILE A C 1
ATOM 4854 O O . ILE A 1 602 ? 4.558 9.133 -3.595 1.00 91.94 602 ILE A O 1
ATOM 4858 N N . THR A 1 603 ? 4.784 9.264 -1.381 1.00 89.25 603 THR A N 1
ATOM 4859 C CA . THR A 1 603 ? 6.173 8.782 -1.388 1.00 89.25 603 THR A CA 1
ATOM 4860 C C . THR A 1 603 ? 6.525 8.037 -0.094 1.00 89.25 603 THR A C 1
ATOM 4862 O O . THR A 1 603 ? 6.046 8.410 0.976 1.00 89.25 603 THR A O 1
ATOM 4865 N N . PRO A 1 604 ? 7.338 6.962 -0.130 1.00 80.88 604 PRO A N 1
ATOM 4866 C CA . PRO A 1 604 ? 7.654 6.173 1.063 1.00 80.88 604 PRO A CA 1
ATOM 4867 C C . PRO A 1 604 ? 8.565 6.885 2.077 1.00 80.88 604 PRO A C 1
ATOM 4869 O O . PRO A 1 604 ? 8.691 6.405 3.204 1.00 80.88 604 PRO A O 1
ATOM 4872 N N . TYR A 1 605 ? 9.199 8.008 1.717 1.00 78.00 605 TYR A N 1
ATOM 4873 C CA . TYR A 1 605 ? 10.191 8.671 2.567 1.00 78.00 605 TYR A CA 1
ATOM 4874 C C . TYR A 1 605 ? 9.770 10.084 2.990 1.00 78.00 605 TYR A C 1
ATOM 4876 O O . TYR A 1 605 ? 9.340 10.908 2.182 1.00 78.00 605 TYR A O 1
ATOM 4884 N N . ALA A 1 606 ? 9.944 10.381 4.282 1.00 74.06 606 ALA A N 1
ATOM 4885 C CA . ALA A 1 606 ? 9.590 11.673 4.870 1.00 74.06 606 ALA A CA 1
ATOM 4886 C C . ALA A 1 606 ? 10.392 12.836 4.260 1.00 74.06 606 ALA A C 1
ATOM 4888 O O . ALA A 1 606 ? 9.808 13.866 3.936 1.00 74.06 606 ALA A O 1
ATOM 4889 N N . LEU A 1 607 ? 11.697 12.658 4.010 1.00 76.19 607 LEU A N 1
ATOM 4890 C CA . LEU A 1 607 ? 12.504 13.707 3.371 1.00 76.19 607 LEU A CA 1
ATOM 4891 C C . LEU A 1 607 ? 12.069 13.989 1.930 1.00 76.19 607 LEU A C 1
ATOM 4893 O O . LEU A 1 607 ? 12.067 15.145 1.514 1.00 76.19 607 LEU A O 1
ATOM 4897 N N . GLN A 1 608 ? 11.643 12.967 1.180 1.00 83.88 608 GLN A N 1
ATOM 4898 C CA . GLN A 1 608 ? 11.067 13.180 -0.149 1.00 83.88 608 GLN A CA 1
ATOM 4899 C C . GLN A 1 608 ? 9.767 13.987 -0.072 1.00 83.88 608 GLN A C 1
ATOM 4901 O O . GLN A 1 608 ? 9.560 14.897 -0.872 1.00 83.88 608 GLN A O 1
ATOM 4906 N N . THR A 1 609 ? 8.921 13.708 0.926 1.00 84.31 609 THR A N 1
ATOM 4907 C CA . THR A 1 609 ? 7.691 14.479 1.171 1.00 84.31 609 THR A CA 1
ATOM 4908 C C . THR A 1 609 ? 8.008 15.957 1.395 1.00 84.31 609 THR A C 1
ATOM 4910 O O . THR A 1 609 ? 7.412 16.820 0.754 1.00 84.31 609 THR A O 1
ATOM 4913 N N . GLU A 1 610 ? 8.963 16.265 2.277 1.00 80.62 610 GLU A N 1
ATOM 4914 C CA . GLU A 1 610 ? 9.385 17.646 2.540 1.00 80.62 610 GLU A CA 1
ATOM 4915 C C . GLU A 1 610 ? 9.964 18.319 1.295 1.00 80.62 610 GLU A C 1
ATOM 4917 O O . GLU A 1 610 ? 9.666 19.484 1.027 1.00 80.62 610 GLU A O 1
ATOM 4922 N N . LYS A 1 611 ? 10.772 17.592 0.516 1.00 79.94 611 LYS A N 1
ATOM 4923 C CA . LYS A 1 611 ? 11.402 18.141 -0.685 1.00 79.94 611 LYS A CA 1
ATOM 4924 C C . LYS A 1 611 ? 10.371 18.496 -1.753 1.00 79.94 611 LYS A C 1
ATOM 4926 O O . LYS A 1 611 ? 10.425 19.607 -2.273 1.00 79.94 611 LYS A O 1
ATOM 4931 N N . ILE A 1 612 ? 9.409 17.613 -2.025 1.00 84.00 612 ILE A N 1
ATOM 4932 C CA . ILE A 1 612 ? 8.315 17.878 -2.973 1.00 84.00 612 ILE A CA 1
ATOM 4933 C C . ILE A 1 612 ? 7.472 19.068 -2.496 1.00 84.00 612 ILE A C 1
ATOM 4935 O O . ILE A 1 612 ? 7.206 19.971 -3.284 1.00 84.00 612 ILE A O 1
ATOM 4939 N N . LYS A 1 613 ? 7.115 19.135 -1.203 1.00 84.06 613 LYS A N 1
ATOM 4940 C CA . LYS A 1 613 ? 6.367 20.279 -0.645 1.00 84.06 613 LYS A CA 1
ATOM 4941 C C . LYS A 1 613 ? 7.095 21.606 -0.837 1.00 84.06 613 LYS A C 1
ATOM 4943 O O . LYS A 1 613 ? 6.471 22.582 -1.234 1.00 84.06 613 LYS A O 1
ATOM 4948 N N . LYS A 1 614 ? 8.407 21.640 -0.584 1.00 79.50 614 LYS A N 1
ATOM 4949 C CA . LYS A 1 614 ? 9.228 22.845 -0.780 1.00 79.50 614 LYS A CA 1
ATOM 4950 C C . LYS A 1 614 ? 9.252 23.292 -2.242 1.00 79.50 614 LYS A C 1
ATOM 4952 O O . LYS A 1 614 ? 9.113 24.480 -2.503 1.00 79.50 614 LYS A O 1
ATOM 4957 N N . ILE A 1 615 ? 9.407 22.359 -3.186 1.00 78.19 615 ILE A N 1
ATOM 4958 C CA . ILE A 1 615 ? 9.418 22.684 -4.621 1.00 78.19 615 ILE A CA 1
ATOM 4959 C C . ILE A 1 615 ? 8.032 23.169 -5.070 1.00 78.19 615 ILE A C 1
ATOM 4961 O O . ILE A 1 615 ? 7.945 24.180 -5.761 1.00 78.19 615 ILE A O 1
ATOM 4965 N N . LEU A 1 616 ? 6.950 22.515 -4.641 1.00 81.62 616 LEU A N 1
ATOM 4966 C CA . LEU A 1 616 ? 5.584 22.950 -4.950 1.00 81.62 616 LEU A CA 1
ATOM 4967 C C . LEU A 1 616 ? 5.286 24.350 -4.408 1.00 81.62 616 LEU A C 1
ATOM 4969 O O . LEU A 1 616 ? 4.767 25.169 -5.157 1.00 81.62 616 LEU A O 1
ATOM 4973 N N . ALA A 1 617 ? 5.665 24.642 -3.160 1.00 78.69 617 ALA A N 1
ATOM 4974 C CA . ALA A 1 617 ? 5.457 25.955 -2.544 1.00 78.69 617 ALA A CA 1
ATOM 4975 C C . ALA A 1 617 ? 6.208 27.084 -3.272 1.00 78.69 617 ALA A C 1
ATOM 4977 O O . ALA A 1 617 ? 5.745 28.217 -3.298 1.00 78.69 617 ALA A O 1
ATOM 4978 N N . ALA A 1 618 ? 7.353 26.780 -3.891 1.00 72.25 618 ALA A N 1
ATOM 4979 C CA . ALA A 1 618 ? 8.100 27.748 -4.693 1.00 72.25 618 ALA A CA 1
ATOM 4980 C C . ALA A 1 618 ? 7.468 28.018 -6.073 1.00 72.25 618 ALA A C 1
ATOM 4982 O O . ALA A 1 618 ? 7.757 29.045 -6.679 1.00 72.25 618 ALA A O 1
ATOM 4983 N N . ASN A 1 619 ? 6.636 27.103 -6.581 1.00 67.69 619 ASN A N 1
ATOM 4984 C CA . ASN A 1 619 ? 6.050 27.175 -7.926 1.00 67.69 619 ASN A CA 1
ATOM 4985 C C . ASN A 1 619 ? 4.526 27.395 -7.919 1.00 67.69 619 ASN A C 1
ATOM 4987 O O . ASN A 1 619 ? 3.931 27.627 -8.968 1.00 67.69 619 ASN A O 1
ATOM 4991 N N . SER A 1 620 ? 3.879 27.297 -6.757 1.00 68.94 620 SER A N 1
ATOM 4992 C CA . SER A 1 620 ? 2.435 27.445 -6.584 1.00 68.94 620 SER A CA 1
ATOM 4993 C C . SER A 1 620 ? 2.102 27.790 -5.131 1.00 68.94 620 SER A C 1
ATOM 4995 O O . SER A 1 620 ? 2.730 27.276 -4.210 1.00 68.94 620 SER A O 1
ATOM 4997 N N . ASN A 1 621 ? 1.064 28.600 -4.914 1.00 64.38 621 ASN A N 1
ATOM 4998 C CA . ASN A 1 621 ? 0.540 28.897 -3.572 1.00 64.38 621 ASN A CA 1
ATOM 4999 C C . ASN A 1 621 ? -0.444 27.823 -3.060 1.00 64.38 621 ASN A C 1
ATOM 5001 O O . ASN A 1 621 ? -1.110 28.018 -2.043 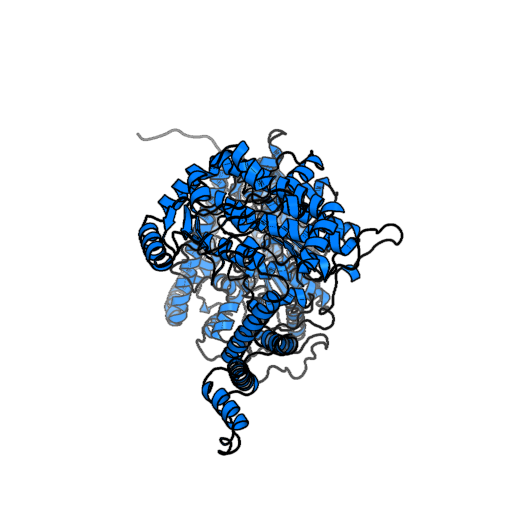1.00 64.38 621 ASN A O 1
ATOM 5005 N N . ASP A 1 622 ? -0.567 26.696 -3.764 1.00 64.31 622 ASP A N 1
ATOM 5006 C CA . ASP A 1 622 ? -1.552 25.665 -3.460 1.00 64.31 622 ASP A CA 1
ATOM 5007 C C . ASP A 1 622 ? -1.076 24.728 -2.342 1.00 64.31 622 ASP A C 1
ATOM 5009 O O . ASP A 1 622 ? 0.005 24.139 -2.387 1.00 64.31 622 ASP A O 1
ATOM 5013 N N . SER A 1 623 ? -1.946 24.502 -1.358 1.00 67.44 623 SER A N 1
ATOM 5014 C CA . SER A 1 623 ? -1.753 23.464 -0.343 1.00 67.44 623 SER A CA 1
ATOM 5015 C C . SER A 1 623 ? -2.208 22.104 -0.886 1.00 67.44 623 SER A C 1
ATOM 5017 O O . SER A 1 623 ? -3.356 21.705 -0.686 1.00 67.44 623 SER A O 1
ATOM 5019 N N . LEU A 1 624 ? -1.313 21.381 -1.562 1.00 77.62 624 LEU A N 1
ATOM 5020 C CA . LEU A 1 624 ? -1.570 20.022 -2.052 1.00 77.62 624 LEU A CA 1
ATOM 5021 C C . LEU A 1 624 ? -1.171 18.950 -1.024 1.00 77.62 624 LEU A C 1
ATOM 5023 O O . LEU A 1 624 ? -0.160 19.067 -0.325 1.00 77.62 624 LEU A O 1
ATOM 5027 N N . ASP A 1 625 ? -1.944 17.864 -0.959 1.00 75.69 625 ASP A N 1
ATOM 5028 C CA . ASP A 1 625 ? -1.637 16.734 -0.084 1.00 75.69 625 ASP A CA 1
ATOM 5029 C C . ASP A 1 625 ? -0.445 15.928 -0.625 1.00 75.69 625 ASP A C 1
ATOM 5031 O O . ASP A 1 625 ? -0.571 15.103 -1.532 1.00 75.69 625 ASP A O 1
ATOM 5035 N N . VAL A 1 626 ? 0.726 16.153 -0.031 1.00 83.88 626 VAL A N 1
ATOM 5036 C CA . VAL A 1 626 ? 1.932 15.335 -0.219 1.00 83.88 626 VAL A CA 1
ATOM 5037 C C . VAL A 1 626 ? 2.218 14.601 1.088 1.00 83.88 626 VAL A C 1
ATOM 5039 O O . VAL A 1 626 ? 2.382 15.239 2.136 1.00 83.88 626 VAL A O 1
ATOM 5042 N N . SER A 1 627 ? 2.252 13.269 1.065 1.00 82.00 627 SER A N 1
ATOM 5043 C CA . SER A 1 627 ? 2.449 12.475 2.285 1.00 82.00 627 SER A CA 1
ATOM 5044 C C . SER A 1 627 ? 2.921 11.044 2.009 1.00 82.00 627 SER A C 1
ATOM 5046 O O . SER A 1 627 ? 3.117 10.636 0.864 1.00 82.00 627 SER A O 1
ATOM 5048 N N . SER A 1 628 ? 3.097 10.263 3.076 1.00 80.25 628 SER A N 1
ATOM 5049 C CA . SER A 1 628 ? 3.408 8.838 2.986 1.00 80.25 628 SER A CA 1
ATOM 5050 C C . SER A 1 628 ? 2.195 7.990 2.599 1.00 80.25 628 SER A C 1
ATOM 5052 O O . SER A 1 628 ? 1.045 8.408 2.749 1.00 80.25 628 SER A O 1
ATOM 5054 N N . VAL A 1 629 ? 2.454 6.761 2.140 1.00 77.56 629 VAL A N 1
ATOM 5055 C CA . VAL A 1 629 ? 1.414 5.765 1.816 1.00 77.56 629 VAL A CA 1
ATOM 5056 C C . VAL A 1 629 ? 0.461 5.561 2.999 1.00 77.56 629 VAL A C 1
ATOM 5058 O O . VAL A 1 629 ? -0.756 5.610 2.828 1.00 77.56 629 VAL A O 1
ATOM 5061 N N . ASP A 1 630 ? 1.015 5.376 4.199 1.00 73.19 630 ASP A N 1
ATOM 5062 C CA . ASP A 1 630 ? 0.270 5.109 5.431 1.00 73.19 630 ASP A CA 1
ATOM 5063 C C . ASP A 1 630 ? -0.683 6.278 5.776 1.00 73.19 630 ASP A C 1
ATOM 5065 O O . ASP A 1 630 ? -1.833 6.059 6.148 1.00 73.19 630 ASP A O 1
ATOM 5069 N N . ALA A 1 631 ? -0.273 7.533 5.552 1.00 72.12 631 ALA A N 1
ATOM 5070 C CA . ALA A 1 631 ? -1.120 8.712 5.783 1.00 72.12 631 ALA A CA 1
ATOM 5071 C C . ALA A 1 631 ? -2.236 8.902 4.728 1.00 72.12 631 ALA A C 1
ATOM 5073 O O . ALA A 1 631 ? -3.248 9.567 4.981 1.00 72.12 631 ALA A O 1
ATOM 5074 N N . PHE A 1 632 ? -2.068 8.314 3.541 1.00 74.44 632 PHE A N 1
ATOM 5075 C CA . PHE A 1 632 ? -3.066 8.303 2.467 1.00 74.44 632 PHE A CA 1
ATOM 5076 C C . PHE A 1 632 ? -4.099 7.175 2.600 1.00 74.44 632 PHE A C 1
ATOM 5078 O O . PHE A 1 632 ? -5.027 7.077 1.787 1.00 74.44 632 PHE A O 1
ATOM 5085 N N . GLN A 1 633 ? -3.994 6.337 3.630 1.00 72.19 633 GLN A N 1
ATOM 5086 C CA . GLN A 1 633 ? -4.942 5.257 3.863 1.00 72.19 633 GLN A CA 1
ATOM 5087 C C . GLN A 1 633 ? -6.370 5.783 4.076 1.00 72.19 633 GLN A C 1
ATOM 5089 O O . GLN A 1 633 ? -6.605 6.818 4.700 1.00 72.19 633 GLN A O 1
ATOM 5094 N N . GLY A 1 634 ? -7.345 5.093 3.480 1.00 66.75 634 GLY A N 1
ATOM 5095 C CA . GLY A 1 634 ? -8.752 5.511 3.494 1.00 66.75 634 GLY A CA 1
ATOM 5096 C C . GLY A 1 634 ? -9.064 6.756 2.650 1.00 66.75 634 GLY A C 1
ATOM 5097 O O . GLY A 1 634 ? -10.225 7.145 2.552 1.00 66.75 634 GLY A O 1
ATOM 5098 N N . GLN A 1 635 ? -8.065 7.377 2.013 1.00 81.12 635 GLN A N 1
ATOM 5099 C CA . GLN A 1 635 ? -8.260 8.487 1.076 1.00 81.12 635 GLN A CA 1
ATOM 5100 C C . GLN A 1 635 ? -8.377 7.977 -0.362 1.00 81.12 635 GLN A C 1
ATOM 5102 O O . GLN A 1 635 ? -8.114 6.806 -0.635 1.00 81.12 635 GLN A O 1
ATOM 5107 N N . GLN A 1 636 ? -8.785 8.853 -1.276 1.00 87.31 636 GLN A N 1
ATOM 5108 C CA . GLN A 1 636 ? -8.778 8.611 -2.719 1.00 87.31 636 GLN A CA 1
ATOM 5109 C C . GLN A 1 636 ? -8.672 9.947 -3.461 1.00 87.31 636 GLN A C 1
ATOM 5111 O O . GLN A 1 636 ? -9.115 10.974 -2.933 1.00 87.31 636 GLN A O 1
ATOM 5116 N N . ARG A 1 637 ? -8.086 9.931 -4.656 1.00 92.56 637 ARG A N 1
ATOM 5117 C CA . ARG A 1 637 ? -7.911 11.100 -5.530 1.00 92.56 637 ARG A CA 1
ATOM 5118 C C . ARG A 1 637 ? -8.195 10.704 -6.975 1.00 92.56 637 ARG A C 1
ATOM 5120 O O . ARG A 1 637 ? -8.113 9.523 -7.312 1.00 92.56 637 ARG A O 1
ATOM 5127 N N . GLU A 1 638 ? -8.548 11.676 -7.806 1.00 94.62 638 GLU A N 1
ATOM 5128 C CA . GLU A 1 638 ? -8.742 11.440 -9.239 1.00 94.62 638 GLU A CA 1
ATOM 5129 C C . GLU A 1 638 ? -7.408 11.031 -9.879 1.00 94.62 638 GLU A C 1
ATOM 5131 O O . GLU A 1 638 ? -7.350 9.995 -10.546 1.00 94.62 638 GLU A O 1
ATOM 5136 N N . ALA A 1 639 ? -6.327 11.748 -9.547 1.00 94.50 639 ALA A N 1
ATOM 5137 C CA . ALA A 1 639 ? -4.953 11.408 -9.911 1.00 94.50 639 ALA A CA 1
ATOM 5138 C C . ALA A 1 639 ? -4.062 11.189 -8.678 1.00 94.50 639 ALA A C 1
ATOM 5140 O O . ALA A 1 639 ? -4.104 11.957 -7.710 1.00 94.50 639 ALA A O 1
ATOM 5141 N N . ILE A 1 640 ? -3.217 10.160 -8.728 1.00 95.31 640 ILE A N 1
ATOM 5142 C CA . ILE A 1 640 ? -2.146 9.927 -7.754 1.00 95.31 640 ILE A CA 1
ATOM 5143 C C . ILE A 1 640 ? -0.804 9.945 -8.473 1.00 95.31 640 ILE A C 1
ATOM 5145 O O . ILE A 1 640 ? -0.591 9.170 -9.400 1.00 95.31 640 ILE A O 1
ATOM 5149 N N . VAL A 1 641 ? 0.109 10.783 -7.990 1.00 94.56 641 VAL A N 1
ATOM 5150 C CA . VAL A 1 641 ? 1.513 10.814 -8.406 1.00 94.56 641 VAL A CA 1
ATOM 5151 C C . VAL A 1 641 ? 2.348 10.143 -7.319 1.00 94.56 641 VAL A C 1
ATOM 5153 O O . VAL A 1 641 ? 2.272 10.528 -6.152 1.00 94.56 641 VAL A O 1
ATOM 5156 N N . MET A 1 642 ? 3.130 9.126 -7.667 1.00 93.00 642 MET A N 1
ATOM 5157 C CA . MET A 1 642 ? 3.965 8.385 -6.723 1.00 93.00 642 MET A CA 1
ATOM 5158 C C . MET A 1 642 ? 5.445 8.490 -7.087 1.00 93.00 642 MET A C 1
ATOM 5160 O O . MET A 1 642 ? 5.830 8.125 -8.189 1.00 93.00 642 MET A O 1
ATOM 5164 N N . SER A 1 643 ? 6.284 8.913 -6.137 1.00 89.88 643 SER A N 1
ATOM 5165 C CA . SER A 1 643 ? 7.753 8.897 -6.262 1.00 89.88 643 SER A CA 1
ATOM 5166 C C . SER A 1 643 ? 8.352 7.770 -5.417 1.00 89.88 643 SER A C 1
ATOM 5168 O O . SER A 1 643 ? 8.108 7.701 -4.206 1.00 89.88 643 SER A O 1
ATOM 5170 N N . PHE A 1 644 ? 9.127 6.888 -6.051 1.00 84.94 644 PHE A N 1
ATOM 5171 C CA . PHE A 1 644 ? 9.730 5.686 -5.459 1.00 84.94 644 PHE A CA 1
ATOM 5172 C C . PHE A 1 644 ? 11.041 5.942 -4.704 1.00 84.94 644 PHE A C 1
ATOM 5174 O O . PHE A 1 644 ? 11.391 5.185 -3.794 1.00 84.94 644 PHE A O 1
ATOM 5181 N N . VAL A 1 645 ? 11.744 7.021 -5.049 1.00 78.00 645 VAL A N 1
ATOM 5182 C CA . VAL A 1 645 ? 12.991 7.556 -4.481 1.00 78.00 645 VAL A CA 1
ATOM 5183 C C . VAL A 1 645 ? 14.227 6.698 -4.734 1.00 78.00 645 VAL A C 1
ATOM 5185 O O . VAL A 1 645 ? 15.299 7.219 -5.047 1.00 78.00 645 VAL A O 1
ATOM 5188 N N . ARG A 1 646 ? 14.124 5.382 -4.543 1.00 74.38 646 ARG A N 1
ATOM 5189 C CA . ARG A 1 646 ? 15.277 4.479 -4.549 1.00 74.38 646 ARG A CA 1
ATOM 5190 C C . ARG A 1 646 ? 15.787 4.252 -5.970 1.00 74.38 646 ARG A C 1
ATOM 5192 O O . ARG A 1 646 ? 15.121 3.613 -6.774 1.00 74.38 646 ARG A O 1
ATOM 5199 N N . ASN A 1 647 ? 17.027 4.675 -6.205 1.00 63.81 647 ASN A N 1
ATOM 5200 C CA . ASN A 1 647 ? 17.827 4.351 -7.383 1.00 63.81 647 ASN A CA 1
ATOM 5201 C C . ASN A 1 647 ? 19.272 4.078 -6.922 1.00 63.81 647 ASN A C 1
ATOM 5203 O O . ASN A 1 647 ? 20.059 5.006 -6.761 1.00 63.81 647 ASN A O 1
ATOM 5207 N N . ASN A 1 648 ? 19.591 2.832 -6.545 1.00 57.97 648 ASN A N 1
ATOM 5208 C CA . ASN A 1 648 ? 20.887 2.488 -5.941 1.00 57.97 648 ASN A CA 1
ATOM 5209 C C . ASN A 1 648 ? 21.459 1.163 -6.470 1.00 57.97 648 ASN A C 1
ATOM 5211 O O . ASN A 1 648 ? 20.711 0.231 -6.754 1.00 57.97 648 ASN A O 1
ATOM 5215 N N . ASN A 1 649 ? 22.794 1.075 -6.508 1.00 42.00 649 ASN A N 1
ATOM 5216 C CA . ASN A 1 649 ? 23.553 -0.103 -6.959 1.00 42.00 649 ASN A CA 1
ATOM 5217 C C . ASN A 1 649 ? 23.484 -1.295 -5.986 1.00 42.00 649 ASN A C 1
ATOM 5219 O O . ASN A 1 649 ? 23.889 -2.393 -6.342 1.00 42.00 649 ASN A O 1
ATOM 5223 N N . LEU A 1 650 ? 23.000 -1.076 -4.755 1.00 40.12 650 LEU A N 1
ATOM 5224 C CA . LEU A 1 650 ? 22.825 -2.107 -3.723 1.00 40.12 650 LEU A CA 1
ATOM 5225 C C . LEU A 1 650 ? 21.438 -2.774 -3.779 1.00 40.12 650 LEU A C 1
ATOM 5227 O O . LEU A 1 650 ? 21.143 -3.639 -2.958 1.00 40.12 650 LEU A O 1
ATOM 5231 N N . GLU A 1 651 ? 20.581 -2.357 -4.717 1.00 51.50 651 GLU A N 1
ATOM 5232 C CA . GLU A 1 651 ? 19.303 -2.994 -5.068 1.00 51.50 651 GLU A CA 1
ATOM 5233 C C . GLU A 1 651 ? 18.258 -3.049 -3.937 1.00 51.50 651 GLU A C 1
ATOM 5235 O O . GLU A 1 651 ? 17.286 -3.805 -3.980 1.00 51.50 651 GLU A O 1
ATOM 5240 N N . GLN A 1 652 ? 18.403 -2.208 -2.909 1.00 50.88 652 GLN A N 1
ATOM 5241 C CA . GLN A 1 652 ? 17.492 -2.202 -1.763 1.00 50.88 652 GLN A CA 1
ATOM 5242 C C . GLN A 1 652 ? 16.323 -1.224 -1.962 1.00 50.88 652 GLN A C 1
ATOM 5244 O O . GLN A 1 652 ? 16.514 -0.001 -1.975 1.00 50.88 652 GLN A O 1
ATOM 5249 N N . ILE A 1 653 ? 15.098 -1.765 -2.002 1.00 55.31 653 ILE A N 1
ATOM 5250 C CA . ILE A 1 653 ? 13.824 -1.008 -1.968 1.00 55.31 653 ILE A CA 1
ATOM 5251 C C . ILE A 1 653 ? 13.371 -0.613 -0.552 1.00 55.31 653 ILE A C 1
ATOM 5253 O O . ILE A 1 653 ? 12.417 0.146 -0.389 1.00 55.31 653 ILE A O 1
ATOM 5257 N N . GLY A 1 654 ? 14.040 -1.131 0.487 1.00 60.84 654 GLY A N 1
ATOM 5258 C CA . GLY A 1 654 ? 13.781 -0.802 1.891 1.00 60.84 654 GLY A CA 1
ATOM 5259 C C . GLY A 1 654 ? 12.301 -0.902 2.285 1.00 60.84 654 GLY A C 1
ATOM 5260 O O . GLY A 1 654 ? 11.739 -1.993 2.366 1.00 60.84 654 GLY A O 1
ATOM 5261 N N . PHE A 1 655 ? 11.683 0.259 2.525 1.00 56.75 655 PHE A N 1
ATOM 5262 C CA . PHE A 1 655 ? 10.310 0.448 3.013 1.00 56.75 655 PHE A CA 1
ATOM 5263 C C . PHE A 1 655 ? 9.222 -0.186 2.122 1.00 56.75 655 PHE A C 1
ATOM 5265 O O . PHE A 1 655 ? 8.123 -0.466 2.610 1.00 56.75 655 PHE A O 1
ATOM 5272 N N . LEU A 1 656 ? 9.530 -0.443 0.845 1.00 59.94 656 LEU A N 1
ATOM 5273 C CA . LEU A 1 656 ? 8.614 -1.002 -0.156 1.00 59.94 656 LEU A CA 1
ATOM 5274 C C . LEU A 1 656 ? 8.714 -2.528 -0.329 1.00 59.94 656 LEU A C 1
ATOM 5276 O O . LEU A 1 656 ? 7.998 -3.084 -1.156 1.00 59.94 656 LEU A O 1
ATOM 5280 N N . LYS A 1 657 ? 9.523 -3.237 0.482 1.00 62.91 657 LYS A N 1
ATOM 5281 C CA . LYS A 1 657 ? 9.478 -4.717 0.548 1.00 62.91 657 LYS A CA 1
ATOM 5282 C C . LYS A 1 657 ? 8.079 -5.248 0.890 1.00 62.91 657 LYS A C 1
ATOM 5284 O O . LYS A 1 657 ? 7.741 -6.372 0.537 1.00 62.91 657 LYS A O 1
ATOM 5289 N N . ASN A 1 658 ? 7.265 -4.451 1.583 1.00 72.62 658 ASN A N 1
ATOM 5290 C CA . ASN A 1 658 ? 5.877 -4.789 1.861 1.00 72.62 658 ASN A CA 1
ATOM 5291 C C . ASN A 1 658 ? 4.978 -4.402 0.673 1.00 72.62 658 ASN A C 1
ATOM 5293 O O . ASN A 1 658 ? 4.576 -3.244 0.543 1.00 72.62 658 ASN A O 1
ATOM 5297 N N . LEU A 1 659 ? 4.607 -5.387 -0.148 1.00 79.94 659 LEU A N 1
ATOM 5298 C CA . LEU A 1 659 ? 3.740 -5.191 -1.317 1.00 79.94 659 LEU A CA 1
ATOM 5299 C C . LEU A 1 659 ? 2.349 -4.635 -0.961 1.00 79.94 659 LEU A C 1
ATOM 5301 O O . LEU A 1 659 ? 1.715 -4.002 -1.803 1.00 79.94 659 LEU A O 1
ATOM 5305 N N . ARG A 1 660 ? 1.878 -4.792 0.285 1.00 83.81 660 ARG A N 1
ATOM 5306 C CA . ARG A 1 660 ? 0.587 -4.240 0.738 1.00 83.81 660 ARG A CA 1
ATOM 5307 C C . ARG A 1 660 ? 0.584 -2.708 0.730 1.00 83.81 660 ARG A C 1
ATOM 5309 O O . ARG A 1 660 ? -0.452 -2.095 0.485 1.00 83.81 660 ARG A O 1
ATOM 5316 N N . ARG A 1 661 ? 1.746 -2.067 0.925 1.00 83.31 661 ARG A N 1
ATOM 5317 C CA . ARG A 1 661 ? 1.901 -0.607 0.767 1.00 83.31 661 ARG A CA 1
ATOM 5318 C C . ARG A 1 661 ? 1.718 -0.174 -0.678 1.00 83.31 661 ARG A C 1
ATOM 5320 O O . ARG A 1 661 ? 1.021 0.802 -0.934 1.00 83.31 661 ARG A O 1
ATOM 5327 N N . MET A 1 662 ? 2.286 -0.929 -1.612 1.00 84.75 662 MET A N 1
ATOM 5328 C CA . MET A 1 662 ? 2.086 -0.673 -3.035 1.00 84.75 662 MET A CA 1
ATOM 5329 C C . MET A 1 662 ? 0.619 -0.868 -3.432 1.00 84.75 662 MET A C 1
ATOM 5331 O O . MET A 1 662 ? 0.050 -0.017 -4.110 1.00 84.75 662 MET A O 1
ATOM 5335 N N . ASN A 1 663 ? -0.023 -1.922 -2.914 1.00 88.56 663 ASN A N 1
ATOM 5336 C CA . ASN A 1 663 ? -1.457 -2.146 -3.090 1.00 88.56 663 ASN A CA 1
ATOM 5337 C C . ASN A 1 663 ? -2.284 -0.943 -2.613 1.00 88.56 663 ASN A C 1
ATOM 5339 O O . ASN A 1 663 ? -3.172 -0.471 -3.323 1.00 88.56 663 ASN A O 1
ATOM 5343 N N . VAL A 1 664 ? -1.971 -0.386 -1.436 1.00 88.44 664 VAL A N 1
ATOM 5344 C CA . VAL A 1 664 ? -2.642 0.828 -0.956 1.00 88.44 664 VAL A CA 1
ATOM 5345 C C . VAL A 1 664 ? -2.392 2.009 -1.883 1.00 88.44 664 VAL A C 1
ATOM 5347 O O . VAL A 1 664 ? -3.376 2.642 -2.260 1.00 88.44 664 VAL A O 1
ATOM 5350 N N . ALA A 1 665 ? -1.141 2.276 -2.268 1.00 88.19 665 ALA A N 1
ATOM 5351 C CA . ALA A 1 665 ? -0.766 3.417 -3.104 1.00 88.19 665 ALA A CA 1
ATOM 5352 C C . ALA A 1 665 ? -1.490 3.419 -4.460 1.00 88.19 665 ALA A C 1
ATOM 5354 O O . ALA A 1 665 ? -2.156 4.402 -4.785 1.00 88.19 665 ALA A O 1
ATOM 5355 N N . ILE A 1 666 ? -1.437 2.303 -5.196 1.00 89.69 666 ILE A N 1
ATOM 5356 C CA . ILE A 1 666 ? -2.098 2.148 -6.503 1.00 89.69 666 ILE A CA 1
ATOM 5357 C C . ILE A 1 666 ? -3.607 2.358 -6.362 1.00 89.69 666 ILE A C 1
ATOM 5359 O O . ILE A 1 666 ? -4.224 3.130 -7.091 1.00 89.69 666 ILE A O 1
ATOM 5363 N N . THR A 1 667 ? -4.211 1.748 -5.342 1.00 90.25 667 THR A N 1
ATOM 5364 C CA . THR A 1 667 ? -5.672 1.754 -5.164 1.00 90.25 667 THR A CA 1
ATOM 5365 C C . THR A 1 667 ? -6.237 3.053 -4.576 1.00 90.25 667 THR A C 1
ATOM 5367 O O . THR A 1 667 ? -7.432 3.120 -4.245 1.00 90.25 667 THR A O 1
ATOM 5370 N N . ARG A 1 668 ? -5.397 4.088 -4.405 1.00 91.31 668 ARG A N 1
ATOM 5371 C CA . ARG A 1 668 ? -5.838 5.455 -4.079 1.00 91.31 668 ARG A CA 1
ATOM 5372 C C . ARG A 1 668 ? -6.274 6.241 -5.320 1.00 91.31 668 ARG A C 1
ATOM 5374 O O . ARG A 1 668 ? -7.033 7.198 -5.158 1.00 91.31 668 ARG A O 1
ATOM 5381 N N . ALA A 1 669 ? -5.810 5.857 -6.510 1.00 94.19 669 ALA A N 1
ATOM 5382 C CA . ALA A 1 669 ? -6.133 6.519 -7.771 1.00 94.19 669 ALA A CA 1
ATOM 5383 C C . ALA A 1 669 ? -7.488 6.066 -8.321 1.00 94.19 669 ALA A C 1
ATOM 5385 O O . ALA A 1 669 ? -7.819 4.879 -8.251 1.00 94.19 669 ALA A O 1
ATOM 5386 N N . LYS A 1 670 ? -8.259 6.996 -8.892 1.00 95.31 670 LYS A N 1
ATOM 5387 C CA . LYS A 1 670 ? -9.471 6.670 -9.656 1.00 95.31 670 LYS A CA 1
ATOM 5388 C C . LYS A 1 670 ? -9.208 6.620 -11.159 1.00 95.31 670 LYS A C 1
ATOM 5390 O O . LYS A 1 670 ? -9.484 5.601 -11.780 1.00 95.31 670 LYS A O 1
ATOM 5395 N N . ARG A 1 671 ? -8.675 7.709 -11.717 1.00 95.12 671 ARG A N 1
ATOM 5396 C CA . ARG A 1 671 ? -8.530 7.929 -13.165 1.00 95.12 671 ARG A CA 1
ATOM 5397 C C . ARG A 1 671 ? -7.098 7.777 -13.644 1.00 95.12 671 ARG A C 1
ATOM 5399 O O . ARG A 1 671 ? -6.902 7.255 -14.728 1.00 95.12 671 ARG A O 1
ATOM 5406 N N . GLN A 1 672 ? -6.113 8.195 -12.844 1.00 94.44 672 GLN A N 1
ATOM 5407 C CA . GLN A 1 672 ? -4.702 8.055 -13.204 1.00 94.44 672 GLN A CA 1
ATOM 5408 C C . GLN A 1 672 ? -3.810 7.727 -12.004 1.00 94.44 672 GLN A C 1
ATOM 5410 O O . GLN A 1 672 ? -3.843 8.409 -10.975 1.00 94.44 672 GLN A O 1
ATOM 5415 N N . PHE A 1 673 ? -2.969 6.707 -12.158 1.00 95.44 673 PHE A N 1
ATOM 5416 C CA . PHE A 1 673 ? -1.831 6.426 -11.292 1.00 95.44 673 PHE A CA 1
ATOM 5417 C C . PHE A 1 673 ? -0.530 6.658 -12.068 1.00 95.44 673 PHE A C 1
ATOM 5419 O O . PHE A 1 673 ? -0.222 5.930 -13.010 1.00 95.44 673 PHE A O 1
ATOM 5426 N N . PHE A 1 674 ? 0.225 7.677 -11.663 1.00 93.56 674 PHE A N 1
ATOM 5427 C CA . PHE A 1 674 ? 1.482 8.084 -12.281 1.00 93.56 674 PHE A CA 1
ATOM 5428 C C . PHE A 1 674 ? 2.651 7.700 -11.373 1.00 93.56 674 PHE A C 1
ATOM 5430 O O . PHE A 1 674 ? 2.861 8.306 -10.321 1.00 93.56 674 PHE A O 1
ATOM 5437 N N . LEU A 1 675 ? 3.413 6.685 -11.763 1.00 91.50 675 LEU A N 1
ATOM 5438 C CA . LEU A 1 675 ? 4.550 6.163 -11.015 1.00 91.50 675 LEU A CA 1
ATOM 5439 C C . LEU A 1 675 ? 5.860 6.720 -11.570 1.00 91.50 675 LEU A C 1
ATOM 5441 O O . LEU A 1 675 ? 6.140 6.578 -12.751 1.00 91.50 675 LEU A O 1
ATOM 5445 N N . ILE A 1 676 ? 6.692 7.285 -10.704 1.00 88.88 676 ILE A N 1
ATOM 5446 C CA . ILE A 1 676 ? 8.054 7.720 -11.013 1.00 88.88 676 ILE A CA 1
ATOM 5447 C C . ILE A 1 676 ? 8.995 6.781 -10.274 1.00 88.88 676 ILE A C 1
ATOM 5449 O O . ILE A 1 676 ? 9.034 6.793 -9.041 1.00 88.88 676 ILE A O 1
ATOM 5453 N N . ALA A 1 677 ? 9.705 5.932 -11.011 1.00 84.31 677 ALA A N 1
ATOM 5454 C CA . ALA A 1 677 ? 10.541 4.887 -10.430 1.00 84.31 677 ALA A CA 1
ATOM 5455 C C . ALA A 1 677 ? 11.623 4.422 -11.408 1.00 84.31 677 ALA A C 1
ATOM 5457 O O . ALA A 1 677 ? 11.426 4.447 -12.614 1.00 84.31 677 ALA A O 1
ATOM 5458 N N . SER A 1 678 ? 12.733 3.899 -10.888 1.00 78.81 678 SER A N 1
ATOM 5459 C CA . SER A 1 678 ? 13.774 3.265 -11.705 1.00 78.81 678 SER A CA 1
ATOM 5460 C C . SER A 1 678 ? 13.394 1.817 -12.034 1.00 78.81 678 SER A C 1
ATOM 5462 O O . SER A 1 678 ? 13.252 0.978 -11.133 1.00 78.81 678 SER A O 1
ATOM 5464 N N . SER A 1 679 ? 13.260 1.471 -13.317 1.00 75.06 679 SER A N 1
ATOM 5465 C CA . SER A 1 679 ? 12.926 0.104 -13.740 1.00 75.06 679 SER A CA 1
ATOM 5466 C C . SER A 1 679 ? 14.018 -0.909 -13.397 1.00 75.06 679 SER A C 1
ATOM 5468 O O . SER A 1 679 ? 13.702 -2.082 -13.176 1.00 75.06 679 SER A O 1
ATOM 5470 N N . LYS A 1 680 ? 15.279 -0.468 -13.253 1.00 70.12 680 LYS A N 1
ATOM 5471 C CA . LYS A 1 680 ? 16.388 -1.279 -12.711 1.00 70.12 680 LYS A CA 1
ATOM 5472 C C . LYS A 1 680 ? 16.051 -1.814 -11.314 1.00 70.12 680 LYS A C 1
ATOM 5474 O O . LYS A 1 680 ? 16.324 -2.975 -11.014 1.00 70.12 680 LYS A O 1
ATOM 5479 N N . VAL A 1 681 ? 15.396 -0.996 -10.490 1.00 67.81 681 VAL A N 1
ATOM 5480 C CA . VAL A 1 681 ? 14.975 -1.351 -9.128 1.00 67.81 681 VAL A CA 1
ATOM 5481 C C . VAL A 1 681 ? 13.681 -2.180 -9.128 1.00 67.81 681 VAL A C 1
ATOM 5483 O O . VAL A 1 681 ? 13.557 -3.114 -8.332 1.00 67.81 681 VAL A O 1
ATOM 5486 N N . LEU A 1 682 ? 12.735 -1.906 -10.036 1.00 69.12 682 LEU A N 1
ATOM 5487 C CA . LEU A 1 682 ? 11.475 -2.661 -10.142 1.00 69.12 682 LEU A CA 1
ATOM 5488 C C . LEU A 1 682 ? 11.682 -4.101 -10.649 1.00 69.12 682 LEU A C 1
ATOM 5490 O O . LEU A 1 682 ? 11.198 -5.041 -10.026 1.00 69.12 682 LEU A O 1
ATOM 5494 N N . LYS A 1 683 ? 12.440 -4.300 -11.738 1.00 65.69 683 LYS A N 1
ATOM 5495 C CA . LYS A 1 683 ? 12.583 -5.604 -12.427 1.00 65.69 683 LYS A CA 1
ATOM 5496 C C . LYS A 1 683 ? 13.237 -6.705 -11.577 1.00 65.69 683 LYS A C 1
ATOM 5498 O O . LYS A 1 683 ? 13.007 -7.886 -11.827 1.00 65.69 683 LYS A O 1
ATOM 5503 N N . ARG A 1 684 ? 14.060 -6.345 -10.586 1.00 60.81 684 ARG A N 1
ATOM 5504 C CA . ARG A 1 684 ? 14.795 -7.310 -9.743 1.00 60.81 684 ARG A CA 1
ATOM 5505 C C . ARG A 1 684 ? 14.037 -7.752 -8.486 1.00 60.81 684 ARG A C 1
ATOM 5507 O O . ARG A 1 684 ? 14.409 -8.756 -7.888 1.00 6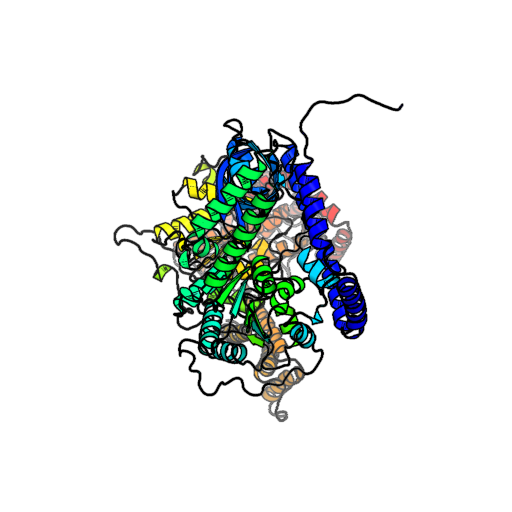0.81 684 ARG A O 1
ATOM 5514 N N . ASN A 1 685 ? 12.951 -7.073 -8.111 1.00 58.69 685 ASN A N 1
ATOM 5515 C CA . ASN A 1 685 ? 12.145 -7.439 -6.943 1.00 58.69 685 ASN A CA 1
ATOM 5516 C C . ASN A 1 685 ? 10.989 -8.374 -7.335 1.00 58.69 685 ASN A C 1
ATOM 5518 O O . ASN A 1 685 ? 10.157 -8.018 -8.161 1.00 58.69 685 ASN A O 1
ATOM 5522 N N . GLU A 1 686 ? 10.908 -9.561 -6.720 1.00 56.09 686 GLU A N 1
ATOM 5523 C CA . GLU A 1 686 ? 9.962 -10.622 -7.120 1.00 56.09 686 GLU A CA 1
ATOM 5524 C C . GLU A 1 686 ? 8.493 -10.204 -7.107 1.00 56.09 686 GLU A C 1
ATOM 5526 O O . GLU A 1 686 ? 7.757 -10.565 -8.016 1.00 56.09 686 GLU A O 1
ATOM 5531 N N . GLY A 1 687 ? 8.082 -9.371 -6.149 1.00 52.91 687 GLY A N 1
ATOM 5532 C CA . GLY A 1 687 ? 6.714 -8.845 -6.085 1.00 52.91 687 GLY A CA 1
ATOM 5533 C C . GLY A 1 687 ? 6.340 -7.847 -7.187 1.00 52.91 687 GLY A C 1
ATOM 5534 O O . GLY A 1 687 ? 5.199 -7.400 -7.235 1.00 52.91 687 GLY A O 1
ATOM 5535 N N . PHE A 1 688 ? 7.297 -7.481 -8.041 1.00 57.16 688 PHE A N 1
ATOM 5536 C CA . PHE A 1 688 ? 7.122 -6.645 -9.229 1.00 57.16 688 PHE A CA 1
ATOM 5537 C C . PHE A 1 688 ? 7.469 -7.399 -10.526 1.00 57.16 688 PHE A C 1
ATOM 5539 O O . PHE A 1 688 ? 7.360 -6.825 -11.612 1.00 57.16 688 PHE A O 1
ATOM 5546 N N . LYS A 1 689 ? 7.863 -8.681 -10.439 1.00 52.19 689 LYS A N 1
ATOM 5547 C CA . LYS A 1 689 ? 7.992 -9.558 -11.608 1.00 52.19 689 LYS A CA 1
ATOM 5548 C C . LYS A 1 689 ? 6.582 -9.911 -12.088 1.00 52.19 689 LYS A C 1
ATOM 5550 O O . LYS A 1 689 ? 5.735 -10.330 -11.308 1.00 52.19 689 LYS A O 1
ATOM 5555 N N . TYR A 1 690 ? 6.325 -9.728 -13.377 1.00 44.59 690 TYR A N 1
ATOM 5556 C CA . TYR A 1 690 ? 5.036 -10.034 -13.991 1.00 44.59 690 TYR A CA 1
ATOM 5557 C C . TYR A 1 690 ? 4.667 -11.518 -13.801 1.00 44.59 690 TYR A C 1
ATOM 5559 O O . TYR A 1 690 ? 5.251 -12.374 -14.462 1.00 44.59 690 TYR A O 1
ATOM 5567 N N . SER A 1 691 ? 3.656 -11.836 -12.979 1.00 39.44 691 SER A N 1
ATOM 5568 C CA . SER A 1 691 ? 2.916 -13.095 -13.137 1.00 39.44 691 SER A CA 1
ATOM 5569 C C . SER A 1 691 ? 1.940 -12.902 -14.298 1.00 39.44 691 SER A C 1
ATOM 5571 O O . SER A 1 691 ? 0.923 -12.212 -14.181 1.00 39.44 691 SER A O 1
ATOM 5573 N N . THR A 1 692 ? 2.298 -13.408 -15.467 1.00 45.59 692 THR A N 1
ATOM 5574 C CA . THR A 1 692 ? 1.480 -13.284 -16.671 1.00 45.59 692 THR A CA 1
ATOM 5575 C C . THR A 1 692 ? 0.343 -14.302 -16.653 1.00 45.59 692 THR A C 1
ATOM 5577 O O . THR A 1 692 ? 0.513 -15.435 -16.217 1.00 45.59 692 THR A O 1
ATOM 5580 N N . ASN A 1 693 ? -0.832 -13.891 -17.134 1.00 57.09 693 ASN A N 1
ATOM 5581 C CA . ASN A 1 693 ? -1.941 -14.799 -17.403 1.00 57.09 693 ASN A CA 1
ATOM 5582 C C . ASN A 1 693 ? -1.529 -15.719 -18.565 1.00 57.09 693 ASN A C 1
ATOM 5584 O O . ASN A 1 693 ? -1.503 -15.296 -19.725 1.00 57.09 693 ASN A O 1
ATOM 5588 N N . THR A 1 694 ? -1.178 -16.963 -18.238 1.00 61.84 694 THR A N 1
ATOM 5589 C CA . THR A 1 694 ? -0.679 -17.977 -19.176 1.00 61.84 694 THR A CA 1
ATOM 5590 C C . THR A 1 694 ? -1.622 -18.198 -20.358 1.00 61.84 694 THR A C 1
ATOM 5592 O O . THR A 1 694 ? -1.162 -18.463 -21.464 1.00 61.84 694 THR A O 1
ATOM 5595 N N . SER A 1 695 ? -2.937 -18.042 -20.164 1.00 69.31 695 SER A N 1
ATOM 5596 C CA . SER A 1 695 ? -3.925 -18.246 -21.233 1.00 69.31 695 SER A CA 1
ATOM 5597 C C . SER A 1 695 ? -3.873 -17.132 -22.279 1.00 69.31 695 SER A C 1
ATOM 5599 O O . SER A 1 695 ? -3.797 -17.418 -23.467 1.00 69.31 695 SER A O 1
ATOM 5601 N N . SER A 1 696 ? -3.792 -15.869 -21.851 1.00 66.50 696 SER A N 1
ATOM 5602 C CA . SER A 1 696 ? -3.647 -14.736 -22.778 1.00 66.50 696 SER A CA 1
ATOM 5603 C C . SER A 1 696 ? -2.314 -14.773 -23.540 1.00 66.50 696 SER A C 1
ATOM 5605 O O . SER A 1 696 ? -2.265 -14.458 -24.730 1.00 66.50 696 SER A O 1
ATOM 5607 N N . LEU A 1 697 ? -1.231 -15.196 -22.879 1.00 67.44 697 LEU A N 1
ATOM 5608 C CA . LEU A 1 697 ? 0.059 -15.392 -23.542 1.00 67.44 697 LEU A CA 1
ATOM 5609 C C . LEU A 1 697 ? 0.035 -16.540 -24.550 1.00 67.44 697 LEU A C 1
ATOM 5611 O O . LEU A 1 697 ? 0.664 -16.434 -25.599 1.00 67.44 697 LEU A O 1
ATOM 5615 N N . PHE A 1 698 ? -0.679 -17.619 -24.240 1.00 80.88 698 PHE A N 1
ATOM 5616 C CA . PHE A 1 698 ? -0.840 -18.749 -25.143 1.00 80.88 698 PHE A CA 1
ATOM 5617 C C . PHE A 1 698 ? -1.595 -18.332 -26.410 1.00 80.88 698 PHE A C 1
ATOM 5619 O O . PHE A 1 698 ? -1.107 -18.583 -27.509 1.00 80.88 698 PHE A O 1
ATOM 5626 N N . ASP A 1 699 ? -2.705 -17.602 -26.276 1.00 79.31 699 ASP A N 1
ATOM 5627 C CA . ASP A 1 699 ? -3.467 -17.087 -27.423 1.00 79.31 699 ASP A CA 1
ATOM 5628 C C . ASP A 1 699 ? -2.623 -16.148 -28.295 1.00 79.31 699 ASP A C 1
ATOM 5630 O O . ASP A 1 699 ? -2.640 -16.226 -29.530 1.00 79.31 699 ASP A O 1
ATOM 5634 N N . LYS A 1 700 ? -1.817 -15.293 -27.654 1.00 74.12 700 LYS A N 1
ATOM 5635 C CA . LYS A 1 700 ? -0.855 -14.434 -28.347 1.00 74.12 700 LYS A CA 1
ATOM 5636 C C . LYS A 1 700 ? 0.207 -15.255 -29.086 1.00 74.12 700 LYS A C 1
ATOM 5638 O O . LYS A 1 700 ? 0.425 -15.010 -30.267 1.00 74.12 700 LYS A O 1
ATOM 5643 N N . ALA A 1 701 ? 0.809 -16.257 -28.447 1.00 79.56 701 ALA A N 1
ATOM 5644 C CA . ALA A 1 701 ? 1.794 -17.137 -29.077 1.00 79.56 701 ALA A CA 1
ATOM 5645 C C . ALA A 1 701 ? 1.200 -17.904 -30.277 1.00 79.56 701 ALA A C 1
ATOM 5647 O O . ALA A 1 701 ? 1.840 -18.035 -31.317 1.00 79.56 701 ALA A O 1
ATOM 5648 N N . VAL A 1 702 ? -0.052 -18.360 -30.191 1.00 85.06 702 VAL A N 1
ATOM 5649 C CA . VAL A 1 702 ? -0.760 -18.989 -31.322 1.00 85.06 702 VAL A CA 1
ATOM 5650 C C . VAL A 1 702 ? -0.952 -18.006 -32.483 1.00 85.06 702 VAL A C 1
ATOM 5652 O O . VAL A 1 702 ? -0.810 -18.391 -33.645 1.00 85.06 702 VAL A O 1
ATOM 5655 N N . SER A 1 703 ? -1.264 -16.741 -32.188 1.00 82.75 703 SER A N 1
ATOM 5656 C CA . SER A 1 703 ? -1.378 -15.674 -33.190 1.00 82.75 703 SER A CA 1
ATOM 5657 C C . SER A 1 703 ? -0.030 -15.332 -33.828 1.00 82.75 703 SER A C 1
ATOM 5659 O O . SER A 1 703 ? 0.056 -15.193 -35.046 1.00 82.75 703 SER A O 1
ATOM 5661 N N . ASP A 1 704 ? 1.027 -15.235 -33.026 1.00 79.00 704 ASP A N 1
ATOM 5662 C CA . ASP A 1 704 ? 2.352 -14.822 -33.486 1.00 79.00 704 ASP A CA 1
ATOM 5663 C C . ASP A 1 704 ? 3.058 -15.924 -34.293 1.00 79.00 704 ASP A C 1
ATOM 5665 O O . ASP A 1 704 ? 3.718 -15.613 -35.283 1.00 79.00 704 ASP A O 1
ATOM 5669 N N . LEU A 1 705 ? 2.823 -17.207 -33.985 1.00 84.56 705 LEU A N 1
ATOM 5670 C CA . LEU A 1 705 ? 3.302 -18.332 -34.801 1.00 84.56 705 LEU A CA 1
ATOM 5671 C C . LEU A 1 705 ? 2.804 -18.249 -36.259 1.00 84.56 705 LEU A C 1
ATOM 5673 O O . LEU A 1 705 ? 3.541 -18.591 -37.179 1.00 84.56 705 LEU A O 1
ATOM 5677 N N . LYS A 1 706 ? 1.575 -17.759 -36.489 1.00 81.12 706 LYS A N 1
ATOM 5678 C CA . LYS A 1 706 ? 1.000 -17.587 -37.841 1.00 81.12 706 LYS A CA 1
ATOM 5679 C C . LYS A 1 706 ? 1.634 -16.444 -38.638 1.00 81.12 706 LYS A C 1
ATOM 5681 O O . LYS A 1 706 ? 1.394 -16.348 -39.837 1.00 81.12 706 LYS A O 1
ATOM 5686 N N . LYS A 1 707 ? 2.374 -15.557 -37.971 1.00 74.50 707 LYS A N 1
ATOM 5687 C CA . LYS A 1 707 ? 3.000 -14.369 -38.568 1.00 74.50 707 LYS A CA 1
ATOM 5688 C C . LYS A 1 707 ? 4.490 -14.569 -38.858 1.00 74.50 707 LYS A C 1
ATOM 5690 O O . LYS A 1 707 ? 5.127 -13.634 -39.334 1.00 74.50 707 LYS A O 1
ATOM 5695 N N . LEU A 1 708 ? 5.053 -15.742 -38.551 1.00 72.06 708 LEU A N 1
ATOM 5696 C CA . LEU A 1 708 ? 6.447 -16.049 -38.864 1.00 72.06 708 LEU A CA 1
ATOM 5697 C C . LEU A 1 708 ? 6.664 -16.039 -40.383 1.00 72.06 708 LEU A C 1
ATOM 5699 O O . LEU A 1 708 ? 5.882 -16.618 -41.134 1.00 72.06 708 LEU A O 1
ATOM 5703 N N . SER A 1 709 ? 7.734 -15.379 -40.825 1.00 58.59 709 SER A N 1
ATOM 5704 C CA . SER A 1 709 ? 8.129 -15.292 -42.237 1.00 58.59 709 SER A CA 1
ATOM 5705 C C . SER A 1 709 ? 8.812 -16.563 -42.750 1.00 58.59 709 SER A C 1
ATOM 5707 O O . SER A 1 709 ? 8.824 -16.800 -43.957 1.00 58.59 709 SER A O 1
ATOM 5709 N N . THR A 1 710 ? 9.357 -17.388 -41.852 1.00 68.62 710 THR A N 1
ATOM 5710 C CA . THR A 1 710 ? 9.944 -18.697 -42.153 1.00 68.62 710 THR A CA 1
ATOM 5711 C C . THR A 1 710 ? 9.160 -19.806 -41.458 1.00 68.62 710 THR A C 1
ATOM 5713 O O . THR A 1 710 ? 8.794 -19.700 -40.285 1.00 68.62 710 THR A O 1
ATOM 5716 N N . GLU A 1 711 ? 8.872 -20.881 -42.194 1.00 71.50 711 GLU A N 1
ATOM 5717 C CA . GLU A 1 711 ? 8.194 -22.040 -41.617 1.00 71.50 711 GLU A CA 1
ATOM 5718 C C . GLU A 1 711 ? 9.149 -22.851 -40.721 1.00 71.50 711 GLU A C 1
ATOM 5720 O O . GLU A 1 711 ? 10.282 -23.112 -41.132 1.00 71.50 711 GLU A O 1
ATOM 5725 N N . PRO A 1 712 ? 8.704 -23.311 -39.535 1.00 80.69 712 PRO A N 1
ATOM 5726 C CA . PRO A 1 712 ? 9.493 -24.220 -38.705 1.00 80.69 712 PRO A CA 1
ATOM 5727 C C . PRO A 1 712 ? 9.715 -25.577 -39.390 1.00 80.69 712 PRO A C 1
ATOM 5729 O O . PRO A 1 712 ? 8.918 -25.991 -40.240 1.00 80.69 712 PRO A O 1
ATOM 5732 N N . ASP A 1 713 ? 10.754 -26.303 -38.973 1.00 84.12 713 ASP A N 1
ATOM 5733 C CA . ASP A 1 713 ? 10.999 -27.675 -39.425 1.00 84.12 713 ASP A CA 1
ATOM 5734 C C . ASP A 1 713 ? 9.880 -28.639 -38.984 1.00 84.12 713 ASP A C 1
ATOM 5736 O O . ASP A 1 713 ? 9.112 -28.373 -38.052 1.00 84.12 713 ASP A O 1
ATOM 5740 N N . ASP A 1 714 ? 9.792 -29.789 -39.653 1.00 80.06 714 ASP A N 1
ATOM 5741 C CA . ASP A 1 714 ? 8.715 -30.761 -39.436 1.00 80.06 714 ASP A CA 1
ATOM 5742 C C . ASP A 1 714 ? 8.707 -31.364 -38.020 1.00 80.06 714 ASP A C 1
ATOM 5744 O O . ASP A 1 714 ? 7.636 -31.697 -37.498 1.00 80.06 714 ASP A O 1
ATOM 5748 N N . GLY A 1 715 ? 9.868 -31.458 -37.361 1.00 82.81 715 GLY A N 1
ATOM 5749 C CA . GLY A 1 715 ? 9.977 -31.903 -35.972 1.00 82.81 715 GLY A CA 1
ATOM 5750 C C . GLY A 1 715 ? 9.351 -30.893 -35.012 1.00 82.81 715 GLY A C 1
ATOM 5751 O O . GLY A 1 715 ? 8.476 -31.250 -34.216 1.00 82.81 715 GLY A O 1
ATOM 5752 N N . THR A 1 716 ? 9.717 -29.619 -35.161 1.00 85.12 716 THR A N 1
ATOM 5753 C CA . THR A 1 716 ? 9.155 -28.508 -34.376 1.00 85.12 716 THR A CA 1
ATOM 5754 C C . THR A 1 716 ? 7.653 -28.333 -34.626 1.00 85.12 716 THR A C 1
ATOM 5756 O O . THR A 1 716 ? 6.885 -28.111 -33.687 1.00 85.12 716 THR A O 1
ATOM 5759 N N . LYS A 1 717 ? 7.187 -28.499 -35.873 1.00 87.38 717 LYS A N 1
ATOM 5760 C CA . LYS A 1 717 ? 5.751 -28.477 -36.218 1.00 87.38 717 LYS A CA 1
ATOM 5761 C C . LYS A 1 717 ? 4.965 -29.572 -35.491 1.00 87.38 717 LYS A C 1
ATOM 5763 O O . LYS A 1 717 ? 3.867 -29.314 -34.989 1.00 87.38 717 LYS A O 1
ATOM 5768 N N . LEU A 1 718 ? 5.508 -30.790 -35.421 1.00 89.31 718 LEU A N 1
ATOM 5769 C CA . LEU A 1 718 ? 4.872 -31.902 -34.712 1.00 89.31 718 LEU A CA 1
ATOM 5770 C C . LEU A 1 718 ? 4.845 -31.677 -33.197 1.00 89.31 718 LEU A C 1
ATOM 5772 O O . LEU A 1 718 ? 3.834 -31.995 -32.565 1.00 89.31 718 LEU A O 1
ATOM 5776 N N . GLU A 1 719 ? 5.904 -31.116 -32.616 1.00 91.00 719 GLU A N 1
ATOM 5777 C CA . GLU A 1 719 ? 5.972 -30.785 -31.187 1.00 91.00 719 GLU A CA 1
ATOM 5778 C C . GLU A 1 719 ? 4.977 -29.679 -30.803 1.00 91.00 719 GLU A C 1
ATOM 5780 O O . GLU A 1 719 ? 4.168 -29.864 -29.888 1.00 91.00 719 GLU A O 1
ATOM 5785 N N . LEU A 1 720 ? 4.945 -28.579 -31.566 1.00 92.38 720 LEU A N 1
ATOM 5786 C CA . LEU A 1 720 ? 3.970 -27.496 -31.397 1.00 92.38 720 LEU A CA 1
ATOM 5787 C C . LEU A 1 720 ? 2.531 -28.010 -31.509 1.00 92.38 720 LEU A C 1
ATOM 5789 O O . LEU A 1 720 ? 1.681 -27.626 -30.707 1.00 92.38 720 LEU A O 1
ATOM 5793 N N . TYR A 1 721 ? 2.250 -28.916 -32.452 1.00 92.56 721 TYR A N 1
ATOM 5794 C CA . TYR A 1 721 ? 0.932 -29.542 -32.578 1.00 92.56 721 TYR A CA 1
ATOM 5795 C C . TYR A 1 721 ? 0.555 -30.363 -31.333 1.00 92.56 721 TYR A C 1
ATOM 5797 O O . TYR A 1 721 ? -0.560 -30.229 -30.822 1.00 92.56 721 TYR A O 1
ATOM 5805 N N . GLY A 1 722 ? 1.472 -31.195 -30.828 1.00 92.69 722 GLY A N 1
ATOM 5806 C CA . GLY A 1 722 ? 1.243 -32.018 -29.637 1.00 92.69 722 GLY A CA 1
ATOM 5807 C C . GLY A 1 722 ? 0.966 -31.173 -28.390 1.00 92.69 722 GLY A C 1
ATOM 5808 O O . GLY A 1 722 ? -0.015 -31.417 -27.683 1.00 92.69 722 GLY A O 1
ATOM 5809 N N . LEU A 1 723 ? 1.775 -30.132 -28.172 1.00 92.81 723 LEU A N 1
ATOM 5810 C CA . LEU A 1 723 ? 1.616 -29.189 -27.063 1.00 92.81 723 LEU A CA 1
ATOM 5811 C C . LEU A 1 723 ? 0.341 -28.352 -27.190 1.00 92.81 723 LEU A C 1
ATOM 5813 O O . LEU A 1 723 ? -0.364 -28.177 -26.201 1.00 92.81 723 LEU A O 1
ATOM 5817 N N . PHE A 1 724 ? -0.013 -27.894 -28.394 1.00 93.75 724 PHE A N 1
ATOM 5818 C CA . PHE A 1 724 ? -1.250 -27.147 -28.635 1.00 93.75 724 PHE A CA 1
ATOM 5819 C C . PHE A 1 724 ? -2.496 -27.973 -28.292 1.00 93.75 724 PHE A C 1
ATOM 5821 O O . PHE A 1 724 ? -3.418 -27.479 -27.635 1.00 93.75 724 PHE A O 1
ATOM 5828 N N . LYS A 1 725 ? -2.529 -29.250 -28.701 1.00 93.00 725 LYS A N 1
ATOM 5829 C CA . LYS A 1 725 ? -3.642 -30.161 -28.397 1.00 93.00 725 LYS A CA 1
ATOM 5830 C C . LYS A 1 725 ? -3.730 -30.469 -26.901 1.00 93.00 725 LYS A C 1
ATOM 5832 O O . LYS A 1 725 ? -4.831 -30.400 -26.354 1.00 93.00 725 LYS A O 1
ATOM 5837 N N . GLN A 1 726 ? -2.595 -30.705 -26.239 1.00 93.75 726 GLN A N 1
ATOM 5838 C CA . GLN A 1 726 ? -2.541 -30.901 -24.787 1.00 93.75 726 GLN A CA 1
ATOM 5839 C C . GLN A 1 726 ? -3.000 -29.648 -24.024 1.00 93.75 726 GLN A C 1
ATOM 5841 O O . GLN A 1 726 ? -3.817 -29.744 -23.112 1.00 93.75 726 GLN A O 1
ATOM 5846 N N . ALA A 1 727 ? -2.546 -28.463 -24.438 1.00 87.31 727 ALA A N 1
ATOM 5847 C CA . ALA A 1 727 ? -2.895 -27.176 -23.835 1.00 87.31 727 ALA A CA 1
ATOM 5848 C C . ALA A 1 727 ? -4.373 -26.791 -24.017 1.00 87.31 727 ALA A C 1
ATOM 5850 O O . ALA A 1 727 ? -4.935 -26.108 -23.162 1.00 87.31 727 ALA A O 1
ATOM 5851 N N . SER A 1 728 ? -5.002 -27.228 -25.113 1.00 86.94 728 SER A N 1
ATOM 5852 C CA . SER A 1 728 ? -6.377 -26.842 -25.463 1.00 86.94 728 SER A CA 1
ATOM 5853 C C . SER A 1 728 ? -7.434 -27.835 -24.978 1.00 86.94 728 SER A C 1
ATOM 5855 O O . SER A 1 728 ? -8.537 -27.432 -24.621 1.00 86.94 728 SER A O 1
ATOM 5857 N N . ILE A 1 729 ? -7.133 -29.138 -25.002 1.00 87.88 729 ILE A N 1
ATOM 5858 C CA . ILE A 1 729 ? -8.143 -30.202 -24.840 1.00 87.88 729 ILE A CA 1
ATOM 5859 C C . ILE A 1 729 ? -7.727 -31.271 -23.813 1.00 87.88 729 ILE A C 1
ATOM 5861 O O . ILE A 1 729 ? -8.542 -32.131 -23.463 1.00 87.88 729 ILE A O 1
ATOM 5865 N N . GLY A 1 730 ? -6.490 -31.204 -23.305 1.00 83.00 730 GLY A N 1
ATOM 5866 C CA . GLY A 1 730 ? -5.910 -32.178 -22.380 1.00 83.00 730 GLY A CA 1
ATOM 5867 C C . GLY A 1 730 ? -5.402 -33.438 -23.080 1.00 83.00 730 GLY A C 1
ATOM 5868 O O . GLY A 1 730 ? -5.096 -33.416 -24.273 1.00 83.00 730 GLY A O 1
ATOM 5869 N N . ASP A 1 731 ? -5.318 -34.533 -22.323 1.00 90.25 731 ASP A N 1
ATOM 5870 C CA . ASP A 1 731 ? -4.797 -35.816 -22.800 1.00 90.25 731 ASP A CA 1
ATOM 5871 C C . ASP A 1 731 ? -5.492 -36.309 -24.077 1.00 90.25 731 ASP A C 1
ATOM 5873 O O . ASP A 1 731 ? -6.690 -36.092 -24.286 1.00 90.25 731 ASP A O 1
ATOM 5877 N N . VAL A 1 732 ? -4.727 -37.020 -24.910 1.00 88.12 732 VAL A N 1
ATOM 5878 C CA . VAL A 1 732 ? -5.198 -37.603 -26.171 1.00 88.12 732 VAL A CA 1
ATOM 5879 C C . VAL A 1 732 ? -6.448 -38.473 -25.981 1.00 88.12 732 VAL A C 1
ATOM 5881 O O . VAL A 1 732 ? -6.520 -39.314 -25.083 1.00 88.12 732 VAL A O 1
ATOM 5884 N N . LYS A 1 733 ? -7.442 -38.268 -26.854 1.00 78.75 733 LYS A N 1
ATOM 5885 C CA . LYS A 1 733 ? -8.715 -39.008 -26.891 1.00 78.75 733 LYS A CA 1
ATOM 5886 C C . LYS A 1 733 ? -8.983 -39.488 -28.319 1.00 78.75 733 LYS A C 1
ATOM 5888 O O . LYS A 1 733 ? -8.939 -38.676 -29.240 1.00 78.75 733 LYS A O 1
ATOM 5893 N N . GLY A 1 734 ? -9.282 -40.778 -28.487 1.00 77.62 734 GLY A N 1
ATOM 5894 C CA . GLY A 1 734 ? -9.578 -41.414 -29.780 1.00 77.62 734 GLY A CA 1
ATOM 5895 C C . GLY A 1 734 ? -8.686 -42.623 -30.081 1.00 77.62 734 GLY A C 1
ATOM 5896 O O . GLY A 1 734 ? -7.708 -42.864 -29.377 1.00 77.62 734 GLY A O 1
ATOM 5897 N N . GLU A 1 735 ? -9.039 -43.390 -31.114 1.00 75.81 735 GLU A N 1
ATOM 5898 C CA . GLU A 1 735 ? -8.251 -44.540 -31.576 1.00 75.81 735 GLU A CA 1
ATOM 5899 C C . GLU A 1 735 ? -7.056 -44.098 -32.431 1.00 75.81 735 GLU A C 1
ATOM 5901 O O . GLU A 1 735 ? -7.108 -43.088 -33.139 1.00 75.81 735 GLU A O 1
ATOM 5906 N N . LYS A 1 736 ? -5.958 -44.858 -32.357 1.00 83.38 736 LYS A N 1
ATOM 5907 C CA . LYS A 1 736 ? -4.733 -44.561 -33.105 1.00 83.38 736 LYS A CA 1
ATOM 5908 C C . LYS A 1 736 ? -4.986 -44.737 -34.616 1.00 83.38 736 LYS A C 1
ATOM 5910 O O . LYS A 1 736 ? -5.458 -45.804 -35.007 1.00 83.38 736 LYS A O 1
ATOM 5915 N N . PRO A 1 737 ? -4.634 -43.752 -35.466 1.00 84.94 737 PRO A N 1
ATOM 5916 C CA . PRO A 1 737 ? -4.823 -43.846 -36.914 1.00 84.94 737 PRO A CA 1
ATOM 5917 C C . PRO A 1 737 ? -4.148 -45.077 -37.537 1.00 84.94 737 PRO A C 1
ATOM 5919 O O . PRO A 1 737 ? -3.085 -45.519 -37.084 1.00 84.94 737 PRO A O 1
ATOM 5922 N N . GLY A 1 738 ? -4.777 -45.623 -38.583 1.00 74.94 738 GLY A N 1
ATOM 5923 C CA . GLY A 1 738 ? -4.337 -46.834 -39.281 1.00 74.94 738 GLY A CA 1
ATOM 5924 C C . GLY A 1 738 ? -2.987 -46.689 -39.993 1.00 74.94 738 GLY A C 1
ATOM 5925 O O . GLY A 1 738 ? -2.503 -45.592 -40.252 1.00 74.94 738 GLY A O 1
ATOM 5926 N N . MET A 1 739 ? -2.368 -47.821 -40.341 1.00 68.38 739 MET A N 1
ATOM 5927 C CA . MET A 1 739 ? -0.968 -47.897 -40.795 1.00 68.38 739 MET A CA 1
ATOM 5928 C C . MET A 1 739 ? -0.670 -47.171 -42.124 1.00 68.38 739 MET A C 1
ATOM 5930 O O . MET A 1 739 ? 0.493 -46.902 -42.405 1.00 68.38 739 MET A O 1
ATOM 5934 N N . LEU A 1 740 ? -1.704 -46.831 -42.901 1.00 79.00 740 LEU A N 1
ATOM 5935 C CA . LEU A 1 740 ? -1.607 -46.082 -44.160 1.00 79.00 740 LEU A CA 1
ATOM 5936 C C . LEU A 1 740 ? -1.681 -44.550 -43.971 1.00 79.00 740 LEU A C 1
ATOM 5938 O O . LEU A 1 740 ? -1.340 -43.815 -44.894 1.00 79.00 740 LEU A O 1
ATOM 5942 N N . ASP A 1 741 ? -2.084 -44.056 -42.791 1.00 80.44 741 ASP A N 1
ATOM 5943 C CA . ASP A 1 741 ? -2.136 -42.622 -42.463 1.00 80.44 741 ASP A CA 1
ATOM 5944 C C . ASP A 1 741 ? -0.902 -42.200 -41.652 1.00 80.44 741 ASP A C 1
ATOM 5946 O O . ASP A 1 741 ? -0.916 -42.070 -40.423 1.00 80.44 741 ASP A O 1
ATOM 5950 N N . PHE A 1 742 ? 0.207 -42.001 -42.363 1.00 78.50 742 PHE A N 1
ATOM 5951 C CA . PHE A 1 742 ? 1.495 -41.653 -41.765 1.00 78.50 742 PHE A CA 1
ATOM 5952 C C . PHE A 1 742 ? 1.473 -40.298 -41.033 1.00 78.50 742 PHE A C 1
ATOM 5954 O O . PHE A 1 742 ? 2.089 -40.164 -39.973 1.00 78.50 742 PHE A O 1
ATOM 5961 N N . VAL A 1 743 ? 0.730 -39.307 -41.545 1.00 77.38 743 VAL A N 1
ATOM 5962 C CA . VAL A 1 743 ? 0.661 -37.950 -40.969 1.00 77.38 743 VAL A CA 1
ATOM 5963 C C . VAL A 1 743 ? -0.242 -37.919 -39.739 1.00 77.38 743 VAL A C 1
ATOM 5965 O O . VAL A 1 743 ? 0.137 -37.349 -38.710 1.00 77.38 743 VAL A O 1
ATOM 5968 N N . GLY A 1 744 ? -1.418 -38.546 -39.810 1.00 82.06 744 GLY A N 1
ATOM 5969 C CA . GLY A 1 744 ? -2.313 -38.682 -38.666 1.00 82.06 744 GLY A CA 1
ATOM 5970 C C . GLY A 1 744 ? -1.657 -39.467 -37.536 1.00 82.06 744 GLY A C 1
ATOM 5971 O O . GLY A 1 744 ? -1.731 -39.048 -36.378 1.00 82.06 744 GLY A O 1
ATOM 5972 N N . LYS A 1 745 ? -0.920 -40.537 -37.860 1.00 85.56 745 LYS A N 1
ATOM 5973 C CA . LYS A 1 745 ? -0.142 -41.311 -36.884 1.00 85.56 745 LYS A CA 1
ATOM 5974 C C . LYS A 1 745 ? 0.946 -40.471 -36.205 1.00 85.56 745 LYS A C 1
ATOM 5976 O O . LYS A 1 745 ? 1.035 -40.504 -34.981 1.00 85.56 745 LYS A O 1
ATOM 5981 N N . ALA A 1 746 ? 1.716 -39.675 -36.950 1.00 85.06 746 ALA A N 1
ATOM 5982 C CA . ALA A 1 746 ? 2.752 -38.803 -36.380 1.00 85.06 746 ALA A CA 1
ATOM 5983 C C . ALA A 1 746 ? 2.171 -37.715 -35.453 1.00 85.06 746 ALA A C 1
ATOM 5985 O O . ALA A 1 746 ? 2.693 -37.471 -34.362 1.00 85.06 746 ALA A O 1
ATOM 5986 N N . LYS A 1 747 ? 1.046 -37.102 -35.846 1.00 85.81 747 LYS A N 1
ATOM 5987 C CA . LYS A 1 747 ? 0.305 -36.125 -35.030 1.00 85.81 747 LYS A CA 1
ATOM 5988 C C . LYS A 1 747 ? -0.270 -36.746 -33.756 1.00 85.81 747 LYS A C 1
ATOM 5990 O O . LYS A 1 747 ? -0.182 -36.141 -32.687 1.00 85.81 747 LYS A O 1
ATOM 5995 N N . TYR A 1 748 ? -0.841 -37.946 -33.866 1.00 88.81 748 TYR A N 1
ATOM 5996 C CA . TYR A 1 748 ? -1.357 -38.706 -32.727 1.00 88.81 748 TYR A CA 1
ATOM 5997 C C . TYR A 1 748 ? -0.232 -39.081 -31.759 1.00 88.81 748 TYR A C 1
ATOM 5999 O O . TYR A 1 748 ? -0.353 -38.850 -30.558 1.00 88.81 748 TYR A O 1
ATOM 6007 N N . ASP A 1 749 ? 0.885 -39.599 -32.274 1.00 88.25 749 ASP A N 1
ATOM 6008 C CA . ASP A 1 749 ? 2.028 -40.010 -31.461 1.00 88.25 749 ASP A CA 1
ATOM 6009 C C . ASP A 1 749 ? 2.682 -38.808 -30.754 1.00 88.25 749 ASP A C 1
ATOM 6011 O O . ASP A 1 749 ? 3.055 -38.925 -29.588 1.00 88.25 749 ASP A O 1
ATOM 6015 N N . SER A 1 750 ? 2.741 -37.630 -31.391 1.00 90.50 750 SER A N 1
ATOM 6016 C CA . SER A 1 750 ? 3.217 -36.393 -30.749 1.00 90.50 750 SER A CA 1
ATOM 6017 C C . SER A 1 750 ? 2.293 -35.893 -29.629 1.00 90.50 750 SER A C 1
ATOM 6019 O O . SER A 1 750 ? 2.756 -35.518 -28.551 1.00 90.50 750 SER A O 1
ATOM 6021 N N . TRP A 1 751 ? 0.970 -35.927 -29.826 1.00 92.69 751 TRP A N 1
ATOM 6022 C CA . TRP A 1 751 ? 0.026 -35.566 -28.761 1.00 92.69 751 TRP A CA 1
ATOM 6023 C C . TRP A 1 751 ? 0.072 -36.578 -27.604 1.00 92.69 751 TRP A C 1
ATOM 6025 O O . TRP A 1 751 ? 0.149 -36.182 -26.444 1.00 92.69 751 TRP A O 1
ATOM 6035 N N . ASN A 1 752 ? 0.134 -37.880 -27.903 1.00 90.88 752 ASN A N 1
ATOM 6036 C CA . ASN A 1 752 ? 0.204 -38.940 -26.895 1.00 90.88 752 ASN A CA 1
ATOM 6037 C C . ASN A 1 752 ? 1.499 -38.904 -26.058 1.00 90.88 752 ASN A C 1
ATOM 6039 O O . ASN A 1 752 ? 1.466 -39.281 -24.890 1.00 90.88 752 ASN A O 1
ATOM 6043 N N . LYS A 1 753 ? 2.624 -38.407 -26.600 1.00 91.00 753 LYS A N 1
ATOM 6044 C CA . LYS A 1 753 ? 3.860 -38.169 -25.822 1.00 91.00 753 LYS A CA 1
ATOM 6045 C C . LYS A 1 753 ? 3.665 -37.196 -24.654 1.00 91.00 753 LYS A C 1
ATOM 6047 O O . LYS A 1 753 ? 4.387 -37.292 -23.670 1.00 91.00 753 LYS A O 1
ATOM 6052 N N . ASN A 1 754 ? 2.694 -36.287 -24.753 1.00 90.12 754 ASN A N 1
ATOM 6053 C CA . ASN A 1 754 ? 2.388 -35.292 -23.723 1.00 90.12 754 ASN A CA 1
ATOM 6054 C C . ASN A 1 754 ? 1.295 -35.751 -22.740 1.00 90.12 754 ASN A C 1
ATOM 6056 O O . ASN A 1 754 ? 0.831 -34.958 -21.922 1.00 90.12 754 ASN A O 1
ATOM 6060 N N . LYS A 1 755 ? 0.865 -37.017 -22.806 1.00 88.81 755 LYS A N 1
ATOM 6061 C CA . LYS A 1 755 ? -0.158 -37.570 -21.914 1.00 88.81 755 LYS A CA 1
ATOM 6062 C C . LYS A 1 755 ? 0.291 -37.489 -20.449 1.00 88.81 755 LYS A C 1
ATOM 6064 O O . LYS A 1 755 ? 1.383 -37.936 -20.110 1.00 88.81 755 LYS A O 1
ATOM 6069 N N . GLY A 1 756 ? -0.566 -36.951 -19.584 1.00 83.94 756 GLY A N 1
ATOM 6070 C CA . GLY A 1 756 ? -0.275 -36.710 -18.168 1.00 83.94 756 GLY A CA 1
ATOM 6071 C C . GLY A 1 756 ? 0.383 -35.357 -17.872 1.00 83.94 756 GLY A C 1
ATOM 6072 O O . GLY A 1 756 ? 0.541 -35.012 -16.702 1.00 83.94 756 GLY A O 1
ATOM 6073 N N . LEU A 1 757 ? 0.727 -34.566 -18.896 1.00 83.50 757 LEU A N 1
ATOM 6074 C CA . LEU A 1 757 ? 1.237 -33.207 -18.724 1.00 83.50 757 LEU A CA 1
ATOM 6075 C C . LEU A 1 757 ? 0.078 -32.238 -18.401 1.00 83.50 757 LEU A C 1
ATOM 6077 O O . LEU A 1 757 ? -0.877 -32.165 -19.184 1.00 83.50 757 LEU A O 1
ATOM 6081 N N . PRO A 1 758 ? 0.130 -31.457 -17.303 1.00 84.62 758 PRO A N 1
ATOM 6082 C CA . PRO A 1 758 ? -0.904 -30.471 -16.989 1.00 84.62 758 PRO A CA 1
ATOM 6083 C C . PRO A 1 758 ? -1.087 -29.435 -18.107 1.00 84.62 758 PRO A C 1
ATOM 6085 O O . PRO A 1 758 ? -0.116 -28.959 -18.692 1.00 84.62 758 PRO A O 1
ATOM 6088 N N . MET A 1 759 ? -2.335 -29.028 -18.371 1.00 78.00 759 MET A N 1
ATOM 6089 C CA . MET A 1 759 ? -2.661 -28.092 -19.462 1.00 78.00 759 MET A CA 1
ATOM 6090 C C . MET A 1 759 ? -1.915 -26.753 -19.346 1.00 78.00 759 MET A C 1
ATOM 6092 O O . MET A 1 759 ? -1.466 -26.214 -20.351 1.00 78.00 759 MET A O 1
ATOM 6096 N N . GLU A 1 760 ? -1.742 -26.230 -18.129 1.00 74.31 760 GLU A N 1
ATOM 6097 C CA . GLU A 1 760 ? -0.978 -24.996 -17.889 1.00 74.31 760 GLU A CA 1
ATOM 6098 C C . GLU A 1 760 ? 0.516 -25.158 -18.207 1.00 74.31 760 GLU A C 1
ATOM 6100 O O . GLU A 1 760 ? 1.123 -24.267 -18.797 1.00 74.31 760 GLU A O 1
ATOM 6105 N N . GLU A 1 761 ? 1.104 -26.316 -17.903 1.00 76.88 761 GLU A N 1
ATOM 6106 C CA . GLU A 1 761 ? 2.503 -26.603 -18.237 1.00 76.88 761 GLU A CA 1
ATOM 6107 C C . GLU A 1 761 ? 2.690 -26.770 -19.754 1.00 76.88 761 GLU A C 1
ATOM 6109 O O . GLU A 1 761 ? 3.678 -26.302 -20.321 1.00 76.88 761 GLU A O 1
ATOM 6114 N N . ALA A 1 762 ? 1.702 -27.358 -20.438 1.00 82.75 762 ALA A N 1
ATOM 6115 C CA . ALA A 1 762 ? 1.682 -27.445 -21.896 1.00 82.75 762 ALA A CA 1
ATOM 6116 C C . ALA A 1 762 ? 1.597 -26.058 -22.564 1.00 82.75 762 ALA A C 1
ATOM 6118 O O . ALA A 1 762 ? 2.296 -25.818 -23.550 1.00 82.75 762 ALA A O 1
ATOM 6119 N N . LYS A 1 763 ? 0.804 -25.123 -22.009 1.00 82.81 763 LYS A N 1
ATOM 6120 C CA . LYS A 1 763 ? 0.756 -23.727 -22.484 1.00 82.81 763 LYS A CA 1
ATOM 6121 C C . LYS A 1 763 ? 2.116 -23.044 -22.352 1.00 82.81 763 LYS A C 1
ATOM 6123 O O . LYS A 1 763 ? 2.553 -22.396 -23.298 1.00 82.81 763 LYS A O 1
ATOM 6128 N N . LEU A 1 764 ? 2.795 -23.210 -21.215 1.00 69.56 764 LEU A N 1
ATOM 6129 C CA . LEU A 1 764 ? 4.114 -22.615 -20.978 1.00 69.56 764 LEU A CA 1
ATOM 6130 C C . LEU A 1 764 ? 5.167 -23.137 -21.963 1.00 69.56 764 LEU A C 1
ATOM 6132 O O . LEU A 1 764 ? 5.851 -22.331 -22.592 1.00 69.56 764 LEU A O 1
ATOM 6136 N N . LYS A 1 765 ? 5.239 -24.459 -22.169 1.00 84.12 765 LYS A N 1
ATOM 6137 C CA . LYS A 1 765 ? 6.162 -25.069 -23.145 1.00 84.12 765 LYS A CA 1
ATOM 6138 C C . LYS A 1 765 ? 5.874 -24.611 -24.576 1.00 84.12 765 LYS A C 1
ATOM 6140 O O . LYS A 1 765 ? 6.797 -24.322 -25.331 1.00 84.12 765 LYS A O 1
ATOM 6145 N N . TYR A 1 766 ? 4.599 -24.477 -24.944 1.00 91.06 766 TYR A N 1
ATOM 6146 C CA . TYR A 1 766 ? 4.212 -23.941 -26.250 1.00 91.06 766 TYR A CA 1
ATOM 6147 C C . TYR A 1 766 ? 4.680 -22.488 -26.437 1.00 91.06 766 TYR A C 1
ATOM 6149 O O . TYR A 1 766 ? 5.291 -22.159 -27.454 1.00 91.06 766 TYR A O 1
ATOM 6157 N N . ILE A 1 767 ? 4.432 -21.623 -25.445 1.00 82.31 767 ILE A N 1
ATOM 6158 C CA . ILE A 1 767 ? 4.867 -20.216 -25.456 1.00 82.31 767 ILE A CA 1
ATOM 6159 C C . ILE A 1 767 ? 6.391 -20.121 -25.601 1.00 82.31 767 ILE A C 1
ATOM 6161 O O . ILE A 1 767 ? 6.889 -19.286 -26.354 1.00 82.31 767 ILE A O 1
ATOM 6165 N N . GLU A 1 768 ? 7.135 -20.975 -24.902 1.00 82.62 768 GLU A N 1
ATOM 6166 C CA . GLU A 1 768 ? 8.596 -21.007 -24.946 1.00 82.62 768 GLU A CA 1
ATOM 6167 C C . GLU A 1 768 ? 9.134 -21.318 -26.351 1.00 82.62 768 GLU A C 1
ATOM 6169 O O . GLU A 1 768 ? 9.971 -20.570 -26.864 1.00 82.62 768 GLU A O 1
ATOM 6174 N N . ILE A 1 769 ? 8.611 -22.361 -27.007 1.00 86.50 769 ILE A N 1
ATOM 6175 C CA . ILE A 1 769 ? 9.029 -22.744 -28.365 1.00 86.50 769 ILE A CA 1
ATOM 6176 C C . ILE A 1 769 ? 8.693 -21.636 -29.367 1.00 86.50 769 ILE A C 1
ATOM 6178 O O . ILE A 1 769 ? 9.547 -21.249 -30.165 1.00 86.50 769 ILE A O 1
ATOM 6182 N N . VAL A 1 770 ? 7.483 -21.072 -29.307 1.00 81.69 770 VAL A N 1
ATOM 6183 C CA . VAL A 1 770 ? 7.086 -19.978 -30.207 1.00 81.69 770 VAL A CA 1
ATOM 6184 C C . VAL A 1 770 ? 7.962 -18.743 -30.000 1.00 81.69 770 VAL A C 1
ATOM 6186 O O . VAL A 1 770 ? 8.435 -18.163 -30.972 1.00 81.69 770 VAL A O 1
ATOM 6189 N N . ASN A 1 771 ? 8.248 -18.355 -28.755 1.00 75.69 771 ASN A N 1
ATOM 6190 C CA . ASN A 1 771 ? 9.141 -17.229 -28.479 1.00 75.69 771 ASN A CA 1
ATOM 6191 C C . ASN A 1 771 ? 10.561 -17.482 -28.996 1.00 75.69 771 ASN A C 1
ATOM 6193 O O . ASN A 1 771 ? 11.204 -16.554 -29.484 1.00 75.69 771 ASN A O 1
ATOM 6197 N N . LYS A 1 772 ? 11.049 -18.727 -28.927 1.00 77.88 772 LYS A N 1
ATOM 6198 C CA . LYS A 1 772 ? 12.342 -19.118 -29.501 1.00 77.88 772 LYS A CA 1
ATOM 6199 C C . LYS A 1 772 ? 12.347 -18.964 -31.024 1.00 77.88 772 LYS A C 1
ATOM 6201 O O . LYS A 1 772 ? 13.302 -18.406 -31.557 1.00 77.88 772 LYS A O 1
ATOM 6206 N N . LEU A 1 773 ? 11.268 -19.365 -31.698 1.00 77.69 773 LEU A N 1
ATOM 6207 C CA . LEU A 1 773 ? 11.098 -19.207 -33.146 1.00 77.69 773 LEU A CA 1
ATOM 6208 C C . LEU A 1 773 ? 10.976 -17.738 -33.569 1.00 77.69 773 LEU A C 1
ATOM 6210 O O . LEU A 1 773 ? 11.623 -17.333 -34.530 1.00 77.69 773 LEU A O 1
ATOM 6214 N N . ILE A 1 774 ? 10.212 -16.923 -32.831 1.00 67.19 774 ILE A N 1
ATOM 6215 C CA . ILE A 1 774 ? 10.107 -15.466 -33.045 1.00 67.19 774 ILE A CA 1
ATOM 6216 C C . ILE A 1 774 ? 11.471 -14.804 -32.863 1.00 67.19 774 ILE A C 1
ATOM 6218 O O . ILE A 1 774 ? 11.862 -13.923 -33.626 1.00 67.19 774 ILE A O 1
ATOM 6222 N N . LYS A 1 775 ? 12.223 -15.231 -31.846 1.00 58.66 775 LYS A N 1
ATOM 6223 C CA . LYS A 1 775 ? 13.574 -14.729 -31.612 1.00 58.66 775 LYS A CA 1
ATOM 6224 C C . LYS A 1 775 ? 14.500 -15.115 -32.766 1.00 58.66 775 LYS A C 1
ATOM 6226 O O . LYS A 1 775 ? 15.257 -14.267 -33.207 1.00 58.66 775 LYS A O 1
ATOM 6231 N N . GLN A 1 776 ? 14.396 -16.333 -33.298 1.00 54.09 776 GLN A N 1
ATOM 6232 C CA . GLN A 1 776 ? 15.168 -16.782 -34.464 1.00 54.09 776 GLN A CA 1
ATOM 6233 C C . GLN A 1 776 ? 14.796 -16.030 -35.756 1.00 54.09 776 GLN A C 1
ATOM 6235 O O . GLN A 1 776 ? 15.688 -15.609 -36.480 1.00 54.09 776 GLN A O 1
ATOM 6240 N N . THR A 1 777 ? 13.512 -15.761 -36.010 1.00 44.75 777 THR A N 1
ATOM 6241 C CA . THR A 1 777 ? 13.052 -14.974 -37.180 1.00 44.75 777 THR A CA 1
ATOM 6242 C C . THR A 1 777 ? 13.411 -13.492 -37.088 1.00 44.75 777 THR A C 1
ATOM 6244 O O . THR A 1 777 ? 13.774 -12.892 -38.095 1.00 44.75 777 THR A O 1
ATOM 6247 N N . ASN A 1 778 ? 13.364 -12.895 -35.892 1.00 38.34 778 ASN A N 1
ATOM 6248 C CA . ASN A 1 778 ? 13.789 -11.506 -35.672 1.00 38.34 778 ASN A CA 1
ATOM 6249 C C . ASN A 1 778 ? 15.320 -11.326 -35.682 1.00 38.34 778 ASN A C 1
ATOM 6251 O O . ASN A 1 778 ? 15.797 -10.196 -35.798 1.00 38.34 778 ASN A O 1
ATOM 6255 N N . ILE A 1 779 ? 16.090 -12.413 -35.568 1.00 40.25 779 ILE A N 1
ATOM 6256 C CA . ILE A 1 779 ? 17.550 -12.405 -35.749 1.00 40.25 779 ILE A CA 1
ATOM 6257 C C . ILE A 1 779 ? 17.921 -12.374 -37.248 1.00 40.25 779 ILE A C 1
ATOM 6259 O O . ILE A 1 779 ? 18.928 -11.780 -37.628 1.00 40.25 779 ILE A O 1
ATOM 6263 N N . ASP A 1 780 ? 17.067 -12.911 -38.122 1.00 40.19 780 ASP A N 1
ATOM 6264 C CA . ASP A 1 780 ? 17.394 -13.116 -39.542 1.00 40.19 780 ASP A CA 1
ATOM 6265 C C . ASP A 1 780 ? 17.117 -11.916 -40.466 1.00 40.19 780 ASP A C 1
ATOM 6267 O O . ASP A 1 780 ? 17.363 -11.989 -41.669 1.00 40.19 780 ASP A O 1
ATOM 6271 N N . GLN A 1 781 ? 16.631 -10.784 -39.940 1.00 37.94 781 GLN A N 1
ATOM 6272 C CA . GLN A 1 781 ? 16.348 -9.601 -40.770 1.00 37.94 781 GLN A CA 1
ATOM 6273 C C . GLN A 1 781 ? 17.053 -8.302 -40.339 1.00 37.94 781 GLN A C 1
ATOM 6275 O O . GLN A 1 781 ? 16.906 -7.301 -41.040 1.00 37.94 781 GLN A O 1
ATOM 6280 N N . SER A 1 782 ? 17.884 -8.281 -39.276 1.00 46.31 782 SER A N 1
ATOM 6281 C CA . SER A 1 782 ? 18.727 -7.093 -38.992 1.00 46.31 782 SER A CA 1
ATOM 6282 C C . SER A 1 782 ? 19.972 -7.250 -38.083 1.00 46.31 782 SER A C 1
ATOM 6284 O O . SER A 1 782 ? 20.514 -6.228 -37.663 1.00 46.31 782 SER A O 1
ATOM 6286 N N . THR A 1 783 ? 20.473 -8.449 -37.747 1.00 52.12 783 THR A N 1
ATOM 6287 C CA . THR A 1 783 ? 21.124 -8.592 -36.418 1.00 52.12 783 THR A CA 1
ATOM 6288 C C . THR A 1 783 ? 22.286 -9.599 -36.299 1.00 52.12 783 THR A C 1
ATOM 6290 O O . THR A 1 783 ? 22.278 -10.462 -35.429 1.00 52.12 783 THR A O 1
ATOM 6293 N N . ASN A 1 784 ? 23.382 -9.422 -37.055 1.00 62.25 784 ASN A N 1
ATOM 6294 C CA . ASN A 1 784 ? 24.649 -10.122 -36.737 1.00 62.25 784 ASN A CA 1
ATOM 6295 C C . ASN A 1 784 ? 25.519 -9.377 -35.702 1.00 62.25 784 ASN A C 1
ATOM 6297 O O . ASN A 1 784 ? 26.122 -10.006 -34.837 1.00 62.25 784 ASN A O 1
ATOM 6301 N N . VAL A 1 785 ? 25.567 -8.038 -35.738 1.00 72.25 785 VAL A N 1
ATOM 6302 C CA . VAL A 1 785 ? 26.411 -7.248 -34.814 1.00 72.25 785 VAL A CA 1
ATOM 6303 C C . VAL A 1 785 ? 25.768 -7.110 -33.432 1.00 72.25 785 VAL A C 1
ATOM 6305 O O . VAL A 1 785 ? 26.449 -7.279 -32.427 1.00 72.25 785 VAL A O 1
ATOM 6308 N N . GLU A 1 786 ? 24.454 -6.884 -33.348 1.00 78.00 786 GLU A N 1
ATOM 6309 C CA . GLU A 1 786 ? 23.766 -6.783 -32.050 1.00 78.00 786 GLU A CA 1
ATOM 6310 C C . GLU A 1 786 ? 23.797 -8.105 -31.267 1.00 78.00 786 GLU A C 1
ATOM 6312 O O . GLU A 1 786 ? 23.991 -8.092 -30.054 1.00 78.00 786 GLU A O 1
ATOM 6317 N N . ALA A 1 787 ? 23.724 -9.252 -31.953 1.00 78.75 787 ALA A N 1
ATOM 6318 C CA . ALA A 1 787 ? 23.891 -10.560 -31.320 1.00 78.75 787 ALA A CA 1
ATOM 6319 C C . ALA A 1 787 ? 25.292 -10.733 -30.706 1.00 78.75 787 ALA A C 1
ATOM 6321 O O . ALA A 1 787 ? 25.431 -11.304 -29.622 1.00 78.75 787 ALA A O 1
ATOM 6322 N N . LEU A 1 788 ? 26.332 -10.199 -31.359 1.00 82.62 788 LEU A N 1
ATOM 6323 C CA . LEU A 1 788 ? 27.684 -10.172 -30.800 1.00 82.62 788 LEU A CA 1
ATOM 6324 C C . LEU A 1 788 ? 27.784 -9.212 -29.604 1.00 82.62 788 LEU A C 1
ATOM 6326 O O . LEU A 1 788 ? 28.401 -9.577 -28.606 1.00 82.62 788 LEU A O 1
ATOM 6330 N N . ILE A 1 789 ? 27.150 -8.032 -29.650 1.00 86.75 789 ILE A N 1
ATOM 6331 C CA . ILE A 1 789 ? 27.077 -7.101 -28.502 1.00 86.75 789 ILE A CA 1
ATOM 6332 C C . ILE A 1 789 ? 26.458 -7.797 -27.285 1.00 86.75 789 ILE A C 1
ATOM 6334 O O . ILE A 1 789 ? 26.992 -7.712 -26.172 1.00 86.75 789 ILE A O 1
ATOM 6338 N N . ASP A 1 790 ? 25.358 -8.517 -27.494 1.00 84.81 790 ASP A N 1
ATOM 6339 C CA . ASP A 1 790 ? 24.690 -9.281 -26.445 1.00 84.81 790 ASP A CA 1
ATOM 6340 C C . ASP A 1 790 ? 25.582 -10.411 -25.920 1.00 84.81 790 ASP A C 1
ATOM 6342 O O . ASP A 1 790 ? 25.684 -10.598 -24.705 1.00 84.81 790 ASP A O 1
ATOM 6346 N N . ALA A 1 791 ? 26.278 -11.135 -26.802 1.00 86.69 791 ALA A N 1
ATOM 6347 C CA . ALA A 1 791 ? 27.214 -12.189 -26.412 1.00 86.69 791 ALA A CA 1
ATOM 6348 C C . ALA A 1 791 ? 28.367 -11.647 -25.548 1.00 86.69 791 ALA A C 1
ATOM 6350 O O . ALA A 1 791 ? 28.647 -12.210 -24.486 1.00 86.69 791 ALA A O 1
ATOM 6351 N N . PHE A 1 792 ? 28.977 -10.520 -25.932 1.00 88.00 792 PHE A N 1
ATOM 6352 C CA . PHE A 1 792 ? 30.002 -9.847 -25.128 1.00 88.00 792 PHE A CA 1
ATOM 6353 C C . PHE A 1 792 ? 29.451 -9.392 -23.777 1.00 88.00 792 PHE A C 1
ATOM 6355 O O . PHE A 1 792 ? 30.041 -9.688 -22.737 1.00 88.00 792 PHE A O 1
ATOM 6362 N N . THR A 1 793 ? 28.283 -8.749 -23.768 1.00 87.25 793 THR A N 1
ATOM 6363 C CA . THR A 1 793 ? 27.641 -8.254 -22.541 1.00 87.25 793 THR A CA 1
ATOM 6364 C C . THR A 1 793 ? 27.307 -9.389 -21.573 1.00 87.25 793 THR A C 1
ATOM 6366 O O . THR A 1 793 ? 27.534 -9.266 -20.366 1.00 87.25 793 THR A O 1
ATOM 6369 N N . ASN A 1 794 ? 26.783 -10.504 -22.085 1.00 88.69 794 ASN A N 1
ATOM 6370 C CA . ASN A 1 794 ? 26.464 -11.688 -21.292 1.00 88.69 794 ASN A CA 1
ATOM 6371 C C . ASN A 1 794 ? 27.732 -12.354 -20.763 1.00 88.69 794 ASN A C 1
ATOM 6373 O O . ASN A 1 794 ? 27.806 -12.667 -19.574 1.00 88.69 794 ASN A O 1
ATOM 6377 N N . SER A 1 795 ? 28.754 -12.502 -21.610 1.00 90.19 795 SER A N 1
ATOM 6378 C CA . SER A 1 795 ? 30.037 -13.059 -21.192 1.00 90.19 795 SER A CA 1
ATOM 6379 C C . SER A 1 795 ? 30.693 -12.208 -20.103 1.00 90.19 795 SER A C 1
ATOM 6381 O O . SER A 1 795 ? 31.174 -12.755 -19.114 1.00 90.19 795 SER A O 1
ATOM 6383 N N . ASN A 1 796 ? 30.651 -10.876 -20.210 1.00 90.44 796 ASN A N 1
ATOM 6384 C CA . ASN A 1 796 ? 31.234 -9.970 -19.215 1.00 90.44 796 ASN A CA 1
ATOM 6385 C C . ASN A 1 796 ? 30.553 -10.095 -17.838 1.00 90.44 796 ASN A C 1
ATOM 6387 O O . ASN A 1 796 ? 31.217 -10.024 -16.808 1.00 90.44 796 ASN A O 1
ATOM 6391 N N . LYS A 1 797 ? 29.233 -10.333 -17.816 1.00 86.88 797 LYS A N 1
ATOM 6392 C CA . LYS A 1 797 ? 28.422 -10.468 -16.589 1.00 86.88 797 LYS A CA 1
ATOM 6393 C C . LYS A 1 797 ? 28.423 -11.872 -15.974 1.00 86.88 797 LYS A C 1
ATOM 6395 O O . LYS A 1 797 ? 27.959 -12.033 -14.848 1.00 86.88 797 LYS A O 1
ATOM 6400 N N . CYS A 1 798 ? 28.862 -12.892 -16.708 1.00 86.25 798 CYS A N 1
ATOM 6401 C CA . CYS A 1 798 ? 28.781 -14.282 -16.267 1.00 86.25 798 CYS A CA 1
ATOM 6402 C C . CYS A 1 798 ? 29.846 -14.602 -15.208 1.00 86.25 798 CYS A C 1
ATOM 6404 O O . CYS A 1 798 ? 31.013 -14.720 -15.542 1.00 86.25 798 CYS A O 1
ATOM 6406 N N . ASN A 1 799 ? 29.501 -14.809 -13.941 1.00 84.56 799 ASN A N 1
ATOM 6407 C CA . ASN A 1 799 ? 30.525 -15.105 -12.923 1.00 84.56 799 ASN A CA 1
ATOM 6408 C C . ASN A 1 799 ? 31.114 -16.529 -13.019 1.00 84.56 799 ASN A C 1
ATOM 6410 O O . ASN A 1 799 ? 32.036 -16.856 -12.281 1.00 84.56 799 ASN A O 1
ATOM 6414 N N . GLU A 1 800 ? 30.598 -17.369 -13.921 1.00 87.12 800 GLU A N 1
ATOM 6415 C CA . GLU A 1 800 ? 31.042 -18.756 -14.117 1.00 87.12 800 GLU A CA 1
ATOM 6416 C C . GLU A 1 800 ? 32.221 -18.881 -15.098 1.00 87.12 800 GLU A C 1
ATOM 6418 O O . GLU A 1 800 ? 32.833 -19.941 -15.184 1.00 87.12 800 GLU A O 1
ATOM 6423 N N . THR A 1 801 ? 32.566 -17.817 -15.836 1.00 87.88 801 THR A N 1
ATOM 6424 C CA . THR A 1 801 ? 33.675 -17.826 -16.809 1.00 87.88 801 THR A CA 1
ATOM 6425 C C . THR A 1 801 ? 34.763 -16.820 -16.443 1.00 87.88 801 THR A C 1
ATOM 6427 O O . THR A 1 801 ? 34.468 -15.684 -16.068 1.00 87.88 801 THR A O 1
ATOM 6430 N N . SER A 1 802 ? 36.033 -17.201 -16.596 1.00 91.94 802 SER A N 1
ATOM 6431 C CA . SER A 1 802 ? 37.196 -16.349 -16.295 1.00 91.94 802 SER A CA 1
ATOM 6432 C C . SER A 1 802 ? 37.678 -15.528 -17.498 1.00 91.94 802 SER A C 1
ATOM 6434 O O . SER A 1 802 ? 38.185 -14.422 -17.324 1.00 91.94 802 SER A O 1
ATOM 6436 N N . ILE A 1 803 ? 37.484 -16.033 -18.721 1.00 94.75 803 ILE A N 1
ATOM 6437 C CA . ILE A 1 803 ? 38.005 -15.471 -19.979 1.00 94.75 803 ILE A CA 1
ATOM 6438 C C . ILE A 1 803 ? 36.889 -15.412 -21.028 1.00 94.75 803 ILE A C 1
ATOM 6440 O O . ILE A 1 803 ? 35.909 -16.152 -20.963 1.00 94.75 803 ILE A O 1
ATOM 6444 N N . THR A 1 804 ? 37.001 -14.501 -21.996 1.00 96.19 804 THR A N 1
ATOM 6445 C CA . THR A 1 804 ? 36.115 -14.433 -23.167 1.00 96.19 804 THR A CA 1
ATOM 6446 C C . THR A 1 804 ? 36.918 -14.596 -24.451 1.00 96.19 804 THR A C 1
ATOM 6448 O O . THR A 1 804 ? 37.904 -13.892 -24.661 1.00 96.19 804 THR A O 1
ATOM 6451 N N . VAL A 1 805 ? 36.478 -15.512 -25.314 1.00 95.62 805 VAL A N 1
ATOM 6452 C CA . VAL A 1 805 ? 37.152 -15.853 -26.571 1.00 95.62 805 VAL A CA 1
ATOM 6453 C C . VAL A 1 805 ? 36.238 -15.552 -27.755 1.00 95.62 805 VAL A C 1
ATOM 6455 O O . VAL A 1 805 ? 35.065 -15.920 -27.732 1.00 95.62 805 VAL A O 1
ATOM 6458 N N . LEU A 1 806 ? 36.782 -14.915 -28.793 1.00 94.50 806 LEU A N 1
ATOM 6459 C CA . LEU A 1 806 ? 36.120 -14.727 -30.085 1.00 94.50 806 LEU A CA 1
ATOM 6460 C C . LEU A 1 806 ? 36.894 -15.467 -31.182 1.00 94.50 806 LEU A C 1
ATOM 6462 O O . LEU A 1 806 ? 38.105 -15.296 -31.315 1.00 94.50 806 LEU A O 1
ATOM 6466 N N . THR A 1 807 ? 36.195 -16.264 -31.989 1.00 93.81 807 THR A N 1
ATOM 6467 C CA . THR A 1 807 ? 36.764 -16.967 -33.148 1.00 93.81 807 THR A CA 1
ATOM 6468 C C . THR A 1 807 ? 35.775 -17.013 -34.312 1.00 93.81 807 THR A C 1
ATOM 6470 O O . THR A 1 807 ? 34.577 -16.800 -34.114 1.00 93.81 807 THR A O 1
ATOM 6473 N N . GLY A 1 808 ? 36.274 -17.271 -35.521 1.00 87.00 808 GLY A N 1
ATOM 6474 C CA . GLY A 1 808 ? 35.451 -17.467 -36.710 1.00 87.00 808 GLY A CA 1
ATOM 6475 C C . GLY A 1 808 ? 35.074 -18.930 -36.919 1.00 87.00 808 GLY A C 1
ATOM 6476 O O . GLY A 1 808 ? 35.802 -19.846 -36.534 1.00 87.00 808 GLY A O 1
ATOM 6477 N N . ASN A 1 809 ? 33.936 -19.148 -37.577 1.00 81.56 809 ASN A N 1
ATOM 6478 C CA . ASN A 1 809 ? 33.498 -20.470 -38.009 1.00 81.56 809 ASN A CA 1
ATOM 6479 C C . ASN A 1 809 ? 33.718 -20.626 -39.525 1.00 81.56 809 ASN A C 1
ATOM 6481 O O . ASN A 1 809 ? 33.282 -19.780 -40.307 1.00 81.56 809 ASN A O 1
ATOM 6485 N N . GLY A 1 810 ? 34.383 -21.705 -39.948 1.00 85.19 810 GLY A N 1
ATOM 6486 C CA . GLY A 1 810 ? 34.730 -21.965 -41.351 1.00 85.19 810 GLY A CA 1
ATOM 6487 C C . GLY A 1 810 ? 36.087 -21.388 -41.779 1.00 85.19 810 GLY A C 1
ATOM 6488 O O . GLY A 1 810 ? 37.015 -21.293 -40.983 1.00 85.19 810 GLY A O 1
ATOM 6489 N N . ASN A 1 811 ? 36.222 -21.022 -43.059 1.00 87.25 811 ASN A N 1
ATOM 6490 C CA . ASN A 1 811 ? 37.511 -20.622 -43.654 1.00 87.25 811 ASN A CA 1
ATOM 6491 C C . ASN A 1 811 ? 37.911 -19.159 -43.391 1.00 87.25 811 ASN A C 1
ATOM 6493 O O . ASN A 1 811 ? 39.018 -18.756 -43.743 1.00 87.25 811 ASN A O 1
ATOM 6497 N N . TYR A 1 812 ? 37.015 -18.352 -42.821 1.00 89.12 812 TYR A N 1
ATOM 6498 C CA . TYR A 1 812 ? 37.244 -16.941 -42.517 1.00 89.12 812 TYR A CA 1
ATOM 6499 C C . TYR A 1 812 ? 37.103 -16.704 -41.018 1.00 89.12 812 TYR A C 1
ATOM 6501 O O . TYR A 1 812 ? 36.265 -17.323 -40.362 1.00 89.12 812 TYR A O 1
ATOM 6509 N N . TYR A 1 813 ? 37.891 -15.762 -40.501 1.00 92.50 813 TYR A N 1
ATOM 6510 C CA . TYR A 1 813 ? 37.622 -15.182 -39.190 1.00 92.50 813 TYR A CA 1
ATOM 6511 C C . TYR A 1 813 ? 36.449 -14.203 -39.287 1.00 92.50 813 TYR A C 1
ATOM 6513 O O . TYR A 1 813 ? 35.500 -14.267 -38.512 1.00 92.50 813 TYR A O 1
ATOM 6521 N N . CYS A 1 814 ? 36.493 -13.324 -40.292 1.00 89.88 814 CYS A N 1
ATOM 6522 C CA . CYS A 1 814 ? 35.412 -12.407 -40.626 1.00 89.88 814 CYS A CA 1
ATOM 6523 C C . CYS A 1 814 ? 35.553 -11.952 -42.083 1.00 89.88 814 CYS A C 1
ATOM 6525 O O . CYS A 1 814 ? 36.609 -11.459 -42.485 1.00 89.88 814 CYS A O 1
ATOM 6527 N N . ALA A 1 815 ? 34.485 -12.088 -42.869 1.00 84.06 815 ALA A N 1
ATOM 6528 C CA . ALA A 1 815 ? 34.455 -11.672 -44.274 1.00 84.06 815 ALA A CA 1
ATOM 6529 C C . ALA A 1 815 ? 34.140 -10.171 -44.472 1.00 84.06 815 ALA A C 1
ATOM 6531 O O . ALA A 1 815 ? 34.123 -9.699 -45.608 1.00 84.06 815 ALA A O 1
ATOM 6532 N N . GLY A 1 816 ? 33.917 -9.425 -43.384 1.00 78.25 816 GLY A N 1
ATOM 6533 C CA . GLY A 1 816 ? 33.438 -8.042 -43.404 1.00 78.25 816 GLY A CA 1
ATOM 6534 C C . GLY A 1 816 ? 31.908 -7.940 -43.459 1.00 78.25 816 GLY A C 1
ATOM 6535 O O . GLY A 1 816 ? 31.205 -8.938 -43.618 1.00 78.25 816 GLY A O 1
ATOM 6536 N N . ASN A 1 817 ? 31.385 -6.722 -43.302 1.00 73.38 817 ASN A N 1
ATOM 6537 C CA . ASN A 1 817 ? 29.944 -6.464 -43.356 1.00 73.38 817 ASN A CA 1
ATOM 6538 C C . ASN A 1 817 ? 29.399 -6.621 -44.785 1.00 73.38 817 ASN A C 1
ATOM 6540 O O . ASN A 1 817 ? 30.052 -6.232 -45.754 1.00 73.38 817 ASN A O 1
ATOM 6544 N N . ASP A 1 818 ? 28.173 -7.138 -44.923 1.00 64.94 818 ASP A N 1
ATOM 6545 C CA . ASP A 1 818 ? 27.486 -7.184 -46.216 1.00 64.94 818 ASP A CA 1
ATOM 6546 C C . ASP A 1 818 ? 26.987 -5.784 -46.608 1.00 64.94 818 ASP A C 1
ATOM 6548 O O . ASP A 1 818 ? 25.928 -5.311 -46.187 1.00 64.94 818 ASP A O 1
ATOM 6552 N N . LEU A 1 819 ? 27.783 -5.111 -47.437 1.00 62.16 819 LEU A N 1
ATOM 6553 C CA . LEU A 1 819 ? 27.520 -3.757 -47.926 1.00 62.16 819 LEU A CA 1
ATOM 6554 C C . LEU A 1 819 ? 26.397 -3.703 -48.981 1.00 62.16 819 LEU A C 1
ATOM 6556 O O . LEU A 1 819 ? 26.029 -2.615 -49.425 1.00 62.16 819 LEU A O 1
ATOM 6560 N N . SER A 1 820 ? 25.798 -4.837 -49.373 1.00 53.78 820 SER A N 1
ATOM 6561 C CA . SER A 1 820 ? 24.635 -4.839 -50.276 1.00 53.78 820 SER A CA 1
ATOM 6562 C C . SER A 1 820 ? 23.388 -4.198 -49.644 1.00 53.78 820 SER A C 1
ATOM 6564 O O . SER A 1 820 ? 22.531 -3.675 -50.358 1.00 53.78 820 SER A O 1
ATOM 6566 N N . ASN A 1 821 ? 23.329 -4.121 -48.310 1.00 53.91 821 ASN A N 1
ATOM 6567 C CA . ASN A 1 821 ? 22.279 -3.404 -47.581 1.00 53.91 821 ASN A CA 1
ATOM 6568 C C . ASN A 1 821 ? 22.303 -1.884 -47.825 1.00 53.91 821 ASN A C 1
ATOM 6570 O O . ASN A 1 821 ? 21.238 -1.272 -47.888 1.00 53.91 821 ASN A O 1
ATOM 6574 N N . PHE A 1 822 ? 23.484 -1.295 -48.063 1.00 53.62 822 PHE A N 1
ATOM 6575 C CA . PHE A 1 822 ? 23.637 0.130 -48.401 1.00 53.62 822 PHE A CA 1
ATOM 6576 C C . PHE A 1 822 ? 23.095 0.477 -49.798 1.00 53.62 822 PHE A C 1
ATOM 6578 O O . PHE A 1 822 ? 22.896 1.649 -50.105 1.00 53.62 822 PHE A O 1
ATOM 6585 N N . THR A 1 823 ? 22.866 -0.523 -50.657 1.00 53.69 823 THR A N 1
ATOM 6586 C CA . THR A 1 823 ? 22.467 -0.327 -52.062 1.00 53.69 823 THR A CA 1
ATOM 6587 C C . THR A 1 823 ? 21.085 -0.895 -52.404 1.00 53.69 823 THR A C 1
ATOM 6589 O O . THR A 1 823 ? 20.451 -0.389 -53.324 1.00 53.69 823 THR A O 1
ATOM 6592 N N . ARG A 1 824 ? 20.573 -1.904 -51.677 1.00 50.31 824 ARG A N 1
ATOM 6593 C CA . ARG A 1 824 ? 19.283 -2.568 -51.984 1.00 50.31 824 ARG A CA 1
ATOM 6594 C C . ARG A 1 824 ? 18.049 -1.959 -51.306 1.00 50.31 824 ARG A C 1
ATOM 6596 O O . ARG A 1 824 ? 16.966 -2.024 -51.880 1.00 50.31 824 ARG A O 1
ATOM 6603 N N . ASN A 1 825 ? 18.198 -1.366 -50.119 1.00 49.28 825 ASN A N 1
ATOM 6604 C CA . ASN A 1 825 ? 17.065 -0.953 -49.271 1.00 49.28 825 ASN A CA 1
ATOM 6605 C C . ASN A 1 825 ? 16.881 0.567 -49.149 1.00 49.28 825 ASN A C 1
ATOM 6607 O O . ASN A 1 825 ? 16.071 1.021 -48.345 1.00 49.28 825 ASN A O 1
ATOM 6611 N N . VAL A 1 826 ? 17.605 1.358 -49.941 1.00 56.09 826 VAL A N 1
ATOM 6612 C CA . VAL A 1 826 ? 17.655 2.814 -49.785 1.00 56.09 826 VAL A CA 1
ATOM 6613 C C . VAL A 1 826 ? 17.133 3.485 -51.053 1.00 56.09 826 VAL A C 1
ATOM 6615 O O . VAL A 1 826 ? 17.773 3.421 -52.101 1.00 56.09 826 VAL A O 1
ATOM 6618 N N . LYS A 1 827 ? 15.934 4.079 -50.981 1.00 56.88 827 LYS A N 1
ATOM 6619 C CA . LYS A 1 827 ? 15.264 4.720 -52.133 1.00 56.88 827 LYS A CA 1
ATOM 6620 C C . LYS A 1 827 ? 15.217 6.243 -52.022 1.00 56.88 827 LYS A C 1
ATOM 6622 O O . LYS A 1 827 ? 15.035 6.911 -53.037 1.00 56.88 827 LYS A O 1
ATOM 6627 N N . THR A 1 828 ? 15.384 6.795 -50.820 1.00 64.88 828 THR A N 1
ATOM 6628 C CA . THR A 1 828 ? 15.338 8.242 -50.573 1.00 64.88 828 THR A CA 1
ATOM 6629 C C . THR A 1 828 ? 16.551 8.734 -49.770 1.00 64.88 828 THR A C 1
ATOM 6631 O O . THR A 1 828 ? 17.144 7.960 -49.017 1.00 64.88 828 THR A O 1
ATOM 6634 N N . PRO A 1 829 ? 16.914 10.031 -49.858 1.00 62.62 829 PRO A N 1
ATOM 6635 C CA . PRO A 1 829 ? 17.968 10.621 -49.022 1.00 62.62 829 PRO A CA 1
ATOM 6636 C C . PRO A 1 829 ? 17.720 10.470 -47.511 1.00 62.62 829 PRO A C 1
ATOM 6638 O O . PRO A 1 829 ? 18.660 10.302 -46.744 1.00 62.62 829 PRO A O 1
ATOM 6641 N N . ASN A 1 830 ? 16.452 10.469 -47.084 1.00 70.19 830 ASN A N 1
ATOM 6642 C CA . ASN A 1 830 ? 16.060 10.302 -45.682 1.00 70.19 830 ASN A CA 1
ATOM 6643 C C . ASN A 1 830 ? 16.319 8.875 -45.161 1.00 70.19 830 ASN A C 1
ATOM 6645 O O . ASN A 1 830 ? 16.585 8.679 -43.976 1.00 70.19 830 ASN A O 1
ATOM 6649 N N . ASP A 1 831 ? 16.267 7.873 -46.043 1.00 68.00 831 ASP A N 1
ATOM 6650 C CA . ASP A 1 831 ? 16.571 6.482 -45.692 1.00 68.00 831 ASP A CA 1
ATOM 6651 C C . ASP A 1 831 ? 18.079 6.291 -45.447 1.00 68.00 831 ASP A C 1
ATOM 6653 O O . ASP A 1 831 ? 18.466 5.555 -44.538 1.00 68.00 831 ASP A O 1
ATOM 6657 N N . PHE A 1 832 ? 18.933 7.011 -46.193 1.00 69.12 832 PHE A N 1
ATOM 6658 C CA . PHE A 1 832 ? 20.385 7.030 -45.970 1.00 69.12 832 PHE A CA 1
ATOM 6659 C C . PHE A 1 832 ? 20.742 7.613 -44.601 1.00 69.12 832 PHE A C 1
ATOM 6661 O O . PHE A 1 832 ? 21.561 7.030 -43.892 1.00 69.12 832 PHE A O 1
ATOM 6668 N N . THR A 1 833 ? 20.110 8.722 -44.204 1.00 76.12 833 THR A N 1
ATOM 6669 C CA . THR A 1 833 ? 20.346 9.354 -42.896 1.00 76.12 833 THR A CA 1
ATOM 6670 C C . THR A 1 833 ? 19.982 8.418 -41.749 1.00 76.12 833 THR A C 1
ATOM 6672 O O . THR A 1 833 ? 20.825 8.149 -40.901 1.00 76.12 833 THR A O 1
ATOM 6675 N N . LYS A 1 834 ? 18.788 7.816 -41.781 1.00 76.06 834 LYS A N 1
ATOM 6676 C CA . LYS A 1 834 ? 18.338 6.882 -40.734 1.00 76.06 834 LYS A CA 1
ATOM 6677 C C . LYS A 1 834 ? 19.214 5.637 -40.620 1.00 76.06 834 LYS A C 1
ATOM 6679 O O . LYS A 1 834 ? 19.458 5.145 -39.521 1.00 76.06 834 LYS A O 1
ATOM 6684 N N . MET A 1 835 ? 19.672 5.103 -41.751 1.00 75.75 835 MET A N 1
ATOM 6685 C CA . MET A 1 835 ? 20.580 3.959 -41.758 1.00 75.75 835 MET A CA 1
ATOM 6686 C C . MET A 1 835 ? 21.949 4.334 -41.179 1.00 75.75 835 MET A C 1
ATOM 6688 O O . MET A 1 835 ? 22.504 3.555 -40.410 1.00 75.75 835 MET A O 1
ATOM 6692 N N . ALA A 1 836 ? 22.474 5.516 -41.513 1.00 80.06 836 ALA A N 1
ATOM 6693 C CA . ALA A 1 836 ? 23.738 6.009 -40.973 1.00 80.06 836 ALA A CA 1
ATOM 6694 C C . ALA A 1 836 ? 23.646 6.303 -39.464 1.00 80.06 836 ALA A C 1
ATOM 6696 O O . ALA A 1 836 ? 24.567 5.950 -38.735 1.00 80.06 836 ALA A O 1
ATOM 6697 N N . ASP A 1 837 ? 22.524 6.862 -38.992 1.00 80.31 837 ASP A N 1
ATOM 6698 C CA . ASP A 1 837 ? 22.237 7.065 -37.564 1.00 80.31 837 ASP A CA 1
ATOM 6699 C C . ASP A 1 837 ? 22.236 5.731 -36.802 1.00 80.31 837 ASP A C 1
ATOM 6701 O O . ASP A 1 837 ? 22.941 5.571 -35.807 1.00 80.31 837 ASP A O 1
ATOM 6705 N N . LYS A 1 838 ? 21.495 4.733 -37.305 1.00 80.94 838 LYS A N 1
ATOM 6706 C CA . LYS A 1 838 ? 21.449 3.399 -36.687 1.00 80.94 838 LYS A CA 1
ATOM 6707 C C . LYS A 1 838 ? 22.809 2.693 -36.750 1.00 80.94 838 LYS A C 1
ATOM 6709 O O . LYS A 1 838 ? 23.196 2.010 -35.806 1.00 80.94 838 LYS A O 1
ATOM 6714 N N . GLY A 1 839 ? 23.527 2.839 -37.863 1.00 81.62 839 GLY A N 1
ATOM 6715 C CA . GLY A 1 839 ? 24.859 2.270 -38.050 1.00 81.62 839 GLY A CA 1
ATOM 6716 C C . GLY A 1 839 ? 25.878 2.832 -37.060 1.00 81.62 839 GLY A C 1
ATOM 6717 O O . GLY A 1 839 ? 26.632 2.057 -36.479 1.00 81.62 839 GLY A O 1
ATOM 6718 N N . GLU A 1 840 ? 25.859 4.149 -36.832 1.00 86.19 840 GLU A N 1
ATOM 6719 C CA . GLU A 1 840 ? 26.699 4.837 -35.843 1.00 86.19 840 GLU A CA 1
ATOM 6720 C C . GLU A 1 840 ? 26.432 4.300 -34.433 1.00 86.19 840 GLU A C 1
ATOM 6722 O O . GLU A 1 840 ? 27.366 3.887 -33.747 1.00 86.19 840 GLU A O 1
ATOM 6727 N N . GLU A 1 841 ? 25.160 4.231 -34.031 1.00 86.38 841 GLU A N 1
ATOM 6728 C CA . GLU A 1 841 ? 24.767 3.770 -32.696 1.00 86.38 841 GLU A CA 1
ATOM 6729 C C . GLU A 1 841 ? 25.210 2.320 -32.433 1.00 86.38 841 GLU A C 1
ATOM 6731 O O . GLU A 1 841 ? 25.814 2.010 -31.400 1.00 86.38 841 GLU A O 1
ATOM 6736 N N . VAL A 1 842 ? 24.930 1.413 -33.376 1.00 85.38 842 VAL A N 1
ATOM 6737 C CA . VAL A 1 842 ? 25.281 -0.011 -33.246 1.00 85.38 842 VAL A CA 1
ATOM 6738 C C . VAL A 1 842 ? 26.796 -0.192 -33.217 1.00 85.38 842 VAL A C 1
ATOM 6740 O O . VAL A 1 842 ? 27.310 -0.971 -32.409 1.00 85.38 842 VAL A O 1
ATOM 6743 N N . LEU A 1 843 ? 27.519 0.537 -34.067 1.00 88.69 843 LEU A N 1
ATOM 6744 C CA . LEU A 1 843 ? 28.972 0.499 -34.127 1.00 88.69 843 LEU A CA 1
ATOM 6745 C C . LEU A 1 843 ? 29.605 0.994 -32.822 1.00 88.69 843 LEU A C 1
ATOM 6747 O O . LEU A 1 843 ? 30.461 0.307 -32.261 1.00 88.69 843 LEU A O 1
ATOM 6751 N N . GLU A 1 844 ? 29.154 2.135 -32.301 1.00 93.06 844 GLU A N 1
ATOM 6752 C CA . GLU A 1 844 ? 29.658 2.691 -31.046 1.00 93.06 844 GLU A CA 1
ATOM 6753 C C . GLU A 1 844 ? 29.451 1.703 -29.891 1.00 93.06 844 GLU A C 1
ATOM 6755 O O . GLU A 1 844 ? 30.377 1.427 -29.123 1.00 93.06 844 GLU A O 1
ATOM 6760 N N . ARG A 1 845 ? 28.257 1.105 -29.797 1.00 93.50 845 ARG A N 1
ATOM 6761 C CA . ARG A 1 845 ? 27.946 0.081 -28.788 1.00 93.50 845 ARG A CA 1
ATOM 6762 C C . ARG A 1 845 ? 28.832 -1.155 -28.932 1.00 93.50 845 ARG A C 1
ATOM 6764 O O . ARG A 1 845 ? 29.266 -1.711 -27.922 1.00 93.50 845 ARG A O 1
ATOM 6771 N N . PHE A 1 846 ? 29.131 -1.572 -30.160 1.00 92.56 846 PHE A N 1
ATOM 6772 C CA . PHE A 1 846 ? 29.988 -2.725 -30.422 1.00 92.56 846 PHE A CA 1
ATOM 6773 C C . PHE A 1 846 ? 31.441 -2.487 -30.006 1.00 92.56 846 PHE A C 1
ATOM 6775 O O . PHE A 1 846 ? 32.024 -3.321 -29.310 1.00 92.56 846 PHE A O 1
ATOM 6782 N N . VAL A 1 847 ? 32.018 -1.335 -30.348 1.00 95.06 847 VAL A N 1
ATOM 6783 C CA . VAL A 1 847 ? 33.385 -0.975 -29.939 1.00 95.06 847 VAL A CA 1
ATOM 6784 C C . VAL A 1 847 ? 33.460 -0.779 -28.420 1.00 95.06 847 VAL A C 1
ATOM 6786 O O . VAL A 1 847 ? 34.362 -1.306 -27.765 1.00 95.06 847 VAL A O 1
ATOM 6789 N N . ARG A 1 848 ? 32.468 -0.105 -27.826 1.00 95.44 848 ARG A N 1
ATOM 6790 C CA . ARG A 1 848 ? 32.363 0.095 -26.373 1.00 95.44 848 ARG A CA 1
ATOM 6791 C C . ARG A 1 848 ? 32.326 -1.220 -25.601 1.00 95.44 848 ARG A C 1
ATOM 6793 O O . ARG A 1 848 ? 33.010 -1.330 -24.585 1.00 95.44 848 ARG A O 1
ATOM 6800 N N . ALA A 1 849 ? 31.611 -2.228 -26.105 1.00 95.19 849 ALA A N 1
ATOM 6801 C CA . ALA A 1 849 ? 31.569 -3.553 -25.489 1.00 95.19 849 ALA A CA 1
ATOM 6802 C C . ALA A 1 849 ? 32.963 -4.197 -25.368 1.00 95.19 849 ALA A C 1
ATOM 6804 O O . ALA A 1 849 ? 33.203 -4.912 -24.403 1.00 95.19 849 ALA A O 1
ATOM 6805 N N . HIS A 1 850 ? 33.896 -3.902 -26.283 1.00 95.56 850 HIS A N 1
ATOM 6806 C CA . HIS A 1 850 ? 35.285 -4.365 -26.194 1.00 95.56 850 HIS A CA 1
ATOM 6807 C C . HIS A 1 850 ? 36.109 -3.535 -25.196 1.00 95.56 850 HIS A C 1
ATOM 6809 O O . HIS A 1 850 ? 36.861 -4.100 -24.403 1.00 95.56 850 HIS A O 1
ATOM 6815 N N . ILE A 1 851 ? 35.947 -2.203 -25.200 1.00 95.88 851 ILE A N 1
ATOM 6816 C CA . ILE A 1 851 ? 36.659 -1.281 -24.290 1.00 95.88 851 ILE A CA 1
ATOM 6817 C C . ILE A 1 851 ? 36.289 -1.548 -22.823 1.00 95.88 851 ILE A C 1
ATOM 6819 O O . ILE A 1 851 ? 37.139 -1.488 -21.935 1.00 95.88 851 ILE A O 1
ATOM 6823 N N . GLU A 1 852 ? 35.012 -1.816 -22.559 1.00 94.31 852 GLU A N 1
ATOM 6824 C CA . GLU A 1 852 ? 34.463 -1.989 -21.211 1.00 94.31 852 GLU A CA 1
ATOM 6825 C C . GLU A 1 852 ? 34.469 -3.450 -20.734 1.00 94.31 852 GLU A C 1
ATOM 6827 O O . GLU A 1 852 ? 34.030 -3.734 -19.616 1.00 94.31 852 GLU A O 1
ATOM 6832 N N . HIS A 1 853 ? 34.981 -4.384 -21.543 1.00 95.38 853 HIS A N 1
ATOM 6833 C CA . HIS A 1 853 ? 35.048 -5.794 -21.169 1.00 95.38 853 HIS A CA 1
ATOM 6834 C C . HIS A 1 853 ? 36.090 -6.020 -20.075 1.00 95.38 853 HIS A C 1
ATOM 6836 O O . HIS A 1 853 ? 37.281 -5.779 -20.274 1.00 95.38 853 HIS A O 1
ATOM 6842 N N . GLU A 1 854 ? 35.663 -6.507 -18.913 1.00 93.25 854 GLU A N 1
ATOM 6843 C CA . GLU A 1 854 ? 36.514 -6.552 -17.720 1.00 93.25 854 GLU A CA 1
ATOM 6844 C C . GLU A 1 854 ? 37.338 -7.841 -17.630 1.00 93.25 854 GLU A C 1
ATOM 6846 O O . GLU A 1 854 ? 38.372 -7.872 -16.969 1.00 93.25 854 GLU A O 1
ATOM 6851 N N . LYS A 1 855 ? 36.908 -8.899 -18.320 1.00 94.44 855 LYS A N 1
ATOM 6852 C CA . LYS A 1 855 ? 37.643 -10.168 -18.410 1.00 94.44 855 LYS A CA 1
ATOM 6853 C C . LYS A 1 855 ? 38.707 -10.116 -19.503 1.00 94.44 855 LYS A C 1
ATOM 6855 O O . LYS A 1 855 ? 38.543 -9.341 -20.447 1.00 94.44 855 LYS A O 1
ATOM 6860 N N . PRO A 1 856 ? 39.754 -10.952 -19.453 1.00 95.75 856 PRO A N 1
ATOM 6861 C CA . PRO A 1 856 ? 40.651 -11.125 -20.589 1.00 95.75 856 PRO A CA 1
ATOM 6862 C C . PRO A 1 856 ? 39.877 -11.466 -21.871 1.00 95.75 856 PRO A C 1
ATOM 6864 O O . PRO A 1 856 ? 39.042 -12.376 -21.882 1.00 95.75 856 PRO A O 1
ATOM 6867 N N . LEU A 1 857 ? 40.142 -10.702 -22.930 1.00 96.25 857 LEU A N 1
ATOM 6868 C CA . LEU A 1 857 ? 39.597 -10.873 -24.273 1.00 96.25 857 LEU A CA 1
ATOM 6869 C C . LEU A 1 857 ? 40.651 -11.508 -25.173 1.00 96.25 857 LEU A C 1
ATOM 6871 O O . LEU A 1 857 ? 41.710 -10.920 -25.392 1.00 96.25 857 LEU A O 1
ATOM 6875 N N . ILE A 1 858 ? 40.339 -12.673 -25.739 1.00 97.44 858 ILE A N 1
ATOM 6876 C CA . ILE A 1 858 ? 41.231 -13.399 -26.650 1.00 97.44 858 ILE A CA 1
ATOM 6877 C C . ILE A 1 858 ? 40.570 -13.537 -28.025 1.00 97.44 858 ILE A C 1
ATOM 6879 O O . ILE A 1 858 ? 39.433 -13.994 -28.131 1.00 97.44 858 ILE A O 1
ATOM 6883 N N . SER A 1 859 ? 41.285 -13.149 -29.080 1.00 97.56 859 SER A N 1
ATOM 6884 C CA . SER A 1 859 ? 40.870 -13.349 -30.470 1.00 97.56 859 SER A CA 1
ATOM 6885 C C . SER A 1 859 ? 41.650 -14.516 -31.070 1.00 97.56 859 SER A C 1
ATOM 6887 O O . SER A 1 859 ? 42.882 -14.502 -31.072 1.00 97.56 859 SER A O 1
ATOM 6889 N N . LEU A 1 860 ? 40.936 -15.527 -31.569 1.00 97.88 860 LEU A N 1
ATOM 6890 C CA . LEU A 1 860 ? 41.500 -16.672 -32.285 1.00 97.88 860 LEU A CA 1
ATOM 6891 C C . LEU A 1 860 ? 41.172 -16.543 -33.776 1.00 97.88 860 LEU A C 1
ATOM 6893 O O . LEU A 1 860 ? 40.068 -16.868 -34.222 1.00 97.88 860 LEU A O 1
ATOM 6897 N N . VAL A 1 861 ? 42.143 -16.059 -34.545 1.00 97.75 861 VAL A N 1
ATOM 6898 C CA . VAL A 1 861 ? 42.015 -15.710 -35.961 1.00 97.75 861 VAL A CA 1
ATOM 6899 C C . VAL A 1 861 ? 42.372 -16.914 -36.836 1.00 97.75 861 VAL A C 1
ATOM 6901 O O . VAL A 1 861 ? 43.519 -17.111 -37.234 1.00 97.75 861 VAL A O 1
ATOM 6904 N N . ASN A 1 862 ? 41.364 -17.731 -37.138 1.00 95.12 862 ASN A N 1
ATOM 6905 C CA . ASN A 1 862 ? 41.476 -18.986 -37.893 1.00 95.12 862 ASN A CA 1
ATOM 6906 C C . ASN A 1 862 ? 41.696 -18.803 -39.410 1.00 95.12 862 ASN A C 1
ATOM 6908 O O . ASN A 1 862 ? 42.104 -19.744 -40.088 1.00 95.12 862 ASN A O 1
ATOM 6912 N N . GLY A 1 863 ? 41.441 -17.613 -39.956 1.00 94.75 863 GLY A N 1
ATOM 6913 C CA . GLY A 1 863 ? 41.519 -17.336 -41.393 1.00 94.75 863 GLY A CA 1
ATOM 6914 C C . GLY A 1 863 ? 41.507 -15.836 -41.701 1.00 94.75 863 GLY A C 1
ATOM 6915 O O . GLY A 1 863 ? 41.769 -15.030 -40.809 1.00 94.75 863 GLY A O 1
ATOM 6916 N N . PRO A 1 864 ? 41.220 -15.415 -42.948 1.00 97.06 864 PRO A N 1
ATOM 6917 C CA . PRO A 1 864 ? 41.190 -13.999 -43.304 1.00 97.06 864 PRO A CA 1
ATOM 6918 C C . PRO A 1 864 ? 40.192 -13.189 -42.457 1.00 97.06 864 PRO A C 1
ATOM 6920 O O . PRO A 1 864 ? 39.073 -13.641 -42.193 1.00 97.06 864 PRO A O 1
ATOM 6923 N N . ALA A 1 865 ? 40.610 -11.988 -42.062 1.00 96.31 865 ALA A N 1
ATOM 6924 C CA . ALA A 1 865 ? 39.869 -11.014 -41.271 1.00 96.31 865 ALA A CA 1
ATOM 6925 C C . ALA A 1 865 ? 39.810 -9.674 -42.022 1.00 96.31 865 ALA A C 1
ATOM 6927 O O . ALA A 1 865 ? 40.835 -9.171 -42.497 1.00 96.31 865 ALA A O 1
ATOM 6928 N N . ILE A 1 866 ? 38.610 -9.101 -42.145 1.00 92.88 866 ILE A N 1
ATOM 6929 C CA . ILE A 1 866 ? 38.360 -7.912 -42.969 1.00 92.88 866 ILE A CA 1
ATOM 6930 C C . ILE A 1 866 ? 37.537 -6.869 -42.200 1.00 92.88 866 ILE A C 1
ATOM 6932 O O . ILE A 1 866 ? 36.551 -7.201 -41.544 1.00 92.88 866 ILE A O 1
ATOM 6936 N N . GLY A 1 867 ? 37.918 -5.595 -42.328 1.00 91.00 867 GLY A N 1
ATOM 6937 C CA . GLY A 1 867 ? 37.189 -4.446 -41.784 1.00 91.00 867 GLY A CA 1
ATOM 6938 C C . GLY A 1 867 ? 37.292 -4.349 -40.263 1.00 91.00 867 GLY A C 1
ATOM 6939 O O . GLY A 1 867 ? 38.341 -4.648 -39.689 1.00 91.00 867 GLY A O 1
ATOM 6940 N N . ILE A 1 868 ? 36.194 -3.972 -39.607 1.00 91.06 868 ILE A N 1
ATOM 6941 C CA . ILE A 1 868 ? 36.156 -3.713 -38.163 1.00 91.06 868 ILE A CA 1
ATOM 6942 C C . ILE A 1 868 ? 36.686 -4.847 -37.279 1.00 91.06 868 ILE A C 1
ATOM 6944 O O . ILE A 1 868 ? 37.268 -4.611 -36.223 1.00 91.06 868 ILE A O 1
ATOM 6948 N N . SER A 1 869 ? 36.544 -6.101 -37.711 1.00 91.06 869 SER A N 1
ATOM 6949 C CA . SER A 1 869 ? 37.065 -7.238 -36.950 1.00 91.06 869 SER A CA 1
ATOM 6950 C C . SER A 1 869 ? 38.586 -7.188 -36.779 1.00 91.06 869 SER A C 1
ATOM 6952 O O . SER A 1 869 ? 39.100 -7.803 -35.856 1.00 91.06 869 SER A O 1
ATOM 6954 N N . VAL A 1 870 ? 39.288 -6.482 -37.676 1.00 95.75 870 VAL A N 1
ATOM 6955 C CA . VAL A 1 870 ? 40.738 -6.261 -37.637 1.00 95.75 870 VAL A CA 1
ATOM 6956 C C . VAL A 1 870 ? 41.085 -5.079 -36.739 1.00 95.75 870 VAL A C 1
ATOM 6958 O O . VAL A 1 870 ? 42.006 -5.176 -35.935 1.00 95.75 870 VAL A O 1
ATOM 6961 N N . THR A 1 871 ? 40.356 -3.966 -36.838 1.00 95.50 871 THR A N 1
ATOM 6962 C CA . THR A 1 871 ? 40.640 -2.773 -36.025 1.00 95.50 871 THR A CA 1
ATOM 6963 C C . THR A 1 871 ? 40.395 -3.012 -34.542 1.00 95.50 871 THR A C 1
ATOM 6965 O O . THR A 1 871 ? 41.193 -2.581 -33.711 1.00 95.50 871 THR A O 1
ATOM 6968 N N . LEU A 1 872 ? 39.375 -3.806 -34.211 1.00 95.06 872 LEU A N 1
ATOM 6969 C CA . LEU A 1 872 ? 39.090 -4.214 -32.838 1.00 95.06 872 LEU A CA 1
ATOM 6970 C C . LEU A 1 872 ? 40.184 -5.084 -32.212 1.00 95.06 872 LEU A C 1
ATOM 6972 O O . LEU A 1 872 ? 40.238 -5.151 -30.989 1.00 95.06 872 LEU A O 1
ATOM 6976 N N . MET A 1 873 ? 41.070 -5.722 -32.987 1.00 95.62 873 MET A N 1
ATOM 6977 C CA . MET A 1 873 ? 42.120 -6.605 -32.449 1.00 95.62 873 MET A CA 1
ATOM 6978 C C . MET A 1 873 ? 43.073 -5.883 -31.494 1.00 95.62 873 MET A C 1
ATOM 6980 O O . MET A 1 873 ? 43.558 -6.487 -30.544 1.00 95.62 873 MET A O 1
ATOM 6984 N N . ALA A 1 874 ? 43.258 -4.572 -31.657 1.00 94.50 874 ALA A N 1
ATOM 6985 C CA . ALA A 1 874 ? 44.020 -3.754 -30.714 1.00 94.50 874 ALA A CA 1
ATOM 6986 C C . ALA A 1 874 ? 43.353 -3.614 -29.323 1.00 94.50 874 ALA A C 1
ATOM 6988 O O . ALA A 1 874 ? 43.986 -3.230 -28.333 1.00 94.50 874 ALA A O 1
ATOM 6989 N N . LEU A 1 875 ? 42.058 -3.922 -29.228 1.00 95.69 875 LEU A N 1
ATOM 6990 C CA . LEU A 1 875 ? 41.288 -3.940 -27.985 1.00 95.69 875 LEU A CA 1
ATOM 6991 C C . LEU A 1 875 ? 41.277 -5.321 -27.309 1.00 95.69 875 LEU A C 1
ATOM 6993 O O . LEU A 1 875 ? 40.869 -5.421 -26.153 1.00 95.69 875 LEU A O 1
ATOM 6997 N N . PHE A 1 876 ? 41.767 -6.364 -27.985 1.00 97.00 876 PHE A N 1
ATOM 6998 C CA . PHE A 1 876 ? 41.964 -7.687 -27.395 1.00 97.00 876 PHE A CA 1
ATOM 6999 C C . PHE A 1 876 ? 43.252 -7.729 -26.578 1.00 97.00 876 PHE A C 1
ATOM 7001 O O . PHE A 1 876 ? 44.213 -7.013 -26.857 1.00 97.00 876 PHE A O 1
ATOM 7008 N N . ASP A 1 877 ? 43.259 -8.565 -25.545 1.00 95.38 877 ASP A N 1
ATOM 7009 C CA . ASP A 1 877 ? 44.415 -8.753 -24.668 1.00 95.38 877 ASP A CA 1
ATOM 7010 C C . ASP A 1 877 ? 45.389 -9.791 -25.244 1.00 95.38 877 ASP A C 1
ATOM 7012 O O . ASP A 1 877 ? 46.591 -9.693 -25.016 1.00 95.38 877 ASP A O 1
ATOM 7016 N N . LEU A 1 878 ? 44.886 -10.747 -26.037 1.00 96.25 878 LEU A N 1
ATOM 7017 C CA . LEU A 1 878 ? 45.688 -11.657 -26.858 1.00 96.25 878 LEU A CA 1
ATOM 7018 C C . LEU A 1 878 ? 45.048 -11.844 -28.237 1.00 96.25 878 LEU A C 1
ATOM 7020 O O . LEU A 1 878 ? 43.835 -12.026 -28.347 1.00 96.25 878 LEU A O 1
ATOM 7024 N N . VAL A 1 879 ? 45.878 -11.863 -29.280 1.00 98.19 879 VAL A N 1
ATOM 7025 C CA . VAL A 1 879 ? 45.454 -12.097 -30.667 1.00 98.19 879 VAL A CA 1
ATOM 7026 C C . VAL A 1 879 ? 46.308 -13.215 -31.242 1.00 98.19 879 VAL A C 1
ATOM 7028 O O . VAL A 1 879 ? 47.494 -13.033 -31.507 1.00 98.19 879 VAL A O 1
ATOM 7031 N N . ILE A 1 880 ? 45.711 -14.384 -31.428 1.00 98.25 880 ILE A N 1
ATOM 7032 C CA . ILE A 1 880 ? 46.406 -15.586 -31.882 1.00 98.25 880 ILE A CA 1
ATOM 7033 C C . ILE A 1 880 ? 45.916 -15.913 -33.277 1.00 98.25 880 ILE A C 1
ATOM 7035 O O . ILE A 1 880 ? 44.718 -16.089 -33.485 1.00 98.25 880 ILE A O 1
ATOM 7039 N N . ALA A 1 881 ? 46.833 -15.993 -34.231 1.00 98.25 881 ALA A N 1
ATOM 7040 C CA . ALA A 1 881 ? 46.493 -16.135 -35.636 1.00 98.25 881 ALA A CA 1
ATOM 7041 C C . ALA A 1 881 ? 47.025 -17.434 -36.232 1.00 98.25 881 ALA A C 1
ATOM 7043 O O . ALA A 1 881 ? 48.116 -17.895 -35.900 1.00 98.25 881 ALA A O 1
ATOM 7044 N N . SER A 1 882 ? 46.259 -18.013 -37.151 1.00 97.94 882 SER A N 1
ATOM 7045 C CA . SER A 1 882 ? 46.774 -19.038 -38.046 1.00 97.94 882 SER A CA 1
ATOM 7046 C C . SER A 1 882 ? 47.800 -18.418 -38.998 1.00 97.94 882 SER A C 1
ATOM 7048 O O . SER A 1 882 ? 47.635 -17.283 -39.440 1.00 97.94 882 SER A O 1
ATOM 7050 N N . ASP A 1 883 ? 48.821 -19.176 -39.389 1.00 96.69 883 ASP A N 1
ATOM 7051 C CA . ASP A 1 883 ? 49.735 -18.813 -40.485 1.00 96.69 883 ASP A CA 1
ATOM 7052 C C . ASP A 1 883 ? 49.031 -18.535 -41.836 1.00 96.69 883 ASP A C 1
ATOM 7054 O O . ASP A 1 883 ? 49.582 -17.827 -42.679 1.00 96.69 883 ASP A O 1
ATOM 7058 N N . LYS A 1 884 ? 47.789 -19.008 -42.029 1.00 95.94 884 LYS A N 1
ATOM 7059 C CA . LYS A 1 884 ? 46.924 -18.679 -43.180 1.00 95.94 884 LYS A CA 1
ATOM 7060 C C . LYS A 1 884 ? 46.064 -17.420 -42.995 1.00 95.94 884 LYS A C 1
ATOM 7062 O O . LYS A 1 884 ? 45.330 -17.041 -43.913 1.00 95.94 884 LYS A O 1
ATOM 7067 N N . ALA A 1 885 ? 46.102 -16.776 -41.831 1.00 97.62 885 ALA A N 1
ATOM 7068 C CA . ALA A 1 885 ? 45.336 -15.562 -41.584 1.00 97.62 885 ALA A CA 1
ATOM 7069 C C . ALA A 1 885 ? 45.889 -14.370 -42.382 1.00 97.62 885 ALA A C 1
ATOM 7071 O O . ALA A 1 885 ? 47.082 -14.260 -42.670 1.00 97.62 885 ALA A O 1
ATOM 7072 N N . SER A 1 886 ? 44.999 -13.442 -42.727 1.00 97.50 886 SER A N 1
ATOM 7073 C CA . SER A 1 886 ? 45.374 -12.158 -43.320 1.00 97.50 886 SER A CA 1
ATOM 7074 C C . SER A 1 886 ? 44.451 -11.055 -42.825 1.00 97.50 886 SER A C 1
ATOM 7076 O O . SER A 1 886 ? 43.294 -11.327 -42.513 1.00 97.50 886 SER A O 1
ATOM 7078 N N . PHE A 1 887 ? 44.958 -9.828 -42.757 1.00 97.94 887 PHE A N 1
ATOM 7079 C CA . PHE A 1 887 ? 44.308 -8.712 -42.071 1.00 97.94 887 PHE A CA 1
ATOM 7080 C C . PHE A 1 887 ? 44.191 -7.529 -43.024 1.00 97.94 887 PHE A C 1
ATOM 7082 O O . PHE A 1 887 ? 45.199 -7.064 -43.559 1.00 97.94 887 PHE A O 1
ATOM 7089 N N . HIS A 1 888 ? 42.971 -7.058 -43.274 1.00 96.06 888 HIS A N 1
ATOM 7090 C CA . HIS A 1 888 ? 42.724 -6.000 -44.251 1.00 96.06 888 HIS A CA 1
ATOM 7091 C C . HIS A 1 888 ? 41.628 -5.037 -43.788 1.00 96.06 888 HIS A C 1
ATOM 7093 O O . HIS A 1 888 ? 40.533 -5.467 -43.435 1.00 96.06 888 HIS A O 1
ATOM 7099 N N . SER A 1 889 ? 41.900 -3.736 -43.835 1.00 92.31 889 SER A N 1
ATOM 7100 C CA . SER A 1 889 ? 40.965 -2.667 -43.466 1.00 92.31 889 SER A CA 1
ATOM 7101 C C . SER A 1 889 ? 40.833 -1.665 -44.625 1.00 92.31 889 SER A C 1
ATOM 7103 O O . SER A 1 889 ? 41.571 -0.684 -44.649 1.00 92.31 889 SER A O 1
ATOM 7105 N N . PRO A 1 890 ? 39.961 -1.929 -45.620 1.00 90.31 890 PRO A N 1
ATOM 7106 C CA . PRO A 1 890 ? 39.866 -1.138 -46.850 1.00 90.31 890 PRO A CA 1
ATOM 7107 C C . PRO A 1 890 ? 39.089 0.172 -46.646 1.00 90.31 890 PRO A C 1
ATOM 7109 O O . PRO A 1 890 ? 37.987 0.338 -47.170 1.00 90.31 890 PRO A O 1
ATOM 7112 N N . PHE A 1 891 ? 39.616 1.095 -45.843 1.00 92.00 891 PHE A N 1
ATOM 7113 C CA . PHE A 1 891 ? 38.934 2.359 -45.563 1.00 92.00 891 PHE A CA 1
ATOM 7114 C C . PHE A 1 891 ? 38.930 3.256 -46.794 1.00 92.00 891 PHE A C 1
ATOM 7116 O O . PHE A 1 891 ? 37.867 3.671 -47.262 1.00 92.00 891 PHE A O 1
ATOM 7123 N N . SER A 1 892 ? 40.109 3.495 -47.365 1.00 91.19 892 SER A N 1
ATOM 7124 C CA . SER A 1 892 ? 40.288 4.508 -48.406 1.00 91.19 892 SER A CA 1
ATOM 7125 C C . SER A 1 892 ? 39.646 4.079 -49.725 1.00 91.19 892 SER A C 1
ATOM 7127 O O . SER A 1 892 ? 38.952 4.865 -50.368 1.00 91.19 892 SER A O 1
ATOM 7129 N N . SER A 1 893 ? 39.775 2.804 -50.101 1.00 88.88 893 SER A N 1
ATOM 7130 C CA . SER A 1 893 ? 39.131 2.219 -51.289 1.00 88.88 893 SER A CA 1
ATOM 7131 C C . SER A 1 893 ? 37.605 2.125 -51.194 1.00 88.88 893 SER A C 1
ATOM 7133 O O . SER A 1 893 ? 36.950 2.039 -52.235 1.00 88.88 893 SER A O 1
ATOM 7135 N N . LEU A 1 894 ? 37.028 2.179 -49.986 1.00 88.69 894 LEU A N 1
ATOM 7136 C CA . LEU A 1 894 ? 35.577 2.254 -49.753 1.00 88.69 894 LEU A CA 1
ATOM 7137 C C . LEU A 1 894 ? 35.089 3.675 -49.410 1.00 88.69 894 LEU A C 1
ATOM 7139 O O . LEU A 1 894 ? 33.906 3.864 -49.123 1.00 88.69 894 LEU A O 1
ATOM 7143 N N . GLY A 1 895 ? 35.971 4.680 -49.435 1.00 89.75 895 GLY A N 1
ATOM 7144 C CA . GLY A 1 895 ? 35.645 6.067 -49.088 1.00 89.75 895 GLY A CA 1
ATOM 7145 C C . GLY A 1 895 ? 35.262 6.279 -47.616 1.00 89.75 895 GLY A C 1
ATOM 7146 O O . GLY A 1 895 ? 34.604 7.273 -47.295 1.00 89.75 895 GLY A O 1
ATOM 7147 N N . GLN A 1 896 ? 35.652 5.357 -46.738 1.00 91.81 896 GLN A N 1
ATOM 7148 C CA . GLN A 1 896 ? 35.370 5.342 -45.303 1.00 91.81 896 GLN A CA 1
ATOM 7149 C C . GLN A 1 896 ? 36.548 5.903 -44.492 1.00 91.81 896 GLN A C 1
ATOM 7151 O O . GLN A 1 896 ? 37.649 6.080 -45.008 1.00 91.81 896 GLN A O 1
ATOM 7156 N N . SER A 1 897 ? 36.309 6.204 -43.217 1.00 94.19 897 SER A N 1
ATOM 7157 C CA . SER A 1 897 ? 37.346 6.594 -42.254 1.00 94.19 897 SER A CA 1
ATOM 7158 C C . SER A 1 897 ? 37.681 5.437 -41.304 1.00 94.19 897 SER A C 1
ATOM 7160 O O . SER A 1 897 ? 36.857 4.538 -41.155 1.00 94.19 897 SER A O 1
ATOM 7162 N N . PRO A 1 898 ? 38.845 5.462 -40.628 1.00 95.31 898 PRO A N 1
ATOM 7163 C CA . PRO A 1 898 ? 39.167 4.488 -39.589 1.00 95.31 898 PRO A CA 1
ATOM 7164 C C . PRO A 1 898 ? 38.111 4.404 -38.477 1.00 95.31 898 PRO A C 1
ATOM 7166 O O . PRO A 1 898 ? 37.491 5.404 -38.116 1.00 95.31 898 PRO A O 1
ATOM 7169 N N . GLU A 1 899 ? 37.962 3.203 -37.918 1.00 94.69 899 GLU A N 1
ATOM 7170 C CA . GLU A 1 899 ? 36.996 2.854 -36.865 1.00 94.69 899 GLU A CA 1
ATOM 7171 C C . GLU A 1 899 ? 37.622 1.911 -35.818 1.00 94.69 899 GLU A C 1
ATOM 7173 O O . GLU A 1 899 ? 38.761 1.456 -35.977 1.00 94.69 899 GLU A O 1
ATOM 7178 N N . GLY A 1 900 ? 36.887 1.566 -34.754 1.00 94.81 900 GLY A N 1
ATOM 7179 C CA . GLY A 1 900 ? 37.346 0.603 -33.740 1.00 94.81 900 GLY A CA 1
ATOM 7180 C C . GLY A 1 900 ? 38.504 1.099 -32.865 1.00 94.81 900 GLY A C 1
ATOM 7181 O O . GLY A 1 900 ? 39.280 0.296 -32.352 1.00 94.81 900 GLY A O 1
ATOM 7182 N N . CYS A 1 901 ? 38.642 2.416 -32.719 1.00 97.69 901 CYS A N 1
ATOM 7183 C CA . CYS A 1 901 ? 39.769 3.114 -32.103 1.00 97.69 901 CYS A CA 1
ATOM 7184 C C . CYS A 1 901 ? 41.108 2.915 -32.828 1.00 97.69 901 CYS A C 1
ATOM 7186 O O . CYS A 1 901 ? 42.170 3.122 -32.227 1.00 97.69 901 CYS A O 1
ATOM 7188 N N . SER A 1 902 ? 41.105 2.504 -34.098 1.00 97.25 902 SER A N 1
ATOM 7189 C CA . SER A 1 902 ? 42.342 2.219 -34.840 1.00 97.25 902 SER A CA 1
ATOM 7190 C C . SER A 1 902 ? 43.176 3.464 -35.141 1.00 97.25 902 SER A C 1
ATOM 7192 O O . SER A 1 902 ? 44.403 3.359 -35.172 1.00 97.25 902 SER A O 1
ATOM 7194 N N . SER A 1 903 ? 42.570 4.653 -35.249 1.00 96.12 903 SER A N 1
ATOM 7195 C CA . SER A 1 903 ? 43.323 5.907 -35.436 1.00 96.12 903 SER A CA 1
ATOM 7196 C C . SER A 1 903 ? 44.227 6.250 -34.245 1.00 96.12 903 SER A C 1
ATOM 7198 O O . SER A 1 903 ? 45.226 6.947 -34.406 1.00 96.12 903 SER A O 1
ATOM 7200 N N . TYR A 1 904 ? 43.907 5.727 -33.059 1.00 97.12 904 TYR A N 1
ATOM 7201 C CA . TYR A 1 904 ? 44.691 5.889 -31.837 1.00 97.12 904 TYR A CA 1
ATOM 7202 C C . TYR A 1 904 ? 45.552 4.657 -31.538 1.00 97.12 904 TYR A C 1
ATOM 7204 O O . TYR A 1 904 ? 46.739 4.773 -31.232 1.00 97.12 904 TYR A O 1
ATOM 7212 N N . THR A 1 905 ? 44.965 3.463 -31.636 1.00 96.81 905 THR A N 1
ATOM 7213 C CA . THR A 1 905 ? 45.613 2.230 -31.180 1.00 96.81 905 THR A CA 1
ATOM 7214 C C . THR A 1 905 ? 46.658 1.700 -32.157 1.00 96.81 905 THR A C 1
ATOM 7216 O O . THR A 1 905 ? 47.699 1.217 -31.716 1.00 96.81 905 THR A O 1
ATOM 7219 N N . PHE A 1 906 ? 46.457 1.819 -33.474 1.00 97.12 906 PHE A N 1
ATOM 7220 C CA . PHE A 1 906 ? 47.423 1.288 -34.440 1.00 97.12 906 PHE A CA 1
ATOM 7221 C C . PHE A 1 906 ? 48.744 2.069 -34.428 1.00 97.12 906 PHE A C 1
ATOM 7223 O O . PHE A 1 906 ? 49.786 1.422 -34.326 1.00 97.12 906 PHE A O 1
ATOM 7230 N N . PRO A 1 907 ? 48.770 3.419 -34.438 1.00 96.50 907 PRO A N 1
ATOM 7231 C CA . PRO A 1 907 ? 50.025 4.158 -34.287 1.00 96.50 907 PRO A CA 1
ATOM 7232 C C . PRO A 1 907 ? 50.791 3.792 -33.012 1.00 96.50 907 PRO A C 1
ATOM 7234 O O . PRO A 1 907 ? 52.019 3.740 -33.037 1.00 96.50 907 PRO A O 1
ATOM 7237 N N . MET A 1 908 ? 50.075 3.493 -31.923 1.00 93.94 908 MET A N 1
ATOM 7238 C CA . MET A 1 908 ? 50.664 3.069 -30.653 1.00 93.94 908 MET A CA 1
ATOM 7239 C C . MET A 1 908 ? 51.262 1.653 -30.719 1.00 93.94 908 MET A C 1
ATOM 7241 O O . MET A 1 908 ? 52.321 1.422 -30.145 1.00 93.94 908 MET A O 1
ATOM 7245 N N . LEU A 1 909 ? 50.620 0.719 -31.430 1.00 93.00 909 LEU A N 1
ATOM 7246 C CA . LEU A 1 909 ? 51.075 -0.674 -31.547 1.00 93.00 909 LEU A CA 1
ATOM 7247 C C . LEU A 1 909 ? 52.224 -0.864 -32.548 1.00 93.00 909 LEU A C 1
ATOM 7249 O O . LEU A 1 909 ? 53.189 -1.573 -32.257 1.00 93.00 909 LEU A O 1
ATOM 7253 N N . MET A 1 910 ? 52.117 -0.249 -33.732 1.00 94.75 910 MET A N 1
ATOM 7254 C CA . MET A 1 910 ? 53.007 -0.527 -34.871 1.00 94.75 910 MET A CA 1
ATOM 7255 C C . MET A 1 910 ? 53.825 0.677 -35.354 1.00 94.75 910 MET A C 1
ATOM 7257 O O . MET A 1 910 ? 54.619 0.542 -36.290 1.00 94.75 910 MET A O 1
ATOM 7261 N N . GLY A 1 911 ? 53.653 1.843 -34.727 1.00 91.44 911 GLY A N 1
ATOM 7262 C CA . GLY A 1 911 ? 54.251 3.106 -35.154 1.00 91.44 911 GLY A CA 1
ATOM 7263 C C . GLY A 1 911 ? 53.458 3.794 -36.270 1.00 91.44 911 GLY A C 1
ATOM 7264 O O . GLY A 1 911 ? 52.786 3.150 -37.079 1.00 91.44 911 GLY A O 1
ATOM 7265 N N . ALA A 1 912 ? 53.562 5.125 -36.334 1.00 90.94 912 ALA A N 1
ATOM 7266 C CA . ALA A 1 912 ? 52.753 5.964 -37.223 1.00 90.94 912 ALA A CA 1
ATOM 7267 C C . ALA A 1 912 ? 52.865 5.570 -38.707 1.00 90.94 912 ALA A C 1
ATOM 7269 O O . ALA A 1 912 ? 51.850 5.404 -39.375 1.00 90.94 912 ALA A O 1
ATOM 7270 N N . THR A 1 913 ? 54.077 5.339 -39.220 1.00 94.56 913 THR A N 1
ATOM 7271 C CA . THR A 1 913 ? 54.285 5.019 -40.643 1.00 94.56 913 THR A CA 1
ATOM 7272 C C . THR A 1 913 ? 53.634 3.696 -41.045 1.00 94.56 913 THR A C 1
ATOM 7274 O O . THR A 1 913 ? 52.964 3.628 -42.073 1.00 94.56 913 THR A O 1
ATOM 7277 N N . LYS A 1 914 ? 53.772 2.644 -40.224 1.00 95.44 914 LYS A N 1
ATOM 7278 C CA . LYS A 1 914 ? 53.156 1.338 -40.510 1.00 95.44 914 LYS A CA 1
ATOM 7279 C C . LYS A 1 914 ? 51.636 1.375 -40.335 1.00 95.44 914 LYS A C 1
ATOM 7281 O O . LYS A 1 914 ? 50.936 0.697 -41.085 1.00 95.44 914 LYS A O 1
ATOM 7286 N N . ALA A 1 915 ? 51.135 2.180 -39.396 1.00 95.81 915 ALA A N 1
ATOM 7287 C CA . ALA A 1 915 ? 49.704 2.422 -39.245 1.00 95.81 915 ALA A CA 1
ATOM 7288 C C . ALA A 1 915 ? 49.129 3.138 -40.479 1.00 95.81 915 ALA A C 1
ATOM 7290 O O . ALA A 1 915 ? 48.085 2.728 -40.979 1.00 95.81 915 ALA A O 1
ATOM 7291 N N . CYS A 1 916 ? 49.838 4.127 -41.038 1.00 94.75 916 CYS A N 1
ATOM 7292 C CA . CYS A 1 916 ? 49.446 4.787 -42.286 1.00 94.75 916 CYS A CA 1
ATOM 7293 C C . CYS A 1 916 ? 49.367 3.812 -43.470 1.00 94.75 916 CYS A C 1
ATOM 7295 O O . CYS A 1 916 ? 48.411 3.885 -44.237 1.00 94.75 916 CYS A O 1
ATOM 7297 N N . GLU A 1 917 ? 50.307 2.866 -43.607 1.00 94.88 917 GLU A N 1
ATOM 7298 C CA . GLU A 1 917 ? 50.217 1.830 -44.652 1.00 94.88 917 GLU A CA 1
ATOM 7299 C C . GLU A 1 917 ? 48.889 1.068 -44.603 1.00 94.88 917 GLU A C 1
ATOM 7301 O O . GLU A 1 917 ? 48.297 0.788 -45.643 1.00 94.88 917 GLU A O 1
ATOM 7306 N N . MET A 1 918 ? 48.418 0.738 -43.402 1.00 94.25 918 MET A N 1
ATOM 7307 C CA . MET A 1 918 ? 47.216 -0.069 -43.213 1.00 94.25 918 MET A CA 1
ATOM 7308 C C . MET A 1 918 ? 45.925 0.758 -43.273 1.00 94.25 918 MET A C 1
ATOM 7310 O O . MET A 1 918 ? 44.952 0.309 -43.871 1.00 94.25 918 MET A O 1
ATOM 7314 N N . LEU A 1 919 ? 45.913 1.952 -42.670 1.00 94.56 919 LEU A N 1
ATOM 7315 C CA . LEU A 1 919 ? 44.715 2.789 -42.538 1.00 94.56 919 LEU A CA 1
ATOM 7316 C C . LEU A 1 919 ? 44.485 3.731 -43.729 1.00 94.56 919 LEU A C 1
ATOM 7318 O O . LEU A 1 919 ? 43.337 4.002 -44.064 1.00 94.56 919 LEU A O 1
ATOM 7322 N N . LEU A 1 920 ? 45.551 4.241 -44.359 1.00 93.81 920 LEU A N 1
ATOM 7323 C CA . LEU A 1 920 ? 45.454 5.184 -45.485 1.00 93.81 920 LEU A CA 1
ATOM 7324 C C . LEU A 1 920 ? 45.643 4.500 -46.838 1.00 93.81 920 LEU A C 1
ATOM 7326 O O . LEU A 1 920 ? 45.008 4.886 -47.812 1.00 93.81 920 LEU A O 1
ATOM 7330 N N . PHE A 1 921 ? 46.515 3.494 -46.914 1.00 94.75 921 PHE A N 1
ATOM 7331 C CA . PHE A 1 921 ? 46.847 2.825 -48.177 1.00 94.75 921 PHE A CA 1
ATOM 7332 C C . PHE A 1 921 ? 46.263 1.412 -48.294 1.00 94.75 921 PHE A C 1
ATOM 7334 O O . PHE A 1 921 ? 46.635 0.670 -49.201 1.00 94.75 921 PHE A O 1
ATOM 7341 N N . ASP A 1 922 ? 45.350 1.042 -47.389 1.00 93.50 922 ASP A N 1
ATOM 7342 C CA . ASP A 1 922 ? 44.638 -0.240 -47.357 1.00 93.50 922 ASP A CA 1
ATOM 7343 C C . ASP A 1 922 ? 45.566 -1.471 -47.444 1.00 93.50 922 ASP A C 1
ATOM 7345 O O . ASP A 1 922 ? 45.189 -2.523 -47.975 1.00 93.50 922 ASP A O 1
ATOM 7349 N N . LYS A 1 923 ? 46.803 -1.382 -46.933 1.00 95.44 923 LYS A N 1
ATOM 7350 C CA . LYS A 1 923 ? 47.759 -2.494 -47.001 1.00 95.44 923 LYS A CA 1
ATOM 7351 C C . LYS A 1 923 ? 47.198 -3.719 -46.283 1.00 95.44 923 LYS A C 1
ATOM 7353 O O . LYS A 1 923 ? 46.930 -3.697 -45.083 1.00 95.44 923 LYS A O 1
ATOM 7358 N N . LYS A 1 924 ? 47.063 -4.817 -47.027 1.00 97.25 924 LYS A N 1
ATOM 7359 C CA . LYS A 1 924 ? 46.743 -6.137 -46.481 1.00 97.25 924 LYS A CA 1
ATOM 7360 C C . LYS A 1 924 ? 47.990 -6.744 -45.844 1.00 97.25 924 LYS A C 1
ATOM 7362 O O . LYS A 1 924 ? 49.028 -6.806 -46.495 1.00 97.25 924 LYS A O 1
ATOM 7367 N N . LEU A 1 925 ? 47.868 -7.211 -44.606 1.00 97.69 925 LEU A N 1
ATOM 7368 C CA . LEU A 1 925 ? 48.952 -7.860 -43.872 1.00 97.69 925 LEU A CA 1
ATOM 7369 C C . LEU A 1 925 ? 48.795 -9.378 -43.878 1.00 97.69 925 LEU A C 1
ATOM 7371 O O . LEU A 1 925 ? 47.686 -9.906 -43.738 1.00 97.69 925 LEU A O 1
ATOM 7375 N N . THR A 1 926 ? 49.919 -10.074 -43.993 1.00 98.06 926 THR A N 1
ATOM 7376 C CA . THR A 1 926 ? 50.041 -11.500 -43.660 1.00 98.06 926 THR A CA 1
ATOM 7377 C C . THR A 1 926 ? 50.082 -11.710 -42.142 1.00 98.06 926 THR A C 1
ATOM 7379 O O . THR A 1 926 ? 50.310 -10.765 -41.384 1.00 98.06 926 THR A O 1
ATOM 7382 N N . ALA A 1 927 ? 49.897 -12.950 -41.676 1.00 97.56 927 ALA A N 1
ATOM 7383 C CA . ALA A 1 927 ? 50.054 -13.291 -40.259 1.00 97.56 927 ALA A CA 1
ATOM 7384 C C . ALA A 1 927 ? 51.435 -12.903 -39.703 1.00 97.56 927 ALA A C 1
ATOM 7386 O O . ALA A 1 927 ? 51.506 -12.322 -38.622 1.00 97.56 927 ALA A O 1
ATOM 7387 N N . SER A 1 928 ? 52.508 -13.140 -40.469 1.00 97.44 928 SER A N 1
ATOM 7388 C CA . SER A 1 928 ? 53.877 -12.758 -40.086 1.00 97.44 928 SER A CA 1
ATOM 7389 C C . SER A 1 928 ? 54.028 -11.246 -39.945 1.00 97.44 928 SER A C 1
ATOM 7391 O O . SER A 1 928 ? 54.499 -10.766 -38.921 1.00 97.44 928 SER A O 1
ATOM 7393 N N . GLU A 1 929 ? 53.563 -10.472 -40.927 1.00 97.38 929 GLU A N 1
ATOM 7394 C CA . GLU A 1 929 ? 53.667 -9.011 -40.859 1.00 97.38 929 GLU A CA 1
ATOM 7395 C C . GLU A 1 929 ? 52.810 -8.410 -39.741 1.00 97.38 929 GLU A C 1
ATOM 7397 O O . GLU A 1 929 ? 53.189 -7.393 -39.166 1.00 97.38 929 GLU A O 1
ATOM 7402 N N . ALA A 1 930 ? 51.648 -9.000 -39.442 1.00 97.75 930 ALA A N 1
ATOM 7403 C CA . ALA A 1 930 ? 50.801 -8.565 -38.335 1.00 97.75 930 ALA A CA 1
ATOM 7404 C C . ALA A 1 930 ? 51.457 -8.854 -36.973 1.00 97.75 930 ALA A C 1
ATOM 7406 O O . ALA A 1 930 ? 51.333 -8.043 -36.052 1.00 97.75 930 ALA A O 1
ATOM 7407 N N . TYR A 1 931 ? 52.203 -9.957 -36.862 1.00 97.38 931 TYR A N 1
ATOM 7408 C CA . TYR A 1 931 ? 53.023 -10.278 -35.693 1.00 97.38 931 TYR A CA 1
ATOM 7409 C C . TYR A 1 931 ? 54.202 -9.305 -35.539 1.00 97.38 931 TYR A C 1
ATOM 7411 O O . TYR A 1 931 ? 54.346 -8.686 -34.487 1.00 97.38 931 TYR A O 1
ATOM 7419 N N . ASP A 1 932 ? 54.946 -9.024 -36.615 1.00 96.50 932 ASP A N 1
ATOM 7420 C CA . ASP A 1 932 ? 56.059 -8.049 -36.632 1.00 96.50 932 ASP A CA 1
ATOM 7421 C C . ASP A 1 932 ? 55.620 -6.595 -36.353 1.00 96.50 932 ASP A C 1
ATOM 7423 O O . ASP A 1 932 ? 56.436 -5.676 -36.208 1.00 96.50 932 ASP A O 1
ATOM 7427 N N . ARG A 1 933 ? 54.307 -6.354 -36.352 1.00 95.19 933 ARG A N 1
ATOM 7428 C CA . ARG A 1 933 ? 53.656 -5.069 -36.070 1.00 95.19 933 ARG A CA 1
ATOM 7429 C C . ARG A 1 933 ? 52.936 -5.055 -34.720 1.00 95.19 933 ARG A C 1
ATOM 7431 O O . ARG A 1 933 ? 52.220 -4.098 -34.450 1.00 95.19 933 ARG A O 1
ATOM 7438 N N . ASN A 1 934 ? 53.112 -6.082 -33.889 1.00 95.44 934 ASN A N 1
ATOM 7439 C CA . ASN A 1 934 ? 52.466 -6.234 -32.580 1.00 95.44 934 ASN A CA 1
ATOM 7440 C C . ASN A 1 934 ? 50.925 -6.276 -32.618 1.00 95.44 934 ASN A C 1
ATOM 7442 O O . ASN A 1 934 ? 50.283 -6.092 -31.586 1.00 95.44 934 ASN A O 1
ATOM 7446 N N . LEU A 1 935 ? 50.312 -6.505 -33.784 1.00 96.44 935 LEU A N 1
ATOM 7447 C CA . LEU A 1 935 ? 48.861 -6.689 -33.894 1.00 96.44 935 LEU A CA 1
ATOM 7448 C C . LEU A 1 935 ? 48.458 -8.130 -33.540 1.00 96.44 935 LEU A C 1
ATOM 7450 O O . LEU A 1 935 ? 47.375 -8.358 -33.012 1.00 96.44 935 LEU A O 1
ATOM 7454 N N . VAL A 1 936 ? 49.341 -9.093 -33.819 1.00 98.06 936 VAL A N 1
ATOM 7455 C CA . VAL A 1 936 ? 49.203 -10.513 -33.466 1.00 98.06 936 VAL A CA 1
ATOM 7456 C C . VAL A 1 936 ? 50.239 -10.855 -32.399 1.00 98.06 936 VAL A C 1
ATOM 7458 O O . VAL A 1 936 ? 51.412 -10.532 -32.552 1.00 98.06 936 VAL A O 1
ATOM 7461 N N . THR A 1 937 ? 49.822 -11.534 -31.332 1.00 96.25 937 THR A N 1
ATOM 7462 C CA . THR A 1 937 ? 50.699 -11.933 -30.221 1.00 96.25 937 THR A CA 1
ATOM 7463 C C . THR A 1 937 ? 51.332 -13.306 -30.418 1.00 96.25 937 THR A C 1
ATOM 7465 O O . THR A 1 937 ? 52.372 -13.581 -29.826 1.00 96.25 937 THR A O 1
ATOM 7468 N N . ARG A 1 938 ? 50.725 -14.187 -31.226 1.00 96.88 938 ARG A N 1
ATOM 7469 C CA . ARG A 1 938 ? 51.276 -15.511 -31.555 1.00 96.88 938 ARG A CA 1
ATOM 7470 C C . ARG A 1 938 ? 50.730 -16.034 -32.882 1.00 96.88 938 ARG A C 1
ATOM 7472 O O . ARG A 1 938 ? 49.541 -15.891 -33.158 1.00 96.88 938 ARG A O 1
ATOM 7479 N N . ILE A 1 939 ? 51.587 -16.695 -33.659 1.00 97.75 939 ILE A N 1
ATOM 7480 C CA . ILE A 1 939 ? 51.200 -17.424 -34.872 1.00 97.75 939 ILE A CA 1
ATOM 7481 C C . ILE A 1 939 ? 51.246 -18.928 -34.591 1.00 97.75 939 ILE A C 1
ATOM 7483 O O . ILE A 1 939 ? 52.192 -19.407 -33.964 1.00 97.75 939 ILE A O 1
ATOM 7487 N N . ILE A 1 940 ? 50.233 -19.665 -35.046 1.00 97.00 940 ILE A N 1
ATOM 7488 C CA . ILE A 1 940 ? 50.146 -21.127 -34.940 1.00 97.00 940 ILE A CA 1
ATOM 7489 C C . ILE A 1 940 ? 49.922 -21.723 -36.343 1.00 97.00 940 ILE A C 1
ATOM 7491 O O . ILE A 1 940 ? 49.103 -21.187 -37.098 1.00 97.00 940 ILE A O 1
ATOM 7495 N N . PRO A 1 941 ? 50.607 -22.822 -36.719 1.00 96.94 941 PRO A N 1
ATOM 7496 C CA . PRO A 1 941 ? 50.357 -23.506 -37.986 1.00 96.94 941 PRO A CA 1
ATOM 7497 C C . PRO A 1 941 ? 48.888 -23.919 -38.135 1.00 96.94 941 PRO A C 1
ATOM 7499 O O . PRO A 1 941 ? 48.318 -24.525 -37.227 1.00 96.94 941 PRO A O 1
ATOM 7502 N N . HIS A 1 942 ? 48.273 -23.631 -39.285 1.00 95.19 942 HIS A N 1
ATOM 7503 C CA . HIS A 1 942 ? 46.833 -23.825 -39.503 1.00 95.19 942 HIS A CA 1
ATOM 7504 C C . HIS A 1 942 ? 46.342 -25.238 -39.158 1.00 95.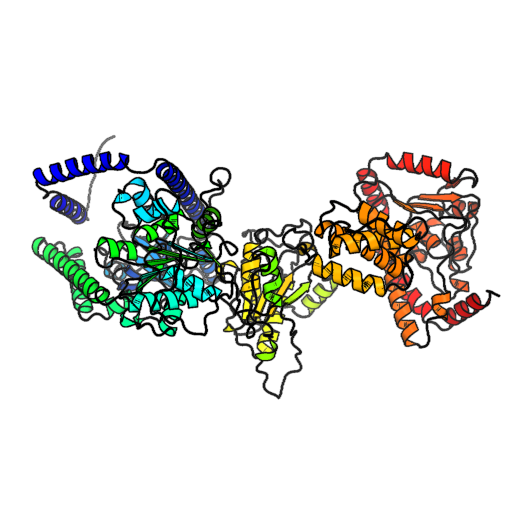19 942 HIS A C 1
ATOM 7506 O O . HIS A 1 942 ? 45.268 -25.392 -38.585 1.00 95.19 942 HIS A O 1
ATOM 7512 N N . ASN A 1 943 ? 47.142 -26.263 -39.467 1.00 94.00 943 ASN A N 1
ATOM 7513 C CA . ASN A 1 943 ? 46.778 -27.666 -39.254 1.00 94.00 943 ASN A CA 1
ATOM 7514 C C . ASN A 1 943 ? 46.572 -28.020 -37.772 1.00 94.00 943 ASN A C 1
ATOM 7516 O O . ASN A 1 943 ? 45.797 -28.923 -37.479 1.00 94.00 943 ASN A O 1
ATOM 7520 N N . ASN A 1 944 ? 47.216 -27.288 -36.857 1.00 92.81 944 ASN A N 1
ATOM 7521 C CA . ASN A 1 944 ? 47.142 -27.523 -35.413 1.00 92.81 944 ASN A CA 1
ATOM 7522 C C . ASN A 1 944 ? 46.409 -26.386 -34.678 1.00 92.81 944 ASN A C 1
ATOM 7524 O O . ASN A 1 944 ? 46.407 -26.341 -33.449 1.00 92.81 944 ASN A O 1
ATOM 7528 N N . PHE A 1 945 ? 45.807 -25.443 -35.415 1.00 93.88 945 PHE A N 1
ATOM 7529 C CA . PHE A 1 945 ? 45.320 -24.180 -34.861 1.00 93.88 945 PHE A CA 1
ATOM 7530 C C . PHE A 1 945 ? 44.301 -24.380 -33.734 1.00 93.88 945 PHE A C 1
ATOM 7532 O O . PHE A 1 945 ? 44.469 -23.825 -32.650 1.00 93.88 945 PHE A O 1
ATOM 7539 N N . TYR A 1 946 ? 43.271 -25.198 -33.955 1.00 90.88 946 TYR A N 1
ATOM 7540 C CA . TYR A 1 946 ? 42.224 -25.431 -32.956 1.00 90.88 946 TYR A CA 1
ATOM 7541 C C . TYR A 1 946 ? 42.745 -26.196 -31.732 1.00 90.88 946 TYR A C 1
ATOM 7543 O O . TYR A 1 946 ? 42.484 -25.784 -30.608 1.00 90.88 946 TYR A O 1
ATOM 7551 N N . GLU A 1 947 ? 43.553 -27.240 -31.935 1.00 93.00 947 GLU A N 1
ATOM 7552 C CA . GLU A 1 947 ? 44.103 -28.053 -30.842 1.00 93.00 947 GLU A CA 1
ATOM 7553 C C . GLU A 1 947 ? 45.044 -27.241 -29.934 1.00 93.00 947 GLU A C 1
ATOM 7555 O O . GLU A 1 947 ? 44.944 -27.295 -28.706 1.00 93.00 947 GLU A O 1
ATOM 7560 N N . GLU A 1 948 ? 45.955 -26.451 -30.511 1.00 94.19 948 GLU A N 1
ATOM 7561 C CA . GLU A 1 948 ? 46.877 -25.630 -29.719 1.00 94.19 948 GLU A CA 1
ATOM 7562 C C . GLU A 1 948 ? 46.178 -24.453 -29.029 1.00 94.19 948 GLU A C 1
ATOM 7564 O O . GLU A 1 948 ? 46.518 -24.122 -27.888 1.00 94.19 948 GLU A O 1
ATOM 7569 N N . THR A 1 949 ? 45.204 -23.818 -29.688 1.00 95.31 949 THR A N 1
ATOM 7570 C CA . THR A 1 949 ? 44.459 -22.705 -29.081 1.00 95.31 949 THR A CA 1
ATOM 7571 C C . THR A 1 949 ? 43.533 -23.177 -27.966 1.00 95.31 949 THR A C 1
ATOM 7573 O O . THR A 1 949 ? 43.463 -22.507 -26.938 1.00 95.31 949 THR A O 1
ATOM 7576 N N . GLU A 1 950 ? 42.900 -24.344 -28.096 1.00 93.50 950 GLU A N 1
ATOM 7577 C CA . GLU A 1 950 ? 42.086 -24.949 -27.037 1.00 93.50 950 GLU A CA 1
ATOM 7578 C C . GLU A 1 950 ? 42.926 -25.274 -25.796 1.00 93.50 950 GLU A C 1
ATOM 7580 O O . GLU A 1 950 ? 42.548 -24.902 -24.680 1.00 93.50 950 GLU A O 1
ATOM 7585 N N . ARG A 1 951 ? 44.110 -25.879 -25.976 1.00 94.38 951 ARG A N 1
ATOM 7586 C CA . ARG A 1 951 ? 45.058 -26.127 -24.873 1.00 94.38 951 ARG A CA 1
ATOM 7587 C C . ARG A 1 951 ? 45.472 -24.837 -24.174 1.00 94.38 951 ARG A C 1
ATOM 7589 O O . ARG A 1 951 ? 45.489 -24.775 -22.945 1.00 94.38 951 ARG A O 1
ATOM 7596 N N . LEU A 1 952 ? 45.796 -23.804 -24.948 1.00 93.81 952 LEU A N 1
ATOM 7597 C CA . LEU A 1 952 ? 46.224 -22.520 -24.406 1.00 93.81 952 LEU A CA 1
ATOM 7598 C C . LEU A 1 952 ? 45.097 -21.813 -23.644 1.00 93.81 952 LEU A C 1
ATOM 7600 O O . LEU A 1 952 ? 45.314 -21.362 -22.524 1.00 93.81 952 LEU A O 1
ATOM 7604 N N . VAL A 1 953 ? 43.897 -21.727 -24.224 1.00 94.69 953 VAL A N 1
ATOM 7605 C CA . VAL A 1 953 ? 42.733 -21.106 -23.571 1.00 94.69 953 VAL A CA 1
ATOM 7606 C C . VAL A 1 953 ? 42.359 -21.866 -22.301 1.00 94.69 953 VAL A C 1
ATOM 7608 O O . VAL A 1 953 ? 42.072 -21.227 -21.289 1.00 94.69 953 VAL A O 1
ATOM 7611 N N . SER A 1 954 ? 42.411 -23.201 -22.321 1.00 93.44 954 SER A N 1
ATOM 7612 C CA . SER A 1 954 ? 42.151 -24.034 -21.139 1.00 93.44 954 SER A CA 1
ATOM 7613 C C . SER A 1 954 ? 43.138 -23.720 -20.018 1.00 93.44 954 SER A C 1
ATOM 7615 O O . SER A 1 954 ? 42.719 -23.383 -18.916 1.00 93.44 954 SER A O 1
ATOM 7617 N N . SER A 1 955 ? 44.439 -23.701 -20.326 1.00 94.94 955 SER A N 1
ATOM 7618 C CA . SER A 1 955 ? 45.489 -23.341 -19.364 1.00 94.94 955 SER A CA 1
ATOM 7619 C C . SER A 1 955 ? 45.318 -21.928 -18.795 1.00 94.94 955 SER A C 1
ATOM 7621 O O . SER A 1 955 ? 45.479 -21.723 -17.595 1.00 94.94 955 SER A O 1
ATOM 7623 N N . LEU A 1 956 ? 44.966 -20.942 -19.625 1.00 93.69 956 LEU A N 1
ATOM 7624 C CA . LEU A 1 956 ? 44.731 -19.575 -19.151 1.00 93.69 956 LEU A CA 1
ATOM 7625 C C . LEU A 1 956 ? 43.475 -19.474 -18.274 1.00 93.69 956 LEU A C 1
ATOM 7627 O O . LEU A 1 956 ? 43.438 -18.664 -17.348 1.00 93.69 956 LEU A O 1
ATOM 7631 N N . SER A 1 957 ? 42.457 -20.292 -18.548 1.00 92.69 957 SER A N 1
ATOM 7632 C CA . SER A 1 957 ? 41.179 -20.264 -17.827 1.00 92.69 957 SER A CA 1
ATOM 7633 C C . SER A 1 957 ? 41.280 -20.793 -16.392 1.00 92.69 957 SER A C 1
ATOM 7635 O O . SER A 1 957 ? 40.416 -20.459 -15.582 1.00 92.69 957 SER A O 1
ATOM 7637 N N . GLU A 1 958 ? 42.333 -21.555 -16.071 1.00 93.38 958 GLU A N 1
ATOM 7638 C CA . GLU A 1 958 ? 42.650 -22.053 -14.721 1.00 93.38 958 GLU A CA 1
ATOM 7639 C C . GLU A 1 958 ? 43.209 -20.966 -13.783 1.00 93.38 958 GLU A C 1
ATOM 7641 O O . GLU A 1 958 ? 43.256 -21.153 -12.565 1.00 93.38 958 GLU A O 1
ATOM 7646 N N . LEU A 1 959 ? 43.635 -19.818 -14.321 1.00 94.31 959 LEU A N 1
ATOM 7647 C CA . LEU A 1 959 ? 44.155 -18.715 -13.515 1.00 94.31 959 LEU A CA 1
ATOM 7648 C C . LEU A 1 959 ? 43.040 -18.042 -12.685 1.00 94.31 959 LEU A C 1
ATOM 7650 O O . LEU A 1 959 ? 41.885 -17.997 -13.117 1.00 94.31 959 LEU A O 1
ATOM 7654 N N . PRO A 1 960 ? 43.357 -17.449 -11.513 1.00 95.06 960 PRO A N 1
ATOM 7655 C CA . PRO A 1 960 ? 42.346 -16.838 -10.650 1.00 95.06 960 PRO A CA 1
ATOM 7656 C C . PRO A 1 960 ? 41.558 -15.707 -11.354 1.00 95.06 960 PRO A C 1
ATOM 7658 O O . PRO A 1 960 ? 42.156 -14.687 -11.719 1.00 95.06 960 PRO A O 1
ATOM 7661 N N . PRO A 1 961 ? 40.221 -15.820 -11.500 1.00 92.19 961 PRO A N 1
ATOM 7662 C CA . PRO A 1 961 ? 39.417 -14.937 -12.357 1.00 92.19 961 PRO A CA 1
ATOM 7663 C C . PRO A 1 961 ? 39.417 -13.472 -11.907 1.00 92.19 961 PRO A C 1
ATOM 7665 O O . PRO A 1 961 ? 39.570 -12.564 -12.722 1.00 92.19 961 PRO A O 1
ATOM 7668 N N . GLU A 1 962 ? 39.313 -13.226 -10.601 1.00 92.88 962 GLU A N 1
ATOM 7669 C CA . GLU A 1 962 ? 39.346 -11.862 -10.062 1.00 92.88 962 GLU A CA 1
ATOM 7670 C C . GLU A 1 962 ? 40.722 -11.208 -10.238 1.00 92.88 962 GLU A C 1
ATOM 7672 O O . GLU A 1 962 ? 40.812 -10.016 -10.527 1.00 92.88 962 GLU A O 1
ATOM 7677 N N . SER A 1 963 ? 41.806 -11.988 -10.140 1.00 94.94 963 SER A N 1
ATOM 7678 C CA . SER A 1 963 ? 43.155 -11.469 -10.383 1.00 94.94 963 SER A CA 1
ATOM 7679 C C . SER A 1 963 ? 43.326 -11.055 -11.843 1.00 94.94 963 SER A C 1
ATOM 7681 O O . SER A 1 963 ? 43.813 -9.957 -12.112 1.00 94.94 963 SER A O 1
ATOM 7683 N N . LEU A 1 964 ? 42.857 -11.882 -12.783 1.00 94.56 964 LEU A N 1
ATOM 7684 C CA . LEU A 1 964 ? 42.859 -11.561 -14.211 1.00 94.56 964 LEU A CA 1
ATOM 7685 C C . LEU A 1 964 ? 42.108 -10.254 -14.505 1.00 94.56 964 LEU A C 1
ATOM 7687 O O . LEU A 1 964 ? 42.618 -9.395 -15.227 1.00 94.56 964 LEU A O 1
ATOM 7691 N N . LYS A 1 965 ? 40.925 -10.082 -13.906 1.00 94.06 965 LYS A N 1
ATOM 7692 C CA . LYS A 1 965 ? 40.086 -8.888 -14.060 1.00 94.06 965 LYS A CA 1
ATOM 7693 C C . LYS A 1 965 ? 40.766 -7.622 -13.536 1.00 94.06 965 LYS A C 1
ATOM 7695 O O . LYS A 1 965 ? 40.873 -6.633 -14.263 1.00 94.06 965 LYS A O 1
ATOM 7700 N N . VAL A 1 966 ? 41.255 -7.647 -12.294 1.00 93.44 966 VAL A N 1
ATOM 7701 C CA . VAL A 1 966 ? 41.918 -6.488 -11.669 1.00 93.44 966 VAL A CA 1
ATOM 7702 C C . VAL A 1 966 ? 43.198 -6.116 -12.423 1.00 93.44 966 VAL A C 1
ATOM 7704 O O . VAL A 1 966 ? 43.423 -4.939 -12.706 1.00 93.44 966 VAL A O 1
ATOM 7707 N N . ASN A 1 967 ? 44.004 -7.103 -12.823 1.00 95.19 967 ASN A N 1
ATOM 7708 C CA . ASN A 1 967 ? 45.237 -6.859 -13.575 1.00 95.19 967 ASN A CA 1
ATOM 7709 C C . ASN A 1 967 ? 44.951 -6.234 -14.947 1.00 95.19 967 ASN A C 1
ATOM 7711 O O . ASN A 1 967 ? 45.601 -5.258 -15.324 1.00 95.19 967 ASN A O 1
ATOM 7715 N N . LYS A 1 968 ? 43.938 -6.732 -15.672 1.00 94.62 968 LYS A N 1
ATOM 7716 C CA . LYS A 1 968 ? 43.494 -6.116 -16.930 1.00 94.62 968 LYS A CA 1
ATOM 7717 C C . LYS A 1 968 ? 43.050 -4.672 -16.717 1.00 94.62 968 LYS A C 1
ATOM 7719 O O . LYS A 1 968 ? 43.453 -3.795 -17.479 1.00 94.62 968 LYS A O 1
ATOM 7724 N N . GLN A 1 969 ? 42.241 -4.414 -15.691 1.00 92.75 969 GLN A N 1
ATOM 7725 C CA . GLN A 1 969 ? 41.767 -3.068 -15.377 1.00 92.75 969 GLN A CA 1
ATOM 7726 C C . GLN A 1 969 ? 42.930 -2.103 -15.119 1.00 92.75 969 GLN A C 1
ATOM 7728 O O . GLN A 1 969 ? 42.913 -0.998 -15.653 1.00 92.75 969 GLN A O 1
ATOM 7733 N N . LEU A 1 970 ? 43.965 -2.510 -14.379 1.00 92.25 970 LEU A N 1
ATOM 7734 C CA . LEU A 1 970 ? 45.152 -1.675 -14.154 1.00 92.25 970 LEU A CA 1
ATOM 7735 C C . LEU A 1 970 ? 45.895 -1.337 -15.457 1.00 92.25 970 LEU A C 1
ATOM 7737 O O . LEU A 1 970 ? 46.311 -0.194 -15.635 1.00 92.25 970 LEU A O 1
ATOM 7741 N N . LEU A 1 971 ? 46.013 -2.293 -16.383 1.00 88.44 971 LEU A N 1
ATOM 7742 C CA . LEU A 1 971 ? 46.664 -2.083 -17.683 1.00 88.44 971 LEU A CA 1
ATOM 7743 C C . LEU A 1 971 ? 45.824 -1.216 -18.638 1.00 88.44 971 LEU A C 1
ATOM 7745 O O . LEU A 1 971 ? 46.362 -0.381 -19.363 1.00 88.44 971 LEU A O 1
ATOM 7749 N N . ARG A 1 972 ? 44.499 -1.410 -18.659 1.00 87.38 972 ARG A N 1
ATOM 7750 C CA . ARG A 1 972 ? 43.592 -0.806 -19.654 1.00 87.38 972 ARG A CA 1
ATOM 7751 C C . ARG A 1 972 ? 42.976 0.519 -19.211 1.00 87.38 972 ARG A C 1
ATOM 7753 O O . ARG A 1 972 ? 42.753 1.384 -20.058 1.00 87.38 972 ARG A O 1
ATOM 7760 N N . ASN A 1 973 ? 42.701 0.712 -17.918 1.00 88.25 973 ASN A N 1
ATOM 7761 C CA . ASN A 1 973 ? 41.942 1.877 -17.442 1.00 88.25 973 ASN A CA 1
ATOM 7762 C C . ASN A 1 973 ? 42.651 3.208 -17.717 1.00 88.25 973 ASN A C 1
ATOM 7764 O O . ASN A 1 973 ? 41.972 4.206 -17.932 1.00 88.25 973 ASN A O 1
ATOM 7768 N N . VAL A 1 974 ? 43.986 3.217 -17.798 1.00 90.75 974 VAL A N 1
ATOM 7769 C CA . VAL A 1 974 ? 44.777 4.415 -18.137 1.00 90.75 974 VAL A CA 1
ATOM 7770 C C . VAL A 1 974 ? 44.403 4.979 -19.515 1.00 90.75 974 VAL A C 1
ATOM 7772 O O . VAL A 1 974 ? 44.412 6.191 -19.715 1.00 90.75 974 VAL A O 1
ATOM 7775 N N . HIS A 1 975 ? 44.015 4.112 -20.455 1.00 90.81 975 HIS A N 1
ATOM 7776 C CA . HIS A 1 975 ? 43.612 4.505 -21.807 1.00 90.81 975 HIS A CA 1
ATOM 7777 C C . HIS A 1 975 ? 42.091 4.550 -22.002 1.00 90.81 975 HIS A C 1
ATOM 7779 O O . HIS A 1 975 ? 41.635 5.038 -23.035 1.00 90.81 975 HIS A O 1
ATOM 7785 N N . LYS A 1 976 ? 41.291 4.072 -21.038 1.00 92.94 976 LYS A N 1
ATOM 7786 C CA . LYS A 1 976 ? 39.841 3.860 -21.199 1.00 92.94 976 LYS A CA 1
ATOM 7787 C C . LYS A 1 976 ? 39.098 5.129 -21.611 1.00 92.94 976 LYS A C 1
ATOM 7789 O O . LYS A 1 976 ? 38.371 5.109 -22.600 1.00 92.94 976 LYS A O 1
ATOM 7794 N N . ASP A 1 977 ? 39.331 6.240 -20.919 1.00 92.81 977 ASP A N 1
ATOM 7795 C CA . ASP A 1 977 ? 38.651 7.504 -21.226 1.00 92.81 977 ASP A CA 1
ATOM 7796 C C . ASP A 1 977 ? 39.038 8.052 -22.605 1.00 92.81 977 ASP A C 1
ATOM 7798 O O . ASP A 1 977 ? 38.206 8.623 -23.310 1.00 92.81 977 ASP A O 1
ATOM 7802 N N . VAL A 1 978 ? 40.300 7.874 -23.013 1.00 93.25 978 VAL A N 1
ATOM 7803 C CA . VAL A 1 978 ? 40.771 8.279 -24.345 1.00 93.25 978 VAL A CA 1
ATOM 7804 C C . VAL A 1 978 ? 40.128 7.401 -25.415 1.00 93.25 978 VAL A C 1
ATOM 7806 O O . VAL A 1 978 ? 39.609 7.936 -26.387 1.00 93.25 978 VAL A O 1
ATOM 7809 N N . LEU A 1 979 ? 40.094 6.081 -25.220 1.00 96.38 979 LEU A N 1
ATOM 7810 C CA . LEU A 1 979 ? 39.481 5.134 -26.154 1.00 96.38 979 LEU A CA 1
ATOM 7811 C C . LEU A 1 979 ? 37.984 5.400 -26.338 1.00 96.38 979 LEU A C 1
ATOM 7813 O O . LEU A 1 979 ? 37.518 5.430 -27.471 1.00 96.38 979 LEU A O 1
ATOM 7817 N N . LEU A 1 980 ? 37.239 5.676 -25.263 1.00 95.62 980 LEU A N 1
ATOM 7818 C CA . LEU A 1 980 ? 35.818 6.033 -25.360 1.00 95.62 980 LEU A CA 1
ATOM 7819 C C . LEU A 1 980 ? 35.600 7.341 -26.138 1.00 95.62 980 LEU A C 1
ATOM 7821 O O . LEU A 1 980 ? 34.682 7.425 -26.955 1.00 95.62 980 LEU A O 1
ATOM 7825 N N . ARG A 1 981 ? 36.463 8.350 -25.942 1.00 96.19 981 ARG A N 1
ATOM 7826 C CA . ARG A 1 981 ? 36.414 9.597 -26.725 1.00 96.19 981 ARG A CA 1
ATOM 7827 C C . ARG A 1 981 ? 36.762 9.374 -28.196 1.00 96.19 981 ARG A C 1
ATOM 7829 O O . ARG A 1 981 ? 36.062 9.897 -29.059 1.00 96.19 981 ARG A O 1
ATOM 7836 N N . VAL A 1 982 ? 37.813 8.603 -28.481 1.00 95.44 982 VAL A N 1
ATOM 7837 C CA . VAL A 1 982 ? 38.227 8.262 -29.853 1.00 95.44 982 VAL A CA 1
ATOM 7838 C C . VAL A 1 982 ? 37.129 7.467 -30.553 1.00 95.44 982 VAL A C 1
ATOM 7840 O O . VAL A 1 982 ? 36.784 7.807 -31.673 1.00 95.44 982 VAL A O 1
ATOM 7843 N N . CYS A 1 983 ? 36.528 6.478 -29.885 1.00 95.62 983 CYS A N 1
ATOM 7844 C CA . CYS A 1 983 ? 35.401 5.701 -30.404 1.00 95.62 983 CYS A CA 1
ATOM 7845 C C . CYS A 1 983 ? 34.256 6.610 -30.860 1.00 95.62 983 CYS A C 1
ATOM 7847 O O . CYS A 1 983 ? 33.823 6.523 -32.007 1.00 95.62 983 CYS A O 1
ATOM 7849 N N . LYS A 1 984 ? 33.800 7.517 -29.984 1.00 94.19 984 LYS A N 1
ATOM 7850 C CA . LYS A 1 984 ? 32.724 8.466 -30.302 1.00 94.19 984 LYS A CA 1
ATOM 7851 C C . LYS A 1 984 ? 33.098 9.371 -31.480 1.00 94.19 984 LYS A C 1
ATOM 7853 O O . LYS A 1 984 ? 32.279 9.611 -32.360 1.00 94.19 984 LYS A O 1
ATOM 7858 N N . HIS A 1 985 ? 34.341 9.851 -31.516 1.00 93.94 985 HIS A N 1
ATOM 7859 C CA . HIS A 1 985 ? 34.819 10.707 -32.598 1.00 93.94 985 HIS A CA 1
ATOM 7860 C C . HIS A 1 985 ? 34.904 9.972 -33.945 1.00 93.94 985 HIS A C 1
ATOM 7862 O O . HIS A 1 985 ? 34.387 10.473 -34.940 1.00 93.94 985 HIS A O 1
ATOM 7868 N N . GLU A 1 986 ? 35.505 8.781 -33.980 1.00 96.81 986 GLU A N 1
ATOM 7869 C CA . GLU A 1 986 ? 35.601 7.955 -35.188 1.00 96.81 986 GLU A CA 1
ATOM 7870 C C . GLU A 1 986 ? 34.216 7.584 -35.732 1.00 96.81 986 GLU A C 1
ATOM 7872 O O . GLU A 1 986 ? 33.997 7.708 -36.934 1.00 96.81 986 GLU A O 1
ATOM 7877 N N . CYS A 1 987 ? 33.262 7.204 -34.871 1.00 93.31 987 CYS A N 1
ATOM 7878 C CA . CYS A 1 987 ? 31.896 6.866 -35.294 1.00 93.31 987 CYS A CA 1
ATOM 7879 C C . CYS A 1 987 ? 31.180 8.069 -35.930 1.00 93.31 987 CYS A C 1
ATOM 7881 O O . CYS A 1 987 ? 30.586 7.935 -37.002 1.00 93.31 987 CYS A O 1
ATOM 7883 N N . ALA A 1 988 ? 31.312 9.258 -35.333 1.00 91.56 988 ALA A N 1
ATOM 7884 C CA . ALA A 1 988 ? 30.733 10.485 -35.876 1.00 91.56 988 ALA A CA 1
ATOM 7885 C C . ALA A 1 988 ? 31.339 10.864 -37.240 1.00 91.56 988 ALA A C 1
ATOM 7887 O O . ALA A 1 988 ? 30.616 11.248 -38.163 1.00 91.56 988 ALA A O 1
ATOM 7888 N N . VAL A 1 989 ? 32.661 10.733 -37.398 1.00 93.75 989 VAL A N 1
ATOM 7889 C CA . VAL A 1 989 ? 33.340 10.978 -38.682 1.00 93.75 989 VAL A CA 1
ATOM 7890 C C . VAL A 1 989 ? 32.922 9.938 -39.721 1.00 93.75 989 VAL A C 1
ATOM 7892 O O . VAL A 1 989 ? 32.608 10.296 -40.857 1.00 93.75 989 VAL A O 1
ATOM 7895 N N . LEU A 1 990 ? 32.840 8.663 -39.345 1.00 91.25 990 LEU A N 1
ATOM 7896 C CA . LEU A 1 990 ? 32.441 7.590 -40.251 1.00 91.25 990 LEU A CA 1
ATOM 7897 C C . LEU A 1 990 ? 31.004 7.763 -40.748 1.00 91.25 990 LEU A C 1
ATOM 7899 O O . LEU A 1 990 ? 30.744 7.599 -41.940 1.00 91.25 990 LEU A O 1
ATOM 7903 N N . LYS A 1 991 ? 30.087 8.201 -39.883 1.00 91.69 991 LYS A N 1
ATOM 7904 C CA . LYS A 1 991 ? 28.731 8.591 -40.281 1.00 91.69 991 LYS A CA 1
ATOM 7905 C C . LYS A 1 991 ? 28.730 9.712 -41.317 1.00 91.69 991 LYS A C 1
ATOM 7907 O O . LYS A 1 991 ? 28.024 9.613 -42.321 1.00 91.69 991 LYS A O 1
ATOM 7912 N N . GLN A 1 992 ? 29.538 10.755 -41.117 1.00 91.75 992 GLN A N 1
ATOM 7913 C CA . GLN A 1 992 ? 29.694 11.816 -42.119 1.00 91.75 992 GLN A CA 1
ATOM 7914 C C . GLN A 1 992 ? 30.217 11.252 -43.448 1.00 91.75 992 GLN A C 1
ATOM 7916 O O . GLN A 1 992 ? 29.742 11.650 -44.513 1.00 91.75 992 GLN A O 1
ATOM 7921 N N . ARG A 1 993 ? 31.149 10.289 -43.402 1.00 91.38 993 ARG A N 1
ATOM 7922 C CA . ARG A 1 993 ? 31.658 9.601 -44.596 1.00 91.38 993 ARG A CA 1
ATOM 7923 C C . ARG A 1 993 ? 30.585 8.769 -45.289 1.00 91.38 993 ARG A C 1
ATOM 7925 O O . ARG A 1 993 ? 30.449 8.923 -46.498 1.00 91.38 993 ARG A O 1
ATOM 7932 N N . TRP A 1 994 ? 29.780 7.977 -44.580 1.00 86.94 994 TRP A N 1
ATOM 7933 C CA . TRP A 1 994 ? 28.676 7.209 -45.181 1.00 86.94 994 TRP A CA 1
ATOM 7934 C C . TRP A 1 994 ? 27.644 8.092 -45.899 1.00 86.94 994 TRP A C 1
ATOM 7936 O O . TRP A 1 994 ? 27.058 7.680 -46.901 1.00 86.94 994 TRP A O 1
ATOM 7946 N N . LEU A 1 995 ? 27.447 9.324 -45.422 1.00 85.62 995 LEU A N 1
ATOM 7947 C CA . LEU A 1 995 ? 26.571 10.314 -46.056 1.00 85.62 995 LEU A CA 1
ATOM 7948 C C . LEU A 1 995 ? 27.235 11.077 -47.215 1.00 85.62 995 LEU A C 1
ATOM 7950 O O . LEU A 1 995 ? 26.556 11.812 -47.931 1.00 85.62 995 LEU A O 1
ATOM 7954 N N . SER A 1 996 ? 28.543 10.910 -47.425 1.00 88.50 996 SER A N 1
ATOM 7955 C CA . SER A 1 996 ? 29.276 11.587 -48.495 1.00 88.50 996 SER A CA 1
ATOM 7956 C C . SER A 1 996 ? 29.047 10.938 -49.862 1.00 88.50 996 SER A C 1
ATOM 7958 O O . SER A 1 996 ? 28.960 9.715 -49.995 1.00 88.50 996 SER A O 1
ATOM 7960 N N . VAL A 1 997 ? 29.034 11.772 -50.906 1.00 86.12 997 VAL A N 1
ATOM 7961 C CA . VAL A 1 997 ? 28.917 11.328 -52.306 1.00 86.12 997 VAL A CA 1
ATOM 7962 C C . VAL A 1 997 ? 30.057 10.375 -52.684 1.00 86.12 997 VAL A C 1
ATOM 7964 O O . VAL A 1 997 ? 29.836 9.379 -53.368 1.00 86.12 997 VAL A O 1
ATOM 7967 N N . GLU A 1 998 ? 31.267 10.652 -52.200 1.00 89.62 998 GLU A N 1
ATOM 7968 C CA . GLU A 1 998 ? 32.466 9.858 -52.473 1.00 89.62 998 GLU A CA 1
ATOM 7969 C C . GLU A 1 998 ? 32.341 8.418 -51.949 1.00 89.62 998 GLU A C 1
ATOM 7971 O O . GLU A 1 998 ? 32.577 7.466 -52.694 1.00 89.62 998 GLU A O 1
ATOM 7976 N N . CYS A 1 999 ? 31.908 8.238 -50.694 1.00 87.06 999 CYS A N 1
ATOM 7977 C CA . CYS A 1 999 ? 31.706 6.909 -50.112 1.00 87.06 999 CYS A CA 1
ATOM 7978 C C . CYS A 1 999 ? 30.589 6.143 -50.831 1.00 87.06 999 CYS A C 1
ATOM 7980 O O . CYS A 1 999 ? 30.754 4.972 -51.167 1.00 87.06 999 CYS A O 1
ATOM 7982 N N . GLN A 1 1000 ? 29.475 6.807 -51.147 1.00 82.94 1000 GLN A N 1
ATOM 7983 C CA . GLN A 1 1000 ? 28.357 6.179 -51.856 1.00 82.94 1000 GLN A CA 1
ATOM 7984 C C . GLN A 1 1000 ? 28.768 5.666 -53.244 1.00 82.94 1000 GLN A C 1
ATOM 7986 O O . GLN A 1 1000 ? 28.441 4.533 -53.606 1.00 82.94 1000 GLN A O 1
ATOM 7991 N N . GLN A 1 1001 ? 29.540 6.452 -54.000 1.00 84.19 1001 GLN A N 1
ATOM 7992 C CA . GLN A 1 1001 ? 30.078 6.037 -55.299 1.00 84.19 1001 GLN A CA 1
ATOM 7993 C C . GLN A 1 1001 ? 31.077 4.878 -55.168 1.00 84.19 1001 GLN A C 1
ATOM 7995 O O . GLN A 1 1001 ? 31.028 3.927 -55.955 1.00 84.19 1001 GLN A O 1
ATOM 8000 N N . ALA A 1 1002 ? 31.959 4.920 -54.166 1.00 85.75 1002 ALA A N 1
ATOM 8001 C CA . ALA A 1 1002 ? 32.911 3.845 -53.896 1.00 85.75 1002 ALA A CA 1
ATOM 8002 C C . ALA A 1 1002 ? 32.200 2.521 -53.554 1.00 85.75 1002 ALA A C 1
ATOM 8004 O O . ALA A 1 1002 ? 32.537 1.474 -54.115 1.00 85.75 1002 ALA A O 1
ATOM 8005 N N . LEU A 1 1003 ? 31.159 2.567 -52.715 1.00 80.69 1003 LEU A N 1
ATOM 8006 C CA . LEU A 1 1003 ? 30.340 1.409 -52.346 1.00 80.69 1003 LEU A CA 1
ATOM 8007 C C . LEU A 1 1003 ? 29.552 0.839 -53.537 1.00 80.69 1003 LEU A C 1
ATOM 8009 O O . LEU A 1 1003 ? 29.505 -0.380 -53.707 1.00 80.69 1003 LEU A O 1
ATOM 8013 N N . GLN A 1 1004 ? 28.991 1.686 -54.406 1.00 78.69 1004 GLN A N 1
ATOM 8014 C CA . GLN A 1 1004 ? 28.329 1.245 -55.645 1.00 78.69 1004 GLN A CA 1
ATOM 8015 C C . GLN A 1 1004 ? 29.310 0.567 -56.616 1.00 78.69 1004 GLN A C 1
ATOM 8017 O O . GLN A 1 1004 ? 29.010 -0.485 -57.192 1.00 78.69 1004 GLN A O 1
ATOM 8022 N N . LYS A 1 1005 ? 30.517 1.125 -56.768 1.00 81.56 1005 LYS A N 1
ATOM 8023 C CA . LYS A 1 1005 ? 31.593 0.530 -57.576 1.00 81.56 1005 LYS A CA 1
ATOM 8024 C C . LYS A 1 1005 ? 32.081 -0.801 -56.996 1.00 81.56 1005 LYS A C 1
ATOM 8026 O O . LYS A 1 1005 ? 32.434 -1.706 -57.743 1.00 81.56 1005 LYS A O 1
ATOM 8031 N N . PHE A 1 1006 ? 32.097 -0.940 -55.673 1.00 78.12 1006 PHE A N 1
ATOM 8032 C CA . PHE A 1 1006 ? 32.436 -2.193 -55.004 1.00 78.12 1006 PHE A CA 1
ATOM 8033 C C . PHE A 1 1006 ? 31.341 -3.256 -55.184 1.00 78.12 1006 PHE A C 1
ATOM 8035 O O . PHE A 1 1006 ? 31.647 -4.395 -55.533 1.00 78.12 1006 PHE A O 1
ATOM 8042 N N . ALA A 1 1007 ? 30.069 -2.881 -55.024 1.00 69.56 1007 ALA A N 1
ATOM 8043 C CA . ALA A 1 1007 ? 28.929 -3.783 -55.193 1.00 69.56 1007 ALA A CA 1
ATOM 8044 C C . ALA A 1 1007 ? 28.794 -4.313 -56.634 1.00 69.56 1007 ALA A C 1
ATOM 8046 O O . ALA A 1 1007 ? 28.436 -5.472 -56.829 1.00 69.56 1007 ALA A O 1
ATOM 8047 N N . SER A 1 1008 ? 29.138 -3.495 -57.634 1.00 68.56 1008 SER A N 1
ATOM 8048 C CA . SER A 1 1008 ? 29.111 -3.864 -59.061 1.00 68.56 1008 SER A CA 1
ATOM 8049 C C . SER A 1 1008 ? 30.282 -4.741 -59.521 1.00 68.56 1008 SER A C 1
ATOM 8051 O O . SER A 1 1008 ? 30.215 -5.309 -60.603 1.00 68.56 1008 SER A O 1
ATOM 8053 N N . ARG A 1 1009 ? 31.334 -4.922 -58.707 1.00 65.94 1009 ARG A N 1
ATOM 8054 C CA . ARG A 1 1009 ? 32.427 -5.873 -58.998 1.00 65.94 1009 ARG A CA 1
ATOM 8055 C C . ARG A 1 1009 ? 32.032 -7.340 -58.793 1.00 65.94 1009 ARG A C 1
ATOM 8057 O O . ARG A 1 1009 ? 32.823 -8.219 -59.117 1.00 65.94 1009 ARG A O 1
ATOM 8064 N N . LYS A 1 1010 ? 30.837 -7.614 -58.253 1.00 44.56 1010 LYS A N 1
ATOM 8065 C CA . LYS A 1 1010 ? 30.241 -8.956 -58.203 1.00 44.56 1010 LYS A CA 1
ATOM 8066 C C . LYS A 1 1010 ? 29.411 -9.215 -59.469 1.00 44.56 1010 LYS A C 1
ATOM 8068 O O . LYS A 1 1010 ? 28.183 -9.234 -59.414 1.00 44.56 1010 LYS A O 1
ATOM 8073 N N . THR A 1 1011 ? 30.111 -9.430 -60.576 1.00 32.66 1011 THR A N 1
ATOM 8074 C CA . THR A 1 1011 ? 29.681 -10.250 -61.723 1.00 32.66 1011 THR A CA 1
ATOM 8075 C C . THR A 1 1011 ? 30.858 -11.089 -62.157 1.00 32.66 1011 THR A C 1
ATOM 8077 O O . THR A 1 1011 ? 31.945 -10.483 -62.308 1.00 32.66 1011 THR A O 1
#

pLDDT: mean 78.23, std 17.27, range [18.3, 98.25]

Mean predicted aligned error: 19.62 Å

Foldseek 3Di:
DDDDDDDDDDDPPVVVVVVVVVVVVVVPPPPVNVVVVVVVVVVLVVLVVPDPPVVVVVLVLQLVQLVLLLVLVLVVLVVLQVLLVVVDPFWKWFWDFWAAFPPQAIKTKTATDADPPVCRVVNLVSVCVNADQQFWKWKFFPPDDDDTFIWGWLDDDPRMTMIHGNDNLDGGVVNVVGGMITIGGDSDSLCVVLSCCSPPDSLVPFLCSVVVCVLVVHDDQDQDPDLDDPDDDDDPPQDPLLVLQLSLLLRLSHQEAEEAEAFQLCLLLSLLSSLVSCVVVVFFEEEAEQDPVVLVSSVVSNVVVVNDLLQAAEDDRHPDPVVNLSRYPSSQLCPDPCNVVLRVLSVVLVVVVVDPDPCVVVNVVSVVVSVVSSLVSLLVSLVSHRYYGYYLSDCVVVVCVVNVSDQGQEYEYEQQLQDFDSSNCSPSSRYSHYYYYHHVLADYHDRSRPPCPPSVPRSGGSSVSSCVVCVVSPSRYGYRAERAFAAPVLCVLVCVLPVVVRHHYDPNQHDFWLLVPFDDDPPDDPQDDDTDQEAEDAPQDDDPVVVVVVCVVCVVVPDDDQDFDDDPSDPWGAGLVLLVVLLVNVVSSVNRPDDLLQEEEEEQTPVNLVNSVVVNVVVDVDDHHRYYLVVCPPAAHQEYEYEQGDDDPVLDSDSCLSVSSVSSRSSRHRHHYYYYYHVVSQCPRPSSPDPDPLVVLLVVLVVLLVVQPDHDDPVLVLLLLLLVCCLPPNADDDDQDDPVCPPSNSNSVNVNVCHPPHNSNSSVVNSVSSVVSVVVRVCPPDHPLVVVLVVLVCQLPDPVFQAAEQADDDAFRDPDDDLVCLPPVDDDLVSLLVVLVVVLVSQLSSLLSLLPRLHQYEYQTLAEDEALRLLLLLSHPAYEHEQRYKYWHCAVLLQFADASLLVPRQCVQQNDVVSCCRGVVRDMDGPVVCVVSRSHVYYDHNVCRVVVVVVVVVVVRPPDRVVNRVVVCVVRVVCSVVSSVSNSVRSVRRSVSSSDPVNSVSSVVVVVVPD

Secondary structure (DSSP, 8-state):
------------HHHHHHHHHHHHHTT-S-HHHHHHHHHHHHHHHHHGGGS-HHHHHHHHHHHHHHHHHHHHHHHHHHHHHHHHHTTS---EEEEEEEEEETTTEEEEEEEEPP--TTTHHHHHHHHHHHS-TT-EEEEEESSSS---EEEEEEEEETTEEEEEE--TTS-THHHHH--EEEEEE----TTHHHHHHHHHS-GGGSTTHHHHHHHTT-S----------TT----TTS-HHHHHHHHHHT-TT-SEEEEE--TTS-HHHHHHHHHHHHHTTT--EEEEESSHHHHHHHHHHHHHTT--GGGEEEES-----GGGGGGBHHHHHHTSTTHHHHHHHHHHHHHHHHS----HHHHHHHHHHHHHHHHHHHHHHHTT--EEEEETT-HHHHHHHHTTS---SEEEETTGGGSBHHHHHHHHTTSS-EEEEE-TTSPPPP-----TTS-TTTSSBHHHHHHHHHTTSTTSEEE--EE-SS-HHHHHHHHHHHSTT--EE-HHHHT--SGGG----TT---------SEEEEE-TT--HHHHHHHHHH-TT------S----TT-S----HHHHHHHHHHHHHHHHTT--GGGEEEE-S-HHHHHHHHHHHHHH------EE-TGGGTT--EEEEEEE-----TT---GGGG-HHHHHHHHTTEEEEEEEEE-HHHHHTSGGGS----HHHHHHHHHHHHTT-SSPPPHHHHHHHHHHHHHHHH-S--SPPPPTT-HHHHHHHHHHHHTTT--HHHHHHHHHHHHHHHHHHHHHTTT-SHHHHHHHHHHHHH-TT-S-EEEE-SSS-SB----TTHHHHS--SHHHHHHHHHHHHHHHHHHHHHHHT--SPEEEEE-S-EETHHHHGGGGSSEEEEETT-EEE--TGGGTPPP-TTHHHHHHHHH-HHHHHHHHTS-PPEEHHHHHTTTS-SEEE-GGGHHHHHHHHHHHHHTS-HHHHHHHHHHHHHHHHHHHHHHHHHHHHHHHHHHTSHHHHHHHHHHHTT--

Radius of gyration: 39.55 Å; Cα contacts (8 Å, |Δi|>4): 1535; chains: 1; bounding box: 96×82×125 Å

Sequence (1011 aa):
MFARCSSSILNCENIRLVRIFYQSSKAALSRREKEEIQIERQKRLQGNAKVSSRIIGQLKKWIKFLEVESSAIQNETIEMTKRFHSKWPEPSLSVLNAWHGAPEGVFVEFSLQKLDSDNDERYIAAFSSVFKNGSHVILKSRKGPTTDIPAVILYLSHGKLKVVIKDHQLGPNIFRFNSTWILSIAEINIFERLLEMFKGANLVEYPGYGLLLKSFKIGTVNRILRDRTKNLEIKKEFDESQKKAIYAAINSKRNFVAIHGPPGTGKTKVIAEIVYQCLERNERIVVCAPSNKAVDNALIACLRRGIDEKICTRLGLSKMNENLSSTHFASMFRQHTFYESLVDYWDRREKFNETKIEDFQKFGDIISRSVKLEKFINRSLIRDVQVVFCTVTNGSLHWLVEQDLFNPDLIILDEAGQVVEPISWQILLLGQRFVVVGDHHQLDSIILSKEKVSLNDVSTSLIQRLMADFENKKGYLHTLNVNYRSNELIQLWSNRHFYGEKLVASDEAREIHINQITRNDSNNSSIQLIDDPLVLLDTADIDKEELLELQIKYPNLSAICFFDSRPTISSSFYNLGEAICATHQILALRQAGLQPSEIGCITPYALQTEKIKKILAANSNDSLDVSSVDAFQGQQREAIVMSFVRNNNLEQIGFLKNLRRMNVAITRAKRQFFLIASSKVLKRNEGFKYSTNTSSLFDKAVSDLKKLSTEPDDGTKLELYGLFKQASIGDVKGEKPGMLDFVGKAKYDSWNKNKGLPMEEAKLKYIEIVNKLIKQTNIDQSTNVEALIDAFTNSNKCNETSITVLTGNGNYYCAGNDLSNFTRNVKTPNDFTKMADKGEEVLERFVRAHIEHEKPLISLVNGPAIGISVTLMALFDLVIASDKASFHSPFSSLGQSPEGCSSYTFPMLMGATKACEMLLFDKKLTASEAYDRNLVTRIIPHNNFYEETERLVSSLSELPPESLKVNKQLLRNVHKDVLLRVCKHECAVLKQRWLSVECQQALQKFASRKT

InterPro domains:
  IPR000582 Acyl-CoA-binding protein, ACBP [PF00887] (697-770)
  IPR000582 Acyl-CoA-binding protein, ACBP [PR00689] (695-710)
  IPR000582 Acyl-CoA-binding protein, ACBP [PR00689] (712-730)
  IPR000582 Acyl-CoA-binding protein, ACBP [PR00689] (735-750)
  IPR000582 Acyl-CoA-binding protein, ACBP [PR00689] (756-773)
  IPR000582 Acyl-CoA-binding protein, ACBP [PS51228] (694-779)
  IPR001753 Enoyl-CoA hydratase/isomerase-like domain [PF00378] (784-1009)
  IPR014352 FERM/acyl-CoA-binding protein superfamily [G3DSA:1.20.80.10] (701-776)
  IPR014748 Enoyl-CoA hydratase, C-terminal [G3DSA:1.10.12.10] (958-1009)
  IPR027417 P-loop containing nucleoside triphosphate hydrolase [G3DSA:3.40.50.300] (186-466)
  IPR027417 P-loop containing nucleoside triphosphate hydrolase [G3DSA:3.40.50.300] (484-700)
  IPR027417 P-loop containing nucleoside triphosphate hydrolase [SSF52540] (235-676)
  IPR029045 ClpP/crotonase-like domain superfamily [SSF52096] (782-1003)
  IPR035984 Acyl-CoA binding protein superfamily [SSF47027] (697-777)
  IPR041677 DNA2/NAM7 helicase, helicase domain [PF13086] (238-336)
  IPR041677 DNA2/NAM7 helicase, helicase domain [PF13086] (351-450)
  IPR041679 DNA2/NAM7 helicase-like, C-terminal [PF13087] (459-679)
  IPR047187 Upf1-like, C-terminal helicase domain [cd18808] (486-689)
  IPR050534 Coronaviruses polyprotein 1ab [PTHR43788] (102-686)

Nearest PDB structures (foldseek):
  2f6q-assembly1_C  TM=9.895E-01  e=3.466E-21  Homo sapiens
  4u19-assembly1_C  TM=9.743E-01  e=1.749E-21  Homo sapiens
  4u18-assembly1_B  TM=9.865E-01  e=4.215E-21  Homo sapiens
  2f6q-assembly1_A  TM=9.733E-01  e=3.640E-21  Homo sapiens
  4u1a-assembly1_B  TM=9.722E-01  e=1.826E-20  Homo sapiens

Organism: Meloidogyne hapla (NCBI:txid6305)

Solvent-accessible surface area (backbone atoms only — not comparable to full-atom values): 55622 Å² total; per-residue (Å²): 137,81,83,91,81,89,85,85,89,83,87,72,57,67,66,55,47,51,52,48,53,53,49,51,66,68,57,74,62,50,75,66,55,52,50,48,53,48,52,47,49,52,52,54,63,59,52,62,78,72,63,54,69,70,54,55,54,50,49,54,52,43,49,52,50,50,52,51,39,40,51,34,53,49,52,53,50,53,50,52,51,52,59,46,57,74,78,38,80,80,51,42,30,31,58,73,49,57,40,81,38,54,94,62,19,26,35,38,34,30,36,52,63,78,62,63,86,91,48,37,67,61,49,50,51,55,46,54,72,73,54,45,66,69,36,53,25,27,41,33,59,74,80,66,89,85,58,76,41,65,32,32,31,57,40,71,55,96,52,35,38,32,34,33,24,68,52,74,86,55,65,36,62,68,49,71,77,43,58,43,34,35,59,43,78,46,94,65,66,85,50,49,70,59,45,44,48,73,74,71,45,67,55,80,77,34,64,11,36,68,51,57,39,44,75,72,67,46,72,90,75,81,85,70,89,72,49,81,60,97,85,71,85,75,67,84,90,54,54,73,45,51,48,53,41,38,33,38,63,64,29,83,87,45,55,53,33,35,37,42,30,54,76,45,35,47,56,51,58,51,50,22,49,38,52,53,63,36,44,80,71,72,44,27,34,34,42,28,10,83,41,65,68,57,26,51,51,38,50,52,34,24,45,75,70,68,48,64,60,81,30,35,34,36,52,75,89,61,81,77,51,76,96,47,39,84,27,24,45,51,50,48,45,65,68,35,91,62,33,67,61,43,50,52,35,51,53,50,56,50,55,56,73,75,44,97,68,90,60,61,66,63,52,52,50,42,54,53,50,36,54,52,50,51,53,48,55,53,49,64,65,40,71,65,45,38,36,40,33,27,41,59,87,47,66,64,60,55,50,39,41,74,70,71,64,57,75,34,52,34,33,34,33,41,53,25,18,45,34,33,29,69,60,49,50,69,55,52,29,64,13,65,21,38,34,37,29,24,35,69,64,36,58,65,51,89,72,80,48,81,76,56,89,83,48,77,81,61,74,45,17,48,50,49,50,50,48,69,75,38,64,89,47,81,71,42,62,32,64,37,36,51,21,65,48,28,14,42,73,50,45,46,63,48,23,57,79,72,49,74,63,57,59,40,53,32,85,86,11,36,81,39,44,50,68,84,61,48,54,67,64,97,84,76,77,93,75,83,77,85,53,62,33,62,40,76,49,69,56,64,76,76,52,77,65,64,54,50,53,53,46,69,75,42,66,90,60,87,74,86,60,85,55,86,53,58,54,102,85,49,98,50,43,43,31,59,66,49,33,50,53,49,44,51,54,51,50,52,46,43,71,37,43,44,54,57,82,36,40,34,38,36,26,88,29,69,51,34,32,53,51,33,52,55,54,40,56,75,75,36,93,68,87,57,57,57,37,38,49,79,78,48,60,97,50,69,22,44,30,30,39,34,39,63,60,55,75,62,98,82,69,70,65,69,88,59,74,48,60,28,51,54,41,46,53,50,60,25,22,25,16,22,34,39,37,35,40,22,52,73,55,43,66,74,37,72,96,59,46,83,85,70,62,60,64,64,50,32,57,48,35,61,56,51,60,75,65,53,93,66,84,75,54,73,67,58,50,38,50,49,50,10,28,50,46,26,38,73,71,37,61,73,83,83,81,83,58,57,94,86,39,65,66,57,33,51,47,49,52,36,26,48,72,48,50,86,57,53,38,70,59,26,29,51,55,42,33,51,54,42,51,51,52,53,52,54,58,64,40,75,78,78,41,74,65,60,53,48,41,50,49,51,54,50,56,62,67,37,88,90,56,46,58,44,80,49,69,38,80,77,80,33,35,35,88,47,82,78,65,61,61,77,66,73,76,52,91,49,77,68,48,50,52,56,51,36,53,52,48,32,54,54,49,45,52,46,46,46,51,49,74,70,45,50,41,50,34,34,38,43,32,64,11,37,27,24,35,63,72,44,32,37,41,75,62,36,77,40,29,39,29,14,62,70,14,31,40,32,34,60,22,49,79,37,38,44,56,64,46,5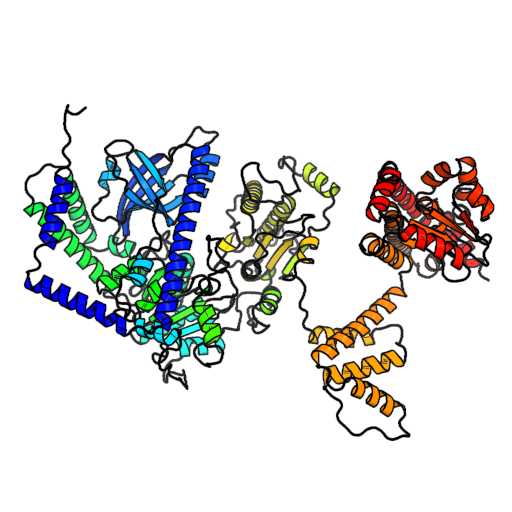5,35,29,83,61,46,35,34,72,54,43,34,57,71,58,28,42,41,29,55,61,63,37,42,68,33,46,37,67,57,30,34,80,31,62,59,28,77,43,78,36,58,59,96,50,34,67,66,55,48,51,55,50,52,54,62,58,50,73,48,64,42,68,59,49,24,52,53,46,44,68,72,46,55,83,49,43,70,57,47,56,51,43,34,55,50,29,35,56,52,29,36,55,25,65,73,30,70,65,15,47,52,30,45,52,57,56,62,65,65,76,116